Protein 8PHB (pdb70)

Secondary structure (DSSP, 8-state):
-EEEEE--SGGGGGGTT-SSPSSHHHHHHTTSHHHHHHHHHHTTTT--TT-HHHHHHTS-HHHHHHHHTT--TT-EEEEEEESSHHHHHHHHHHHHHHHHHSTT-EEEEEEETT--SS-HHHIIIIIHHHHHHHHHHHHHHSPTT-EEEE--SS-GGGHHHHHHHHHHHT--BEEE-TTSS-EEEPP---EEE-HHHHGGGHHHHHHHHHSS-EEHHHHHHHS--TT---GGGEEE-STTEEEE-HHHHHHHHHHHS-SS-EEEE-HHHHHHHHHTHHHHTTHHHHHHHHHHH-TTT--BS--STT-EEEE-----EEEEEEETTEEEEEEEE-HHHHHHHHHHHHHS-HHHHHHHTIIIIIPSEEES-EE---SPPP-/-EEEEE--SGGGGGGTT-SS-SSHHHHHHTTSHHHHHHHHHHTTTT--TT-HHHHHHTS-HHHHHHHHTT--TT-EEEEEE-SSHHHHHHHHHHHHHHHHHSTT-EEEEEE-TT--SS-HHHIIIIIHHHHHHHHHHHHHT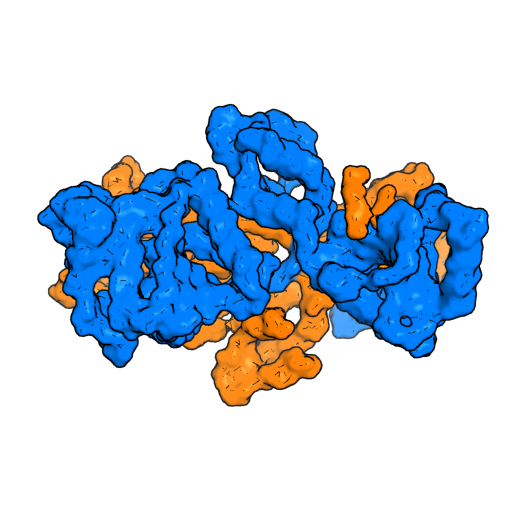S-TT-EEEE--SS-GGGHHHHHHHHHHHT--BEEE-TTSS-EEEPP---EEE-HHHHGGGHHHHHHHHHHS-EETHHHH--HHHHHHEEEEETTEEEE-HHHHHHHHHHHS-SS-EEEE-HHHHHHHHHTHHHHTTHHHHHHHHHHT-HHHH---B-STT-EEEE-----EEEEEEETTEEEEEEEE-HHHHHHHHHHHHHS-HHHHHHHTIIIIIPSEEES-EE------

Organism: Allochromatium vinosum (strain ATCC 17899 / DSM 180 / NBRC 103801 / NCIMB 10441 / D) (NCBI:txid572477)

Foldseek 3Di:
DEEEEEADQQLQVVQDPDPVGQFLVVCVVQPFQQSLLVVSLVQCLPPALPDPCCLLPPHAQVSLFCSQVPDALVYEYEYEFEQGRSRSSSLVSVVVNCCVRHPNYHYYYHYQPLGDDDDVLSCQPRRLQSVLVVVLVVCVVDDPPRYEYEHRHDDPPNVVSVQVSCQVSVHWYWGQDDSHSDIDTDDHDDDDPPCVVCVLCQVVQVVLVVDVWAAQVVVCVSDPDPVDDPPQQWDDNDPRTIHGGSVVVVVNVCQVPPQFAFEWEFPAAVVQVVVCCVPQNCLVVVQRRVCRNHVVSPADDDAPPQWGWDDSVAFWIFTWGDDRRYIYTQHIDGNVVVVVLVVVVVVDSSVVVSVVCCVPGTPPIGTSDDDPDDDDDDD/DEEEEEADQQLQVVQPPPPVGQFLVQCVVQPFLLSLLVVSLVQLLPPALPDPVCLQPPHAQVSLWCSLVVDALPYEYEYEFEQGRSRSSSLSNVVVNCCVNHPNYHYHYHYFPLDDDDDVQSCFLGRLQSVLVVVLVVCVVDDPPRYEYEHRHDPPVNVVSVQVSCLVRVHWYWGDDDRDSDIDTDDHDDDDDPCVVCVVCQVVLVCCVVVVKDALVVVVLVVVSVQFWDDDDPRIIHGGNVVVVSNVCQVPPQFAFEWEFPAAVVQVVVCCVPQNCVVVVQVRVCRNGVVVVVADDAPPQWHWDDSPDQWIFTWHDDRRYIYTQHIGGPVVVVVLVVVVVVDSSVVVSVVCCVPGTPDIGTSDDDPDDDDD

Solvent-accessible surface area: 31923 Å² total; per-residue (Å²): 51,14,15,3,0,6,5,14,65,34,4,4,86,61,24,77,84,89,127,117,68,35,52,47,72,18,2,103,144,68,60,27,39,126,47,0,0,97,47,0,34,51,61,10,130,109,18,153,21,121,42,81,104,4,6,114,57,75,4,0,28,2,0,17,0,0,24,74,34,44,5,66,81,89,8,30,0,0,0,2,0,8,73,39,28,27,5,37,0,1,1,90,0,2,35,74,8,0,66,64,29,81,98,58,8,121,15,96,28,48,64,4,58,5,1,10,55,95,62,9,95,51,1,71,23,42,0,0,31,46,3,1,88,22,2,14,129,21,16,88,71,45,48,135,81,88,7,33,4,1,4,22,12,11,16,53,4,2,4,0,21,3,3,5,0,0,35,58,67,65,14,80,5,20,16,14,0,52,136,13,29,41,50,4,70,9,14,40,6,35,43,31,32,18,27,62,64,1,37,96,10,29,94,12,0,58,90,2,64,118,83,141,15,0,47,100,79,71,6,62,92,57,11,71,71,159,106,66,72,46,90,37,0,17,28,58,54,28,176,32,55,4,20,2,7,5,1,0,28,10,0,33,32,22,5,40,126,35,70,33,11,18,9,0,1,0,53,78,0,4,62,17,2,43,134,34,70,108,86,63,29,74,40,0,17,94,39,5,70,59,10,0,63,39,44,102,66,18,113,67,78,71,16,38,122,10,2,2,0,6,41,56,73,74,53,9,51,0,2,1,5,16,52,28,4,28,0,0,0,3,18,7,5,77,39,100,64,24,80,90,27,34,45,78,40,173,162,58,76,4,0,33,114,17,52,89,76,61,90,100,84,13,21,9,0,2,44,21,21,39,32,111,122,100,74,123,122,55,105,49,12,14,4,1,5,4,10,51,26,2,0,58,100,34,116,86,51,128,110,56,25,63,48,73,18,2,101,134,58,56,26,39,119,46,0,0,99,50,0,26,50,45,4,132,109,15,102,26,91,66,102,58,3,1,50,155,20,2,0,27,0,0,14,0,0,22,74,22,47,5,60,75,113,7,22,0,0,0,4,1,8,77,44,32,30,6,39,0,0,0,87,0,0,33,70,10,0,65,130,30,79,96,58,9,119,12,107,33,65,67,3,61,7,0,12,39,92,62,9,90,55,0,64,28,37,0,1,30,37,3,1,97,18,1,10,128,19,19,86,68,44,45,106,83,91,5,18,3,1,0,10,9,14,16,56,3,1,0,1,12,2,4,2,1,2,35,47,63,67,13,73,2,60,4,13,0,56,128,13,41,39,38,7,68,6,17,37,6,37,38,31,31,16,26,49,76,4,37,98,19,29,90,26,0,60,84,4,70,109,87,109,25,1,51,69,73,44,9,114,189,111,84,32,26,100,22,0,4,26,82,49,29,164,53,49,0,18,3,7,4,1,0,20,8,0,34,30,13,2,43,123,36,71,30,10,15,12,0,0,0,41,81,0,3,59,24,0,48,80,28,69,100,107,50,31,79,35,0,20,94,43,4,74,64,26,2,65,52,13,90,89,11,82,135,84,77,18,38,118,16,2,20,8,10,51,62,71,86,49,2,61,1,2,1,6,7,10,19,6,15,0,0,0,3,36,5,4,74,90,107,64,16,68,90,37,35,38,70,44,173,150,54,81,5,0,32,121,16,48,86,71,58,83,168,81,14,22,12,0,4,46,21,21,38,53,111,148,115,130,127,90

InterPro domains:
  IPR013442 CRISPR system ring nuclease SSO1393-like [PF09651] (59-189)
  IPR013442 CRISPR system ring nuclease SSO1393-like [TIGR02619] (62-190)

B-factor: mean 35.62, std 10.59, range [18.54, 85.66]

Radius of gyration: 29.45 Å; Cα contacts (8 Å, |Δi|>4): 1426; chains: 2; bounding box: 91×54×94 Å

Sequence (751 aa):
AVYLCTTCCGTSAAKKFFGQTPRFDAAWVTEEHGGVEAASKVIYDTFRTARLDDEVALKRDLSAEIHSLARMGVNDKDTVVLFSSETADGQACAWAVKRYLEQARPGILCRRIEVVAGLQVTDAHVFRTAGVLNFTKKAVLLHEIDANGTGQCVLNPTGGFKKSLVPYTVLIGMMLRGVPAKKYYIIFEQSSALIIPLLPMMPVEFARRSRLEPLRPLLERIQNETAIPRAELDKALPSFEERLDSLFEDVGQGQVSLSPVGFLIWEELERPTALVPFLSRRALDDLLKMRATEGTAPDDYITRVARSPEQLKHESWSKGLFWLKRGTRDRYLVSVEGWRLLVWRIVDHDEYDDLLTQQNRKTDAGARVVAERREKYAPFVRLELYEWSHPQFEAVYLCTCCGTSAAKKKFFGQTPRFDAAWVTEHGGVEAASKVIYDTFRTARLDDEVALKRDLSAEIHSLARMGVNDKDTVVLFSSSETADGQACAWAVKRYLEQARPGILCRIEEVVAGLQVTDAHVFRTAGVLNFTKAVLLHEIDANGTGQCVLNPTGGFKSLVPYTTVLIGMLRGVPAKYIFEQQSSSSALIPLPMMPVEFARRSRLEEPLRPLLERIQNETAIPRAELDKREILDSLFEDVGQGQVSSLSPVGFLIWEELERPTALVPFLSRRALDDLLKMMRATEGTAPDDYITRVARSPEQLAHESWSKGLFWLKRGTRDRYLVSVEGWRLLVWRIVDHDEYDDLLTQNRKTDAGARVVAERREKYAPFVVRLELYESHPQF

Nearest PDB structures (foldseek):
  8phb-assembly1_A  TM=1.003E+00  e=3.107E-80  Allochromatium vinosum
  8phb-assembly1_B  TM=9.890E-01  e=1.135E-72  Allochromatium vinosum
  8phj-assembly1_Y  TM=7.359E-01  e=1.646E-61  Allochromatium vinosum
  8phj-assembly1_X  TM=6.426E-01  e=3.008E-64  Allochromatium vinosum
  5cze-assembly1_J  TM=6.095E-01  e=4.453E-02  Escherichia coli O157:H7 str. SS52

Structure (mmCIF, N/CA/C/O backbone):
data_8PHB
#
_entry.id   8PHB
#
_cell.length_a   65.238
_cell.length_b   90.428
_cell.length_c   65.616
_cell.angle_alpha   90.00
_cell.angle_beta   99.56
_cell.angle_gamma   90.00
#
_symmetry.space_group_name_H-M   'P 1 21 1'
#
loop_
_entity.id
_entity.type
_entity.pdbx_description
1 polymer 'CRISPR-associated protein, APE2256 family'
2 water water
#
loop_
_atom_site.group_PDB
_atom_site.id
_atom_site.type_symbol
_atom_site.label_atom_id
_atom_site.label_alt_id
_atom_site.label_comp_id
_atom_site.label_asym_id
_atom_site.label_entity_id
_atom_site.label_seq_id
_atom_site.pdbx_PDB_ins_code
_atom_site.Cartn_x
_atom_site.Cartn_y
_atom_site.Cartn_z
_atom_site.occupancy
_atom_site.B_iso_or_equiv
_atom_site.auth_seq_id
_atom_site.auth_comp_id
_atom_site.auth_asym_id
_atom_site.auth_atom_id
_atom_site.pdbx_PDB_model_num
ATOM 1 N N . ALA A 1 2 ? -13.018 -19.456 -23.276 1.00 41.33 2 ALA A N 1
ATOM 2 C CA . ALA A 1 2 ? -12.299 -18.217 -23.543 1.00 37.89 2 ALA A CA 1
ATOM 3 C C . ALA A 1 2 ? -13.272 -17.046 -23.575 1.00 36.96 2 ALA A C 1
ATOM 4 O O . ALA A 1 2 ? -14.461 -17.209 -23.894 1.00 35.42 2 ALA A O 1
ATOM 6 N N . VAL A 1 3 ? -12.777 -15.861 -23.229 1.00 33.64 3 VAL A N 1
ATOM 7 C CA . VAL A 1 3 ? -13.573 -14.643 -23.249 1.00 28.11 3 VAL A CA 1
ATOM 8 C C . VAL A 1 3 ? -12.986 -13.732 -24.322 1.00 30.29 3 VAL A C 1
ATOM 9 O O . VAL A 1 3 ? -11.912 -13.144 -24.134 1.00 32.75 3 VAL A O 1
ATOM 13 N N . TYR A 1 4 ? -13.687 -13.613 -25.447 1.00 29.45 4 TYR A N 1
ATOM 14 C CA . TYR A 1 4 ? -13.183 -12.874 -26.596 1.00 29.51 4 TYR A CA 1
ATOM 15 C C . TYR A 1 4 ? -13.674 -11.441 -26.520 1.00 31.42 4 TYR A C 1
ATOM 16 O O . TYR A 1 4 ? -14.886 -11.188 -26.529 1.00 28.11 4 TYR A O 1
ATOM 25 N N . LEU A 1 5 ? -12.740 -10.510 -26.432 1.00 24.77 5 LEU A N 1
ATOM 26 C CA . LEU A 1 5 ? -13.056 -9.101 -26.258 1.00 23.78 5 LEU A CA 1
ATOM 27 C C . LEU A 1 5 ? -12.881 -8.461 -27.627 1.00 23.35 5 LEU A C 1
ATOM 28 O O . LEU A 1 5 ? -11.755 -8.173 -28.044 1.00 23.80 5 LEU A O 1
ATOM 33 N N . CYS A 1 6 ? -13.991 -8.256 -28.342 1.00 24.53 6 CYS A N 1
ATOM 34 C CA . CYS A 1 6 ? -13.955 -7.965 -29.776 1.00 25.68 6 CYS A CA 1
ATOM 35 C C . CYS A 1 6 ? -14.360 -6.531 -30.053 1.00 24.18 6 CYS A C 1
ATOM 36 O O . CYS A 1 6 ? -15.431 -6.096 -29.630 1.00 25.66 6 CYS A O 1
ATOM 39 N N A THR A 1 7 ? -13.527 -5.808 -30.794 0.63 23.63 7 THR A N 1
ATOM 40 N N B THR A 1 7 ? -13.507 -5.802 -30.763 0.37 23.69 7 THR A N 1
ATOM 41 C CA A THR A 1 7 ? -13.921 -4.491 -31.284 0.63 23.52 7 THR A CA 1
ATOM 42 C CA B THR A 1 7 ? -13.907 -4.517 -31.319 0.37 23.59 7 THR A CA 1
ATOM 43 C C A THR A 1 7 ? -14.718 -4.655 -32.564 0.63 25.68 7 THR A C 1
ATOM 44 C C B THR A 1 7 ? -14.791 -4.773 -32.533 0.37 25.79 7 THR A C 1
ATOM 45 O O A THR A 1 7 ? -14.274 -5.344 -33.481 0.63 29.65 7 THR A O 1
ATOM 46 O O B THR A 1 7 ? -14.538 -5.701 -33.303 0.37 29.28 7 THR A O 1
ATOM 53 N N A CYS A 1 8 ? -15.871 -4.005 -32.645 0.63 25.72 8 CYS A N 1
ATOM 54 N N B CYS A 1 8 ? -15.844 -3.972 -32.692 0.37 25.76 8 CYS A N 1
ATOM 55 C CA A CYS A 1 8 ? -16.786 -4.243 -33.750 0.63 26.38 8 CYS A CA 1
ATOM 56 C CA B CYS A 1 8 ? -16.879 -4.239 -33.686 0.37 26.45 8 CYS A CA 1
ATOM 57 C C A CYS A 1 8 ? -16.825 -3.081 -34.728 0.63 26.16 8 CYS A C 1
ATOM 58 C C B CYS A 1 8 ? -16.999 -3.080 -34.670 0.37 26.30 8 CYS A C 1
ATOM 59 O O A CYS A 1 8 ? -16.552 -1.926 -34.392 0.63 27.19 8 CYS A O 1
ATOM 60 O O B CYS A 1 8 ? -16.915 -1.911 -34.279 0.37 26.62 8 CYS A O 1
ATOM 65 N N . GLY A 1 9 ? -17.212 -3.414 -35.950 1.00 24.01 9 GLY A N 1
ATOM 66 C CA . GLY A 1 9 ? -17.375 -2.461 -37.027 1.00 26.39 9 GLY A CA 1
ATOM 67 C C . GLY A 1 9 ? -18.701 -2.710 -37.714 1.00 25.61 9 GLY A C 1
ATOM 68 O O . GLY A 1 9 ? -19.617 -3.302 -37.136 1.00 27.05 9 GLY A O 1
ATOM 69 N N . THR A 1 10 ? -18.793 -2.278 -38.979 1.00 23.39 10 THR A N 1
ATOM 70 C CA . THR A 1 10 ? -20.048 -2.421 -39.717 1.00 25.08 10 THR A CA 1
ATOM 71 C C . THR A 1 10 ? -19.927 -3.386 -40.901 1.00 30.84 10 THR A C 1
ATOM 72 O O . THR A 1 10 ? -20.761 -3.343 -41.819 1.00 29.40 10 THR A O 1
ATOM 76 N N . SER A 1 11 ? -18.925 -4.276 -40.901 1.00 27.29 11 SER A N 1
ATOM 77 C CA . SER A 1 11 ? -18.794 -5.191 -42.037 1.00 29.38 11 SER A CA 1
ATOM 78 C C . SER A 1 11 ? -19.956 -6.175 -42.134 1.00 29.09 11 SER A C 1
ATOM 79 O O . SER A 1 11 ? -20.184 -6.737 -43.217 1.00 29.95 11 SER A O 1
ATOM 82 N N . ALA A 1 12 ? -20.714 -6.378 -41.049 1.00 25.30 12 ALA A N 1
ATOM 83 C CA . ALA A 1 12 ? -21.889 -7.247 -41.113 1.00 30.67 12 ALA A CA 1
ATOM 84 C C . ALA A 1 12 ? -22.901 -6.752 -42.131 1.00 29.92 12 ALA A C 1
ATOM 85 O O . ALA A 1 12 ? -23.663 -7.553 -42.696 1.00 33.35 12 ALA A O 1
ATOM 87 N N . ALA A 1 13 ? -22.923 -5.445 -42.379 1.00 30.78 13 ALA A N 1
ATOM 88 C CA . ALA A 1 13 ? -23.878 -4.845 -43.299 1.00 31.44 13 ALA A CA 1
ATOM 89 C C . ALA A 1 13 ? -23.307 -4.625 -44.698 1.00 36.06 13 ALA A C 1
ATOM 90 O O . ALA A 1 13 ? -23.903 -3.877 -45.476 1.00 35.47 13 ALA A O 1
ATOM 92 N N . LYS A 1 14 ? -22.174 -5.263 -45.035 1.00 31.20 14 LYS A N 1
ATOM 93 C CA . LYS A 1 14 ? -21.487 -4.973 -46.297 1.00 40.07 14 LYS A CA 1
ATOM 94 C C . LYS A 1 14 ? -22.386 -5.194 -47.510 1.00 39.75 14 LYS A C 1
ATOM 95 O O . LYS A 1 14 ? -22.183 -4.566 -48.559 1.00 41.29 14 LYS A O 1
ATOM 101 N N . LYS A 1 15 ? -23.383 -6.066 -47.396 1.00 34.00 15 LYS A N 1
ATOM 102 C CA . LYS A 1 15 ? -24.267 -6.281 -48.534 1.00 41.93 15 LYS A CA 1
ATOM 103 C C . LYS A 1 15 ? -25.064 -5.028 -48.871 1.00 40.19 15 LYS A C 1
ATOM 104 O O . LYS A 1 15 ? -25.507 -4.880 -50.015 1.00 47.55 15 LYS A O 1
ATOM 106 N N . PHE A 1 16 ? -25.256 -4.125 -47.908 1.00 38.15 16 PHE A N 1
ATOM 107 C CA . PHE A 1 16 ? -26.002 -2.895 -48.146 1.00 39.04 16 PHE A CA 1
ATOM 108 C C . PHE A 1 16 ? -25.122 -1.736 -48.595 1.00 50.00 16 PHE A C 1
ATOM 109 O O . PHE A 1 16 ? -25.636 -0.627 -48.773 1.00 57.60 16 PHE A O 1
ATOM 117 N N . PHE A 1 17 ? -23.819 -1.952 -48.770 1.00 50.04 17 PHE A N 1
ATOM 118 C CA . PHE A 1 17 ? -22.927 -0.861 -49.129 1.00 47.58 17 PHE A CA 1
ATOM 119 C C . PHE A 1 17 ? -23.120 -0.498 -50.595 1.00 50.40 17 PHE A C 1
ATOM 120 O O . PHE A 1 17 ? -23.331 -1.369 -51.445 1.00 55.01 17 PHE A O 1
ATOM 122 N N . GLY A 1 18 ? -23.069 0.798 -50.887 1.00 52.21 18 GLY A N 1
ATOM 123 C CA . GLY A 1 18 ? -23.298 1.282 -52.232 1.00 53.94 18 GLY A CA 1
ATOM 124 C C . GLY A 1 18 ? -24.749 1.514 -52.589 1.00 53.24 18 GLY A C 1
ATOM 125 O O . GLY A 1 18 ? -25.022 2.071 -53.659 1.00 63.65 18 GLY A O 1
ATOM 126 N N . GLN A 1 19 ? -25.686 1.099 -51.740 1.00 61.73 19 GLN A N 1
ATOM 127 C CA . GLN A 1 19 ? -27.096 1.352 -51.993 1.00 59.37 19 GLN A CA 1
ATOM 128 C C . GLN A 1 19 ? -27.464 2.784 -51.614 1.00 49.74 19 GLN A C 1
ATOM 129 O O . GLN A 1 19 ? -26.752 3.469 -50.872 1.00 47.34 19 GLN A O 1
ATOM 135 N N . THR A 1 20 ? -28.599 3.232 -52.146 1.00 45.71 20 THR A N 1
ATOM 136 C CA . THR A 1 20 ? -29.190 4.523 -51.822 1.00 51.33 20 THR A CA 1
ATOM 137 C C . THR A 1 20 ? -30.682 4.315 -51.574 1.00 45.63 20 THR A C 1
ATOM 138 O O . THR A 1 20 ? -31.386 3.814 -52.460 1.00 55.00 20 THR A O 1
ATOM 142 N N . PRO A 1 21 ? -31.215 4.666 -50.392 1.00 48.61 21 PRO A N 1
ATOM 143 C CA . PRO A 1 21 ? -30.572 5.239 -49.203 1.00 48.41 21 PRO A CA 1
ATOM 144 C C . PRO A 1 21 ? -29.388 4.405 -48.698 1.00 47.21 21 PRO A C 1
ATOM 145 O O . PRO A 1 21 ? -29.419 3.176 -48.759 1.00 44.59 21 PRO A O 1
ATOM 149 N N . ARG A 1 22 ? -28.330 5.074 -48.253 1.00 43.69 22 ARG A N 1
ATOM 150 C CA . ARG A 1 22 ? -27.162 4.351 -47.790 1.00 43.63 22 ARG A CA 1
ATOM 151 C C . ARG A 1 22 ? -27.450 3.684 -46.444 1.00 47.33 22 ARG A C 1
ATOM 152 O O . ARG A 1 22 ? -28.447 3.968 -45.772 1.00 45.75 22 ARG A O 1
ATOM 155 N N . PHE A 1 23 ? -26.558 2.778 -46.054 1.00 40.28 23 PHE A N 1
ATOM 156 C CA . PHE A 1 23 ? -26.649 2.169 -44.740 1.00 38.40 23 PHE A CA 1
ATOM 157 C C . PHE A 1 23 ? -26.062 3.136 -43.722 1.00 38.43 23 PHE A C 1
ATOM 158 O O . PHE A 1 23 ? -24.875 3.473 -43.794 1.00 36.23 23 PHE A O 1
ATOM 166 N N . ASP A 1 24 ? -26.892 3.590 -42.788 1.00 39.36 24 ASP A N 1
ATOM 167 C CA . ASP A 1 24 ? -26.468 4.525 -41.752 1.00 40.33 24 ASP A CA 1
ATOM 168 C C . ASP A 1 24 ? -27.495 4.484 -40.619 1.00 41.60 24 ASP A C 1
ATOM 169 O O . ASP A 1 24 ? -28.321 3.568 -40.541 1.00 33.63 24 ASP A O 1
ATOM 174 N N . ALA A 1 25 ? -27.442 5.478 -39.729 1.00 37.18 25 ALA A N 1
ATOM 175 C CA . ALA A 1 25 ? -28.360 5.493 -38.587 1.00 37.33 25 ALA A CA 1
ATOM 176 C C . ALA A 1 25 ? -29.810 5.678 -39.033 1.00 37.54 25 ALA A C 1
ATOM 177 O O . ALA A 1 25 ? -30.730 5.100 -38.440 1.00 38.02 25 ALA A O 1
ATOM 179 N N . ALA A 1 26 ? -30.039 6.495 -40.062 1.00 36.82 26 ALA A N 1
ATOM 180 C CA . ALA A 1 26 ? -31.394 6.692 -40.562 1.00 40.72 26 ALA A CA 1
ATOM 181 C C . ALA A 1 26 ? -31.952 5.406 -41.162 1.00 36.37 26 ALA A C 1
ATOM 182 O O . ALA A 1 26 ? -33.160 5.128 -41.051 1.00 37.87 26 ALA A O 1
ATOM 184 N N . TRP A 1 27 ? -31.088 4.623 -41.816 1.00 38.74 27 TRP A N 1
ATOM 185 C CA . TRP A 1 27 ? -31.479 3.314 -42.342 1.00 35.41 27 TRP A CA 1
ATOM 186 C C . TRP A 1 27 ? -31.962 2.398 -41.219 1.00 37.94 27 TRP A C 1
ATOM 187 O O . TRP A 1 27 ? -32.969 1.695 -41.366 1.00 32.13 27 TRP A O 1
ATOM 198 N N . VAL A 1 28 ? -31.249 2.391 -40.085 1.00 32.67 28 VAL A N 1
ATOM 199 C CA . VAL A 1 28 ? -31.680 1.591 -38.939 1.00 33.24 28 VAL A CA 1
ATOM 200 C C . VAL A 1 28 ? -33.047 2.054 -38.449 1.00 34.34 28 VAL A C 1
ATOM 201 O O . VAL A 1 28 ? -33.938 1.234 -38.199 1.00 31.82 28 VAL A O 1
ATOM 205 N N . THR A 1 29 ? -33.250 3.373 -38.344 1.00 32.05 29 THR A N 1
ATOM 206 C CA . THR A 1 29 ? -34.546 3.878 -37.907 1.00 34.88 29 THR A CA 1
ATOM 207 C C . THR A 1 29 ? -35.641 3.492 -38.884 1.00 34.95 29 THR A C 1
ATOM 208 O O . THR A 1 29 ? -36.745 3.110 -38.473 1.00 37.81 29 THR A O 1
ATOM 212 N N A GLU A 1 30 ? -35.359 3.595 -40.183 0.43 37.78 30 GLU A N 1
ATOM 213 N N B GLU A 1 30 ? -35.360 3.583 -40.183 0.57 37.82 30 GLU A N 1
ATOM 214 C CA A GLU A 1 30 ? -36.368 3.270 -41.184 0.43 37.26 30 GLU A CA 1
ATOM 215 C CA B GLU A 1 30 ? -36.395 3.272 -41.163 0.57 37.28 30 GLU A CA 1
ATOM 216 C C A GLU A 1 30 ? -36.758 1.800 -41.125 0.43 35.40 30 GLU A C 1
ATOM 217 C C B GLU A 1 30 ? -36.762 1.794 -41.133 0.57 35.41 30 GLU A C 1
ATOM 218 O O A GLU A 1 30 ? -37.914 1.454 -41.403 0.43 37.80 30 GLU A O 1
ATOM 219 O O B GLU A 1 30 ? -37.908 1.437 -41.435 0.57 37.89 30 GLU A O 1
ATOM 230 N N . HIS A 1 31 ? -35.827 0.931 -40.732 1.00 34.54 31 HIS A N 1
ATOM 231 C CA . HIS A 1 31 ? -36.087 -0.493 -40.621 1.00 40.24 31 HIS A CA 1
ATOM 232 C C . HIS A 1 31 ? -36.508 -0.925 -39.226 1.00 40.93 31 HIS A C 1
ATOM 233 O O . HIS A 1 31 ? -36.397 -2.116 -38.910 1.00 42.36 31 HIS A O 1
ATOM 240 N N . GLY A 1 32 ? -36.959 0.008 -38.383 1.00 34.16 32 GLY A N 1
ATOM 241 C CA . GLY A 1 32 ? -37.637 -0.339 -37.153 1.00 34.22 32 GLY A CA 1
ATOM 242 C C . GLY A 1 32 ? -36.835 -0.187 -35.875 1.00 35.98 32 GLY A C 1
ATOM 243 O O . GLY A 1 32 ? -37.358 -0.535 -34.808 1.00 33.27 32 GLY A O 1
ATOM 244 N N . GLY A 1 33 ? -35.603 0.320 -35.938 1.00 31.71 33 GLY A N 1
ATOM 245 C CA . GLY A 1 33 ? -34.735 0.432 -34.774 1.00 30.48 33 GLY A CA 1
ATOM 246 C C . GLY A 1 33 ? -33.687 -0.666 -34.761 1.00 29.76 33 GLY A C 1
ATOM 247 O O . GLY A 1 33 ? -33.676 -1.572 -35.601 1.00 31.58 33 GLY A O 1
ATOM 248 N N . VAL A 1 34 ? -32.810 -0.582 -33.749 1.00 28.70 34 VAL A N 1
ATOM 249 C CA . VAL A 1 34 ? -31.619 -1.435 -33.687 1.00 29.48 34 VAL A CA 1
ATOM 250 C C . VAL A 1 34 ? -31.984 -2.916 -33.742 1.00 29.43 34 VAL A C 1
ATOM 251 O O . VAL A 1 34 ? -31.402 -3.681 -34.516 1.00 31.06 34 VAL A O 1
ATOM 255 N N . GLU A 1 35 ? -32.915 -3.359 -32.890 1.00 29.81 35 GLU A N 1
ATOM 256 C CA . GLU A 1 35 ? -33.208 -4.793 -32.848 1.00 32.75 35 GLU A CA 1
ATOM 257 C C . GLU A 1 35 ? -33.793 -5.280 -34.171 1.00 33.19 35 GLU A C 1
ATOM 258 O O . GLU A 1 35 ? -33.325 -6.274 -34.748 1.00 32.42 35 GLU A O 1
ATOM 264 N N . ALA A 1 36 ? -34.816 -4.585 -34.672 1.00 32.70 36 ALA A N 1
ATOM 265 C CA . ALA A 1 36 ? -35.444 -4.991 -35.927 1.00 32.74 36 ALA A CA 1
ATOM 266 C C . ALA A 1 36 ? -34.473 -4.883 -37.094 1.00 32.33 36 ALA A C 1
ATOM 267 O O . ALA A 1 36 ? -34.439 -5.756 -37.979 1.00 34.20 36 ALA A O 1
ATOM 269 N N . ALA A 1 37 ? -33.719 -3.787 -37.151 1.00 31.39 37 ALA A N 1
ATOM 270 C CA . ALA A 1 37 ? -32.764 -3.646 -38.241 1.00 31.38 37 ALA A CA 1
ATOM 271 C C . ALA A 1 37 ? -31.700 -4.733 -38.185 1.00 30.93 37 ALA A C 1
ATOM 272 O O . ALA A 1 37 ? -31.193 -5.151 -39.225 1.00 31.01 37 ALA A O 1
ATOM 274 N N . SER A 1 38 ? -31.337 -5.197 -36.979 1.00 29.74 38 SER A N 1
ATOM 275 C CA . SER A 1 38 ? -30.296 -6.219 -36.901 1.00 29.22 38 SER A CA 1
ATOM 276 C C . SER A 1 38 ? -30.749 -7.522 -37.552 1.00 33.60 38 SER A C 1
ATOM 277 O O . SER A 1 38 ? -29.918 -8.289 -38.051 1.00 32.28 38 SER A O 1
ATOM 280 N N . LYS A 1 39 ? -32.054 -7.790 -37.558 1.00 32.18 39 LYS A N 1
ATOM 281 C CA . LYS A 1 39 ? -32.566 -8.981 -38.222 1.00 32.68 39 LYS A CA 1
ATOM 282 C C . LYS A 1 39 ? -32.450 -8.837 -39.732 1.00 36.45 39 LYS A C 1
ATOM 283 O O . LYS A 1 39 ? -32.116 -9.801 -40.425 1.00 36.29 39 LYS A O 1
ATOM 289 N N . VAL A 1 40 ? -32.723 -7.638 -40.254 1.00 33.59 40 VAL A N 1
ATOM 290 C CA . VAL A 1 40 ? -32.588 -7.402 -41.689 1.00 35.34 40 VAL A CA 1
ATOM 291 C C . VAL A 1 40 ? -31.138 -7.580 -42.112 1.00 32.80 40 VAL A C 1
ATOM 292 O O . VAL A 1 40 ? -30.841 -8.227 -43.122 1.00 38.85 40 VAL A O 1
ATOM 296 N N . ILE A 1 41 ? -30.213 -6.998 -41.347 1.00 31.41 41 ILE A N 1
ATOM 297 C CA . ILE A 1 41 ? -28.789 -7.175 -41.629 1.00 33.91 41 ILE A CA 1
ATOM 298 C C . ILE A 1 41 ? -28.418 -8.649 -41.551 1.00 35.01 41 ILE A C 1
ATOM 299 O O . ILE A 1 41 ? -27.788 -9.200 -42.460 1.00 34.76 41 ILE A O 1
ATOM 304 N N . TYR A 1 42 ? -28.828 -9.312 -40.468 1.00 35.15 42 TYR A N 1
ATOM 305 C CA . TYR A 1 42 ? -28.524 -10.731 -40.290 1.00 35.62 42 TYR A CA 1
ATOM 306 C C . TYR A 1 42 ? -29.054 -11.574 -41.452 1.00 39.13 42 TYR A C 1
ATOM 307 O O . TYR A 1 42 ? -28.385 -12.508 -41.911 1.00 38.08 42 TYR A O 1
ATOM 316 N N . ASP A 1 43 ? -30.247 -11.255 -41.948 1.00 35.80 43 ASP A N 1
ATOM 317 C CA . ASP A 1 43 ? -30.821 -12.058 -43.030 1.00 39.29 43 ASP A CA 1
ATOM 318 C C . ASP A 1 43 ? -29.926 -12.109 -44.263 1.00 36.23 43 ASP A C 1
ATOM 319 O O . ASP A 1 43 ? -30.005 -13.071 -45.036 1.00 40.72 43 ASP A O 1
ATOM 324 N N . THR A 1 44 ? -29.095 -11.089 -44.488 1.00 35.32 44 THR A N 1
ATOM 325 C CA . THR A 1 44 ? -28.255 -11.068 -45.686 1.00 37.60 44 THR A CA 1
ATOM 326 C C . THR A 1 44 ? -27.143 -12.114 -45.662 1.00 43.77 44 THR A C 1
ATOM 327 O O . THR A 1 44 ? -26.581 -12.416 -46.722 1.00 42.34 44 THR A O 1
ATOM 331 N N . PHE A 1 45 ? -26.814 -12.677 -44.496 1.00 38.95 45 PHE A N 1
ATOM 332 C CA . PHE A 1 45 ? -25.795 -13.718 -44.421 1.00 40.52 45 PHE A CA 1
ATOM 333 C C . PHE A 1 45 ? -26.223 -14.899 -43.553 1.00 40.77 45 PHE A C 1
ATOM 334 O O . PHE A 1 45 ? -25.379 -15.745 -43.222 1.00 37.25 45 PHE A O 1
ATOM 342 N N . ARG A 1 46 ? -27.502 -14.997 -43.192 1.00 39.31 46 ARG A N 1
ATOM 343 C CA . ARG A 1 46 ? -27.943 -16.040 -42.270 1.00 44.75 46 ARG A CA 1
ATOM 344 C C . ARG A 1 46 ? -27.674 -17.442 -42.807 1.00 43.84 46 ARG A C 1
ATOM 345 O O . ARG A 1 46 ? -27.513 -18.384 -42.022 1.00 48.30 46 ARG A O 1
ATOM 353 N N . THR A 1 47 ? -27.608 -17.603 -44.126 1.00 43.48 47 THR A N 1
ATOM 354 C CA . THR A 1 47 ? -27.396 -18.910 -44.725 1.00 43.82 47 THR A CA 1
ATOM 355 C C . THR A 1 47 ? -25.924 -19.222 -44.966 1.00 46.49 47 THR A C 1
ATOM 356 O O . THR A 1 47 ? -25.607 -20.307 -45.464 1.00 49.30 47 THR A O 1
ATOM 360 N N . ALA A 1 48 ? -25.021 -18.306 -44.640 1.00 42.14 48 ALA A N 1
ATOM 361 C CA . ALA A 1 48 ? -23.596 -18.577 -44.787 1.00 42.76 48 ALA A CA 1
ATOM 362 C C . ALA A 1 48 ? -23.094 -19.386 -43.596 1.00 53.17 48 ALA A C 1
ATOM 363 O O . ALA A 1 48 ? -23.449 -19.112 -42.446 1.00 48.58 48 ALA A O 1
ATOM 365 N N . ARG A 1 49 ? -22.254 -20.380 -43.872 1.00 43.58 49 ARG A N 1
ATOM 366 C CA . ARG A 1 49 ? -21.861 -21.362 -42.873 1.00 50.39 49 ARG A CA 1
ATOM 367 C C . ARG A 1 49 ? -20.441 -21.119 -42.374 1.00 43.01 49 ARG A C 1
ATOM 368 O O . ARG A 1 49 ? -19.545 -20.750 -43.142 1.00 42.30 49 ARG A O 1
ATOM 376 N N . LEU A 1 50 ? -20.243 -21.371 -41.072 1.00 43.97 50 LEU A N 1
ATOM 377 C CA . LEU A 1 50 ? -18.957 -21.113 -40.424 1.00 45.21 50 LEU A CA 1
ATOM 378 C C . LEU A 1 50 ? -17.841 -21.998 -40.966 1.00 52.99 50 LEU A C 1
ATOM 379 O O . LEU A 1 50 ? -16.666 -21.625 -40.882 1.00 50.73 50 LEU A O 1
ATOM 384 N N . ASP A 1 51 ? -18.174 -23.174 -41.494 1.00 47.77 51 ASP A N 1
ATOM 385 C CA . ASP A 1 51 ? -17.183 -24.081 -42.058 1.00 55.71 51 ASP A CA 1
ATOM 386 C C . ASP A 1 51 ? -16.990 -23.894 -43.561 1.00 51.94 51 ASP A C 1
ATOM 387 O O . ASP A 1 51 ? -16.212 -24.635 -44.171 1.00 64.25 51 ASP A O 1
ATOM 392 N N . ASP A 1 52 ? -17.684 -22.932 -44.168 1.00 47.97 52 ASP A N 1
ATOM 393 C CA . ASP A 1 52 ? -17.574 -22.651 -45.597 1.00 48.26 52 ASP A CA 1
ATOM 394 C C . ASP A 1 52 ? -16.444 -21.642 -45.796 1.00 44.97 52 ASP A C 1
ATOM 395 O O . ASP A 1 52 ? -16.564 -20.482 -45.394 1.00 40.04 52 ASP A O 1
ATOM 400 N N . GLU A 1 53 ? -15.357 -22.082 -46.443 1.00 43.46 53 GLU A N 1
ATOM 401 C CA . GLU A 1 53 ? -14.152 -21.261 -46.546 1.00 43.24 53 GLU A CA 1
ATOM 402 C C . GLU A 1 53 ? -14.379 -20.023 -47.405 1.00 42.86 53 GLU A C 1
ATOM 403 O O . GLU A 1 53 ? -13.847 -18.948 -47.107 1.00 43.55 53 GLU A O 1
ATOM 409 N N . VAL A 1 54 ? -15.148 -20.153 -48.484 1.00 39.02 54 VAL A N 1
ATOM 410 C CA . VAL A 1 54 ? -15.448 -18.986 -49.308 1.00 40.81 54 VAL A CA 1
ATOM 411 C C . VAL A 1 54 ? -16.305 -17.991 -48.536 1.00 40.72 54 VAL A C 1
ATOM 412 O O . VAL A 1 54 ? -16.090 -16.776 -48.614 1.00 40.43 54 VAL A O 1
ATOM 416 N N . ALA A 1 55 ? -17.291 -18.487 -47.784 1.00 41.25 55 ALA A N 1
ATOM 417 C CA . ALA A 1 55 ? -18.164 -17.596 -47.025 1.00 38.04 55 ALA A CA 1
ATOM 418 C C . ALA A 1 55 ? -17.389 -16.861 -45.938 1.00 39.50 55 ALA A C 1
ATOM 419 O O . ALA A 1 55 ? -17.629 -15.673 -45.694 1.00 42.27 55 ALA A O 1
ATOM 421 N N . LEU A 1 56 ? -16.453 -17.552 -45.278 1.00 40.07 56 LEU A N 1
ATOM 422 C CA . LEU A 1 56 ? -15.640 -16.912 -44.242 1.00 40.35 56 LEU A CA 1
ATOM 423 C C . LEU A 1 56 ? -14.823 -15.762 -44.805 1.00 41.31 56 LEU A C 1
ATOM 424 O O . LEU A 1 56 ? -14.682 -14.719 -44.160 1.00 48.40 56 LEU A O 1
ATOM 429 N N . LYS A 1 57 ? -14.265 -15.934 -45.999 1.00 47.54 57 LYS A N 1
ATOM 430 C CA . LYS A 1 57 ? -13.358 -14.946 -46.566 1.00 48.10 57 LYS A CA 1
ATOM 431 C C . LYS A 1 57 ? -14.071 -13.861 -47.361 1.00 52.82 57 LYS A C 1
ATOM 432 O O . LYS A 1 57 ? -13.450 -12.833 -47.652 1.00 52.60 57 LYS A O 1
ATOM 438 N N . ARG A 1 58 ? -15.358 -14.043 -47.687 1.00 49.92 58 ARG A N 1
ATOM 439 C CA . ARG A 1 58 ? -16.041 -13.129 -48.600 1.00 48.69 58 ARG A CA 1
ATOM 440 C C . ARG A 1 58 ? -17.388 -12.625 -48.085 1.00 46.08 58 ARG A C 1
ATOM 441 O O . ARG A 1 58 ? -17.771 -11.489 -48.377 1.00 56.75 58 ARG A O 1
ATOM 443 N N . ASP A 1 59 ? -18.121 -13.440 -47.326 1.00 40.81 59 ASP A N 1
ATOM 444 C CA . ASP A 1 59 ? -19.497 -13.102 -46.983 1.00 39.20 59 ASP A CA 1
ATOM 445 C C . ASP A 1 59 ? -19.737 -12.771 -45.513 1.00 43.85 59 ASP A C 1
ATOM 446 O O . ASP A 1 59 ? -20.737 -12.110 -45.201 1.00 49.87 59 ASP A O 1
ATOM 451 N N . LEU A 1 60 ? -18.895 -13.233 -44.604 1.00 45.29 60 LEU A N 1
ATOM 452 C CA . LEU A 1 60 ? -19.178 -13.044 -43.189 1.00 33.59 60 LEU A CA 1
ATOM 453 C C . LEU A 1 60 ? -18.367 -11.871 -42.643 1.00 31.27 60 LEU A C 1
ATOM 454 O O . LEU A 1 60 ? -17.330 -11.497 -43.191 1.00 34.42 60 LEU A O 1
ATOM 459 N N . SER A 1 61 ? -18.879 -11.276 -41.562 1.00 31.00 61 SER A N 1
ATOM 460 C CA . SER A 1 61 ? -18.271 -10.082 -40.993 1.00 32.20 61 SER A CA 1
ATOM 461 C C . SER A 1 61 ? -16.866 -10.386 -40.480 1.00 30.95 61 SER A C 1
ATOM 462 O O . SER A 1 61 ? -16.513 -11.535 -40.202 1.00 28.46 61 SER A O 1
ATOM 465 N N . ALA A 1 62 ? -16.064 -9.323 -40.348 1.00 25.55 62 ALA A N 1
ATOM 466 C CA . ALA A 1 62 ? -14.711 -9.473 -39.807 1.00 30.13 62 ALA A CA 1
ATOM 467 C C . ALA A 1 62 ? -14.728 -10.047 -38.390 1.00 31.68 62 ALA A C 1
ATOM 468 O O . ALA A 1 62 ? -13.823 -10.799 -38.005 1.00 27.19 62 ALA A O 1
ATOM 470 N N . GLU A 1 63 ? -15.732 -9.687 -37.581 1.00 27.26 63 GLU A N 1
ATOM 471 C CA . GLU A 1 63 ? -15.842 -10.296 -36.261 1.00 26.08 63 GLU A CA 1
ATOM 472 C C . GLU A 1 63 ? -16.068 -11.798 -36.368 1.00 28.25 63 GLU A C 1
ATOM 473 O O . GLU A 1 63 ? -15.440 -12.581 -35.650 1.00 28.41 63 GLU A O 1
ATOM 479 N N . ILE A 1 64 ? -16.993 -12.223 -37.239 1.00 24.08 64 ILE A N 1
ATOM 480 C CA . ILE A 1 64 ? -17.291 -13.652 -37.339 1.00 25.67 64 ILE A CA 1
ATOM 481 C C . ILE A 1 64 ? -16.102 -14.408 -37.933 1.00 32.43 64 ILE A C 1
ATOM 482 O O . ILE A 1 64 ? -15.721 -15.488 -37.455 1.00 26.59 64 ILE A O 1
ATOM 487 N N . HIS A 1 65 ? -15.496 -13.851 -38.980 1.00 28.51 65 HIS A N 1
ATOM 488 C CA . HIS A 1 65 ? -14.345 -14.488 -39.605 1.00 31.34 65 HIS A CA 1
ATOM 489 C C . HIS A 1 65 ? -13.222 -14.705 -38.593 1.00 32.80 65 HIS A C 1
ATOM 490 O O . HIS A 1 65 ? -12.664 -15.805 -38.488 1.00 32.00 65 HIS A O 1
ATOM 497 N N . SER A 1 66 ? -12.891 -13.667 -37.822 1.00 28.60 66 SER A N 1
ATOM 498 C CA . SER A 1 66 ? -11.809 -13.795 -36.852 1.00 30.12 66 SER A CA 1
ATOM 499 C C . SER A 1 66 ? -12.170 -14.781 -35.743 1.00 28.05 66 SER A C 1
ATOM 500 O O . SER A 1 66 ? -11.337 -15.612 -35.358 1.00 29.04 66 SER A O 1
ATOM 503 N N . LEU A 1 67 ? -13.415 -14.733 -35.237 1.00 28.63 67 LEU A N 1
ATOM 504 C CA . LEU A 1 67 ? -13.818 -15.671 -34.191 1.00 33.30 67 LEU A CA 1
ATOM 505 C C . LEU A 1 67 ? -13.810 -17.104 -34.703 1.00 33.08 67 LEU A C 1
ATOM 506 O O . LEU A 1 67 ? -13.455 -18.032 -33.963 1.00 34.35 67 LEU A O 1
ATOM 511 N N . ALA A 1 68 ? -14.217 -17.308 -35.956 1.00 27.99 68 ALA A N 1
ATOM 512 C CA . ALA A 1 68 ? -14.158 -18.646 -36.534 1.00 31.13 68 ALA A CA 1
ATOM 513 C C . ALA A 1 68 ? -12.721 -19.160 -36.560 1.00 32.11 68 ALA A C 1
ATOM 514 O O . ALA A 1 68 ? -12.456 -20.318 -36.217 1.00 34.77 68 ALA A O 1
ATOM 516 N N . ARG A 1 69 ? -11.777 -18.309 -36.962 1.00 28.73 69 ARG A N 1
ATOM 517 C CA . ARG A 1 69 ? -10.389 -18.763 -37.029 1.00 30.86 69 ARG A CA 1
ATOM 518 C C . ARG A 1 69 ? -9.822 -19.004 -35.637 1.00 34.11 69 ARG A C 1
ATOM 519 O O . ARG A 1 69 ? -8.894 -19.805 -35.475 1.00 34.41 69 ARG A O 1
ATOM 527 N N . MET A 1 70 ? -10.366 -18.329 -34.624 1.00 31.51 70 MET A N 1
ATOM 528 C CA . MET A 1 70 ? -9.956 -18.585 -33.251 1.00 32.20 70 MET A CA 1
ATOM 529 C C . MET A 1 70 ? -10.585 -19.844 -32.667 1.00 36.58 70 MET A C 1
ATOM 530 O O . MET A 1 70 ? -10.218 -20.243 -31.557 1.00 40.84 70 MET A O 1
ATOM 535 N N . GLY A 1 71 ? -11.513 -20.475 -33.376 1.00 35.13 71 GLY A N 1
ATOM 536 C CA . GLY A 1 71 ? -12.168 -21.656 -32.846 1.00 39.25 71 GLY A CA 1
ATOM 537 C C . GLY A 1 71 ? -13.231 -21.374 -31.813 1.00 39.97 71 GLY A C 1
ATOM 538 O O . GLY A 1 71 ? -13.351 -22.125 -30.835 1.00 42.63 71 GLY A O 1
ATOM 539 N N . VAL A 1 72 ? -14.016 -20.306 -32.003 1.00 37.78 72 VAL A N 1
ATOM 540 C CA . VAL A 1 72 ? -15.090 -19.983 -31.067 1.00 37.46 72 VAL A CA 1
ATOM 541 C C . VAL A 1 72 ? -16.048 -21.168 -30.936 1.00 36.87 72 VAL A C 1
ATOM 542 O O . VAL A 1 72 ? -16.356 -21.859 -31.913 1.00 36.82 72 VAL A O 1
ATOM 546 N N . ASN A 1 73 ? -16.500 -21.435 -29.710 1.00 41.09 73 ASN A N 1
ATOM 547 C CA . ASN A 1 73 ? -17.356 -22.594 -29.455 1.00 41.77 73 ASN A CA 1
ATOM 548 C C . ASN A 1 73 ? -18.420 -22.231 -28.420 1.00 43.72 73 ASN A C 1
ATOM 549 O O . ASN A 1 73 ? -18.431 -21.127 -27.864 1.00 37.54 73 ASN A O 1
ATOM 554 N N . ASP A 1 74 ? -19.329 -23.178 -28.155 1.00 39.15 74 ASP A N 1
ATOM 555 C CA . ASP A 1 74 ? -20.501 -22.876 -27.336 1.00 42.07 74 ASP A CA 1
ATOM 556 C C . ASP A 1 74 ? -20.189 -22.725 -25.851 1.00 50.61 74 ASP A C 1
ATOM 557 O O . ASP A 1 74 ? -21.102 -22.411 -25.076 1.00 44.01 74 ASP A O 1
ATOM 562 N N . LYS A 1 75 ? -18.949 -22.947 -25.430 1.00 41.16 75 LYS A N 1
ATOM 563 C CA . LYS A 1 75 ? -18.557 -22.715 -24.047 1.00 40.55 75 LYS A CA 1
ATOM 564 C C . LYS A 1 75 ? -17.880 -21.365 -23.851 1.00 41.19 75 LYS A C 1
ATOM 565 O O . LYS A 1 75 ? -17.482 -21.045 -22.730 1.00 42.40 75 LYS A O 1
ATOM 567 N N . ASP A 1 76 ? -17.749 -20.567 -24.908 1.00 41.93 76 ASP A N 1
ATOM 568 C CA . ASP A 1 76 ? -17.023 -19.308 -24.851 1.00 34.51 76 ASP A CA 1
ATOM 569 C C . ASP A 1 76 ? -17.953 -18.148 -24.516 1.00 34.47 76 ASP A C 1
ATOM 570 O O . ASP A 1 76 ? -19.186 -18.267 -24.510 1.00 36.84 76 ASP A O 1
ATOM 575 N N . THR A 1 77 ? -17.338 -17.013 -24.202 1.00 35.01 77 THR A N 1
ATOM 576 C CA . THR A 1 77 ? -18.031 -15.741 -24.052 1.00 31.16 77 THR A CA 1
ATOM 577 C C . THR A 1 77 ? -17.489 -14.778 -25.093 1.00 29.96 77 THR A C 1
ATOM 578 O O . THR A 1 77 ? -16.273 -14.707 -25.300 1.00 30.92 77 THR A O 1
ATOM 582 N N . VAL A 1 78 ? -18.384 -14.074 -25.777 1.00 30.98 78 VAL A N 1
ATOM 583 C CA . VAL A 1 78 ? -17.985 -13.081 -26.772 1.00 29.06 78 VAL A CA 1
ATOM 584 C C . VAL A 1 78 ? -18.530 -11.740 -26.312 1.00 30.55 78 VAL A C 1
ATOM 585 O O . VAL A 1 78 ? -19.748 -11.587 -26.160 1.00 30.56 78 VAL A O 1
ATOM 589 N N . VAL A 1 79 ? -17.640 -10.770 -26.082 1.00 24.11 79 VAL A N 1
ATOM 590 C CA . VAL A 1 79 ? -18.055 -9.412 -25.743 1.00 24.64 79 VAL A CA 1
ATOM 591 C C . VAL A 1 79 ? -17.847 -8.541 -26.969 1.00 27.89 79 VAL A C 1
ATOM 592 O O . VAL A 1 79 ? -16.714 -8.392 -27.451 1.00 28.41 79 VAL A O 1
ATOM 596 N N . LEU A 1 80 ? -18.938 -7.998 -27.497 1.00 28.25 80 LEU A N 1
ATOM 597 C CA . LEU A 1 80 ? -18.891 -7.177 -28.707 1.00 25.47 80 LEU A CA 1
ATOM 598 C C . LEU A 1 80 ? -18.898 -5.705 -28.299 1.00 27.39 80 LEU A C 1
ATOM 599 O O . LEU A 1 80 ? -19.930 -5.180 -27.866 1.00 27.69 80 LEU A O 1
ATOM 604 N N . PHE A 1 81 ? -17.740 -5.048 -28.402 1.00 23.56 81 PHE A N 1
ATOM 605 C CA . PHE A 1 81 ? -17.647 -3.632 -28.072 1.00 25.90 81 PHE A CA 1
ATOM 606 C C . PHE A 1 81 ? -18.115 -2.839 -29.280 1.00 25.50 81 PHE A C 1
ATOM 607 O O . PHE A 1 81 ? -17.470 -2.857 -30.329 1.00 25.97 81 PHE A O 1
ATOM 615 N N . SER A 1 82 ? -19.246 -2.156 -29.143 1.00 25.41 82 SER A N 1
ATOM 616 C CA . SER A 1 82 ? -19.897 -1.498 -30.264 1.00 24.38 82 SER A CA 1
ATOM 617 C C . SER A 1 82 ? -19.800 0.015 -30.138 1.00 24.54 82 SER A C 1
ATOM 618 O O . SER A 1 82 ? -19.775 0.569 -29.036 1.00 27.28 82 SER A O 1
ATOM 621 N N . SER A 1 83 ? -19.711 0.676 -31.283 1.00 22.31 83 SER A N 1
ATOM 622 C CA . SER A 1 83 ? -19.977 2.099 -31.358 1.00 21.07 83 SER A CA 1
ATOM 623 C C . SER A 1 83 ? -21.371 2.404 -30.818 1.00 25.06 83 SER A C 1
ATOM 624 O O . SER A 1 83 ? -22.273 1.568 -30.850 1.00 28.12 83 SER A O 1
ATOM 627 N N . GLU A 1 84 ? -21.550 3.633 -30.331 1.00 24.45 84 GLU A N 1
ATOM 628 C CA . GLU A 1 84 ? -22.842 4.048 -29.796 1.00 24.28 84 GLU A CA 1
ATOM 629 C C . GLU A 1 84 ? -23.879 4.300 -30.883 1.00 25.27 84 GLU A C 1
ATOM 630 O O . GLU A 1 84 ? -25.071 4.387 -30.565 1.00 28.14 84 GLU A O 1
ATOM 636 N N . THR A 1 85 ? -23.449 4.437 -32.134 1.00 27.71 85 THR A N 1
ATOM 637 C CA . THR A 1 85 ? -24.350 4.751 -33.239 1.00 27.70 85 THR A CA 1
ATOM 638 C C . THR A 1 85 ? -25.310 3.598 -33.502 1.00 27.94 85 THR A C 1
ATOM 639 O O . THR A 1 85 ? -24.982 2.427 -33.290 1.00 27.15 85 THR A O 1
ATOM 643 N N . ALA A 1 86 ? -26.499 3.946 -34.008 1.00 26.51 86 ALA A N 1
ATOM 644 C CA . ALA A 1 86 ? -27.515 2.936 -34.292 1.00 30.30 86 ALA A CA 1
ATOM 645 C C . ALA A 1 86 ? -27.025 1.908 -35.306 1.00 25.63 86 ALA A C 1
ATOM 646 O O . ALA A 1 86 ? -27.327 0.717 -35.180 1.00 29.39 86 ALA A O 1
ATOM 648 N N . ASP A 1 87 ? -26.276 2.339 -36.331 1.00 26.81 87 ASP A N 1
ATOM 649 C CA . ASP A 1 87 ? -25.812 1.367 -37.320 1.00 29.63 87 ASP A CA 1
ATOM 650 C C . ASP A 1 87 ? -24.730 0.463 -36.752 1.00 29.53 87 ASP A C 1
ATOM 651 O O . ASP A 1 87 ? -24.680 -0.731 -37.071 1.00 29.12 87 ASP A O 1
ATOM 656 N N . GLY A 1 88 ? -23.851 1.010 -35.915 1.00 28.46 88 GLY A N 1
ATOM 657 C CA . GLY A 1 88 ? -22.879 0.164 -35.247 1.00 29.16 88 GLY A CA 1
ATOM 658 C C . GLY A 1 88 ? -23.552 -0.885 -34.383 1.00 27.25 88 GLY A C 1
ATOM 659 O O . GLY A 1 88 ? -23.216 -2.073 -34.452 1.00 26.20 88 GLY A O 1
ATOM 660 N N . GLN A 1 89 ? -24.547 -0.467 -33.585 1.00 23.31 89 GLN A N 1
ATOM 661 C CA . GLN A 1 89 ? -25.227 -1.412 -32.707 1.00 25.83 89 GLN A CA 1
ATOM 662 C C . GLN A 1 89 ? -25.999 -2.455 -33.501 1.00 27.91 89 GLN A C 1
ATOM 663 O O . GLN A 1 89 ? -26.006 -3.641 -33.141 1.00 26.55 89 GLN A O 1
ATOM 669 N N . ALA A 1 90 ? -26.676 -2.031 -34.572 1.00 27.38 90 ALA A N 1
ATOM 670 C CA . ALA A 1 90 ? -27.441 -2.993 -35.357 1.00 29.06 90 ALA A CA 1
ATOM 671 C C . ALA A 1 90 ? -26.528 -4.064 -35.934 1.00 28.71 90 ALA A C 1
ATOM 672 O O . ALA A 1 90 ? -26.920 -5.232 -36.038 1.00 27.75 90 ALA A O 1
ATOM 674 N N . CYS A 1 91 ? -25.302 -3.687 -36.315 1.00 27.65 91 CYS A N 1
ATOM 675 C CA . CYS A 1 91 ? -24.365 -4.693 -36.798 1.00 30.82 91 CYS A CA 1
ATOM 676 C C . CYS A 1 91 ? -23.939 -5.638 -35.679 1.00 25.02 91 CYS A C 1
ATOM 677 O O . CYS A 1 91 ? -23.885 -6.860 -35.871 1.00 27.83 91 CYS A O 1
ATOM 680 N N . ALA A 1 92 ? -23.623 -5.099 -34.508 1.00 27.50 92 ALA A N 1
ATOM 681 C CA . ALA A 1 92 ? -23.241 -5.961 -33.390 1.00 25.52 92 ALA A CA 1
ATOM 682 C C . ALA A 1 92 ? -24.347 -6.944 -33.036 1.00 27.45 92 ALA A C 1
ATOM 683 O O . ALA A 1 92 ? -24.083 -8.126 -32.769 1.00 29.34 92 ALA A O 1
ATOM 685 N N . TRP A 1 93 ? -25.596 -6.475 -33.012 1.00 25.32 93 TRP A N 1
ATOM 686 C CA . TRP A 1 93 ? -26.698 -7.386 -32.754 1.00 27.00 93 TRP A CA 1
ATOM 687 C C . TRP A 1 93 ? -26.836 -8.429 -33.862 1.00 30.97 93 TRP A C 1
ATOM 688 O O . TRP A 1 93 ? -27.143 -9.592 -33.579 1.00 30.39 93 TRP A O 1
ATOM 699 N N . ALA A 1 94 ? -26.575 -8.047 -35.120 1.00 29.99 94 ALA A N 1
ATOM 700 C CA . ALA A 1 94 ? -26.600 -9.028 -36.209 1.00 32.73 94 ALA A CA 1
ATOM 701 C C . ALA A 1 94 ? -25.548 -10.110 -35.997 1.00 33.17 94 ALA A C 1
ATOM 702 O O . ALA A 1 94 ? -25.817 -11.300 -36.210 1.00 29.70 94 ALA A O 1
ATOM 704 N N . VAL A 1 95 ? -24.345 -9.715 -35.567 1.00 27.26 95 VAL A N 1
ATOM 705 C CA . VAL A 1 95 ? -23.308 -10.696 -35.265 1.00 30.94 95 VAL A CA 1
ATOM 706 C C . VAL A 1 95 ? -23.730 -11.582 -34.099 1.00 29.07 95 VAL A C 1
ATOM 707 O O . VAL A 1 95 ? -23.519 -12.802 -34.121 1.00 31.40 95 VAL A O 1
ATOM 711 N N . LYS A 1 96 ? -24.345 -10.990 -33.064 1.00 29.90 96 LYS A N 1
ATOM 712 C CA . LYS A 1 96 ? -24.846 -11.791 -31.950 1.00 28.32 96 LYS A CA 1
ATOM 713 C C . LYS A 1 96 ? -25.881 -12.807 -32.420 1.00 29.50 96 LYS A C 1
ATOM 714 O O . LYS A 1 96 ? -25.808 -13.987 -32.057 1.00 31.94 96 LYS A O 1
ATOM 720 N N . ARG A 1 97 ? -26.852 -12.361 -33.238 1.00 34.01 97 ARG A N 1
ATOM 721 C CA . ARG A 1 97 ? -27.864 -13.268 -33.786 1.00 35.61 97 ARG A CA 1
ATOM 722 C C . ARG A 1 97 ? -27.211 -14.456 -34.471 1.00 38.23 97 ARG A C 1
ATOM 723 O O . ARG A 1 97 ? -27.657 -15.602 -34.323 1.00 39.10 97 ARG A O 1
ATOM 731 N N . TYR A 1 98 ? -26.138 -14.196 -35.215 1.00 31.76 98 TYR A N 1
ATOM 732 C CA . TYR A 1 98 ? -25.503 -15.247 -35.992 1.00 34.56 98 TYR A CA 1
ATOM 733 C C . TYR A 1 98 ? -24.738 -16.207 -35.098 1.00 31.13 98 TYR A C 1
ATOM 734 O O . TYR A 1 98 ? -24.825 -17.429 -35.267 1.00 36.73 98 TYR A O 1
ATOM 743 N N . LEU A 1 99 ? -23.946 -15.671 -34.166 1.00 35.66 99 LEU A N 1
ATOM 744 C CA . LEU A 1 99 ? -23.164 -16.533 -33.290 1.00 34.27 99 LEU A CA 1
ATOM 745 C C . LEU A 1 99 ? -24.071 -17.437 -32.470 1.00 36.37 99 LEU A C 1
ATOM 746 O O . LEU A 1 99 ? -23.749 -18.607 -32.239 1.00 41.77 99 LEU A O 1
ATOM 751 N N . GLU A 1 100 ? -25.223 -16.915 -32.040 1.00 37.66 100 GLU A N 1
ATOM 752 C CA . GLU A 1 100 ? -26.130 -17.704 -31.215 1.00 34.07 100 GLU A CA 1
ATOM 753 C C . GLU A 1 100 ? -26.819 -18.803 -32.018 1.00 38.86 100 GLU A C 1
ATOM 754 O O . GLU A 1 100 ? -27.194 -19.836 -31.453 1.00 42.00 100 GLU A O 1
ATOM 760 N N . GLN A 1 101 ? -27.012 -18.604 -33.320 1.00 39.61 101 GLN A N 1
ATOM 761 C CA . GLN A 1 101 ? -27.512 -19.691 -34.158 1.00 47.01 101 GLN A CA 1
ATOM 762 C C . GLN A 1 101 ? -26.410 -20.679 -34.531 1.00 45.40 101 GLN A C 1
ATOM 763 O O . GLN A 1 101 ? -26.670 -21.882 -34.646 1.00 47.80 101 GLN A O 1
ATOM 765 N N . ALA A 1 102 ? -25.182 -20.194 -34.713 1.00 43.51 102 ALA A N 1
ATOM 766 C CA . ALA A 1 102 ? -24.074 -21.049 -35.133 1.00 47.90 102 ALA A CA 1
ATOM 767 C C . ALA A 1 102 ? -23.516 -21.883 -33.987 1.00 48.16 102 ALA A C 1
ATOM 768 O O . ALA A 1 102 ? -23.003 -22.987 -34.221 1.00 45.33 102 ALA A O 1
ATOM 770 N N . ARG A 1 103 ? -23.602 -21.375 -32.759 1.00 38.60 103 ARG A N 1
ATOM 771 C CA . ARG A 1 103 ? -23.043 -22.030 -31.574 1.00 37.75 103 ARG A CA 1
ATOM 772 C C . ARG A 1 103 ? -24.041 -21.896 -30.433 1.00 45.87 103 ARG A C 1
ATOM 773 O O . ARG A 1 103 ? -23.821 -21.142 -29.478 1.00 42.58 103 ARG A O 1
ATOM 781 N N . PRO A 1 104 ? -25.165 -22.610 -30.508 1.00 52.03 104 PRO A N 1
ATOM 782 C CA . PRO A 1 104 ? -26.194 -22.475 -29.467 1.00 47.91 104 PRO A CA 1
ATOM 783 C C . PRO A 1 104 ? -25.633 -22.752 -28.081 1.00 49.09 104 PRO A C 1
ATOM 784 O O . PRO A 1 104 ? -24.995 -23.779 -27.844 1.00 48.75 104 PRO A O 1
ATOM 788 N N . GLY A 1 105 ? -25.891 -21.828 -27.157 1.00 45.97 105 GLY A N 1
ATOM 789 C CA . GLY A 1 105 ? -25.315 -21.881 -25.829 1.00 51.91 105 GLY A CA 1
ATOM 790 C C . GLY A 1 105 ? -24.159 -20.930 -25.603 1.00 48.22 105 GLY A C 1
ATOM 791 O O . GLY A 1 105 ? -23.736 -20.749 -24.451 1.00 43.19 105 GLY A O 1
ATOM 792 N N . ILE A 1 106 ? -23.627 -20.331 -26.671 1.00 40.19 106 ILE A N 1
ATOM 793 C CA . ILE A 1 106 ? -22.614 -19.298 -26.534 1.00 39.91 106 ILE A CA 1
ATOM 794 C C . ILE A 1 106 ? -23.199 -18.113 -25.778 1.00 41.15 106 ILE A C 1
ATOM 795 O O . ILE A 1 106 ? -24.390 -17.792 -25.903 1.00 40.11 106 ILE A O 1
ATOM 800 N N . LEU A 1 107 ? -22.361 -17.469 -24.968 1.00 40.12 107 LEU A N 1
ATOM 801 C CA . LEU A 1 107 ? -22.737 -16.272 -24.225 1.00 37.55 107 LEU A CA 1
ATOM 802 C C . LEU A 1 107 ? -22.190 -15.073 -24.980 1.00 36.50 107 LEU A C 1
ATOM 803 O O . LEU A 1 107 ? -20.972 -14.884 -25.050 1.00 34.28 107 LEU A O 1
ATOM 808 N N . CYS A 1 108 ? -23.082 -14.270 -25.550 1.00 35.15 108 CYS A N 1
ATOM 809 C CA . CYS A 1 108 ? -22.685 -13.116 -26.345 1.00 31.94 108 CYS A CA 1
ATOM 810 C C . CYS A 1 108 ? -23.382 -11.876 -25.812 1.00 35.42 108 CYS A C 1
ATOM 811 O O . CYS A 1 108 ? -24.616 -11.854 -25.676 1.00 35.06 108 CYS A O 1
ATOM 814 N N A ARG A 1 109 ? -22.593 -10.858 -25.465 0.65 32.01 109 ARG A N 1
ATOM 815 N N B ARG A 1 109 ? -22.594 -10.851 -25.508 0.35 31.98 109 ARG A N 1
ATOM 816 C CA A ARG A 1 109 ? -23.128 -9.609 -24.944 0.65 29.72 109 ARG A CA 1
ATOM 817 C CA B ARG A 1 109 ? -23.107 -9.609 -24.958 0.35 29.77 109 ARG A CA 1
ATOM 818 C C A ARG A 1 109 ? -22.563 -8.440 -25.738 0.65 32.30 109 ARG A C 1
ATOM 819 C C B ARG A 1 109 ? -22.567 -8.447 -25.779 0.35 32.26 109 ARG A C 1
ATOM 820 O O A ARG A 1 109 ? -21.422 -8.486 -26.214 0.65 33.06 109 ARG A O 1
ATOM 821 O O B ARG A 1 109 ? -21.451 -8.500 -26.307 0.35 32.92 109 ARG A O 1
ATOM 836 N N . ILE A 1 110 ? -23.388 -7.412 -25.919 1.00 30.46 110 ILE A N 1
ATOM 837 C CA . ILE A 1 110 ? -23.018 -6.223 -26.671 1.00 27.40 110 ILE A CA 1
ATOM 838 C C . ILE A 1 110 ? -22.756 -5.093 -25.692 1.00 25.76 110 ILE A C 1
ATOM 839 O O . ILE A 1 110 ? -23.646 -4.701 -24.924 1.00 28.54 110 ILE A O 1
ATOM 844 N N . GLU A 1 111 ? -21.523 -4.606 -25.685 1.00 26.18 111 GLU A N 1
ATOM 845 C CA . GLU A 1 111 ? -21.112 -3.501 -24.835 1.00 30.55 111 GLU A CA 1
ATOM 846 C C . GLU A 1 111 ? -21.067 -2.230 -25.673 1.00 27.00 111 GLU A C 1
ATOM 847 O O . GLU A 1 111 ? -20.142 -2.037 -26.475 1.00 26.52 111 GLU A O 1
ATOM 853 N N . VAL A 1 112 ? -22.045 -1.355 -25.460 1.00 23.96 112 VAL A N 1
ATOM 854 C CA . VAL A 1 112 ? -22.130 -0.095 -26.189 1.00 25.36 112 VAL A CA 1
ATOM 855 C C . VAL A 1 112 ? -21.217 0.918 -25.523 1.00 26.10 112 VAL A C 1
ATOM 856 O O . VAL A 1 112 ? -21.386 1.235 -24.343 1.00 27.80 112 VAL A O 1
ATOM 860 N N . VAL A 1 113 ? -20.236 1.422 -26.268 1.00 26.26 113 VAL A N 1
ATOM 861 C CA . VAL A 1 113 ? -19.209 2.289 -25.696 1.00 27.15 113 VAL A CA 1
ATOM 862 C C . VAL A 1 113 ? -19.597 3.731 -25.995 1.00 27.81 113 VAL A C 1
ATOM 863 O O . VAL A 1 113 ? -19.529 4.171 -27.145 1.00 23.36 113 VAL A O 1
ATOM 867 N N . ALA A 1 114 ? -20.008 4.468 -24.960 1.00 27.36 114 ALA A N 1
ATOM 868 C CA . ALA A 1 114 ? -20.364 5.871 -25.129 1.00 27.46 114 ALA A CA 1
ATOM 869 C C . ALA A 1 114 ? -19.189 6.655 -25.696 1.00 27.24 114 ALA A C 1
ATOM 870 O O . ALA A 1 114 ? -18.041 6.478 -25.277 1.00 26.33 114 ALA A O 1
ATOM 872 N N . GLY A 1 115 ? -19.480 7.504 -26.689 1.00 28.30 115 GLY A N 1
ATOM 873 C CA . GLY A 1 115 ? -18.461 8.310 -27.331 1.00 24.93 115 GLY A CA 1
ATOM 874 C C . GLY A 1 115 ? -17.713 7.624 -28.448 1.00 25.85 115 GLY A C 1
ATOM 875 O O . GLY A 1 115 ? -16.956 8.290 -29.179 1.00 25.32 115 GLY A O 1
ATOM 876 N N . LEU A 1 116 ? -17.880 6.319 -28.610 1.00 22.79 116 LEU A N 1
ATOM 877 C CA . LEU A 1 116 ? -17.248 5.614 -29.713 1.00 21.39 116 LEU A CA 1
ATOM 878 C C . LEU A 1 116 ? -18.131 5.737 -30.951 1.00 25.92 116 LEU A C 1
ATOM 879 O O . LEU A 1 116 ? -19.278 5.278 -30.953 1.00 25.24 116 LEU A O 1
ATOM 884 N N . GLN A 1 117 ? -17.600 6.373 -31.992 1.00 24.73 117 GLN A N 1
ATOM 885 C CA . GLN A 1 117 ? -18.332 6.629 -33.227 1.00 22.76 117 GLN A CA 1
ATOM 886 C C . GLN A 1 117 ? -17.304 7.089 -34.255 1.00 26.49 117 GLN A C 1
ATOM 887 O O . GLN A 1 117 ? -16.119 7.224 -33.940 1.00 25.78 117 GLN A O 1
ATOM 893 N N . VAL A 1 118 ? -17.745 7.285 -35.502 1.00 26.01 118 VAL A N 1
ATOM 894 C CA . VAL A 1 118 ? -16.775 7.421 -36.589 1.00 25.74 118 VAL A CA 1
ATOM 895 C C . VAL A 1 118 ? -16.669 8.828 -37.138 1.00 26.52 118 VAL A C 1
ATOM 896 O O . VAL A 1 118 ? -15.894 9.041 -38.078 1.00 29.70 118 VAL A O 1
ATOM 900 N N . THR A 1 119 ? -17.370 9.803 -36.576 1.00 27.44 119 THR A N 1
ATOM 901 C CA . THR A 1 119 ? -17.420 11.119 -37.196 1.00 31.62 119 THR A CA 1
ATOM 902 C C . THR A 1 119 ? -16.894 12.270 -36.354 1.00 30.86 119 THR A C 1
ATOM 903 O O . THR A 1 119 ? -16.573 13.314 -36.931 1.00 30.32 119 THR A O 1
ATOM 907 N N . ASP A 1 120 ? -16.801 12.128 -35.021 1.00 29.08 120 ASP A N 1
ATOM 908 C CA . ASP A 1 120 ? -16.431 13.233 -34.136 1.00 23.93 120 ASP A CA 1
ATOM 909 C C . ASP A 1 120 ? -15.135 12.835 -33.436 1.00 24.01 120 ASP A C 1
ATOM 910 O O . ASP A 1 120 ? -15.149 12.019 -32.510 1.00 28.65 120 ASP A O 1
ATOM 915 N N . ALA A 1 121 ? -14.014 13.403 -33.893 1.00 24.61 121 ALA A N 1
ATOM 916 C CA . ALA A 1 121 ? -12.716 13.028 -33.350 1.00 21.65 121 ALA A CA 1
ATOM 917 C C . ALA A 1 121 ? -12.536 13.552 -31.937 1.00 24.69 121 ALA A C 1
ATOM 918 O O . ALA A 1 121 ? -11.788 12.960 -31.148 1.00 25.73 121 ALA A O 1
ATOM 920 N N . HIS A 1 122 ? -13.178 14.674 -31.608 1.00 28.70 122 HIS A N 1
ATOM 921 C CA . HIS A 1 122 ? -13.020 15.212 -30.262 1.00 29.80 122 HIS A CA 1
ATOM 922 C C . HIS A 1 122 ? -13.706 14.322 -29.234 1.00 27.49 122 HIS A C 1
ATOM 923 O O . HIS A 1 122 ? -13.129 14.014 -28.186 1.00 27.74 122 HIS A O 1
ATOM 930 N N . VAL A 1 123 ? -14.942 13.905 -29.509 1.00 25.47 123 VAL A N 1
ATOM 931 C CA . VAL A 1 123 ? -15.636 12.996 -28.602 1.00 25.15 123 VAL A CA 1
ATOM 932 C C . VAL A 1 123 ? -14.906 11.660 -28.513 1.00 26.30 123 VAL A C 1
ATOM 933 O O . VAL A 1 123 ? -14.833 11.047 -27.443 1.00 25.43 123 VAL A O 1
ATOM 937 N N . PHE A 1 124 ? -14.371 11.168 -29.632 1.00 26.08 124 PHE A N 1
ATOM 938 C CA . PHE A 1 124 ? -13.611 9.925 -29.577 1.00 21.59 124 PHE A CA 1
ATOM 939 C C . PHE A 1 124 ? -12.408 10.046 -28.649 1.00 25.35 124 PHE A C 1
ATOM 940 O O . PHE A 1 124 ? -12.215 9.222 -27.745 1.00 22.97 124 PHE A O 1
ATOM 948 N N . ARG A 1 125 ? -11.588 11.076 -28.857 1.00 24.58 125 ARG A N 1
ATOM 949 C CA . ARG A 1 125 ? -10.302 11.153 -28.175 1.00 24.87 125 ARG A CA 1
ATOM 950 C C . ARG A 1 125 ? -10.442 11.529 -26.708 1.00 24.87 125 ARG A C 1
ATOM 951 O O . ARG A 1 125 ? -9.484 11.372 -25.948 1.00 25.15 125 ARG A O 1
ATOM 959 N N . THR A 1 126 ? -11.599 12.034 -26.300 1.00 23.99 126 THR A N 1
ATOM 960 C CA . THR A 1 126 ? -11.853 12.271 -24.887 1.00 28.03 126 THR A CA 1
ATOM 961 C C . THR A 1 126 ? -12.627 11.060 -24.359 1.00 26.83 126 THR A C 1
ATOM 962 O O . THR A 1 126 ? -12.029 10.108 -23.837 1.00 31.19 126 THR A O 1
ATOM 966 N N . ALA A 1 127 ? -13.936 11.023 -24.594 1.00 24.40 127 ALA A N 1
ATOM 967 C CA . ALA A 1 127 ? -14.774 10.027 -23.931 1.00 22.77 127 ALA A CA 1
ATOM 968 C C . ALA A 1 127 ? -14.655 8.633 -24.546 1.00 25.10 127 ALA A C 1
ATOM 969 O O . ALA A 1 127 ? -14.600 7.634 -23.818 1.00 26.49 127 ALA A O 1
ATOM 971 N N . GLY A 1 128 ? -14.661 8.532 -25.877 1.00 23.15 128 GLY A N 1
ATOM 972 C CA . GLY A 1 128 ? -14.720 7.221 -26.511 1.00 25.30 128 GLY A CA 1
ATOM 973 C C . GLY A 1 128 ? -13.570 6.303 -26.119 1.00 24.88 128 GLY A C 1
ATOM 974 O O . GLY A 1 128 ? -13.786 5.146 -25.743 1.00 24.89 128 GLY A O 1
ATOM 975 N N . VAL A 1 129 ? -12.331 6.799 -26.206 1.00 23.91 129 VAL A N 1
ATOM 976 C CA . VAL A 1 129 ? -11.193 5.915 -25.958 1.00 21.29 129 VAL A CA 1
ATOM 977 C C . VAL A 1 129 ? -11.072 5.588 -24.477 1.00 22.41 129 VAL A C 1
ATOM 978 O O . VAL A 1 129 ? -10.642 4.489 -24.123 1.00 23.28 129 VAL A O 1
ATOM 982 N N . LEU A 1 130 ? -11.434 6.529 -23.600 1.00 22.40 130 LEU A N 1
ATOM 983 C CA . LEU A 1 130 ? -11.415 6.257 -22.157 1.00 22.15 130 LEU A CA 1
ATOM 984 C C . LEU A 1 130 ? -12.483 5.241 -21.787 1.00 24.81 130 LEU A C 1
ATOM 985 O O . LEU A 1 130 ? -12.223 4.289 -21.040 1.00 22.59 130 LEU A O 1
ATOM 990 N N . ASN A 1 131 ? -13.698 5.423 -22.306 1.00 21.98 131 ASN A N 1
ATOM 991 C CA . ASN A 1 131 ? -14.758 4.468 -22.012 1.00 22.95 131 ASN A CA 1
ATOM 992 C C . ASN A 1 131 ? -14.401 3.082 -22.513 1.00 25.05 131 ASN A C 1
ATOM 993 O O . ASN A 1 131 ? -14.625 2.086 -21.816 1.00 24.55 131 ASN A O 1
ATOM 998 N N . PHE A 1 132 ? -13.856 2.995 -23.730 1.00 23.65 132 PHE A N 1
ATOM 999 C CA . PHE A 1 132 ? -13.386 1.715 -24.251 1.00 22.06 132 PHE A CA 1
ATOM 1000 C C . PHE A 1 132 ? -12.319 1.113 -23.347 1.00 24.35 132 PHE A C 1
ATOM 1001 O O . PHE A 1 132 ? -12.405 -0.061 -22.968 1.00 23.31 132 PHE A O 1
ATOM 1009 N N . THR A 1 133 ? -11.287 1.900 -23.022 1.00 22.23 133 THR A N 1
ATOM 1010 C CA . THR A 1 133 ? -10.186 1.388 -22.196 1.00 24.52 133 THR A CA 1
ATOM 1011 C C . THR A 1 133 ? -10.705 0.863 -20.864 1.00 22.45 133 THR A C 1
ATOM 1012 O O . THR A 1 133 ? -10.338 -0.235 -20.427 1.00 26.11 133 THR A O 1
ATOM 1016 N N A LYS A 1 134 ? -11.579 1.629 -20.208 0.42 23.63 134 LYS A N 1
ATOM 1017 N N B LYS A 1 134 ? -11.587 1.618 -20.214 0.58 23.61 134 LYS A N 1
ATOM 1018 C CA A LYS A 1 134 ? -12.079 1.224 -18.896 0.42 25.57 134 LYS A CA 1
ATOM 1019 C CA B LYS A 1 134 ? -12.068 1.205 -18.899 0.58 25.56 134 LYS A CA 1
ATOM 1020 C C A LYS A 1 134 ? -12.984 -0.004 -18.992 0.42 26.00 134 LYS A C 1
ATOM 1021 C C B LYS A 1 134 ? -12.987 -0.011 -18.991 0.58 26.01 134 LYS A C 1
ATOM 1022 O O A LYS A 1 134 ? -12.945 -0.879 -18.118 0.42 27.06 134 LYS A O 1
ATOM 1023 O O B LYS A 1 134 ? -12.963 -0.881 -18.111 0.58 27.09 134 LYS A O 1
ATOM 1034 N N . ALA A 1 135 ? -13.797 -0.091 -20.050 1.00 22.54 135 ALA A N 1
ATOM 1035 C CA . ALA A 1 135 ? -14.663 -1.257 -20.235 1.00 25.47 135 ALA A CA 1
ATOM 1036 C C . ALA A 1 135 ? -13.860 -2.517 -20.508 1.00 24.68 135 ALA A C 1
ATOM 1037 O O . ALA A 1 135 ? -14.176 -3.582 -19.962 1.00 27.16 135 ALA A O 1
ATOM 1039 N N . VAL A 1 136 ? -12.809 -2.417 -21.329 1.00 21.91 136 VAL A N 1
ATOM 1040 C CA . VAL A 1 136 ? -11.966 -3.577 -21.604 1.00 22.00 136 VAL A CA 1
ATOM 1041 C C . VAL A 1 136 ? -11.214 -3.989 -20.340 1.00 23.16 136 VAL A C 1
ATOM 1042 O O . VAL A 1 136 ? -11.148 -5.173 -19.993 1.00 25.71 136 VAL A O 1
ATOM 1046 N N A LEU A 1 137 ? -10.631 -3.018 -19.635 0.48 24.33 137 LEU A N 1
ATOM 1047 N N B LEU A 1 137 ? -10.656 -3.014 -19.618 0.52 24.29 137 LEU A N 1
ATOM 1048 C CA A LEU A 1 137 ? -9.912 -3.338 -18.405 0.48 27.35 137 LEU A CA 1
ATOM 1049 C CA B LEU A 1 137 ? -9.903 -3.325 -18.405 0.52 27.35 137 LEU A CA 1
ATOM 1050 C C A LEU A 1 137 ? -10.830 -3.990 -17.385 0.48 28.59 137 LEU A C 1
ATOM 1051 C C B LEU A 1 137 ? -10.804 -3.938 -17.339 0.52 28.58 137 LEU A C 1
ATOM 1052 O O A LEU A 1 137 ? -10.447 -4.958 -16.718 0.48 27.87 137 LEU A O 1
ATOM 1053 O O B LEU A 1 137 ? -10.385 -4.838 -16.601 0.52 28.01 137 LEU A O 1
ATOM 1062 N N . HIS A 1 138 ? -12.048 -3.467 -17.248 1.00 27.02 138 HIS A N 1
ATOM 1063 C CA . HIS A 1 138 ? -12.984 -4.037 -16.289 1.00 27.12 138 HIS A CA 1
ATOM 1064 C C . HIS A 1 138 ? -13.302 -5.491 -16.615 1.00 25.61 138 HIS A C 1
ATOM 1065 O O . HIS A 1 138 ? -13.380 -6.334 -15.709 1.00 28.97 138 HIS A O 1
ATOM 1072 N N . GLU A 1 139 ? -13.503 -5.806 -17.903 1.00 27.54 139 GLU A N 1
ATOM 1073 C CA . GLU A 1 139 ? -13.773 -7.187 -18.283 1.00 28.26 139 GLU A CA 1
ATOM 1074 C C . GLU A 1 139 ? -12.562 -8.078 -18.038 1.00 28.80 139 GLU A C 1
ATOM 1075 O O . GLU A 1 139 ? -12.708 -9.225 -17.597 1.00 33.10 139 GLU A O 1
ATOM 1081 N N . ILE A 1 140 ? -11.361 -7.586 -18.342 1.00 29.07 140 ILE A N 1
ATOM 1082 C CA . ILE A 1 140 ? -10.160 -8.363 -18.040 1.00 29.34 140 ILE A CA 1
ATOM 1083 C C . ILE A 1 140 ? -10.094 -8.668 -16.549 1.00 35.14 140 ILE A C 1
ATOM 1084 O O . ILE A 1 140 ? -9.818 -9.801 -16.139 1.00 32.02 140 ILE A O 1
ATOM 1089 N N . ASP A 1 141 ? -10.360 -7.659 -15.716 1.00 28.05 141 ASP A N 1
ATOM 1090 C CA . ASP A 1 141 ? -10.257 -7.855 -14.274 1.00 30.53 141 ASP A CA 1
ATOM 1091 C C . ASP A 1 141 ? -11.445 -8.611 -13.694 1.00 38.18 141 ASP A C 1
ATOM 1092 O O . ASP A 1 141 ? -11.348 -9.104 -12.566 1.00 44.15 141 ASP A O 1
ATOM 1097 N N . ALA A 1 142 ? -12.553 -8.720 -14.424 1.00 35.21 142 ALA A N 1
ATOM 1098 C CA . ALA A 1 142 ? -13.712 -9.456 -13.938 1.00 36.37 142 ALA A CA 1
ATOM 1099 C C . ALA A 1 142 ? -13.646 -10.943 -14.252 1.00 45.19 142 ALA A C 1
ATOM 1100 O O . ALA A 1 142 ? -14.414 -11.715 -13.668 1.00 43.42 142 ALA A O 1
ATOM 1102 N N . ASN A 1 143 ? -12.769 -11.358 -15.163 1.00 47.63 143 ASN A N 1
ATOM 1103 C CA . ASN A 1 143 ? -12.569 -12.765 -15.485 1.00 53.21 143 ASN A CA 1
ATOM 1104 C C . ASN A 1 143 ? -11.277 -13.280 -14.855 1.00 51.90 143 ASN A C 1
ATOM 1105 O O . ASN A 1 143 ? -10.436 -12.515 -14.372 1.00 52.14 143 ASN A O 1
ATOM 1110 N N . GLY A 1 144 ? -11.134 -14.602 -14.848 1.00 57.31 144 GLY A N 1
ATOM 1111 C CA . GLY A 1 144 ? -9.951 -15.219 -14.284 1.00 58.00 144 GLY A CA 1
ATOM 1112 C C . GLY A 1 144 ? -8.710 -14.933 -15.108 1.00 61.78 144 GLY A C 1
ATOM 1113 O O . GLY A 1 144 ? -8.768 -14.475 -16.250 1.00 58.28 144 GLY A O 1
ATOM 1114 N N . THR A 1 145 ? -7.556 -15.213 -14.509 1.00 54.49 145 THR A N 1
ATOM 1115 C CA . THR A 1 145 ? -6.293 -15.001 -15.203 1.00 63.65 145 THR A CA 1
ATOM 1116 C C . THR A 1 145 ? -6.163 -15.958 -16.384 1.00 63.59 145 THR A C 1
ATOM 1117 O O . THR A 1 145 ? -6.502 -17.142 -16.289 1.00 62.75 145 THR A O 1
ATOM 1121 N N . GLY A 1 146 ? -5.682 -15.431 -17.509 1.00 50.65 146 GLY A N 1
ATOM 1122 C CA . GLY A 1 146 ? -5.449 -16.238 -18.686 1.00 54.02 146 GLY A CA 1
ATOM 1123 C C . GLY A 1 146 ? -6.680 -16.596 -19.488 1.00 53.86 146 GLY A C 1
ATOM 1124 O O . GLY A 1 146 ? -6.597 -17.466 -20.363 1.00 54.01 146 GLY A O 1
ATOM 1125 N N . GLN A 1 147 ? -7.817 -15.951 -19.233 1.00 46.09 147 GLN A N 1
ATOM 1126 C CA . GLN A 1 147 ? -9.056 -16.293 -19.919 1.00 40.91 147 GLN A CA 1
ATOM 1127 C C . GLN A 1 147 ? -9.392 -15.368 -21.081 1.00 43.64 147 GLN A C 1
ATOM 1128 O O . GLN A 1 147 ? -10.166 -15.765 -21.959 1.00 44.05 147 GLN A O 1
ATOM 1134 N N . CYS A 1 148 ? -8.860 -14.152 -21.111 1.00 33.02 148 CYS A N 1
ATOM 1135 C CA . CYS A 1 148 ? -9.287 -13.191 -22.119 1.00 32.66 148 CYS A CA 1
ATOM 1136 C C . CYS A 1 148 ? -8.369 -13.216 -23.326 1.00 34.80 148 CYS A C 1
ATOM 1137 O O . CYS A 1 148 ? -7.166 -13.466 -23.212 1.00 31.88 148 CYS A O 1
ATOM 1140 N N . VAL A 1 149 ? -8.965 -12.953 -24.494 1.00 31.23 149 VAL A N 1
ATOM 1141 C CA . VAL A 1 149 ? -8.254 -12.776 -25.754 1.00 29.46 149 VAL A CA 1
ATOM 1142 C C . VAL A 1 149 ? -8.789 -11.507 -26.399 1.00 29.02 149 VAL A C 1
ATOM 1143 O O . VAL A 1 149 ? -10.005 -11.360 -26.567 1.00 28.69 149 VAL A O 1
ATOM 1147 N N . LEU A 1 150 ? -7.900 -10.573 -26.721 1.00 27.15 150 LEU A N 1
ATOM 1148 C CA . LEU A 1 150 ? -8.320 -9.334 -27.362 1.00 24.81 150 LEU A CA 1
ATOM 1149 C C . LEU A 1 150 ? -8.411 -9.569 -28.861 1.00 22.63 150 LEU A C 1
ATOM 1150 O O . LEU A 1 150 ? -7.498 -10.144 -29.459 1.00 25.64 150 LEU A O 1
ATOM 1155 N N . ASN A 1 151 ? -9.523 -9.146 -29.466 1.00 23.16 151 ASN A N 1
ATOM 1156 C CA . ASN A 1 151 ? -9.752 -9.348 -30.897 1.00 23.79 151 ASN A CA 1
ATOM 1157 C C . ASN A 1 151 ? -10.109 -8.024 -31.555 1.00 24.91 151 ASN A C 1
ATOM 1158 O O . ASN A 1 151 ? -11.290 -7.670 -31.652 1.00 24.52 151 ASN A O 1
ATOM 1163 N N . PRO A 1 152 ? -9.120 -7.276 -32.045 1.00 24.51 152 PRO A N 1
ATOM 1164 C CA . PRO A 1 152 ? -9.393 -5.967 -32.647 1.00 24.19 152 PRO A CA 1
ATOM 1165 C C . PRO A 1 152 ? -9.784 -6.000 -34.116 1.00 22.16 152 PRO A C 1
ATOM 1166 O O . PRO A 1 152 ? -9.839 -4.926 -34.719 1.00 26.60 152 PRO A O 1
ATOM 1170 N N . THR A 1 153 ? -10.068 -7.181 -34.694 1.00 24.71 153 THR A N 1
ATOM 1171 C CA . THR A 1 153 ? -10.245 -7.292 -36.144 1.00 24.54 153 THR A CA 1
ATOM 1172 C C . THR A 1 153 ? -11.353 -6.387 -36.663 1.00 24.74 153 THR A C 1
ATOM 1173 O O . THR A 1 153 ? -11.206 -5.754 -37.724 1.00 25.33 153 THR A O 1
ATOM 1177 N N . GLY A 1 154 ? -12.488 -6.363 -35.961 1.00 27.42 154 GLY A N 1
ATOM 1178 C CA . GLY A 1 154 ? -13.743 -6.000 -36.603 1.00 29.15 154 GLY A CA 1
ATOM 1179 C C . GLY A 1 154 ? -13.856 -4.529 -36.953 1.00 32.75 154 GLY A C 1
ATOM 1180 O O . GLY A 1 154 ? -14.459 -4.166 -37.968 1.00 38.24 154 GLY A O 1
ATOM 1181 N N . GLY A 1 155 ? -13.312 -3.657 -36.123 1.00 29.99 155 GLY A N 1
ATOM 1182 C CA . GLY A 1 155 ? -13.421 -2.271 -36.531 1.00 37.90 155 GLY A CA 1
ATOM 1183 C C . GLY A 1 155 ? -12.288 -1.397 -36.053 1.00 27.36 155 GLY A C 1
ATOM 1184 O O . GLY A 1 155 ? -11.270 -1.898 -35.596 1.00 33.79 155 GLY A O 1
ATOM 1185 N N . PHE A 1 156 ? -12.499 -0.084 -36.159 1.00 30.22 156 PHE A N 1
ATOM 1186 C CA . PHE A 1 156 ? -11.719 0.965 -35.530 1.00 25.26 156 PHE A CA 1
ATOM 1187 C C . PHE A 1 156 ? -10.219 0.722 -35.572 1.00 27.71 156 PHE A C 1
ATOM 1188 O O . PHE A 1 156 ? -9.622 0.279 -34.588 1.00 26.83 156 PHE A O 1
ATOM 1196 N N A LYS A 1 157 ? -9.596 1.022 -36.712 0.29 21.99 157 LYS A N 1
ATOM 1197 N N B LYS A 1 157 ? -9.612 1.008 -36.723 0.71 21.78 157 LYS A N 1
ATOM 1198 C CA A LYS A 1 157 ? -8.139 1.096 -36.747 0.29 22.89 157 LYS A CA 1
ATOM 1199 C CA B LYS A 1 157 ? -8.160 1.152 -36.810 0.71 22.81 157 LYS A CA 1
ATOM 1200 C C A LYS A 1 157 ? -7.603 2.018 -35.655 0.29 25.07 157 LYS A C 1
ATOM 1201 C C B LYS A 1 157 ? -7.629 2.000 -35.651 0.71 25.06 157 LYS A C 1
ATOM 1202 O O A LYS A 1 157 ? -6.521 1.775 -35.108 0.29 26.87 157 LYS A O 1
ATOM 1203 O O B LYS A 1 157 ? -6.594 1.685 -35.053 0.71 26.86 157 LYS A O 1
ATOM 1214 N N . SER A 1 158 ? -8.354 3.070 -35.313 1.00 23.40 158 SER A N 1
ATOM 1215 C CA . SER A 1 158 ? -7.928 3.998 -34.263 1.00 22.95 158 SER A CA 1
ATOM 1216 C C . SER A 1 158 ? -7.933 3.394 -32.859 1.00 23.90 158 SER A C 1
ATOM 1217 O O . SER A 1 158 ? -7.368 4.007 -31.946 1.00 23.28 158 SER A O 1
ATOM 1220 N N . LEU A 1 159 ? -8.573 2.249 -32.640 1.00 24.05 159 LEU A N 1
ATOM 1221 C CA . LEU A 1 159 ? -8.524 1.640 -31.315 1.00 21.81 159 LEU A CA 1
ATOM 1222 C C . LEU A 1 159 ? -7.413 0.618 -31.172 1.00 24.41 159 LEU A C 1
ATOM 1223 O O . LEU A 1 159 ? -7.085 0.252 -30.036 1.00 25.41 159 LEU A O 1
ATOM 1228 N N . VAL A 1 160 ? -6.805 0.174 -32.287 1.00 23.72 160 VAL A N 1
ATOM 1229 C CA . VAL A 1 160 ? -5.704 -0.788 -32.193 1.00 23.12 160 VAL A CA 1
ATOM 1230 C C . VAL A 1 160 ? -4.647 -0.364 -31.186 1.00 23.48 160 VAL A C 1
ATOM 1231 O O . VAL A 1 160 ? -4.242 -1.204 -30.370 1.00 24.37 160 VAL A O 1
ATOM 1235 N N . PRO A 1 161 ? -4.148 0.879 -31.178 1.00 24.54 161 PRO A N 1
ATOM 1236 C CA . PRO A 1 161 ? -3.084 1.226 -30.223 1.00 23.15 161 PRO A CA 1
ATOM 1237 C C . PRO A 1 161 ? -3.491 1.062 -28.769 1.00 22.66 161 PRO A C 1
ATOM 1238 O O . PRO A 1 161 ? -2.631 0.770 -27.931 1.00 23.98 161 PRO A O 1
ATOM 1242 N N . TYR A 1 162 ? -4.770 1.250 -28.438 1.00 21.43 162 TYR A N 1
ATOM 1243 C CA . TYR A 1 162 ? -5.187 1.076 -27.047 1.00 23.62 162 TYR A CA 1
ATOM 1244 C C . TYR A 1 162 ? -5.278 -0.398 -26.684 1.00 25.17 162 TYR A C 1
ATOM 1245 O O . TYR A 1 162 ? -4.911 -0.798 -25.575 1.00 25.39 162 TYR A O 1
ATOM 1254 N N . THR A 1 163 ? -5.739 -1.226 -27.618 1.00 21.83 163 THR A N 1
ATOM 1255 C CA . THR A 1 163 ? -5.685 -2.667 -27.422 1.00 22.65 163 THR A CA 1
ATOM 1256 C C . THR A 1 163 ? -4.248 -3.137 -27.190 1.00 27.56 163 THR A C 1
ATOM 1257 O O . THR A 1 163 ? -4.000 -3.998 -26.339 1.00 27.41 163 THR A O 1
ATOM 1261 N N . VAL A 1 164 ? -3.288 -2.574 -27.931 1.00 26.75 164 VAL A N 1
ATOM 1262 C CA . VAL A 1 164 ? -1.884 -2.970 -27.757 1.00 31.27 164 VAL A CA 1
ATOM 1263 C C . VAL A 1 164 ? -1.403 -2.643 -26.348 1.00 28.82 164 VAL A C 1
ATOM 1264 O O . VAL A 1 164 ? -0.804 -3.481 -25.655 1.00 31.10 164 VAL A O 1
ATOM 1268 N N . LEU A 1 165 ? -1.669 -1.422 -25.892 1.00 26.28 165 LEU A N 1
ATOM 1269 C CA . LEU A 1 165 ? -1.240 -1.017 -24.558 1.00 27.67 165 LEU A CA 1
ATOM 1270 C C . LEU A 1 165 ? -1.919 -1.835 -23.465 1.00 30.14 165 LEU A C 1
ATOM 1271 O O . LEU A 1 165 ? -1.278 -2.218 -22.475 1.00 31.87 165 LEU A O 1
ATOM 1276 N N . ILE A 1 166 ? -3.225 -2.078 -23.597 1.00 27.93 166 ILE A N 1
ATOM 1277 C CA . ILE A 1 166 ? -3.929 -2.885 -22.606 1.00 29.42 166 ILE A CA 1
ATOM 1278 C C . ILE A 1 166 ? -3.369 -4.301 -22.587 1.00 31.21 166 ILE A C 1
ATOM 1279 O O . ILE A 1 166 ? -3.107 -4.872 -21.516 1.00 36.23 166 ILE A O 1
ATOM 1284 N N . GLY A 1 167 ? -3.166 -4.879 -23.768 1.00 31.93 167 GLY A N 1
ATOM 1285 C CA . GLY A 1 167 ? -2.589 -6.213 -23.848 1.00 34.56 167 GLY A CA 1
ATOM 1286 C C . GLY A 1 167 ? -1.203 -6.280 -23.237 1.00 36.79 167 GLY A C 1
ATOM 1287 O O . GLY A 1 167 ? -0.882 -7.227 -22.512 1.00 38.33 167 GLY A O 1
ATOM 1288 N N A MET A 1 168 ? -0.366 -5.277 -23.526 0.46 32.90 168 MET A N 1
ATOM 1289 N N B MET A 1 168 ? -0.369 -5.269 -23.511 0.54 32.90 168 MET A N 1
ATOM 1290 C CA A MET A 1 168 ? 0.961 -5.191 -22.916 0.46 33.83 168 MET A CA 1
ATOM 1291 C CA B MET A 1 168 ? 0.970 -5.203 -22.920 0.54 33.81 168 MET A CA 1
ATOM 1292 C C A MET A 1 168 ? 0.870 -5.140 -21.396 0.46 37.83 168 MET A C 1
ATOM 1293 C C B MET A 1 168 ? 0.910 -5.100 -21.398 0.54 37.86 168 MET A C 1
ATOM 1294 O O A MET A 1 168 ? 1.548 -5.896 -20.689 0.46 36.44 168 MET A O 1
ATOM 1295 O O B MET A 1 168 ? 1.651 -5.794 -20.689 0.54 36.39 168 MET A O 1
ATOM 1304 N N . LEU A 1 169 ? 0.042 -4.237 -20.873 1.00 34.33 169 LEU A N 1
ATOM 1305 C CA . LEU A 1 169 ? 0.071 -3.961 -19.443 1.00 39.09 169 LEU A CA 1
ATOM 1306 C C . LEU A 1 169 ? -0.546 -5.083 -18.619 1.00 43.32 169 LEU A C 1
ATOM 1307 O O . LEU A 1 169 ? -0.066 -5.379 -17.519 1.00 34.49 169 LEU A O 1
ATOM 1312 N N . ARG A 1 170 ? -1.593 -5.726 -19.126 1.00 34.85 170 ARG A N 1
ATOM 1313 C CA . ARG A 1 170 ? -2.256 -6.810 -18.413 1.00 34.60 170 ARG A CA 1
ATOM 1314 C C . ARG A 1 170 ? -1.780 -8.185 -18.866 1.00 35.40 170 ARG A C 1
ATOM 1315 O O . ARG A 1 170 ? -2.229 -9.194 -18.317 1.00 36.77 170 ARG A O 1
ATOM 1323 N N . GLY A 1 171 ? -0.886 -8.254 -19.847 1.00 34.89 171 GLY A N 1
ATOM 1324 C CA . GLY A 1 171 ? -0.423 -9.532 -20.359 1.00 33.74 171 GLY A CA 1
ATOM 1325 C C . GLY A 1 171 ? -1.534 -10.388 -20.936 1.00 37.75 171 GLY A C 1
ATOM 1326 O O . GLY A 1 171 ? -1.636 -11.579 -20.631 1.00 37.93 171 GLY A O 1
ATOM 1327 N N . VAL A 1 172 ? -2.375 -9.788 -21.765 1.00 33.84 172 VAL A N 1
ATOM 1328 C CA . VAL A 1 172 ? -3.489 -10.473 -22.421 1.00 30.98 172 VAL A CA 1
ATOM 1329 C C . VAL A 1 172 ? -3.166 -10.575 -23.908 1.00 35.54 172 VAL A C 1
ATOM 1330 O O . VAL A 1 172 ? -2.799 -9.562 -24.523 1.00 31.71 172 VAL A O 1
ATOM 1334 N N . PRO A 1 173 ? -3.267 -11.757 -24.516 1.00 28.07 173 PRO A N 1
ATOM 1335 C CA . PRO A 1 173 ? -2.959 -11.873 -25.939 1.00 28.60 173 PRO A CA 1
ATOM 1336 C C . PRO A 1 173 ? -3.977 -11.150 -26.791 1.00 33.05 173 PRO A C 1
ATOM 1337 O O . PRO A 1 173 ? -5.154 -11.026 -26.433 1.00 26.13 173 PRO A O 1
ATOM 1341 N N . ALA A 1 174 ? -3.499 -10.679 -27.938 1.00 28.79 174 ALA A N 1
ATOM 1342 C CA . ALA A 1 174 ? -4.348 -10.033 -28.923 1.00 27.89 174 ALA A CA 1
ATOM 1343 C C . ALA A 1 174 ? -4.012 -10.591 -30.294 1.00 30.27 174 ALA A C 1
ATOM 1344 O O . ALA A 1 174 ? -2.834 -10.655 -30.672 1.00 30.83 174 ALA A O 1
ATOM 1346 N N A LYS A 1 175 ? -5.042 -11.020 -31.019 0.55 26.76 175 LYS A N 1
ATOM 1347 N N B LYS A 1 175 ? -5.036 -10.981 -31.047 0.45 26.75 175 LYS A N 1
ATOM 1348 C CA A LYS A 1 175 ? -4.901 -11.603 -32.341 0.55 26.21 175 LYS A CA 1
ATOM 1349 C CA B LYS A 1 175 ? -4.839 -11.526 -32.380 0.45 26.22 175 LYS A CA 1
ATOM 1350 C C A LYS A 1 175 ? -5.940 -10.989 -33.266 0.55 26.44 175 LYS A C 1
ATOM 1351 C C B LYS A 1 175 ? -5.938 -11.013 -33.297 0.45 26.43 175 LYS A C 1
ATOM 1352 O O A LYS A 1 175 ? -6.985 -10.499 -32.825 0.55 25.59 175 LYS A O 1
ATOM 1353 O O B LYS A 1 175 ? -7.075 -10.799 -32.864 0.45 25.26 175 LYS A O 1
ATOM 1356 N N A TYR A 1 176 ? -5.649 -11.043 -34.562 0.55 24.13 176 TYR A N 1
ATOM 1357 N N B TYR A 1 176 ? -5.593 -10.813 -34.567 0.45 24.56 176 TYR A N 1
ATOM 1358 C CA A TYR A 1 176 ? -6.502 -10.427 -35.568 0.55 24.94 176 TYR A CA 1
ATOM 1359 C CA B TYR A 1 176 ? -6.608 -10.440 -35.542 0.45 24.93 176 TYR A CA 1
ATOM 1360 C C A TYR A 1 176 ? -6.290 -11.136 -36.898 0.55 26.26 176 TYR A C 1
ATOM 1361 C C B TYR A 1 176 ? -6.259 -10.985 -36.922 0.45 26.34 176 TYR A C 1
ATOM 1362 O O A TYR A 1 176 ? -5.279 -11.805 -37.108 0.55 26.61 176 TYR A O 1
ATOM 1363 O O B TYR A 1 176 ? -5.121 -11.370 -37.195 0.45 26.42 176 TYR A O 1
ATOM 1380 N N A ILE A 1 177 ? -7.260 -10.989 -37.796 0.55 22.99 177 ILE A N 1
ATOM 1381 N N B ILE A 1 177 ? -7.280 -11.045 -37.780 0.45 23.01 177 ILE A N 1
ATOM 1382 C CA A ILE A 1 177 ? -7.118 -11.499 -39.158 0.55 26.62 177 ILE A CA 1
ATOM 1383 C CA B ILE A 1 177 ? -7.098 -11.515 -39.150 0.45 26.62 177 ILE A CA 1
ATOM 1384 C C A ILE A 1 177 ? -6.263 -10.522 -39.953 0.55 28.60 177 ILE A C 1
ATOM 1385 C C B ILE A 1 177 ? -6.238 -10.521 -39.914 0.45 28.57 177 ILE A C 1
ATOM 1386 O O A ILE A 1 177 ? -6.601 -9.338 -40.067 0.55 26.87 177 ILE A O 1
ATOM 1387 O O B ILE A 1 177 ? -6.546 -9.323 -39.972 0.45 26.92 177 ILE A O 1
ATOM 1396 N N . PHE A 1 178 ? -5.172 -11.020 -40.532 1.00 25.02 178 PHE A N 1
ATOM 1397 C CA . PHE A 1 178 ? -4.249 -10.172 -41.271 1.00 23.35 178 PHE A CA 1
ATOM 1398 C C . PHE A 1 178 ? -4.824 -9.789 -42.634 1.00 27.38 178 PHE A C 1
ATOM 1399 O O . PHE A 1 178 ? -5.032 -10.657 -43.491 1.00 26.89 178 PHE A O 1
ATOM 1407 N N . GLU A 1 179 ? -5.038 -8.480 -42.835 1.00 26.57 179 GLU A N 1
ATOM 1408 C CA . GLU A 1 179 ? -5.492 -7.854 -44.076 1.00 25.12 179 GLU A CA 1
ATOM 1409 C C . GLU A 1 179 ? -6.482 -8.732 -44.825 1.00 31.51 179 GLU A C 1
ATOM 1410 O O . GLU A 1 179 ? -7.531 -9.096 -44.273 1.00 32.05 179 GLU A O 1
ATOM 1416 N N . GLN A 1 180 ? -6.141 -9.101 -46.056 1.00 29.01 180 GLN A N 1
ATOM 1417 C CA . GLN A 1 180 ? -7.031 -9.856 -46.921 1.00 31.66 180 GLN A CA 1
ATOM 1418 C C . GLN A 1 180 ? -6.742 -11.350 -46.875 1.00 34.44 180 GLN A C 1
ATOM 1419 O O . GLN A 1 180 ? -7.222 -12.097 -47.732 1.00 40.02 180 GLN A O 1
ATOM 1425 N N . SER A 1 181 ? -5.995 -11.804 -45.871 1.00 32.90 181 SER A N 1
ATOM 1426 C CA . SER A 1 181 ? -5.717 -13.221 -45.718 1.00 28.62 181 SER A CA 1
ATOM 1427 C C . SER A 1 181 ? -6.827 -13.855 -44.887 1.00 30.64 181 SER A C 1
ATOM 1428 O O . SER A 1 181 ? -7.831 -13.223 -44.534 1.00 36.45 181 SER A O 1
ATOM 1431 N N . SER A 1 182 ? -6.662 -15.133 -44.585 1.00 34.19 182 SER A N 1
ATOM 1432 C CA . SER A 1 182 ? -7.576 -15.824 -43.692 1.00 32.62 182 SER A CA 1
ATOM 1433 C C . SER A 1 182 ? -6.846 -16.320 -42.455 1.00 35.72 182 SER A C 1
ATOM 1434 O O . SER A 1 182 ? -7.289 -17.272 -41.806 1.00 38.57 182 SER A O 1
ATOM 1437 N N . ALA A 1 183 ? -5.750 -15.663 -42.093 1.00 25.52 183 ALA A N 1
ATOM 1438 C CA . ALA A 1 183 ? -4.850 -16.158 -41.062 1.00 29.14 183 ALA A CA 1
ATOM 1439 C C . ALA A 1 183 ? -4.754 -15.161 -39.914 1.00 31.90 183 ALA A C 1
ATOM 1440 O O . ALA A 1 183 ? -4.739 -13.945 -40.132 1.00 28.18 183 ALA A O 1
ATOM 1442 N N . LEU A 1 184 ? -4.678 -15.687 -38.693 1.00 27.38 184 LEU A N 1
ATOM 1443 C CA . LEU A 1 184 ? -4.521 -14.855 -37.513 1.00 28.01 184 LEU A CA 1
ATOM 1444 C C . LEU A 1 184 ? -3.057 -14.501 -37.297 1.00 26.41 184 LEU A C 1
ATOM 1445 O O . LEU A 1 184 ? -2.156 -15.295 -37.585 1.00 32.37 184 LEU A O 1
ATOM 1450 N N A ILE A 1 185 ? -2.823 -13.296 -36.794 0.50 25.89 185 ILE A N 1
ATOM 1451 N N B ILE A 1 185 ? -2.830 -13.279 -36.820 0.50 25.86 185 ILE A N 1
ATOM 1452 C CA A ILE A 1 185 ? -1.480 -12.882 -36.403 0.50 26.45 185 ILE A CA 1
ATOM 1453 C CA B ILE A 1 185 ? -1.511 -12.777 -36.436 0.50 26.51 185 ILE A CA 1
ATOM 1454 C C A ILE A 1 185 ? -1.587 -12.123 -35.081 0.50 29.13 185 ILE A C 1
ATOM 1455 C C B ILE A 1 185 ? -1.623 -12.141 -35.053 0.50 29.11 185 ILE A C 1
ATOM 1456 O O A ILE A 1 185 ? -2.557 -11.387 -34.852 0.50 25.76 185 ILE A O 1
ATOM 1457 O O B ILE A 1 185 ? -2.628 -11.479 -34.757 0.50 25.76 185 ILE A O 1
ATOM 1466 N N . PRO A 1 186 ? -0.643 -12.310 -34.170 1.00 26.62 186 PRO A N 1
ATOM 1467 C CA . PRO A 1 186 ? -0.681 -11.583 -32.901 1.00 29.67 186 PRO A CA 1
ATOM 1468 C C . PRO A 1 186 ? -0.275 -10.134 -33.077 1.00 26.38 186 PRO A C 1
ATOM 1469 O O . PRO A 1 186 ? 0.572 -9.795 -33.906 1.00 26.39 186 PRO A O 1
ATOM 1473 N N A LEU A 1 187 ? -0.895 -9.269 -32.273 0.76 24.83 187 LEU A N 1
ATOM 1474 N N B LEU A 1 187 ? -0.875 -9.279 -32.262 0.24 24.96 187 LEU A N 1
ATOM 1475 C CA A LEU A 1 187 ? -0.394 -7.913 -32.145 0.76 25.49 187 LEU A CA 1
ATOM 1476 C CA B LEU A 1 187 ? -0.392 -7.916 -32.169 0.24 25.53 187 LEU A CA 1
ATOM 1477 C C A LEU A 1 187 ? 1.004 -7.963 -31.537 0.76 26.23 187 LEU A C 1
ATOM 1478 C C B LEU A 1 187 ? 0.979 -7.921 -31.495 0.24 26.34 187 LEU A C 1
ATOM 1479 O O A LEU A 1 187 ? 1.292 -8.830 -30.705 0.76 27.88 187 LEU A O 1
ATOM 1480 O O B LEU A 1 187 ? 1.232 -8.730 -30.597 0.24 28.01 187 LEU A O 1
ATOM 1489 N N . PRO A 1 188 ? 1.887 -7.048 -31.921 1.00 27.93 188 PRO A N 1
ATOM 1490 C CA . PRO A 1 188 ? 3.219 -7.025 -31.306 1.00 27.68 188 PRO A CA 1
ATOM 1491 C C . PRO A 1 188 ? 3.122 -6.539 -29.875 1.00 35.34 188 PRO A C 1
ATOM 1492 O O . PRO A 1 188 ? 2.266 -5.713 -29.536 1.00 32.14 188 PRO A O 1
ATOM 1496 N N . MET A 1 189 ? 3.990 -7.097 -29.028 1.00 28.11 189 MET A N 1
ATOM 1497 C CA . MET A 1 189 ? 4.073 -6.750 -27.613 1.00 31.88 189 MET A CA 1
ATOM 1498 C C . MET A 1 189 ? 5.540 -6.478 -27.308 1.00 30.23 189 MET A C 1
ATOM 1499 O O . MET A 1 189 ? 6.371 -7.379 -27.405 1.00 36.39 189 MET A O 1
ATOM 1504 N N . MET A 1 190 ? 5.870 -5.236 -26.990 1.00 31.05 190 MET A N 1
ATOM 1505 C CA . MET A 1 190 ? 7.241 -4.894 -26.628 1.00 34.48 190 MET A CA 1
ATOM 1506 C C . MET A 1 190 ? 7.404 -4.998 -25.117 1.00 37.39 190 MET A C 1
ATOM 1507 O O . MET A 1 190 ? 6.665 -4.325 -24.379 1.00 37.18 190 MET A O 1
ATOM 1512 N N . PRO A 1 191 ? 8.302 -5.847 -24.610 1.00 32.44 191 PRO A N 1
ATOM 1513 C CA . PRO A 1 191 ? 8.579 -5.846 -23.165 1.00 32.50 191 PRO A CA 1
ATOM 1514 C C . PRO A 1 191 ? 9.201 -4.523 -22.752 1.00 41.56 191 PRO A C 1
ATOM 1515 O O . PRO A 1 191 ? 10.252 -4.132 -23.262 1.00 43.65 191 PRO A O 1
ATOM 1519 N N . VAL A 1 192 ? 8.539 -3.830 -21.829 1.00 33.70 192 VAL A N 1
ATOM 1520 C CA . VAL A 1 192 ? 8.985 -2.530 -21.351 1.00 31.96 192 VAL A CA 1
ATOM 1521 C C . VAL A 1 192 ? 8.957 -2.521 -19.828 1.00 43.86 192 VAL A C 1
ATOM 1522 O O . VAL A 1 192 ? 8.326 -3.359 -19.184 1.00 38.07 192 VAL A O 1
ATOM 1526 N N . GLU A 1 193 ? 9.651 -1.539 -19.270 1.00 41.72 193 GLU A N 1
ATOM 1527 C CA . GLU A 1 193 ? 9.641 -1.252 -17.846 1.00 50.06 193 GLU A CA 1
ATOM 1528 C C . GLU A 1 193 ? 8.875 0.044 -17.630 1.00 45.63 193 GLU A C 1
ATOM 1529 O O . GLU A 1 193 ? 9.053 1.011 -18.380 1.00 47.41 193 GLU A O 1
ATOM 1531 N N . PHE A 1 194 ? 7.984 0.040 -16.644 1.00 54.63 194 PHE A N 1
ATOM 1532 C CA . PHE A 1 194 ? 7.382 1.273 -16.164 1.00 46.04 194 PHE A CA 1
ATOM 1533 C C . PHE A 1 194 ? 8.470 2.274 -15.792 1.00 48.67 194 PHE A C 1
ATOM 1534 O O . PHE A 1 194 ? 9.427 1.933 -15.094 1.00 50.69 194 PHE A O 1
ATOM 1542 N N . ALA A 1 195 ? 8.332 3.511 -16.264 1.00 42.75 195 ALA A N 1
ATOM 1543 C CA . ALA A 1 195 ? 9.250 4.578 -15.863 1.00 50.62 195 ALA A CA 1
ATOM 1544 C C . ALA A 1 195 ? 8.852 5.112 -14.481 1.00 52.63 195 ALA A C 1
ATOM 1545 O O . ALA A 1 195 ? 8.503 6.278 -14.305 1.00 50.45 195 ALA A O 1
ATOM 1547 N N A ARG A 1 196 ? 8.934 4.221 -13.486 0.54 55.94 196 ARG A N 1
ATOM 1548 N N B ARG A 1 196 ? 8.929 4.222 -13.484 0.46 55.92 196 ARG A N 1
ATOM 1549 C CA A ARG A 1 196 ? 8.332 4.498 -12.184 0.54 54.58 196 ARG A CA 1
ATOM 1550 C CA B ARG A 1 196 ? 8.324 4.509 -12.185 0.46 54.56 196 ARG A CA 1
ATOM 1551 C C A ARG A 1 196 ? 9.026 5.655 -11.478 0.54 57.94 196 ARG A C 1
ATOM 1552 C C B ARG A 1 196 ? 9.026 5.659 -11.476 0.46 57.91 196 ARG A C 1
ATOM 1553 O O A ARG A 1 196 ? 8.370 6.458 -10.805 0.54 51.32 196 ARG A O 1
ATOM 1554 O O B ARG A 1 196 ? 8.376 6.461 -10.796 0.46 51.34 196 ARG A O 1
ATOM 1569 N N . SER A 1 197 ? 10.348 5.763 -11.624 1.00 66.00 197 SER A N 1
ATOM 1570 C CA . SER A 1 197 ? 11.068 6.860 -10.987 1.00 68.38 197 SER A CA 1
ATOM 1571 C C . SER A 1 197 ? 10.708 8.195 -11.625 1.00 63.91 197 SER A C 1
ATOM 1572 O O . SER A 1 197 ? 10.601 9.211 -10.930 1.00 68.59 197 SER A O 1
ATOM 1575 N N . ARG A 1 198 ? 10.512 8.212 -12.944 1.00 56.73 198 ARG A N 1
ATOM 1576 C CA . ARG A 1 198 ? 10.142 9.439 -13.634 1.00 54.14 198 ARG A CA 1
ATOM 1577 C C . ARG A 1 198 ? 8.665 9.775 -13.479 1.00 47.03 198 ARG A C 1
ATOM 1578 O O . ARG A 1 198 ? 8.298 10.950 -13.574 1.00 45.79 198 ARG A O 1
ATOM 1580 N N . LEU A 1 199 ? 7.818 8.779 -13.232 1.00 43.17 199 LEU A N 1
ATOM 1581 C CA . LEU A 1 199 ? 6.381 8.998 -13.110 1.00 40.96 199 LEU A CA 1
ATOM 1582 C C . LEU A 1 199 ? 5.910 9.153 -11.667 1.00 39.24 199 LEU A C 1
ATOM 1583 O O . LEU A 1 199 ? 4.932 9.868 -11.426 1.00 36.70 199 LEU A O 1
ATOM 1588 N N . GLU A 1 200 ? 6.589 8.535 -10.699 1.00 40.68 200 GLU A N 1
ATOM 1589 C CA . GLU A 1 200 ? 6.175 8.678 -9.303 1.00 39.23 200 GLU A CA 1
ATOM 1590 C C . GLU A 1 200 ? 6.028 10.119 -8.839 1.00 39.26 200 GLU A C 1
ATOM 1591 O O . GLU A 1 200 ? 5.054 10.396 -8.117 1.00 36.16 200 GLU A O 1
ATOM 1597 N N . PRO A 1 201 ? 6.903 11.070 -9.207 1.00 38.96 201 PRO A N 1
ATOM 1598 C CA . PRO A 1 201 ? 6.670 12.464 -8.790 1.00 38.85 201 PRO A CA 1
ATOM 1599 C C . PRO A 1 201 ? 5.308 12.991 -9.205 1.00 36.01 201 PRO A C 1
ATOM 1600 O O . PRO A 1 201 ? 4.822 13.957 -8.606 1.00 41.14 201 PRO A O 1
ATOM 1604 N N . LEU A 1 202 ? 4.662 12.373 -10.186 1.00 43.56 202 LEU A N 1
ATOM 1605 C CA . LEU A 1 202 ? 3.360 12.819 -10.647 1.00 31.88 202 LEU A CA 1
ATOM 1606 C C . LEU A 1 202 ? 2.195 12.191 -9.891 1.00 34.00 202 LEU A C 1
ATOM 1607 O O . LEU A 1 202 ? 1.045 12.517 -10.203 1.00 33.80 202 LEU A O 1
ATOM 1612 N N . ARG A 1 203 ? 2.444 11.296 -8.931 1.00 32.91 203 ARG A N 1
ATOM 1613 C CA . ARG A 1 203 ? 1.339 10.627 -8.243 1.00 37.00 203 ARG A CA 1
ATOM 1614 C C . ARG A 1 203 ? 0.311 11.598 -7.674 1.00 39.05 203 ARG A C 1
ATOM 1615 O O . ARG A 1 203 ? -0.892 11.403 -7.929 1.00 32.82 203 ARG A O 1
ATOM 1623 N N . PRO A 1 204 ? 0.687 12.650 -6.932 1.00 38.51 204 PRO A N 1
ATOM 1624 C CA . PRO A 1 204 ? -0.349 13.554 -6.403 1.00 36.42 204 PRO A CA 1
ATOM 1625 C C . PRO A 1 204 ? -1.046 14.361 -7.483 1.00 36.91 204 PRO A C 1
ATOM 1626 O O . PRO A 1 204 ? -2.224 14.700 -7.316 1.00 32.60 204 PRO A O 1
ATOM 1630 N N . LEU A 1 205 ? -0.352 14.689 -8.577 1.00 34.41 205 LEU A N 1
ATOM 1631 C CA . LEU A 1 205 ? -0.998 15.376 -9.689 1.00 32.12 205 LEU A CA 1
ATOM 1632 C C . LEU A 1 205 ? -2.058 14.493 -10.335 1.00 33.10 205 LEU A C 1
ATOM 1633 O O . LEU A 1 205 ? -3.167 14.953 -10.635 1.00 28.20 205 LEU A O 1
ATOM 1638 N N . LEU A 1 206 ? -1.736 13.219 -10.573 1.00 30.11 206 LEU A N 1
ATOM 1639 C CA . LEU A 1 206 ? -2.706 12.375 -11.267 1.00 29.64 206 LEU A CA 1
ATOM 1640 C C . LEU A 1 206 ? -3.903 12.105 -10.364 1.00 26.84 206 LEU A C 1
ATOM 1641 O O . LEU A 1 206 ? -5.047 12.073 -10.825 1.00 27.93 206 LEU A O 1
ATOM 1646 N N . GLU A 1 207 ? -3.656 11.940 -9.063 1.00 28.03 207 GLU A N 1
ATOM 1647 C CA . GLU A 1 207 ? -4.749 11.743 -8.119 1.00 31.10 207 GLU A CA 1
ATOM 1648 C C . GLU A 1 207 ? -5.643 12.969 -8.064 1.00 33.32 207 GLU A C 1
ATOM 1649 O O . GLU A 1 207 ? -6.874 12.845 -8.052 1.00 29.76 207 GLU A O 1
ATOM 1655 N N . ARG A 1 208 ? -5.038 14.160 -8.043 1.00 30.38 208 ARG A N 1
ATOM 1656 C CA . ARG A 1 208 ? -5.817 15.391 -8.072 1.00 34.27 208 ARG A CA 1
ATOM 1657 C C . ARG A 1 208 ? -6.678 15.477 -9.326 1.00 30.47 208 ARG A C 1
ATOM 1658 O O . ARG A 1 208 ? -7.852 15.853 -9.258 1.00 30.14 208 ARG A O 1
ATOM 1666 N N . ILE A 1 209 ? -6.107 15.151 -10.488 1.00 27.94 209 ILE A N 1
ATOM 1667 C CA . ILE A 1 209 ? -6.882 15.216 -11.724 1.00 27.19 209 ILE A CA 1
ATOM 1668 C C . ILE A 1 209 ? -8.045 14.229 -11.676 1.00 23.71 209 ILE A C 1
ATOM 1669 O O . ILE A 1 209 ? -9.162 14.536 -12.122 1.00 27.96 209 ILE A O 1
ATOM 1674 N N . GLN A 1 210 ? -7.814 13.035 -11.130 1.00 22.25 210 GLN A N 1
ATOM 1675 C CA . GLN A 1 210 ? -8.906 12.068 -11.043 1.00 24.20 210 GLN A CA 1
ATOM 1676 C C . GLN A 1 210 ? -9.997 12.484 -10.067 1.00 28.67 210 GLN A C 1
ATOM 1677 O O . GLN A 1 210 ? -11.129 11.999 -10.190 1.00 25.14 210 GLN A O 1
ATOM 1683 N N . ASN A 1 211 ? -9.698 13.355 -9.105 1.00 25.67 211 ASN A N 1
ATOM 1684 C CA . ASN A 1 211 ? -10.705 13.806 -8.142 1.00 29.67 211 ASN A CA 1
ATOM 1685 C C . ASN A 1 211 ? -11.532 14.991 -8.633 1.00 34.06 211 ASN A C 1
ATOM 1686 O O . ASN A 1 211 ? -12.505 15.372 -7.967 1.00 34.86 211 ASN A O 1
ATOM 1691 N N . GLU A 1 212 ? -11.183 15.575 -9.778 1.00 29.07 212 GLU A N 1
ATOM 1692 C CA . GLU A 1 212 ? -11.927 16.678 -10.375 1.00 33.04 212 GLU A CA 1
ATOM 1693 C C . GLU A 1 212 ? -12.322 16.329 -11.809 1.00 32.76 212 GLU A C 1
ATOM 1694 O O . GLU A 1 212 ? -11.789 15.395 -12.418 1.00 28.95 212 GLU A O 1
ATOM 1700 N N . THR A 1 213 ? -13.317 17.049 -12.343 1.00 34.93 213 THR A N 1
ATOM 1701 C CA . THR A 1 213 ? -13.732 16.756 -13.713 1.00 32.44 213 THR A CA 1
ATOM 1702 C C . THR A 1 213 ? -12.589 17.028 -14.685 1.00 33.62 213 THR A C 1
ATOM 1703 O O . THR A 1 213 ? -12.430 16.312 -15.678 1.00 36.35 213 THR A O 1
ATOM 1707 N N . ALA A 1 214 ? -11.765 18.025 -14.384 1.00 34.45 214 ALA A N 1
ATOM 1708 C CA . ALA A 1 214 ? -10.547 18.358 -15.122 1.00 26.83 214 ALA A CA 1
ATOM 1709 C C . ALA A 1 214 ? -9.835 19.415 -14.291 1.00 29.35 214 ALA A C 1
ATOM 1710 O O . ALA A 1 214 ? -10.410 19.949 -13.338 1.00 28.51 214 ALA A O 1
ATOM 1712 N N . ILE A 1 215 ? -8.585 19.715 -14.645 1.00 25.69 215 ILE A N 1
ATOM 1713 C CA . ILE A 1 215 ? -7.896 20.830 -13.992 1.00 27.15 215 ILE A CA 1
ATOM 1714 C C . ILE A 1 215 ? -7.468 21.852 -15.040 1.00 27.54 215 ILE A C 1
ATOM 1715 O O . ILE A 1 215 ? -7.255 21.495 -16.213 1.00 26.31 215 ILE A O 1
ATOM 1720 N N . PRO A 1 216 ? -7.334 23.125 -14.672 1.00 26.98 216 PRO A N 1
ATOM 1721 C CA . PRO A 1 216 ? -6.904 24.130 -15.648 1.00 27.15 216 PRO A CA 1
ATOM 1722 C C . PRO A 1 216 ? -5.476 23.884 -16.100 1.00 28.01 216 PRO A C 1
ATOM 1723 O O . PRO A 1 216 ? -4.630 23.426 -15.330 1.00 28.41 216 PRO A O 1
ATOM 1727 N N . ARG A 1 217 ? -5.210 24.215 -17.369 1.00 29.02 217 ARG A N 1
ATOM 1728 C CA . ARG A 1 217 ? -3.865 24.053 -17.919 1.00 24.87 217 ARG A CA 1
ATOM 1729 C C . ARG A 1 217 ? -2.835 24.818 -17.097 1.00 34.61 217 ARG A C 1
ATOM 1730 O O . ARG A 1 217 ? -1.705 24.352 -16.917 1.00 30.17 217 ARG A O 1
ATOM 1738 N N . ALA A 1 218 ? -3.214 25.990 -16.580 1.00 34.82 218 ALA A N 1
ATOM 1739 C CA . ALA A 1 218 ? -2.294 26.767 -15.759 1.00 39.98 218 ALA A CA 1
ATOM 1740 C C . ALA A 1 218 ? -1.850 25.981 -14.530 1.00 37.70 218 ALA A C 1
ATOM 1741 O O . ALA A 1 218 ? -0.678 26.034 -14.147 1.00 41.09 218 ALA A O 1
ATOM 1743 N N . GLU A 1 219 ? -2.762 25.224 -13.917 1.00 36.58 219 GLU A N 1
ATOM 1744 C CA . GLU A 1 219 ? -2.381 24.430 -12.755 1.00 34.10 219 GLU A CA 1
ATOM 1745 C C . GLU A 1 219 ? -1.543 23.221 -13.160 1.00 35.45 219 GLU A C 1
ATOM 1746 O O . GLU A 1 219 ? -0.564 22.885 -12.482 1.00 35.45 219 GLU A O 1
ATOM 1752 N N . LEU A 1 220 ? -1.887 22.569 -14.273 1.00 29.38 220 LEU A N 1
ATOM 1753 C CA . LEU A 1 220 ? -1.018 21.516 -14.789 1.00 28.69 220 LEU A CA 1
ATOM 1754 C C . LEU A 1 220 ? 0.406 22.028 -14.995 1.00 32.85 220 LEU A C 1
ATOM 1755 O O . LEU A 1 220 ? 1.379 21.370 -14.610 1.00 33.94 220 LEU A O 1
ATOM 1760 N N . ASP A 1 221 ? 0.547 23.215 -15.590 1.00 33.13 221 ASP A N 1
ATOM 1761 C CA . ASP A 1 221 ? 1.877 23.735 -15.893 1.00 31.97 221 ASP A CA 1
ATOM 1762 C C . ASP A 1 221 ? 2.668 24.041 -14.625 1.00 37.85 221 ASP A C 1
ATOM 1763 O O . ASP A 1 221 ? 3.900 23.930 -14.628 1.00 37.68 221 ASP A O 1
ATOM 1768 N N . LYS A 1 222 ? 1.989 24.440 -13.545 1.00 40.18 222 LYS A N 1
ATOM 1769 C CA . LYS A 1 222 ? 2.687 24.692 -12.286 1.00 42.93 222 LYS A CA 1
ATOM 1770 C C . LYS A 1 222 ? 3.213 23.394 -11.692 1.00 47.61 222 LYS A C 1
ATOM 1771 O O . LYS A 1 222 ? 4.315 23.359 -11.128 1.00 43.49 222 LYS A O 1
ATOM 1773 N N . ALA A 1 223 ? 2.447 22.311 -11.836 1.00 39.61 223 ALA A N 1
ATOM 1774 C CA . ALA A 1 223 ? 2.816 21.025 -11.256 1.00 46.18 223 ALA A CA 1
ATOM 1775 C C . ALA A 1 223 ? 3.879 20.302 -12.071 1.00 49.98 223 ALA A C 1
ATOM 1776 O O . ALA A 1 223 ? 4.611 19.473 -11.519 1.00 59.42 223 ALA A O 1
ATOM 1778 N N . LEU A 1 224 ? 3.990 20.600 -13.363 1.00 46.75 224 LEU A N 1
ATOM 1779 C CA . LEU A 1 224 ? 4.870 19.878 -14.268 1.00 44.18 224 LEU A CA 1
ATOM 1780 C C . LEU A 1 224 ? 6.188 20.616 -14.454 1.00 66.68 224 LEU A C 1
ATOM 1781 O O . LEU A 1 224 ? 6.277 21.826 -14.221 1.00 64.05 224 LEU A O 1
ATOM 1786 N N . PRO A 1 225 ? 7.248 19.905 -14.879 1.00 77.49 225 PRO A N 1
ATOM 1787 C CA . PRO A 1 225 ? 8.529 20.574 -15.145 1.00 80.26 225 PRO A CA 1
ATOM 1788 C C . PRO A 1 225 ? 8.470 21.497 -16.353 1.00 81.85 225 PRO A C 1
ATOM 1789 O O . PRO A 1 225 ? 7.393 21.736 -16.912 1.00 85.29 225 PRO A O 1
ATOM 1793 N N . SER A 1 226 ? 9.630 22.009 -16.764 1.00 70.85 226 SER A N 1
ATOM 1794 C CA . SER A 1 226 ? 9.688 22.976 -17.850 1.00 66.83 226 SER A CA 1
ATOM 1795 C C . SER A 1 226 ? 9.025 22.426 -19.103 1.00 64.76 226 SER A C 1
ATOM 1796 O O . SER A 1 226 ? 9.185 21.252 -19.447 1.00 69.61 226 SER A O 1
ATOM 1798 N N . PHE A 1 227 ? 8.281 23.300 -19.786 1.00 65.77 227 PHE A N 1
ATOM 1799 C CA . PHE A 1 227 ? 7.514 22.903 -20.965 1.00 66.32 227 PHE A CA 1
ATOM 1800 C C . PHE A 1 227 ? 8.376 22.187 -21.997 1.00 67.27 227 PHE A C 1
ATOM 1801 O O . PHE A 1 227 ? 7.968 21.160 -22.553 1.00 62.42 227 PHE A O 1
ATOM 1809 N N . GLU A 1 228 ? 9.574 22.715 -22.264 1.00 67.45 228 GLU A N 1
ATOM 1810 C CA . GLU A 1 228 ? 10.474 22.138 -23.256 1.00 72.92 228 GLU A CA 1
ATOM 1811 C C . GLU A 1 228 ? 11.122 20.837 -22.794 1.00 73.82 228 GLU A C 1
ATOM 1812 O O . GLU A 1 228 ? 11.867 20.234 -23.575 1.00 71.15 228 GLU A O 1
ATOM 1814 N N . GLU A 1 229 ? 10.865 20.389 -21.559 1.00 67.13 229 GLU A N 1
ATOM 1815 C CA . GLU A 1 229 ? 11.387 19.124 -21.041 1.00 68.42 229 GLU A CA 1
ATOM 1816 C C . GLU A 1 229 ? 10.219 18.318 -20.466 1.00 69.70 229 GLU A C 1
ATOM 1817 O O . GLU A 1 229 ? 10.058 18.203 -19.248 1.00 71.45 229 GLU A O 1
ATOM 1819 N N . ARG A 1 230 ? 9.401 17.758 -21.352 1.00 65.90 230 ARG A N 1
ATOM 1820 C CA . ARG A 1 230 ? 8.243 16.968 -20.937 1.00 69.24 230 ARG A CA 1
ATOM 1821 C C . ARG A 1 230 ? 8.101 15.677 -21.747 1.00 54.48 230 ARG A C 1
ATOM 1822 O O . ARG A 1 230 ? 9.002 15.296 -22.493 1.00 72.77 230 ARG A O 1
ATOM 1830 N N . LEU A 1 233 ? 5.769 13.521 -21.497 1.00 42.07 233 LEU A N 1
ATOM 1831 C CA . LEU A 1 233 ? 4.724 13.409 -20.467 1.00 48.45 233 LEU A CA 1
ATOM 1832 C C . LEU A 1 233 ? 3.385 13.907 -20.965 1.00 44.73 233 LEU A C 1
ATOM 1833 O O . LEU A 1 233 ? 2.345 13.655 -20.337 1.00 37.52 233 LEU A O 1
ATOM 1838 N N . ASP A 1 234 ? 3.403 14.603 -22.107 1.00 43.49 234 ASP A N 1
ATOM 1839 C CA . ASP A 1 234 ? 2.174 15.189 -22.627 1.00 44.49 234 ASP A CA 1
ATOM 1840 C C . ASP A 1 234 ? 1.147 14.131 -22.986 1.00 37.87 234 ASP A C 1
ATOM 1841 O O . ASP A 1 234 ? -0.055 14.410 -22.983 1.00 37.66 234 ASP A O 1
ATOM 1846 N N . SER A 1 235 ? 1.594 12.913 -23.291 1.00 36.58 235 SER A N 1
ATOM 1847 C CA . SER A 1 235 ? 0.678 11.847 -23.664 1.00 28.91 235 SER A CA 1
ATOM 1848 C C . SER A 1 235 ? -0.196 11.360 -22.501 1.00 30.16 235 SER A C 1
ATOM 1849 O O . SER A 1 235 ? -1.154 10.612 -22.734 1.00 30.87 235 SER A O 1
ATOM 1852 N N . LEU A 1 236 ? 0.124 11.729 -21.262 1.00 27.48 236 LEU A N 1
ATOM 1853 C CA . LEU A 1 236 ? -0.730 11.334 -20.139 1.00 24.08 236 LEU A CA 1
ATOM 1854 C C . LEU A 1 236 ? -2.006 12.150 -20.076 1.00 26.38 236 LEU A C 1
ATOM 1855 O O . LEU A 1 236 ? -2.933 11.776 -19.342 1.00 24.33 236 LEU A O 1
ATOM 1860 N N . PHE A 1 237 ? -2.067 13.269 -20.788 1.00 26.65 237 PHE A N 1
ATOM 1861 C CA . PHE A 1 237 ? -3.110 14.259 -20.572 1.00 29.58 237 PHE A CA 1
ATOM 1862 C C . PHE A 1 237 ? -3.869 14.520 -21.862 1.00 29.53 237 PHE A C 1
ATOM 1863 O O . PHE A 1 237 ? -3.315 14.384 -22.957 1.00 29.74 237 PHE A O 1
ATOM 1871 N N . GLU A 1 238 ? -5.150 14.883 -21.725 1.00 23.60 238 GLU A N 1
ATOM 1872 C CA . GLU A 1 238 ? -5.996 15.187 -22.869 1.00 27.16 238 GLU A CA 1
ATOM 1873 C C . GLU A 1 238 ? -6.730 16.497 -22.621 1.00 27.08 238 GLU A C 1
ATOM 1874 O O . GLU A 1 238 ? -7.307 16.692 -21.544 1.00 26.40 238 GLU A O 1
ATOM 1880 N N . ASP A 1 239 ? -6.685 17.404 -23.599 1.00 24.36 239 ASP A N 1
ATOM 1881 C CA . ASP A 1 239 ? -7.441 18.647 -23.472 1.00 24.18 239 ASP A CA 1
ATOM 1882 C C . ASP A 1 239 ? -8.922 18.341 -23.608 1.00 27.09 239 ASP A C 1
ATOM 1883 O O . ASP A 1 239 ? -9.333 17.620 -24.516 1.00 29.83 239 ASP A O 1
ATOM 1888 N N . VAL A 1 240 ? -9.723 18.856 -22.689 1.00 24.34 240 VAL A N 1
ATOM 1889 C CA . VAL A 1 240 ? -11.155 18.593 -22.751 1.00 27.53 240 VAL A CA 1
ATOM 1890 C C . VAL A 1 240 ? -11.948 19.874 -22.981 1.00 33.53 240 VAL A C 1
ATOM 1891 O O . VAL A 1 240 ? -13.154 19.926 -22.714 1.00 35.54 240 VAL A O 1
ATOM 1895 N N . GLY A 1 241 ? -11.286 20.894 -23.491 1.00 35.73 241 GLY A N 1
ATOM 1896 C CA . GLY A 1 241 ? -11.924 22.130 -23.890 1.00 33.66 241 GLY A CA 1
ATOM 1897 C C . GLY A 1 241 ? -11.880 23.177 -22.798 1.00 31.49 241 GLY A C 1
ATOM 1898 O O . GLY A 1 241 ? -11.760 22.875 -21.601 1.00 33.82 241 GLY A O 1
ATOM 1899 N N . GLN A 1 242 ? -11.989 24.437 -23.217 1.00 30.64 242 GLN A N 1
ATOM 1900 C CA . GLN A 1 242 ? -12.065 25.568 -22.299 1.00 31.71 242 GLN A CA 1
ATOM 1901 C C . GLN A 1 242 ? -10.837 25.623 -21.390 1.00 31.01 242 GLN A C 1
ATOM 1902 O O . GLN A 1 242 ? -10.915 26.022 -20.227 1.00 32.32 242 GLN A O 1
ATOM 1908 N N . GLY A 1 243 ? -9.684 25.213 -21.926 1.00 31.54 243 GLY A N 1
ATOM 1909 C CA . GLY A 1 243 ? -8.440 25.327 -21.182 1.00 28.87 243 GLY A CA 1
ATOM 1910 C C . GLY A 1 243 ? -8.258 24.322 -20.063 1.00 28.68 243 GLY A C 1
ATOM 1911 O O . GLY A 1 243 ? -7.419 24.545 -19.183 1.00 30.98 243 GLY A O 1
ATOM 1912 N N . GLN A 1 244 ? -9.008 23.220 -20.077 1.00 26.26 244 GLN A N 1
ATOM 1913 C CA . GLN A 1 244 ? -8.993 22.215 -19.018 1.00 26.55 244 GLN A CA 1
ATOM 1914 C C . GLN A 1 244 ? -8.431 20.905 -19.540 1.00 25.71 244 GLN A C 1
ATOM 1915 O O . GLN A 1 244 ? -8.639 20.551 -20.701 1.00 25.71 244 GLN A O 1
ATOM 1921 N N . VAL A 1 245 ? -7.803 20.146 -18.639 1.00 24.28 245 VAL A N 1
ATOM 1922 C CA . VAL A 1 245 ? -7.090 18.924 -18.992 1.00 23.68 245 VAL A CA 1
ATOM 1923 C C . VAL A 1 245 ? -7.518 17.795 -18.063 1.00 29.73 245 VAL A C 1
ATOM 1924 O O . VAL A 1 245 ? -7.648 17.991 -16.852 1.00 25.45 245 VAL A O 1
ATOM 1928 N N . SER A 1 246 ? -7.735 16.609 -18.625 1.00 23.53 246 SER A N 1
ATOM 1929 C CA . SER A 1 246 ? -7.991 15.404 -17.861 1.00 25.30 246 SER A CA 1
ATOM 1930 C C . SER A 1 246 ? -6.955 14.341 -18.227 1.00 27.31 246 SER A C 1
ATOM 1931 O O . SER A 1 246 ? -6.032 14.581 -19.014 1.00 27.16 246 SER A O 1
ATOM 1934 N N . LEU A 1 247 ? -7.076 13.160 -17.621 1.00 24.15 247 LEU A N 1
ATOM 1935 C CA . LEU A 1 247 ? -6.209 12.062 -18.034 1.00 21.81 247 LEU A CA 1
ATOM 1936 C C . LEU A 1 247 ? -6.681 11.480 -19.362 1.00 26.48 247 LEU A C 1
ATOM 1937 O O . LEU A 1 247 ? -7.877 11.303 -19.590 1.00 28.56 247 LEU A O 1
ATOM 1942 N N . SER A 1 248 ? -5.721 11.164 -20.215 1.00 23.36 248 SER A N 1
ATOM 1943 C CA . SER A 1 248 ? -5.915 10.334 -21.404 1.00 22.66 248 SER A CA 1
ATOM 1944 C C . SER A 1 248 ? -5.974 8.872 -20.970 1.00 22.39 248 SER A C 1
ATOM 1945 O O . SER A 1 248 ? -5.701 8.542 -19.820 1.00 21.48 248 SER A O 1
ATOM 1948 N N . PRO A 1 249 ? -6.237 7.935 -21.893 1.00 19.65 249 PRO A N 1
ATOM 1949 C CA . PRO A 1 249 ? -6.129 6.519 -21.507 1.00 18.96 249 PRO A CA 1
ATOM 1950 C C . PRO A 1 249 ? -4.741 6.150 -21.007 1.00 19.53 249 PRO A C 1
ATOM 1951 O O . PRO A 1 249 ? -4.634 5.346 -20.076 1.00 20.55 249 PRO A O 1
ATOM 1955 N N . VAL A 1 250 ? -3.682 6.683 -21.634 1.00 21.14 250 VAL A N 1
ATOM 1956 C CA . VAL A 1 250 ? -2.323 6.440 -21.147 1.00 21.35 250 VAL A CA 1
ATOM 1957 C C . VAL A 1 250 ? -2.175 6.952 -19.721 1.00 20.86 250 VAL A C 1
ATOM 1958 O O . VAL A 1 250 ? -1.656 6.245 -18.854 1.00 21.43 250 VAL A O 1
ATOM 1962 N N . GLY A 1 251 ? -2.683 8.154 -19.441 1.00 20.35 251 GLY A N 1
ATOM 1963 C CA . GLY A 1 251 ? -2.632 8.660 -18.078 1.00 22.97 251 GLY A CA 1
ATOM 1964 C C . GLY A 1 251 ? -3.460 7.837 -17.105 1.00 24.36 251 GLY A C 1
ATOM 1965 O O . GLY A 1 251 ? -3.055 7.616 -15.956 1.00 21.09 251 GLY A O 1
ATOM 1966 N N . PHE A 1 252 ? -4.636 7.372 -17.545 1.00 18.92 252 PHE A N 1
ATOM 1967 C CA . PHE A 1 252 ? -5.434 6.486 -16.706 1.00 22.21 252 PHE A CA 1
ATOM 1968 C C . PHE A 1 252 ? -4.675 5.205 -16.378 1.00 21.93 252 PHE A C 1
ATOM 1969 O O . PHE A 1 252 ? -4.639 4.774 -15.210 1.00 22.25 252 PHE A O 1
ATOM 1977 N N . LEU A 1 253 ? -4.054 4.571 -17.392 1.00 19.48 253 LEU A N 1
ATOM 1978 C CA . LEU A 1 253 ? -3.366 3.313 -17.106 1.00 20.84 253 LEU A CA 1
ATOM 1979 C C . LEU A 1 253 ? -2.212 3.527 -16.130 1.00 20.52 253 LEU A C 1
ATOM 1980 O O . LEU A 1 253 ? -1.952 2.681 -15.274 1.00 21.86 253 LEU A O 1
ATOM 1985 N N . ILE A 1 254 ? -1.496 4.636 -16.268 1.00 22.65 254 ILE A N 1
ATOM 1986 C CA . ILE A 1 254 ? -0.387 4.918 -15.356 1.00 22.08 254 ILE A CA 1
ATOM 1987 C C . ILE A 1 254 ? -0.913 5.210 -13.955 1.00 23.57 254 ILE A C 1
ATOM 1988 O O . ILE A 1 254 ? -0.389 4.703 -12.959 1.00 23.11 254 ILE A O 1
ATOM 1993 N N . TRP A 1 255 ? -1.959 6.033 -13.857 1.00 20.18 255 TRP A N 1
ATOM 1994 C CA . TRP A 1 255 ? -2.568 6.313 -12.559 1.00 21.40 255 TRP A CA 1
ATOM 1995 C C . TRP A 1 255 ? -3.032 5.033 -11.867 1.00 23.41 255 TRP A C 1
ATOM 1996 O O . TRP A 1 255 ? -2.768 4.829 -10.677 1.00 24.33 255 TRP A O 1
ATOM 2007 N N . GLU A 1 256 ? -3.725 4.155 -12.601 1.00 21.03 256 GLU A N 1
ATOM 2008 C CA . GLU A 1 256 ? -4.197 2.892 -12.031 1.00 21.78 256 GLU A CA 1
ATOM 2009 C C . GLU A 1 256 ? -3.044 2.067 -11.485 1.00 24.28 256 GLU A C 1
ATOM 2010 O O . GLU A 1 256 ? -3.135 1.489 -10.393 1.00 25.57 256 GLU A O 1
ATOM 2016 N N . GLU A 1 257 ? -1.949 1.988 -12.239 1.00 22.74 257 GLU A N 1
ATOM 2017 C CA . GLU A 1 257 ? -0.809 1.205 -11.778 1.00 23.98 257 GLU A CA 1
ATOM 2018 C C . GLU A 1 257 ? -0.147 1.835 -10.556 1.00 26.37 257 GLU A C 1
ATOM 2019 O O . GLU A 1 257 ? 0.305 1.117 -9.653 1.00 32.78 257 GLU A O 1
ATOM 2025 N N . LEU A 1 258 ? -0.052 3.167 -10.505 1.00 26.05 258 LEU A N 1
ATOM 2026 C CA . LEU A 1 258 ? 0.493 3.800 -9.297 1.00 29.89 258 LEU A CA 1
ATOM 2027 C C . LEU A 1 258 ? -0.381 3.541 -8.064 1.00 35.60 258 LEU A C 1
ATOM 2028 O O . LEU A 1 258 ? 0.141 3.354 -6.954 1.00 33.41 258 LEU A O 1
ATOM 2033 N N . GLU A 1 259 ? -1.710 3.525 -8.227 1.00 30.03 259 GLU A N 1
ATOM 2034 C CA . GLU A 1 259 ? -2.592 3.357 -7.072 1.00 29.51 259 GLU A CA 1
ATOM 2035 C C . GLU A 1 259 ? -2.735 1.902 -6.637 1.00 35.65 259 GLU A C 1
ATOM 2036 O O . GLU A 1 259 ? -2.873 1.625 -5.431 1.00 34.23 259 GLU A O 1
ATOM 2042 N N . ARG A 1 260 ? -2.699 0.971 -7.582 1.00 28.48 260 ARG A N 1
ATOM 2043 C CA . ARG A 1 260 ? -2.824 -0.458 -7.313 1.00 26.37 260 ARG A CA 1
ATOM 2044 C C . ARG A 1 260 ? -1.735 -1.177 -8.098 1.00 26.34 260 ARG A C 1
ATOM 2045 O O . ARG A 1 260 ? -1.990 -1.727 -9.182 1.00 28.48 260 ARG A O 1
ATOM 2053 N N . PRO A 1 261 ? -0.506 -1.194 -7.584 1.00 28.49 261 PRO A N 1
ATOM 2054 C CA . PRO A 1 261 ? 0.588 -1.851 -8.314 1.00 31.99 261 PRO A CA 1
ATOM 2055 C C . PRO A 1 261 ? 0.299 -3.323 -8.550 1.00 37.42 261 PRO A C 1
ATOM 2056 O O . PRO A 1 261 ? -0.243 -4.019 -7.691 1.00 33.65 261 PRO A O 1
ATOM 2060 N N . THR A 1 262 ? 0.692 -3.802 -9.725 1.00 32.03 262 THR A N 1
ATOM 2061 C CA . THR A 1 262 ? 0.554 -5.213 -10.042 1.00 32.56 262 THR A CA 1
ATOM 2062 C C . THR A 1 262 ? 1.880 -5.947 -9.986 1.00 34.18 262 THR A C 1
ATOM 2063 O O . THR A 1 262 ? 1.903 -7.172 -10.137 1.00 39.30 262 THR A O 1
ATOM 2067 N N . ALA A 1 263 ? 2.979 -5.221 -9.809 1.00 34.32 263 ALA A N 1
ATOM 2068 C CA . ALA A 1 263 ? 4.258 -5.809 -9.445 1.00 33.40 263 ALA A CA 1
ATOM 2069 C C . ALA A 1 263 ? 5.006 -4.800 -8.592 1.00 36.22 263 ALA A C 1
ATOM 2070 O O . ALA A 1 263 ? 4.821 -3.591 -8.742 1.00 36.94 263 ALA A O 1
ATOM 2072 N N . LEU A 1 264 ? 5.836 -5.306 -7.682 1.00 34.62 264 LEU A N 1
ATOM 2073 C CA . LEU A 1 264 ? 6.698 -4.485 -6.847 1.00 33.73 264 LEU A CA 1
ATOM 2074 C C . LEU A 1 264 ? 8.131 -4.565 -7.356 1.00 33.88 264 LEU A C 1
ATOM 2075 O O . LEU A 1 264 ? 8.510 -5.513 -8.047 1.00 39.37 264 LEU A O 1
ATOM 2080 N N . VAL A 1 265 ? 8.910 -3.540 -7.037 1.00 34.63 265 VAL A N 1
ATOM 2081 C CA . VAL A 1 265 ? 10.343 -3.493 -7.312 1.00 40.25 265 VAL A CA 1
ATOM 2082 C C . VAL A 1 265 ? 11.072 -3.571 -5.975 1.00 42.56 265 VAL A C 1
ATOM 2083 O O . VAL A 1 265 ? 10.852 -2.715 -5.108 1.00 36.00 265 VAL A O 1
ATOM 2087 N N . PRO A 1 266 ? 11.936 -4.560 -5.765 1.00 36.97 266 PRO A N 1
ATOM 2088 C CA . PRO A 1 266 ? 12.643 -4.662 -4.488 1.00 36.16 266 PRO A CA 1
ATOM 2089 C C . PRO A 1 266 ? 13.791 -3.669 -4.397 1.00 37.49 266 PRO A C 1
ATOM 2090 O O . PRO A 1 266 ? 14.561 -3.484 -5.345 1.00 39.32 266 PRO A O 1
ATOM 2094 N N . PHE A 1 267 ? 13.877 -3.009 -3.244 1.00 35.28 267 PHE A N 1
ATOM 2095 C CA . PHE A 1 267 ? 14.993 -2.151 -2.873 1.00 32.17 267 PHE A CA 1
ATOM 2096 C C . PHE A 1 267 ? 15.658 -2.726 -1.631 1.00 38.59 267 PHE A C 1
ATOM 2097 O O . PHE A 1 267 ? 14.988 -3.295 -0.764 1.00 39.15 267 PHE A O 1
ATOM 2105 N N . LEU A 1 268 ? 16.974 -2.557 -1.535 1.00 30.17 268 LEU A N 1
ATOM 2106 C CA . LEU A 1 268 ? 17.741 -2.982 -0.370 1.00 32.21 268 LEU A CA 1
ATOM 2107 C C . LEU A 1 268 ? 18.190 -1.758 0.411 1.00 33.06 268 LEU A C 1
ATOM 2108 O O . LEU A 1 268 ? 18.786 -0.838 -0.158 1.00 36.00 268 LEU A O 1
ATOM 2113 N N . SER A 1 269 ? 17.937 -1.759 1.712 1.00 31.82 269 SER A N 1
ATOM 2114 C CA . SER A 1 269 ? 18.524 -0.746 2.571 1.00 33.97 269 SER A CA 1
ATOM 2115 C C . SER A 1 269 ? 20.047 -0.880 2.578 1.00 34.12 269 SER A C 1
ATOM 2116 O O . SER A 1 269 ? 20.617 -1.886 2.141 1.00 33.23 269 SER A O 1
ATOM 2119 N N . ARG A 1 270 ? 20.702 0.144 3.122 1.00 30.47 270 ARG A N 1
ATOM 2120 C CA . ARG A 1 270 ? 22.160 0.105 3.230 1.00 36.55 270 ARG A CA 1
ATOM 2121 C C . ARG A 1 270 ? 22.616 -1.124 4.001 1.00 35.64 270 ARG A C 1
ATOM 2122 O O . ARG A 1 270 ? 23.578 -1.795 3.602 1.00 36.53 270 ARG A O 1
ATOM 2130 N N . ARG A 1 271 ? 21.924 -1.447 5.098 1.00 32.85 271 ARG A N 1
ATOM 2131 C CA . ARG A 1 271 ? 22.289 -2.617 5.886 1.00 33.94 271 ARG A CA 1
ATOM 2132 C C . ARG A 1 271 ? 21.954 -3.906 5.151 1.00 37.20 271 ARG A C 1
ATOM 2133 O O . ARG A 1 271 ? 22.690 -4.891 5.264 1.00 33.57 271 ARG A O 1
ATOM 2141 N N . ALA A 1 272 ? 20.831 -3.931 4.418 1.00 29.53 272 ALA A N 1
ATOM 2142 C CA . ALA A 1 272 ? 20.431 -5.162 3.746 1.00 31.00 272 ALA A CA 1
ATOM 2143 C C . ALA A 1 272 ? 21.390 -5.554 2.619 1.00 34.72 272 ALA A C 1
ATOM 2144 O O . ALA A 1 272 ? 21.559 -6.748 2.340 1.00 33.18 272 ALA A O 1
ATOM 2146 N N . LEU A 1 273 ? 21.978 -4.583 1.917 1.00 38.20 273 LEU A N 1
ATOM 2147 C CA . LEU A 1 273 ? 22.932 -4.944 0.872 1.00 37.06 273 LEU A CA 1
ATOM 2148 C C . LEU A 1 273 ? 24.207 -5.511 1.487 1.00 32.64 273 LEU A C 1
ATOM 2149 O O . LEU A 1 273 ? 24.775 -6.482 0.972 1.00 37.95 273 LEU A O 1
ATOM 2154 N N . ASP A 1 274 ? 24.647 -4.944 2.613 1.00 34.31 274 ASP A N 1
ATOM 2155 C CA . ASP A 1 274 ? 25.718 -5.568 3.389 1.00 35.57 274 ASP A CA 1
ATOM 2156 C C . ASP A 1 274 ? 25.361 -7.002 3.757 1.00 42.18 274 ASP A C 1
ATOM 2157 O O . ASP A 1 274 ? 26.171 -7.921 3.603 1.00 35.55 274 ASP A O 1
ATOM 2162 N N . ASP A 1 275 ? 24.145 -7.201 4.274 1.00 35.46 275 ASP A N 1
ATOM 2163 C CA . ASP A 1 275 ? 23.683 -8.534 4.648 1.00 36.93 275 ASP A CA 1
ATOM 2164 C C . ASP A 1 275 ? 23.771 -9.496 3.469 1.00 37.98 275 ASP A C 1
ATOM 2165 O O . ASP A 1 275 ? 24.263 -10.624 3.594 1.00 42.57 275 ASP A O 1
ATOM 2170 N N . LEU A 1 276 ? 23.243 -9.076 2.324 1.00 35.89 276 LEU A N 1
ATOM 2171 C CA . LEU A 1 276 ? 23.175 -9.952 1.162 1.00 39.60 276 LEU A CA 1
ATOM 2172 C C . LEU A 1 276 ? 24.571 -10.356 0.697 1.00 43.84 276 LEU A C 1
ATOM 2173 O O . LEU A 1 276 ? 24.803 -11.511 0.315 1.00 42.73 276 LEU A O 1
ATOM 2178 N N . LEU A 1 277 ? 25.524 -9.429 0.767 1.00 38.33 277 LEU A N 1
ATOM 2179 C CA . LEU A 1 277 ? 26.850 -9.723 0.236 1.00 42.81 277 LEU A CA 1
ATOM 2180 C C . LEU A 1 277 ? 27.577 -10.735 1.106 1.00 51.37 277 LEU A C 1
ATOM 2181 O O . LEU A 1 277 ? 28.322 -11.573 0.589 1.00 44.43 277 LEU A O 1
ATOM 2186 N N . LYS A 1 278 ? 27.335 -10.709 2.418 1.00 47.10 278 LYS A N 1
ATOM 2187 C CA . LYS A 1 278 ? 27.927 -11.719 3.288 1.00 54.18 278 LYS A CA 1
ATOM 2188 C C . LYS A 1 278 ? 27.356 -13.109 3.032 1.00 54.87 278 LYS A C 1
ATOM 2189 O O . LYS A 1 278 ? 27.973 -14.098 3.436 1.00 62.84 278 LYS A O 1
ATOM 2193 N N . MET A 1 279 ? 26.199 -13.204 2.374 1.00 50.67 279 MET A N 1
ATOM 2194 C CA . MET A 1 279 ? 25.579 -14.481 2.043 1.00 53.27 279 MET A CA 1
ATOM 2195 C C . MET A 1 279 ? 25.991 -15.008 0.679 1.00 64.02 279 MET A C 1
ATOM 2196 O O . MET A 1 279 ? 25.606 -16.128 0.324 1.00 66.81 279 MET A O 1
ATOM 2201 N N . ARG A 1 280 ? 26.744 -14.223 -0.095 1.00 52.50 280 ARG A N 1
ATOM 2202 C CA . ARG A 1 280 ? 27.168 -14.670 -1.417 1.00 64.14 280 ARG A CA 1
ATOM 2203 C C . ARG A 1 280 ? 27.904 -15.998 -1.342 1.00 66.10 280 ARG A C 1
ATOM 2204 O O . ARG A 1 280 ? 27.663 -16.894 -2.160 1.00 69.41 280 ARG A O 1
ATOM 2212 N N . ALA A 1 281 ? 28.788 -16.151 -0.351 1.00 69.56 281 ALA A N 1
ATOM 2213 C CA . ALA A 1 281 ? 29.614 -17.351 -0.263 1.00 70.65 281 ALA A CA 1
ATOM 2214 C C . ALA A 1 281 ? 28.763 -18.609 -0.135 1.00 72.66 281 ALA A C 1
ATOM 2215 O O . ALA A 1 281 ? 29.006 -19.605 -0.828 1.00 72.86 281 ALA A O 1
ATOM 2217 N N . THR A 1 282 ? 27.755 -18.578 0.735 1.00 65.00 282 THR A N 1
ATOM 2218 C CA . THR A 1 282 ? 26.939 -19.755 0.998 1.00 75.07 282 THR A CA 1
ATOM 2219 C C . THR A 1 282 ? 25.730 -19.868 0.079 1.00 81.13 282 THR A C 1
ATOM 2220 O O . THR A 1 282 ? 25.328 -20.987 -0.262 1.00 85.66 282 THR A O 1
ATOM 2222 N N . GLU A 1 283 ? 25.140 -18.745 -0.337 1.00 76.22 283 GLU A N 1
ATOM 2223 C CA . GLU A 1 283 ? 23.860 -18.766 -1.031 1.00 74.30 283 GLU A CA 1
ATOM 2224 C C . GLU A 1 283 ? 23.904 -18.234 -2.456 1.00 74.85 283 GLU A C 1
ATOM 2225 O O . GLU A 1 283 ? 22.947 -18.463 -3.205 1.00 67.39 283 GLU A O 1
ATOM 2231 N N . GLY A 1 284 ? 24.969 -17.545 -2.856 1.00 67.20 284 GLY A N 1
ATOM 2232 C CA . GLY A 1 284 ? 25.024 -17.016 -4.211 1.00 62.41 284 GLY A CA 1
ATOM 2233 C C . GLY A 1 284 ? 23.957 -15.956 -4.416 1.00 65.54 284 GLY A C 1
ATOM 2234 O O . GLY A 1 284 ? 23.835 -15.012 -3.627 1.00 51.24 284 GLY A O 1
ATOM 2235 N N . THR A 1 285 ? 23.175 -16.104 -5.490 1.00 56.08 285 THR A N 1
ATOM 2236 C CA . THR A 1 285 ? 22.088 -15.182 -5.799 1.00 59.60 285 THR A CA 1
ATOM 2237 C C . THR A 1 285 ? 20.715 -15.798 -5.573 1.00 55.96 285 THR A C 1
ATOM 2238 O O . THR A 1 285 ? 19.717 -15.251 -6.051 1.00 54.11 285 THR A O 1
ATOM 2242 N N . ALA A 1 286 ? 20.637 -16.930 -4.879 1.00 58.59 286 ALA A N 1
ATOM 2243 C CA . ALA A 1 286 ? 19.329 -17.460 -4.504 1.00 61.30 286 ALA A CA 1
ATOM 2244 C C . ALA A 1 286 ? 18.502 -16.473 -3.684 1.00 57.84 286 ALA A C 1
ATOM 2245 O O . ALA A 1 286 ? 17.287 -16.377 -3.936 1.00 53.99 286 ALA A O 1
ATOM 2247 N N . PRO A 1 287 ? 19.058 -15.729 -2.714 1.00 57.33 287 PRO A N 1
ATOM 2248 C CA . PRO A 1 287 ? 18.230 -14.710 -2.046 1.00 51.36 287 PRO A CA 1
ATOM 2249 C C . PRO A 1 287 ? 17.753 -13.626 -2.993 1.00 48.90 287 PRO A C 1
ATOM 2250 O O . PRO A 1 287 ? 16.605 -13.178 -2.879 1.00 49.13 287 PRO A O 1
ATOM 2254 N N . ASP A 1 288 ? 18.604 -13.199 -3.933 1.00 41.48 288 ASP A N 1
ATOM 2255 C CA . ASP A 1 288 ? 18.192 -12.219 -4.934 1.00 44.04 288 ASP A CA 1
ATOM 2256 C C . ASP A 1 288 ? 16.979 -12.706 -5.708 1.00 49.02 288 ASP A C 1
ATOM 2257 O O . ASP A 1 288 ? 16.046 -11.936 -5.967 1.00 45.92 288 ASP A O 1
ATOM 2262 N N . ASP A 1 289 ? 16.990 -13.981 -6.109 1.00 51.19 289 ASP A N 1
ATOM 2263 C CA . ASP A 1 289 ? 15.906 -14.516 -6.923 1.00 58.76 289 ASP A CA 1
ATOM 2264 C C . ASP A 1 289 ? 14.611 -14.586 -6.133 1.00 51.62 289 ASP A C 1
ATOM 2265 O O . ASP A 1 289 ? 13.533 -14.308 -6.675 1.00 53.40 289 ASP A O 1
ATOM 2270 N N . TYR A 1 290 ? 14.696 -14.961 -4.853 1.00 48.78 290 TYR A N 1
ATOM 2271 C CA . TYR A 1 290 ? 13.504 -15.031 -4.013 1.00 49.07 290 TYR A CA 1
ATOM 2272 C C . TYR A 1 290 ? 12.870 -13.658 -3.842 1.00 48.63 290 TYR A C 1
ATOM 2273 O O . TYR A 1 290 ? 11.655 -13.493 -4.022 1.00 45.58 290 TYR A O 1
ATOM 2282 N N . ILE A 1 291 ? 13.680 -12.658 -3.485 1.00 38.06 291 ILE A N 1
ATOM 2283 C CA . ILE A 1 291 ? 13.156 -11.308 -3.289 1.00 42.76 291 ILE A CA 1
ATOM 2284 C C . ILE A 1 291 ? 12.519 -10.791 -4.573 1.00 44.35 291 ILE A C 1
ATOM 2285 O O . ILE A 1 291 ? 11.425 -10.217 -4.549 1.00 43.85 291 ILE A O 1
ATOM 2289 N N . THR A 1 292 ? 13.194 -10.984 -5.711 1.00 44.44 292 THR A N 1
ATOM 2290 C CA . THR A 1 292 ? 12.640 -10.523 -6.979 1.00 40.73 292 THR A CA 1
ATOM 2291 C C . THR A 1 292 ? 11.366 -11.281 -7.324 1.00 46.30 292 THR A C 1
ATOM 2292 O O . THR A 1 292 ? 10.408 -10.690 -7.838 1.00 49.81 292 THR A O 1
ATOM 2296 N N . ARG A 1 293 ? 11.319 -12.578 -7.014 1.00 45.82 293 ARG A N 1
ATOM 2297 C CA . ARG A 1 293 ? 10.124 -13.364 -7.305 1.00 46.56 293 ARG A CA 1
ATOM 2298 C C . ARG A 1 293 ? 8.927 -12.878 -6.498 1.00 47.06 293 ARG A C 1
ATOM 2299 O O . ARG A 1 293 ? 7.851 -12.637 -7.055 1.00 44.66 293 ARG A O 1
ATOM 2301 N N . VAL A 1 294 ? 9.084 -12.738 -5.177 1.00 51.25 294 VAL A N 1
ATOM 2302 C CA . VAL A 1 294 ? 7.936 -12.318 -4.369 1.00 42.47 294 VAL A CA 1
ATOM 2303 C C . VAL A 1 294 ? 7.524 -10.883 -4.670 1.00 46.16 294 VAL A C 1
ATOM 2304 O O . VAL A 1 294 ? 6.371 -10.514 -4.420 1.00 48.28 294 VAL A O 1
ATOM 2308 N N . ALA A 1 295 ? 8.434 -10.058 -5.198 1.00 43.09 295 ALA A N 1
ATOM 2309 C CA . ALA A 1 295 ? 8.061 -8.703 -5.593 1.00 44.04 295 ALA A CA 1
ATOM 2310 C C . ALA A 1 295 ? 7.185 -8.712 -6.841 1.00 50.81 295 ALA A C 1
ATOM 2311 O O . ALA A 1 295 ? 6.252 -7.908 -6.961 1.00 51.15 295 ALA A O 1
ATOM 2313 N N . ARG A 1 296 ? 7.471 -9.612 -7.783 1.00 46.74 296 ARG A N 1
ATOM 2314 C CA . ARG A 1 296 ? 6.680 -9.705 -9.004 1.00 50.20 296 ARG A CA 1
ATOM 2315 C C . ARG A 1 296 ? 5.273 -10.224 -8.754 1.00 56.83 296 ARG A C 1
ATOM 2316 O O . ARG A 1 296 ? 4.427 -10.108 -9.646 1.00 60.73 296 ARG A O 1
ATOM 2318 N N . SER A 1 297 ? 4.996 -10.765 -7.569 1.00 56.52 297 SER A N 1
ATOM 2319 C CA . SER A 1 297 ? 3.701 -11.369 -7.259 1.00 56.83 297 SER A CA 1
ATOM 2320 C C . SER A 1 297 ? 3.237 -10.929 -5.878 1.00 57.38 297 SER A C 1
ATOM 2321 O O . SER A 1 297 ? 3.628 -11.538 -4.868 1.00 66.54 297 SER A O 1
ATOM 2324 N N . PRO A 1 298 ? 2.411 -9.886 -5.784 1.00 64.07 298 PRO A N 1
ATOM 2325 C CA . PRO A 1 298 ? 1.863 -9.505 -4.471 1.00 69.14 298 PRO A CA 1
ATOM 2326 C C . PRO A 1 298 ? 1.007 -10.584 -3.822 1.00 70.81 298 PRO A C 1
ATOM 2327 O O . PRO A 1 298 ? 0.726 -10.489 -2.620 1.00 72.54 298 PRO A O 1
ATOM 2331 N N . GLU A 1 299 ? 0.579 -11.602 -4.571 1.00 65.07 299 GLU A N 1
ATOM 2332 C CA . GLU A 1 299 ? -0.103 -12.731 -3.946 1.00 69.51 299 GLU A CA 1
ATOM 2333 C C . GLU A 1 299 ? 0.887 -13.631 -3.214 1.00 64.72 299 GLU A C 1
ATOM 2334 O O . GLU A 1 299 ? 0.573 -14.167 -2.146 1.00 70.40 299 GLU A O 1
ATOM 2336 N N . GLN A 1 300 ? 2.089 -13.805 -3.769 1.00 69.48 300 GLN A N 1
ATOM 2337 C CA . GLN A 1 300 ? 3.104 -14.613 -3.098 1.00 70.56 300 GLN A CA 1
ATOM 2338 C C . GLN A 1 300 ? 3.647 -13.919 -1.854 1.00 63.87 300 GLN A C 1
ATOM 2339 O O . GLN A 1 300 ? 4.151 -14.583 -0.941 1.00 61.76 300 GLN A O 1
ATOM 2341 N N . LEU A 1 301 ? 3.558 -12.595 -1.805 1.00 68.41 301 LEU A N 1
ATOM 2342 C CA . LEU A 1 301 ? 3.986 -11.810 -0.657 1.00 64.13 301 LEU A CA 1
ATOM 2343 C C . LEU A 1 301 ? 3.088 -12.078 0.548 1.00 63.67 301 LEU A C 1
ATOM 2344 O O . LEU A 1 301 ? 1.893 -11.778 0.514 1.00 71.62 301 LEU A O 1
ATOM 2349 N N . LYS A 1 305 ? 4.338 -13.844 4.214 1.00 45.35 305 LYS A N 1
ATOM 2350 C CA . LYS A 1 305 ? 4.197 -12.746 5.168 1.00 43.61 305 LYS A CA 1
ATOM 2351 C C . LYS A 1 305 ? 3.800 -13.269 6.543 1.00 50.01 305 LYS A C 1
ATOM 2352 O O . LYS A 1 305 ? 2.811 -13.986 6.687 1.00 49.22 305 LYS A O 1
ATOM 2358 N N . HIS A 1 306 ? 4.583 -12.909 7.555 1.00 43.34 306 HIS A N 1
ATOM 2359 C CA . HIS A 1 306 ? 4.353 -13.399 8.905 1.00 44.19 306 HIS A CA 1
ATOM 2360 C C . HIS A 1 306 ? 5.003 -12.434 9.884 1.00 39.19 306 HIS A C 1
ATOM 2361 O O . HIS A 1 306 ? 5.806 -11.575 9.508 1.00 42.85 306 HIS A O 1
ATOM 2368 N N . GLU A 1 307 ? 4.631 -12.578 11.149 1.00 34.92 307 GLU A N 1
ATOM 2369 C CA . GLU A 1 307 ? 5.276 -11.883 12.251 1.00 38.39 307 GLU A CA 1
ATOM 2370 C C . GLU A 1 307 ? 5.286 -10.365 12.044 1.00 38.35 307 GLU A C 1
ATOM 2371 O O . GLU A 1 307 ? 6.322 -9.699 12.086 1.00 38.46 307 GLU A O 1
ATOM 2377 N N . SER A 1 308 ? 4.093 -9.814 11.875 1.00 30.35 308 SER A N 1
ATOM 2378 C CA . SER A 1 308 ? 3.971 -8.386 11.634 1.00 29.10 308 SER A CA 1
ATOM 2379 C C . SER A 1 308 ? 4.512 -7.577 12.801 1.00 28.65 308 SER A C 1
ATOM 2380 O O . SER A 1 308 ? 4.229 -7.860 13.970 1.00 29.52 308 SER A O 1
ATOM 2383 N N . TRP A 1 309 ? 5.278 -6.553 12.465 1.00 28.49 309 TRP A N 1
ATOM 2384 C CA . TRP A 1 309 ? 5.743 -5.527 13.374 1.00 29.06 309 TRP A CA 1
ATOM 2385 C C . TRP A 1 309 ? 4.880 -4.288 13.160 1.00 26.95 309 TRP A C 1
ATOM 2386 O O . TRP A 1 309 ? 3.970 -4.280 12.326 1.00 31.75 309 TRP A O 1
ATOM 2397 N N . SER A 1 310 ? 5.167 -3.218 13.904 1.00 27.68 310 SER A N 1
ATOM 2398 C CA . SER A 1 310 ? 4.463 -1.971 13.625 1.00 29.26 310 SER A CA 1
ATOM 2399 C C . SER A 1 310 ? 5.038 -1.287 12.383 1.00 30.08 310 SER A C 1
ATOM 2400 O O . SER A 1 310 ? 6.044 -1.719 11.803 1.00 29.11 310 SER A O 1
ATOM 2403 N N . LYS A 1 311 ? 4.391 -0.187 11.978 1.00 29.13 311 LYS A N 1
ATOM 2404 C CA . LYS A 1 311 ? 4.883 0.695 10.898 1.00 26.69 311 LYS A CA 1
ATOM 2405 C C . LYS A 1 311 ? 4.912 0.001 9.536 1.00 30.50 311 LYS A C 1
ATOM 2406 O O . LYS A 1 311 ? 5.701 0.377 8.656 1.00 30.85 311 LYS A O 1
ATOM 2412 N N . GLY A 1 312 ? 4.078 -1.018 9.352 1.00 31.28 312 GLY A N 1
ATOM 2413 C CA . GLY A 1 312 ? 4.018 -1.732 8.093 1.00 35.60 312 GLY A CA 1
ATOM 2414 C C . GLY A 1 312 ? 5.125 -2.733 7.855 1.00 27.58 312 GLY A C 1
ATOM 2415 O O . GLY A 1 312 ? 5.199 -3.293 6.757 1.00 28.07 312 GLY A O 1
ATOM 2416 N N . LEU A 1 313 ? 5.980 -2.975 8.835 1.00 25.93 313 LEU A N 1
ATOM 2417 C CA . LEU A 1 313 ? 7.093 -3.908 8.699 1.00 25.55 313 LEU A CA 1
ATOM 2418 C C . LEU A 1 313 ? 6.623 -5.334 8.974 1.00 27.76 313 LEU A C 1
ATOM 2419 O O . LEU A 1 313 ? 5.743 -5.554 9.803 1.00 26.83 313 LEU A O 1
ATOM 2424 N N . PHE A 1 314 ? 7.180 -6.300 8.252 1.00 27.01 314 PHE A N 1
ATOM 2425 C CA . PHE A 1 314 ? 6.860 -7.701 8.511 1.00 26.68 314 PHE A CA 1
ATOM 2426 C C . PHE A 1 314 ? 7.987 -8.570 7.977 1.00 27.27 314 PHE A C 1
ATOM 2427 O O . PHE A 1 314 ? 8.915 -8.090 7.326 1.00 27.64 314 PHE A O 1
ATOM 2435 N N . TRP A 1 315 ? 7.900 -9.863 8.266 1.00 27.47 315 TRP A N 1
ATOM 2436 C CA . TRP A 1 315 ? 8.976 -10.796 7.963 1.00 26.62 315 TRP A CA 1
ATOM 2437 C C . TRP A 1 315 ? 8.577 -11.759 6.855 1.00 31.92 315 TRP A C 1
ATOM 2438 O O . TRP A 1 315 ? 7.425 -12.184 6.760 1.00 30.51 315 TRP A O 1
ATOM 2449 N N . LEU A 1 316 ? 9.560 -12.108 6.027 1.00 31.53 316 LEU A N 1
ATOM 2450 C CA . LEU A 1 316 ? 9.443 -13.148 5.016 1.00 34.80 316 LEU A CA 1
ATOM 2451 C C . LEU A 1 316 ? 10.475 -14.234 5.273 1.00 35.61 316 LEU A C 1
ATOM 2452 O O . LEU A 1 316 ? 11.535 -13.977 5.850 1.00 36.48 316 LEU A O 1
ATOM 2457 N N . LYS A 1 317 ? 10.159 -15.450 4.838 1.00 41.58 317 LYS A N 1
ATOM 2458 C CA . LYS A 1 317 ? 11.089 -16.572 4.887 1.00 49.68 317 LYS A CA 1
ATOM 2459 C C . LYS A 1 317 ? 11.193 -17.170 3.495 1.00 45.36 317 LYS A C 1
ATOM 2460 O O . LYS A 1 317 ? 10.170 -17.428 2.853 1.00 51.88 317 LYS A O 1
ATOM 2462 N N . ARG A 1 318 ? 12.427 -17.368 3.019 1.00 49.04 318 ARG A N 1
ATOM 2463 C CA . ARG A 1 318 ? 12.621 -17.864 1.659 1.00 56.24 318 ARG A CA 1
ATOM 2464 C C . ARG A 1 318 ? 12.076 -19.278 1.497 1.00 57.02 318 ARG A C 1
ATOM 2465 O O . ARG A 1 318 ? 11.407 -19.581 0.503 1.00 61.93 318 ARG A O 1
ATOM 2473 N N . GLY A 1 319 ? 12.341 -20.154 2.459 1.00 63.60 319 GLY A N 1
ATOM 2474 C CA . GLY A 1 319 ? 11.868 -21.524 2.384 1.00 67.57 319 GLY A CA 1
ATOM 2475 C C . GLY A 1 319 ? 12.209 -22.356 3.604 1.00 64.63 319 GLY A C 1
ATOM 2476 O O . GLY A 1 319 ? 13.063 -21.978 4.404 1.00 68.47 319 GLY A O 1
ATOM 2477 N N . THR A 1 322 ? 15.724 -23.067 4.498 1.00 60.67 322 THR A N 1
ATOM 2478 C CA . THR A 1 322 ? 16.756 -22.044 4.616 1.00 73.30 322 THR A CA 1
ATOM 2479 C C . THR A 1 322 ? 16.532 -21.219 5.879 1.00 68.38 322 THR A C 1
ATOM 2480 O O . THR A 1 322 ? 15.398 -21.074 6.338 1.00 66.27 322 THR A O 1
ATOM 2482 N N . ARG A 1 323 ? 17.614 -20.672 6.435 1.00 71.12 323 ARG A N 1
ATOM 2483 C CA . ARG A 1 323 ? 17.540 -19.961 7.704 1.00 76.70 323 ARG A CA 1
ATOM 2484 C C . ARG A 1 323 ? 17.374 -18.455 7.556 1.00 67.78 323 ARG A C 1
ATOM 2485 O O . ARG A 1 323 ? 17.008 -17.796 8.537 1.00 62.08 323 ARG A O 1
ATOM 2487 N N . ASP A 1 324 ? 17.620 -17.898 6.372 1.00 55.98 324 ASP A N 1
ATOM 2488 C CA . ASP A 1 324 ? 17.551 -16.452 6.221 1.00 52.48 324 ASP A CA 1
ATOM 2489 C C . ASP A 1 324 ? 16.115 -15.957 6.351 1.00 45.49 324 ASP A C 1
ATOM 2490 O O . ASP A 1 324 ? 15.159 -16.640 5.975 1.00 47.75 324 ASP A O 1
ATOM 2495 N N . ARG A 1 325 ? 15.977 -14.757 6.908 1.00 38.54 325 ARG A N 1
ATOM 2496 C CA . ARG A 1 325 ? 14.696 -14.077 7.030 1.00 38.34 325 ARG A CA 1
ATOM 2497 C C . ARG A 1 325 ? 14.871 -12.633 6.586 1.00 34.45 325 ARG A C 1
ATOM 2498 O O . ARG A 1 325 ? 15.937 -12.035 6.773 1.00 31.22 325 ARG A O 1
ATOM 2506 N N . TYR A 1 326 ? 13.800 -12.068 6.039 1.00 30.50 326 TYR A N 1
ATOM 2507 C CA . TYR A 1 326 ? 13.810 -10.738 5.447 1.00 33.60 326 TYR A CA 1
ATOM 2508 C C . TYR A 1 326 ? 12.849 -9.842 6.218 1.00 31.92 326 TYR A C 1
ATOM 2509 O O . TYR A 1 326 ? 11.659 -10.148 6.315 1.00 30.42 326 TYR A O 1
ATOM 2518 N N . LEU A 1 327 ? 13.358 -8.731 6.741 1.00 26.34 327 LEU A N 1
ATOM 2519 C CA . LEU A 1 327 ? 12.515 -7.703 7.340 1.00 26.68 327 LEU A CA 1
ATOM 2520 C C . LEU A 1 327 ? 12.163 -6.703 6.245 1.00 28.71 327 LEU A C 1
ATOM 2521 O O . LEU A 1 327 ? 13.057 -6.058 5.682 1.00 27.85 327 LEU A O 1
ATOM 2526 N N . VAL A 1 328 ? 10.873 -6.605 5.916 1.00 27.70 328 VAL A N 1
ATOM 2527 C CA . VAL A 1 328 ? 10.440 -5.870 4.735 1.00 27.18 328 VAL A CA 1
ATOM 2528 C C . VAL A 1 328 ? 9.257 -4.967 5.065 1.00 27.69 328 VAL A C 1
ATOM 2529 O O . VAL A 1 328 ? 8.568 -5.125 6.079 1.00 27.26 328 VAL A O 1
ATOM 2533 N N . SER A 1 329 ? 9.027 -4.006 4.171 1.00 26.74 329 SER A N 1
ATOM 2534 C CA . SER A 1 329 ? 7.786 -3.246 4.146 1.00 26.51 329 SER A CA 1
ATOM 2535 C C . SER A 1 329 ? 7.505 -2.853 2.700 1.00 26.41 329 SER A C 1
ATOM 2536 O O . SER A 1 329 ? 8.384 -2.921 1.832 1.00 27.59 329 SER A O 1
ATOM 2539 N N . VAL A 1 330 ? 6.274 -2.420 2.440 1.00 27.68 330 VAL A N 1
ATOM 2540 C CA . VAL A 1 330 ? 5.873 -2.039 1.089 1.00 33.08 330 VAL A CA 1
ATOM 2541 C C . VAL A 1 330 ? 5.482 -0.573 1.098 1.00 30.18 330 VAL A C 1
ATOM 2542 O O . VAL A 1 330 ? 4.640 -0.159 1.898 1.00 33.60 330 VAL A O 1
ATOM 2546 N N . GLU A 1 331 ? 6.106 0.213 0.230 1.00 29.08 331 GLU A N 1
ATOM 2547 C CA . GLU A 1 331 ? 5.742 1.617 0.051 1.00 34.23 331 GLU A CA 1
ATOM 2548 C C . GLU A 1 331 ? 5.445 1.825 -1.425 1.00 37.49 331 GLU A C 1
ATOM 2549 O O . GLU A 1 331 ? 6.366 1.897 -2.247 1.00 33.14 331 GLU A O 1
ATOM 2555 N N . GLY A 1 332 ? 4.159 1.919 -1.742 1.00 37.42 332 GLY A N 1
ATOM 2556 C CA . GLY A 1 332 ? 3.762 2.076 -3.129 1.00 34.40 332 GLY A CA 1
ATOM 2557 C C . GLY A 1 332 ? 4.213 0.871 -3.925 1.00 37.70 332 GLY A C 1
ATOM 2558 O O . GLY A 1 332 ? 3.848 -0.272 -3.628 1.00 36.67 332 GLY A O 1
ATOM 2559 N N . TRP A 1 333 ? 5.033 1.116 -4.938 1.00 34.45 333 TRP A N 1
ATOM 2560 C CA . TRP A 1 333 ? 5.518 0.057 -5.810 1.00 37.54 333 TRP A CA 1
ATOM 2561 C C . TRP A 1 333 ? 6.840 -0.541 -5.357 1.00 33.98 333 TRP A C 1
ATOM 2562 O O . TRP A 1 333 ? 7.368 -1.411 -6.054 1.00 34.54 333 TRP A O 1
ATOM 2573 N N . ARG A 1 334 ? 7.364 -0.127 -4.205 1.00 30.99 334 ARG A N 1
ATOM 2574 C CA . ARG A 1 334 ? 8.699 -0.503 -3.751 1.00 35.18 334 ARG A CA 1
ATOM 2575 C C . ARG A 1 334 ? 8.555 -1.507 -2.621 1.00 32.49 334 ARG A C 1
ATOM 2576 O O . ARG A 1 334 ? 7.877 -1.221 -1.631 1.00 32.01 334 ARG A O 1
ATOM 2584 N N . LEU A 1 335 ? 9.152 -2.685 -2.787 1.00 31.47 335 LEU A N 1
ATOM 2585 C CA . LEU A 1 335 ? 9.319 -3.630 -1.691 1.00 30.56 335 LEU A CA 1
ATOM 2586 C C . LEU A 1 335 ? 10.631 -3.297 -0.999 1.00 33.93 335 LEU A C 1
ATOM 2587 O O . LEU A 1 335 ? 11.706 -3.549 -1.550 1.00 35.20 335 LEU A O 1
ATOM 2592 N N . LEU A 1 336 ? 10.543 -2.712 0.201 1.00 29.30 336 LEU A N 1
ATOM 2593 C CA . LEU A 1 336 ? 11.717 -2.260 0.941 1.00 30.05 336 LEU A CA 1
ATOM 2594 C C . LEU A 1 336 ? 12.255 -3.413 1.776 1.00 31.25 336 LEU A C 1
ATOM 2595 O O . LEU A 1 336 ? 11.532 -3.973 2.605 1.00 27.79 336 LEU A O 1
ATOM 2600 N N . VAL A 1 337 ? 13.512 -3.776 1.554 1.00 28.72 337 VAL A N 1
ATOM 2601 C CA . VAL A 1 337 ? 14.166 -4.812 2.345 1.00 33.71 337 VAL A CA 1
ATOM 2602 C C . VAL A 1 337 ? 15.065 -4.113 3.356 1.00 32.95 337 VAL A C 1
ATOM 2603 O O . VAL A 1 337 ? 16.116 -3.566 2.999 1.00 32.31 337 VAL A O 1
ATOM 2607 N N . TRP A 1 338 ? 14.656 -4.141 4.625 1.00 28.39 338 TRP A N 1
ATOM 2608 C CA . TRP A 1 338 ? 15.366 -3.435 5.690 1.00 28.53 338 TRP A CA 1
ATOM 2609 C C . TRP A 1 338 ? 16.568 -4.231 6.189 1.00 30.72 338 TRP A C 1
ATOM 2610 O O . TRP A 1 338 ? 17.649 -3.668 6.374 1.00 31.23 338 TRP A O 1
ATOM 2621 N N . ARG A 1 339 ? 16.394 -5.535 6.418 1.00 29.21 339 ARG A N 1
ATOM 2622 C CA . ARG A 1 339 ? 17.447 -6.419 6.896 1.00 28.20 339 ARG A CA 1
ATOM 2623 C C . ARG A 1 339 ? 17.263 -7.782 6.251 1.00 35.24 339 ARG A C 1
ATOM 2624 O O . ARG A 1 339 ? 16.140 -8.174 5.921 1.00 28.53 339 ARG A O 1
ATOM 2632 N N . ILE A 1 340 ? 18.378 -8.498 6.075 1.00 30.00 340 ILE A N 1
ATOM 2633 C CA . ILE A 1 340 ? 18.377 -9.935 5.801 1.00 31.37 340 ILE A CA 1
ATOM 2634 C C . ILE A 1 340 ? 19.228 -10.592 6.879 1.00 35.20 340 ILE A C 1
ATOM 2635 O O . ILE A 1 340 ? 20.409 -10.255 7.031 1.00 35.34 340 ILE A O 1
ATOM 2640 N N . VAL A 1 341 ? 18.641 -11.524 7.634 1.00 32.42 341 VAL A N 1
ATOM 2641 C CA . VAL A 1 341 ? 19.305 -12.038 8.829 1.00 34.15 341 VAL A CA 1
ATOM 2642 C C . VAL A 1 341 ? 19.201 -13.556 8.898 1.00 37.52 341 VAL A C 1
ATOM 2643 O O . VAL A 1 341 ? 18.291 -14.168 8.334 1.00 36.35 341 VAL A O 1
ATOM 2647 N N . ASP A 1 342 ? 20.133 -14.156 9.643 1.00 34.21 342 ASP A N 1
ATOM 2648 C CA . ASP A 1 342 ? 20.098 -15.587 9.909 1.00 36.26 342 ASP A CA 1
ATOM 2649 C C . ASP A 1 342 ? 19.125 -15.894 11.048 1.00 35.05 342 ASP A C 1
ATOM 2650 O O . ASP A 1 342 ? 18.560 -14.997 11.670 1.00 32.92 342 ASP A O 1
ATOM 2655 N N . HIS A 1 343 ? 18.947 -17.186 11.336 1.00 32.76 343 HIS A N 1
ATOM 2656 C CA . HIS A 1 343 ? 17.942 -17.601 12.313 1.00 33.50 343 HIS A CA 1
ATOM 2657 C C . HIS A 1 343 ? 18.234 -17.031 13.694 1.00 38.42 343 HIS A C 1
ATOM 2658 O O . HIS A 1 343 ? 17.309 -16.666 14.436 1.00 36.24 343 HIS A O 1
ATOM 2660 N N . ASP A 1 344 ? 19.511 -16.947 14.057 1.00 32.92 344 ASP A N 1
ATOM 2661 C CA . ASP A 1 344 ? 19.854 -16.482 15.395 1.00 39.00 344 ASP A CA 1
ATOM 2662 C C . ASP A 1 344 ? 19.554 -15.000 15.553 1.00 33.91 344 ASP A C 1
ATOM 2663 O O . ASP A 1 344 ? 18.972 -14.580 16.560 1.00 32.57 344 ASP A O 1
ATOM 2668 N N . GLU A 1 345 ? 19.954 -14.187 14.578 1.00 31.32 345 GLU A N 1
ATOM 2669 C CA . GLU A 1 345 ? 19.678 -12.757 14.682 1.00 32.99 345 GLU A CA 1
ATOM 2670 C C . GLU A 1 345 ? 18.184 -12.477 14.577 1.00 30.09 345 GLU A C 1
ATOM 2671 O O . GLU A 1 345 ? 17.685 -11.530 15.204 1.00 30.00 345 GLU A O 1
ATOM 2677 N N . TYR A 1 346 ? 17.455 -13.284 13.797 1.00 32.66 346 TYR A N 1
ATOM 2678 C CA . TYR A 1 346 ? 15.997 -13.159 13.754 1.00 31.21 346 TYR A CA 1
ATOM 2679 C C . TYR A 1 346 ? 15.393 -13.346 15.138 1.00 31.87 346 TYR A C 1
ATOM 2680 O O . TYR A 1 346 ? 14.589 -12.522 15.603 1.00 28.87 346 TYR A O 1
ATOM 2689 N N . ASP A 1 347 ? 15.776 -14.433 15.818 1.00 28.12 347 ASP A N 1
ATOM 2690 C CA . ASP A 1 347 ? 15.291 -14.661 17.177 1.00 30.13 347 ASP A CA 1
ATOM 2691 C C . ASP A 1 347 ? 15.591 -13.469 18.081 1.00 31.86 347 ASP A C 1
ATOM 2692 O O . ASP A 1 347 ? 14.732 -13.036 18.852 1.00 28.32 347 ASP A O 1
ATOM 2697 N N . ASP A 1 348 ? 16.811 -12.928 18.010 1.00 31.01 348 ASP A N 1
ATOM 2698 C CA . ASP A 1 348 ? 17.161 -11.806 18.881 1.00 30.33 348 ASP A CA 1
ATOM 2699 C C . ASP A 1 348 ? 16.348 -10.558 18.550 1.00 30.67 348 ASP A C 1
ATOM 2700 O O . ASP A 1 348 ? 16.011 -9.779 19.452 1.00 31.44 348 ASP A O 1
ATOM 2705 N N . LEU A 1 349 ? 16.004 -10.368 17.275 1.00 25.73 349 LEU A N 1
ATOM 2706 C CA . LEU A 1 349 ? 15.178 -9.233 16.863 1.00 25.24 349 LEU A CA 1
ATOM 2707 C C . LEU A 1 349 ? 13.746 -9.387 17.359 1.00 28.41 349 LEU A C 1
ATOM 2708 O O . LEU A 1 349 ? 13.136 -8.417 17.823 1.00 27.77 349 LEU A O 1
ATOM 2713 N N . LEU A 1 350 ? 13.191 -10.598 17.265 1.00 29.10 350 LEU A N 1
ATOM 2714 C CA . LEU A 1 350 ? 11.882 -10.843 17.871 1.00 30.59 350 LEU A CA 1
ATOM 2715 C C . LEU A 1 350 ? 11.903 -10.522 19.358 1.00 26.84 350 LEU A C 1
ATOM 2716 O O . LEU A 1 350 ? 10.926 -9.991 19.905 1.00 28.83 350 LEU A O 1
ATOM 2721 N N . THR A 1 351 ? 13.002 -10.852 20.038 1.00 25.96 351 THR A N 1
ATOM 2722 C CA . THR A 1 351 ? 13.099 -10.535 21.463 1.00 26.73 351 THR A CA 1
ATOM 2723 C C . THR A 1 351 ? 13.025 -9.029 21.685 1.00 31.94 351 THR A C 1
ATOM 2724 O O . THR A 1 351 ? 12.333 -8.562 22.596 1.00 26.20 351 THR A O 1
ATOM 2728 N N A GLN A 1 352 ? 13.702 -8.246 20.838 0.63 29.94 352 GLN A N 1
ATOM 2729 N N B GLN A 1 352 ? 13.709 -8.244 20.848 0.37 29.98 352 GLN A N 1
ATOM 2730 C CA A GLN A 1 352 ? 13.618 -6.798 20.987 0.63 32.28 352 GLN A CA 1
ATOM 2731 C CA B GLN A 1 352 ? 13.610 -6.797 21.002 0.37 32.27 352 GLN A CA 1
ATOM 2732 C C A GLN A 1 352 ? 12.189 -6.314 20.785 0.63 29.71 352 GLN A C 1
ATOM 2733 C C B GLN A 1 352 ? 12.185 -6.311 20.780 0.37 29.75 352 GLN A C 1
ATOM 2734 O O A GLN A 1 352 ? 11.747 -5.375 21.457 0.63 32.15 352 GLN A O 1
ATOM 2735 O O B GLN A 1 352 ? 11.748 -5.356 21.434 0.37 32.11 352 GLN A O 1
ATOM 2746 N N . ASN A 1 353 ? 11.437 -6.971 19.893 1.00 26.08 353 ASN A N 1
ATOM 2747 C CA . ASN A 1 353 ? 10.043 -6.604 19.652 1.00 29.92 353 ASN A CA 1
ATOM 2748 C C . ASN A 1 353 ? 9.093 -7.099 20.730 1.00 34.57 353 ASN A C 1
ATOM 2749 O O . ASN A 1 353 ? 7.935 -6.665 20.754 1.00 34.86 353 ASN A O 1
ATOM 2754 N N . ARG A 1 354 ? 9.519 -8.019 21.597 1.00 26.13 354 ARG A N 1
ATOM 2755 C CA . ARG A 1 354 ? 8.691 -8.326 22.760 1.00 26.42 354 ARG A CA 1
ATOM 2756 C C . ARG A 1 354 ? 8.909 -7.319 23.871 1.00 30.13 354 ARG A C 1
ATOM 2757 O O . ARG A 1 354 ? 8.002 -7.066 24.669 1.00 27.71 354 ARG A O 1
ATOM 2765 N N . LYS A 1 355 ? 10.091 -6.727 23.915 1.00 28.59 355 LYS A N 1
ATOM 2766 C CA . LYS A 1 355 ? 10.450 -5.781 24.953 1.00 25.60 355 LYS A CA 1
ATOM 2767 C C . LYS A 1 355 ? 10.082 -4.352 24.597 1.00 27.48 355 LYS A C 1
ATOM 2768 O O . LYS A 1 355 ? 9.968 -3.507 25.493 1.00 28.73 355 LYS A O 1
ATOM 2774 N N . THR A 1 356 ? 9.904 -4.058 23.310 1.00 27.20 356 THR A N 1
ATOM 2775 C CA . THR A 1 356 ? 9.687 -2.694 22.850 1.00 31.15 356 THR A CA 1
ATOM 2776 C C . THR A 1 356 ? 8.796 -2.758 21.625 1.00 30.94 356 THR A C 1
ATOM 2777 O O . THR A 1 356 ? 8.484 -3.840 21.125 1.00 33.17 356 THR A O 1
ATOM 2781 N N . ASP A 1 357 ? 8.380 -1.584 21.151 1.00 34.74 357 ASP A N 1
ATOM 2782 C CA . ASP A 1 357 ? 7.797 -1.451 19.813 1.00 27.86 357 ASP A CA 1
ATOM 2783 C C . ASP A 1 357 ? 8.980 -1.379 18.854 1.00 31.99 357 ASP A C 1
ATOM 2784 O O . ASP A 1 357 ? 9.494 -0.306 18.533 1.00 37.11 357 ASP A O 1
ATOM 2789 N N . ALA A 1 358 ? 9.435 -2.547 18.403 1.00 33.35 358 ALA A N 1
ATOM 2790 C CA . ALA A 1 358 ? 10.665 -2.597 17.616 1.00 30.30 358 ALA A CA 1
ATOM 2791 C C . ALA A 1 358 ? 10.489 -1.928 16.255 1.00 31.66 358 ALA A C 1
ATOM 2792 O O . ALA A 1 358 ? 11.417 -1.286 15.753 1.00 33.19 358 ALA A O 1
ATOM 2794 N N . GLY A 1 359 ? 9.311 -2.057 15.642 1.00 33.83 359 GLY A N 1
ATOM 2795 C CA . GLY A 1 359 ? 9.091 -1.391 14.363 1.00 30.58 359 GLY A CA 1
ATOM 2796 C C . GLY A 1 359 ? 9.226 0.117 14.459 1.00 32.24 359 GLY A C 1
ATOM 2797 O O . GLY A 1 359 ? 9.805 0.756 13.580 1.00 33.71 359 GLY A O 1
ATOM 2798 N N . ALA A 1 360 ? 8.680 0.709 15.521 1.00 30.89 360 ALA A N 1
ATOM 2799 C CA . ALA A 1 360 ? 8.836 2.144 15.734 1.00 36.81 360 ALA A CA 1
ATOM 2800 C C . ALA A 1 360 ? 10.303 2.525 15.882 1.00 35.65 360 ALA A C 1
ATOM 2801 O O . ALA A 1 360 ? 10.739 3.573 15.390 1.00 34.94 360 ALA A O 1
ATOM 2803 N N . ARG A 1 361 ? 11.084 1.689 16.564 1.00 34.28 361 ARG A N 1
ATOM 2804 C CA . ARG A 1 361 ? 12.493 2.007 16.732 1.00 36.10 361 ARG A CA 1
ATOM 2805 C C . ARG A 1 361 ? 13.258 1.865 15.418 1.00 40.13 361 ARG A C 1
ATOM 2806 O O . ARG A 1 361 ? 14.208 2.616 15.173 1.00 39.47 361 ARG A O 1
ATOM 2814 N N . VAL A 1 362 ? 12.835 0.948 14.541 1.00 38.66 362 VAL A N 1
ATOM 2815 C CA . VAL A 1 362 ? 13.473 0.812 13.233 1.00 38.83 362 VAL A CA 1
ATOM 2816 C C . VAL A 1 362 ? 13.236 2.058 12.390 1.00 37.38 362 VAL A C 1
ATOM 2817 O O . VAL A 1 362 ? 14.169 2.632 11.821 1.00 37.64 362 VAL A O 1
ATOM 2821 N N . VAL A 1 363 ? 11.988 2.517 12.332 1.00 32.85 363 VAL A N 1
ATOM 2822 C CA . VAL A 1 363 ? 11.653 3.649 11.475 1.00 39.72 363 VAL A CA 1
ATOM 2823 C C . VAL A 1 363 ? 12.298 4.933 11.982 1.00 35.34 363 VAL A C 1
ATOM 2824 O O . VAL A 1 363 ? 12.659 5.814 11.189 1.00 37.40 363 VAL A O 1
ATOM 2828 N N . ALA A 1 364 ? 12.484 5.054 13.293 1.00 40.99 364 ALA A N 1
ATOM 2829 C CA . ALA A 1 364 ? 13.167 6.226 13.824 1.00 39.91 364 ALA A CA 1
ATOM 2830 C C . ALA A 1 364 ? 14.595 6.333 13.292 1.00 42.32 364 ALA A C 1
ATOM 2831 O O . ALA A 1 364 ? 15.118 7.444 13.147 1.00 47.87 364 ALA A O 1
ATOM 2833 N N . GLU A 1 365 ? 15.234 5.204 12.979 1.00 38.43 365 GLU A N 1
ATOM 2834 C CA . GLU A 1 365 ? 16.608 5.190 12.480 1.00 40.35 365 GLU A CA 1
ATOM 2835 C C . GLU A 1 365 ? 16.692 5.150 10.964 1.00 45.56 365 GLU A C 1
ATOM 2836 O O . GLU A 1 365 ? 17.773 4.878 10.426 1.00 43.37 365 GLU A O 1
ATOM 2842 N N . ARG A 1 366 ? 15.587 5.432 10.266 1.00 38.96 366 ARG A N 1
ATOM 2843 C CA . ARG A 1 366 ? 15.556 5.290 8.816 1.00 38.69 366 ARG A CA 1
ATOM 2844 C C . ARG A 1 366 ? 16.681 6.079 8.145 1.00 39.72 366 ARG A C 1
ATOM 2845 O O . ARG A 1 366 ? 17.485 5.524 7.390 1.00 40.29 366 ARG A O 1
ATOM 2853 N N . ARG A 1 367 ? 16.746 7.385 8.406 1.00 41.15 367 ARG A N 1
ATOM 2854 C CA . ARG A 1 367 ? 17.714 8.222 7.701 1.00 51.41 367 ARG A CA 1
ATOM 2855 C C . ARG A 1 367 ? 19.152 7.870 8.065 1.00 47.01 367 ARG A C 1
ATOM 2856 O O . ARG A 1 367 ? 20.032 7.935 7.202 1.00 50.49 367 ARG A O 1
ATOM 2858 N N . GLU A 1 368 ? 19.410 7.486 9.321 1.00 52.62 368 GLU A N 1
ATOM 2859 C CA . GLU A 1 368 ? 20.787 7.302 9.778 1.00 47.04 368 GLU A CA 1
ATOM 2860 C C . GLU A 1 368 ? 21.344 5.924 9.437 1.00 54.23 368 GLU A C 1
ATOM 2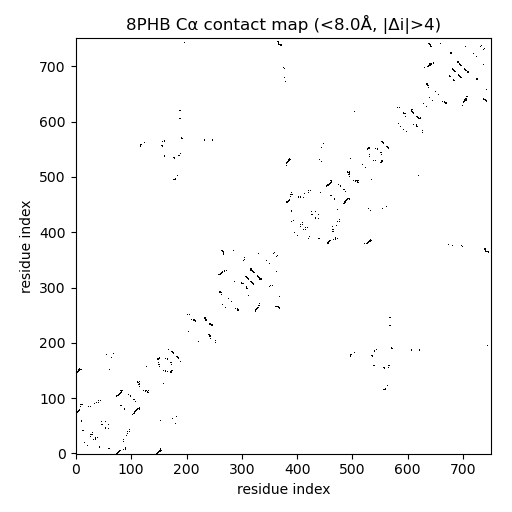861 O O . GLU A 1 368 ? 22.545 5.799 9.168 1.00 54.63 368 GLU A O 1
ATOM 2863 N N . LYS A 1 369 ? 20.509 4.884 9.431 1.00 43.94 369 LYS A N 1
ATOM 2864 C CA . LYS A 1 369 ? 21.011 3.527 9.266 1.00 41.14 369 LYS A CA 1
ATOM 2865 C C . LYS A 1 369 ? 20.607 2.852 7.967 1.00 40.81 369 LYS A C 1
ATOM 2866 O O . LYS A 1 369 ? 21.372 2.033 7.459 1.00 39.51 369 LYS A O 1
ATOM 2872 N N . TYR A 1 370 ? 19.424 3.140 7.435 1.00 38.62 370 TYR A N 1
ATOM 2873 C CA . TYR A 1 370 ? 18.874 2.366 6.330 1.00 34.97 370 TYR A CA 1
ATOM 2874 C C . TYR A 1 370 ? 18.859 3.109 5.007 1.00 35.51 370 TYR A C 1
ATOM 2875 O O . TYR A 1 370 ? 19.156 2.512 3.976 1.00 36.55 370 TYR A O 1
ATOM 2884 N N . ALA A 1 371 ? 18.538 4.398 5.010 1.00 38.54 371 ALA A N 1
ATOM 2885 C CA . ALA A 1 371 ? 18.478 5.162 3.772 1.00 42.71 371 ALA A CA 1
ATOM 2886 C C . ALA A 1 371 ? 19.888 5.471 3.261 1.00 42.00 371 ALA A C 1
ATOM 2887 O O . ALA A 1 371 ? 20.827 5.595 4.049 1.00 41.28 371 ALA A O 1
ATOM 2889 N N . PRO A 1 372 ? 20.073 5.573 1.935 1.00 39.94 372 PRO A N 1
ATOM 2890 C CA . PRO A 1 372 ? 19.057 5.338 0.917 1.00 40.07 372 PRO A CA 1
ATOM 2891 C C . PRO A 1 372 ? 18.889 3.860 0.606 1.00 41.28 372 PRO A C 1
ATOM 2892 O O . PRO A 1 372 ? 19.850 3.103 0.675 1.00 37.62 372 PRO A O 1
ATOM 2896 N N . PHE A 1 373 ? 17.660 3.461 0.289 1.00 35.18 373 PHE A N 1
ATOM 2897 C CA . PHE A 1 373 ? 17.408 2.164 -0.318 1.00 34.29 373 PHE A CA 1
ATOM 2898 C C . PHE A 1 373 ? 17.786 2.208 -1.791 1.00 38.95 373 PHE A C 1
ATOM 2899 O O . PHE A 1 373 ? 17.517 3.197 -2.481 1.00 40.44 373 PHE A O 1
ATOM 2907 N N . VAL A 1 374 ? 18.409 1.135 -2.272 1.00 37.23 374 VAL A N 1
ATOM 2908 C CA . VAL A 1 374 ? 18.874 1.049 -3.650 1.00 37.54 374 VAL A CA 1
ATOM 2909 C C . VAL A 1 374 ? 18.122 -0.072 -4.335 1.00 41.88 374 VAL A C 1
ATOM 2910 O O . VAL A 1 374 ? 17.822 -1.105 -3.725 1.00 36.50 374 VAL A O 1
ATOM 2914 N N . ARG A 1 375 ? 17.806 0.147 -5.603 1.00 36.31 375 ARG A N 1
ATOM 2915 C CA . ARG A 1 375 ? 17.087 -0.854 -6.368 1.00 39.29 375 ARG A CA 1
ATOM 2916 C C . ARG A 1 375 ? 17.885 -2.149 -6.395 1.00 36.47 375 ARG A C 1
ATOM 2917 O O . ARG A 1 375 ? 19.107 -2.142 -6.572 1.00 37.41 375 ARG A O 1
ATOM 2925 N N . LEU A 1 376 ? 17.194 -3.272 -6.191 1.00 37.82 376 LEU A N 1
ATOM 2926 C CA . LEU A 1 376 ? 17.853 -4.577 -6.265 1.00 38.13 376 LEU A CA 1
ATOM 2927 C C . LEU A 1 376 ? 18.067 -4.902 -7.738 1.00 44.02 376 LEU A C 1
ATOM 2928 O O . LEU A 1 376 ? 17.319 -5.650 -8.375 1.00 39.68 376 LEU A O 1
ATOM 2933 N N . GLU A 1 377 ? 19.125 -4.308 -8.287 1.00 40.19 377 GLU A N 1
ATOM 2934 C CA . GLU A 1 377 ? 19.578 -4.593 -9.644 1.00 35.14 377 GLU A CA 1
ATOM 2935 C C . GLU A 1 377 ? 21.097 -4.528 -9.568 1.00 36.50 377 GLU A C 1
ATOM 2936 O O . GLU A 1 377 ? 21.691 -3.461 -9.732 1.00 42.17 377 GLU A O 1
ATOM 2942 N N . LEU A 1 378 ? 21.712 -5.665 -9.297 1.00 33.38 378 LEU A N 1
ATOM 2943 C CA . LEU A 1 378 ? 23.139 -5.734 -9.037 1.00 33.13 378 LEU A CA 1
ATOM 2944 C C . LEU A 1 378 ? 23.851 -6.221 -10.288 1.00 42.50 378 LEU A C 1
ATOM 2945 O O . LEU A 1 378 ? 23.408 -7.179 -10.927 1.00 44.95 378 LEU A O 1
ATOM 2950 N N . TYR A 1 379 ? 24.949 -5.562 -10.629 1.00 33.19 379 TYR A N 1
ATOM 2951 C CA . TYR A 1 379 ? 25.749 -5.922 -11.785 1.00 31.57 379 TYR A CA 1
ATOM 2952 C C . TYR A 1 379 ? 27.089 -6.425 -11.272 1.00 37.01 379 TYR A C 1
ATOM 2953 O O . TYR A 1 379 ? 27.821 -5.679 -10.611 1.00 36.78 379 TYR A O 1
ATOM 2962 N N . GLU A 1 380 ? 27.401 -7.684 -11.561 1.00 46.77 380 GLU A N 1
ATOM 2963 C CA . GLU A 1 380 ? 28.583 -8.329 -10.988 1.00 45.62 380 GLU A CA 1
ATOM 2964 C C . GLU A 1 380 ? 29.109 -9.442 -11.877 1.00 53.95 380 GLU A C 1
ATOM 2965 O O . GLU A 1 380 ? 28.782 -9.508 -13.061 1.00 69.38 380 GLU A O 1
ATOM 2967 N N . TRP A 1 385 ? 35.115 -7.509 -19.403 0.70 60.30 385 TRP A N 1
ATOM 2968 C CA . TRP A 1 385 ? 34.199 -6.992 -20.418 0.70 63.43 385 TRP A CA 1
ATOM 2969 C C . TRP A 1 385 ? 34.545 -7.548 -21.799 0.70 55.67 385 TRP A C 1
ATOM 2970 O O . TRP A 1 385 ? 35.641 -7.318 -22.315 0.70 59.75 385 TRP A O 1
ATOM 2981 N N . SER A 1 386 ? 33.598 -8.281 -22.391 0.70 58.11 386 SER A N 1
ATOM 2982 C CA . SER A 1 386 ? 33.822 -9.009 -23.636 0.70 61.86 386 SER A CA 1
ATOM 2983 C C . SER A 1 386 ? 33.244 -8.295 -24.855 0.70 51.96 386 SER A C 1
ATOM 2984 O O . SER A 1 386 ? 32.897 -8.948 -25.846 0.70 53.39 386 SER A O 1
ATOM 2986 N N . HIS A 1 387 ? 33.140 -6.975 -24.811 0.70 42.43 387 HIS A N 1
ATOM 2987 C CA . HIS A 1 387 ? 32.759 -6.173 -25.961 0.70 39.05 387 HIS A CA 1
ATOM 2988 C C . HIS A 1 387 ? 33.737 -5.019 -26.124 0.70 42.57 387 HIS A C 1
ATOM 2989 O O . HIS A 1 387 ? 34.473 -4.680 -25.190 0.70 42.96 387 HIS A O 1
ATOM 2996 N N . PRO A 1 388 ? 33.799 -4.419 -27.315 0.70 39.43 388 PRO A N 1
ATOM 2997 C CA . PRO A 1 388 ? 34.650 -3.239 -27.502 0.70 39.53 388 PRO A CA 1
ATOM 2998 C C . PRO A 1 388 ? 34.352 -2.157 -26.475 0.70 41.70 388 PRO A C 1
ATOM 2999 O O . PRO A 1 388 ? 33.212 -1.983 -26.036 0.70 40.29 388 PRO A O 1
ATOM 3003 N N . GLN A 1 389 ? 35.395 -1.425 -26.090 0.70 38.84 389 GLN A N 1
ATOM 3004 C CA . GLN A 1 389 ? 35.195 -0.361 -25.119 0.70 38.07 389 GLN A CA 1
ATOM 3005 C C . GLN A 1 389 ? 34.392 0.769 -25.757 0.70 37.46 389 GLN A C 1
ATOM 3006 O O . GLN A 1 389 ? 34.354 0.924 -26.980 0.70 40.71 389 GLN A O 1
ATOM 3012 N N . PHE A 1 390 ? 33.707 1.532 -24.906 0.70 43.95 390 PHE A N 1
ATOM 3013 C CA . PHE A 1 390 ? 32.843 2.619 -25.363 0.70 37.88 390 PHE A CA 1
ATOM 3014 C C . PHE A 1 390 ? 33.604 3.598 -26.246 0.70 42.30 390 PHE A C 1
ATOM 3015 O O . PHE A 1 390 ? 34.699 4.039 -25.896 0.70 40.80 390 PHE A O 1
ATOM 3023 N N . GLU A 1 391 ? 33.010 3.946 -27.388 0.58 36.28 391 GLU A N 1
ATOM 3024 C CA . GLU A 1 391 ? 33.654 4.848 -28.344 0.58 36.64 391 GLU A CA 1
ATOM 3025 C C . GLU A 1 391 ? 33.337 6.295 -28.002 0.58 45.33 391 GLU A C 1
ATOM 3026 O O . GLU A 1 391 ? 32.176 6.632 -27.763 0.58 48.01 391 GLU A O 1
ATOM 3028 N N . ALA B 1 2 ? 9.174 19.344 -43.091 1.00 39.84 2 ALA B N 1
ATOM 3029 C CA . ALA B 1 2 ? 9.101 18.106 -42.327 1.00 36.04 2 ALA B CA 1
ATOM 3030 C C . ALA B 1 2 ? 9.229 16.917 -43.264 1.00 34.27 2 ALA B C 1
ATOM 3031 O O . ALA B 1 2 ? 9.088 17.058 -44.477 1.00 32.93 2 ALA B O 1
ATOM 3033 N N . VAL B 1 3 ? 9.515 15.747 -42.701 1.00 31.29 3 VAL B N 1
ATOM 3034 C CA . VAL B 1 3 ? 9.637 14.512 -43.462 1.00 29.51 3 VAL B CA 1
ATOM 3035 C C . VAL B 1 3 ? 8.498 13.603 -43.021 1.00 28.76 3 VAL B C 1
ATOM 3036 O O . VAL B 1 3 ? 8.485 13.113 -41.881 1.00 28.57 3 VAL B O 1
ATOM 3040 N N . TYR B 1 4 ? 7.546 13.385 -43.911 1.00 26.39 4 TYR B N 1
ATOM 3041 C CA . TYR B 1 4 ? 6.369 12.584 -43.603 1.00 24.98 4 TYR B CA 1
ATOM 3042 C C . TYR B 1 4 ? 6.590 11.153 -44.059 1.00 24.46 4 TYR B C 1
ATOM 3043 O O . TYR B 1 4 ? 6.728 10.892 -45.261 1.00 29.58 4 TYR B O 1
ATOM 3052 N N . LEU B 1 5 ? 6.602 10.233 -43.103 1.00 22.41 5 LEU B N 1
ATOM 3053 C CA . LEU B 1 5 ? 6.835 8.819 -43.365 1.00 22.60 5 LEU B CA 1
ATOM 3054 C C . LEU B 1 5 ? 5.473 8.135 -43.398 1.00 23.00 5 LEU B C 1
ATOM 3055 O O . LEU B 1 5 ? 4.873 7.884 -42.345 1.00 23.57 5 LEU B O 1
ATOM 3060 N N . CYS B 1 6 ? 4.994 7.835 -44.605 1.00 23.87 6 CYS B N 1
ATOM 3061 C CA . CYS B 1 6 ? 3.597 7.485 -44.842 1.00 23.41 6 CYS B CA 1
ATOM 3062 C C . CYS B 1 6 ? 3.455 6.009 -45.187 1.00 26.16 6 CYS B C 1
ATOM 3063 O O . CYS B 1 6 ? 4.143 5.511 -46.079 1.00 24.57 6 CYS B O 1
ATOM 3066 N N . THR B 1 7 ? 2.543 5.319 -44.511 1.00 22.68 7 THR B N 1
ATOM 3067 C CA . THR B 1 7 ? 2.120 4.028 -45.022 1.00 22.48 7 THR B CA 1
ATOM 3068 C C . THR B 1 7 ? 1.159 4.296 -46.174 1.00 24.30 7 THR B C 1
ATOM 3069 O O . THR B 1 7 ? 0.489 5.330 -46.212 1.00 27.49 7 THR B O 1
ATOM 3073 N N A CYS B 1 8 ? 1.098 3.373 -47.128 0.52 22.15 8 CYS B N 1
ATOM 3074 N N B CYS B 1 8 ? 1.122 3.376 -47.126 0.48 22.13 8 CYS B N 1
ATOM 3075 C CA A CYS B 1 8 ? 0.347 3.625 -48.355 0.52 23.38 8 CYS B CA 1
ATOM 3076 C CA B CYS B 1 8 ? 0.311 3.569 -48.317 0.48 23.37 8 CYS B CA 1
ATOM 3077 C C A CYS B 1 8 ? -0.515 2.422 -48.717 0.52 25.11 8 CYS B C 1
ATOM 3078 C C B CYS B 1 8 ? -0.611 2.389 -48.538 0.48 25.30 8 CYS B C 1
ATOM 3079 O O A CYS B 1 8 ? -0.048 1.280 -48.675 0.52 24.20 8 CYS B O 1
ATOM 3080 O O B CYS B 1 8 ? -0.270 1.241 -48.252 0.48 24.78 8 CYS B O 1
ATOM 3085 N N . GLY B 1 9 ? -1.776 2.690 -49.077 1.00 23.89 9 GLY B N 1
ATOM 3086 C CA . GLY B 1 9 ? -2.728 1.675 -49.471 1.00 26.33 9 GLY B CA 1
ATOM 3087 C C . GLY B 1 9 ? -3.179 1.905 -50.899 1.00 24.71 9 GLY B C 1
ATOM 3088 O O . GLY B 1 9 ? -2.447 2.477 -51.706 1.00 26.35 9 GLY B O 1
ATOM 3089 N N . THR B 1 10 ? -4.411 1.481 -51.203 1.00 24.77 10 THR B N 1
ATOM 3090 C CA . THR B 1 10 ? -4.906 1.537 -52.581 1.00 22.89 10 THR B CA 1
ATOM 3091 C C . THR B 1 10 ? -6.135 2.435 -52.721 1.00 25.57 10 THR B C 1
ATOM 3092 O O . THR B 1 10 ? -6.868 2.334 -53.724 1.00 26.92 10 THR B O 1
ATOM 3096 N N . SER B 1 11 ? -6.356 3.343 -51.763 1.00 24.54 11 SER B N 1
ATOM 3097 C CA . SER B 1 11 ? -7.522 4.210 -51.834 1.00 24.11 11 SER B CA 1
ATOM 3098 C C . SER B 1 11 ? -7.425 5.181 -53.001 1.00 26.39 11 SER B C 1
ATOM 3099 O O . SER B 1 11 ? -8.463 5.674 -53.456 1.00 25.29 11 SER B O 1
ATOM 3102 N N . ALA B 1 12 ? -6.216 5.432 -53.532 1.00 24.77 12 ALA B N 1
ATOM 3103 C CA . ALA B 1 12 ? -6.111 6.270 -54.732 1.00 26.15 12 ALA B C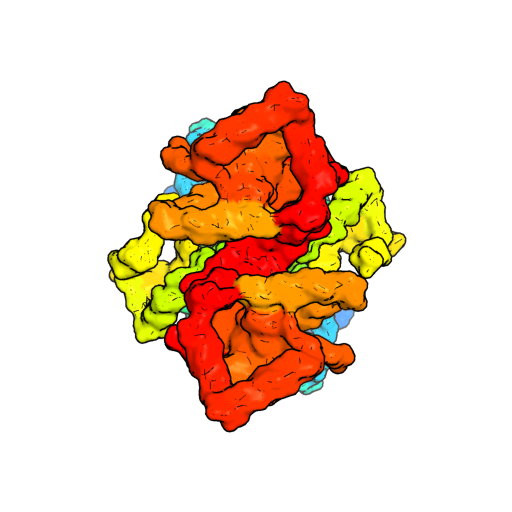A 1
ATOM 3104 C C . ALA B 1 12 ? -6.939 5.729 -55.884 1.00 26.78 12 ALA B C 1
ATOM 3105 O O . ALA B 1 12 ? -7.369 6.496 -56.756 1.00 25.27 12 ALA B O 1
ATOM 3107 N N . ALA B 1 13 ? -7.174 4.420 -55.908 1.00 23.78 13 ALA B N 1
ATOM 3108 C CA . ALA B 1 13 ? -7.855 3.752 -57.005 1.00 30.70 13 ALA B CA 1
ATOM 3109 C C . ALA B 1 13 ? -9.336 3.541 -56.735 1.00 31.35 13 ALA B C 1
ATOM 3110 O O . ALA B 1 13 ? -9.955 2.687 -57.376 1.00 31.96 13 ALA B O 1
ATOM 3112 N N . LYS B 1 14 ? -9.913 4.302 -55.801 1.00 26.99 14 LYS B N 1
ATOM 3113 C CA . LYS B 1 14 ? -11.263 4.007 -55.330 1.00 32.40 14 LYS B CA 1
ATOM 3114 C C . LYS B 1 14 ? -12.306 4.148 -56.436 1.00 33.09 14 LYS B C 1
ATOM 3115 O O . LYS B 1 14 ? -13.328 3.460 -56.404 1.00 35.00 14 LYS B O 1
ATOM 3121 N N A LYS B 1 15 ? -12.069 5.012 -57.427 0.48 34.10 15 LYS B N 1
ATOM 3122 N N B LYS B 1 15 ? -12.061 5.010 -57.429 0.52 34.09 15 LYS B N 1
ATOM 3123 C CA A LYS B 1 15 ? -13.048 5.155 -58.502 0.48 35.65 15 LYS B CA 1
ATOM 3124 C CA B LYS B 1 15 ? -13.029 5.162 -58.513 0.52 35.65 15 LYS B CA 1
ATOM 3125 C C A LYS B 1 15 ? -13.199 3.877 -59.313 0.48 37.08 15 LYS B C 1
ATOM 3126 C C B LYS B 1 15 ? -13.202 3.874 -59.303 0.52 37.08 15 LYS B C 1
ATOM 3127 O O A LYS B 1 15 ? -14.182 3.735 -60.053 0.48 40.37 15 LYS B O 1
ATOM 3128 O O B LYS B 1 15 ? -14.207 3.721 -60.010 0.52 40.41 15 LYS B O 1
ATOM 3139 N N . PHE B 1 16 ? -12.244 2.954 -59.212 1.00 33.54 16 PHE B N 1
ATOM 3140 C CA . PHE B 1 16 ? -12.312 1.697 -59.941 1.00 35.55 16 PHE B CA 1
ATOM 3141 C C . PHE B 1 16 ? -12.933 0.571 -59.136 1.00 42.87 16 PHE B C 1
ATOM 3142 O O . PHE B 1 16 ? -13.179 -0.498 -59.702 1.00 45.19 16 PHE B O 1
ATOM 3150 N N . PHE B 1 17 ? -13.162 0.765 -57.838 1.00 42.83 17 PHE B N 1
ATOM 3151 C CA . PHE B 1 17 ? -13.746 -0.294 -57.027 1.00 39.89 17 PHE B CA 1
ATOM 3152 C C . PHE B 1 17 ? -15.169 -0.574 -57.511 1.00 44.15 17 PHE B C 1
ATOM 3153 O O . PHE B 1 17 ? -15.959 0.352 -57.728 1.00 45.46 17 PHE B O 1
ATOM 3161 N N . GLY B 1 18 ? -15.490 -1.852 -57.714 1.00 46.70 18 GLY B N 1
ATOM 3162 C CA . GLY B 1 18 ? -16.796 -2.244 -58.208 1.00 49.83 18 GLY B CA 1
ATOM 3163 C C . GLY B 1 18 ? -16.914 -2.337 -59.716 1.00 45.93 18 GLY B C 1
ATOM 3164 O O . GLY B 1 18 ? -17.890 -2.914 -60.216 1.00 55.43 18 GLY B O 1
ATOM 3165 N N . GLN B 1 19 ? -15.964 -1.779 -60.455 1.00 47.26 19 GLN B N 1
ATOM 3166 C CA . GLN B 1 19 ? -15.940 -1.914 -61.900 1.00 51.36 19 GLN B CA 1
ATOM 3167 C C . GLN B 1 19 ? -15.280 -3.234 -62.296 1.00 50.85 19 GLN B C 1
ATOM 3168 O O . GLN B 1 19 ? -14.521 -3.834 -61.530 1.00 42.66 19 GLN B O 1
ATOM 3170 N N . THR B 1 20 ? -15.591 -3.690 -63.510 1.00 46.74 20 THR B N 1
ATOM 3171 C CA . THR B 1 20 ? -15.013 -4.901 -64.075 1.00 42.92 20 THR B CA 1
ATOM 3172 C C . THR B 1 20 ? -14.517 -4.596 -65.485 1.00 46.94 20 THR B C 1
ATOM 3173 O O . THR B 1 20 ? -15.277 -4.045 -66.300 1.00 48.08 20 THR B O 1
ATOM 3177 N N . PRO B 1 21 ? -13.263 -4.943 -65.830 1.00 45.52 21 PRO B N 1
ATOM 3178 C CA . PRO B 1 21 ? -12.235 -5.607 -65.012 1.00 44.59 21 PRO B CA 1
ATOM 3179 C C . PRO B 1 21 ? -11.923 -4.884 -63.715 1.00 49.83 21 PRO B C 1
ATOM 3180 O O . PRO B 1 21 ? -11.871 -3.654 -63.691 1.00 46.78 21 PRO B O 1
ATOM 3184 N N . ARG B 1 22 ? -11.744 -5.653 -62.642 1.00 42.48 22 ARG B N 1
ATOM 3185 C CA . ARG B 1 22 ? -11.500 -5.062 -61.344 1.00 44.88 22 ARG B CA 1
ATOM 3186 C C . ARG B 1 22 ? -10.096 -4.473 -61.295 1.00 38.42 22 ARG B C 1
ATOM 3187 O O . ARG B 1 22 ? -9.227 -4.791 -62.112 1.00 37.12 22 ARG B O 1
ATOM 3189 N N . PHE B 1 23 ? -9.887 -3.594 -60.330 1.00 34.85 23 PHE B N 1
ATOM 3190 C CA . PHE B 1 23 ? -8.569 -3.008 -60.131 1.00 32.70 23 PHE B CA 1
ATOM 3191 C C . PHE B 1 23 ? -7.700 -3.970 -59.335 1.00 32.32 23 PHE B C 1
ATOM 3192 O O . PHE B 1 23 ? -7.985 -4.246 -58.164 1.00 34.99 23 PHE B O 1
ATOM 3200 N N . ASP B 1 24 ? -6.648 -4.473 -59.971 1.00 31.62 24 ASP B N 1
ATOM 3201 C CA . ASP B 1 24 ? -5.714 -5.421 -59.382 1.00 36.05 24 ASP B CA 1
ATOM 3202 C C . ASP B 1 24 ? -4.408 -5.322 -60.167 1.00 32.90 24 ASP B C 1
ATOM 3203 O O . ASP B 1 24 ? -4.222 -4.410 -60.982 1.00 36.40 24 ASP B O 1
ATOM 3208 N N . ALA B 1 25 ? -3.510 -6.277 -59.953 1.00 35.96 25 ALA B N 1
ATOM 3209 C CA . ALA B 1 25 ? -2.217 -6.217 -60.635 1.00 41.90 25 ALA B CA 1
ATOM 3210 C C . ALA B 1 25 ? -2.372 -6.360 -62.147 1.00 39.93 25 ALA B C 1
ATOM 3211 O O . ALA B 1 25 ? -1.695 -5.663 -62.911 1.00 41.08 25 ALA B O 1
ATOM 3213 N N . ALA B 1 26 ? -3.269 -7.244 -62.599 1.00 39.87 26 ALA B N 1
ATOM 3214 C CA . ALA B 1 26 ? -3.486 -7.408 -64.031 1.00 37.68 26 ALA B CA 1
ATOM 3215 C C . ALA B 1 26 ? -4.021 -6.132 -64.660 1.00 38.97 26 ALA B C 1
ATOM 3216 O O . ALA B 1 26 ? -3.756 -5.858 -65.841 1.00 39.04 26 ALA B O 1
ATOM 3218 N N . TRP B 1 27 ? -4.800 -5.360 -63.896 1.00 37.48 27 TRP B N 1
ATOM 3219 C CA . TRP B 1 27 ? -5.264 -4.061 -64.367 1.00 37.83 27 TRP B CA 1
ATOM 3220 C C . TRP B 1 27 ? -4.084 -3.149 -64.660 1.00 34.42 27 TRP B C 1
ATOM 3221 O O . TRP B 1 27 ? -4.043 -2.482 -65.703 1.00 35.05 27 TRP B O 1
ATOM 3232 N N . VAL B 1 28 ? -3.109 -3.120 -63.751 1.00 31.45 28 VAL B N 1
ATOM 3233 C CA . VAL B 1 28 ? -1.920 -2.291 -63.938 1.00 30.93 28 VAL B CA 1
ATOM 3234 C C . VAL B 1 28 ? -1.204 -2.643 -65.238 1.00 36.25 28 VAL B C 1
ATOM 3235 O O . VAL B 1 28 ? -0.793 -1.762 -66.002 1.00 35.21 28 VAL B O 1
ATOM 3239 N N . THR B 1 29 ? -1.023 -3.934 -65.498 1.00 35.49 29 THR B N 1
ATOM 3240 C CA . THR B 1 29 ? -0.388 -4.355 -66.746 1.00 38.95 29 THR B CA 1
ATOM 3241 C C . THR B 1 29 ? -1.179 -3.897 -67.967 1.00 45.37 29 THR B C 1
ATOM 3242 O O . THR B 1 29 ? -0.605 -3.349 -68.922 1.00 41.34 29 THR B O 1
ATOM 3246 N N . GLU B 1 30 ? -2.496 -4.152 -67.970 1.00 38.94 30 GLU B N 1
ATOM 3247 C CA . GLU B 1 30 ? -3.321 -3.796 -69.119 1.00 41.64 30 GLU B CA 1
ATOM 3248 C C . GLU B 1 30 ? -3.202 -2.314 -69.423 1.00 41.46 30 GLU B C 1
ATOM 3249 O O . GLU B 1 30 ? -3.234 -1.914 -70.591 1.00 46.05 30 GLU B O 1
ATOM 3255 N N . HIS B 1 31 ? -2.992 -1.492 -68.394 1.00 35.96 31 HIS B N 1
ATOM 3256 C CA . HIS B 1 31 ? -2.905 -0.057 -68.593 1.00 42.12 31 HIS B CA 1
ATOM 3257 C C . HIS B 1 31 ? -1.470 0.417 -68.740 1.00 38.55 31 HIS B C 1
ATOM 3258 O O . HIS B 1 31 ? -1.211 1.620 -68.666 1.00 42.22 31 HIS B O 1
ATOM 3265 N N . GLY B 1 32 ? -0.543 -0.502 -68.969 1.00 32.45 32 GLY B N 1
ATOM 3266 C CA . GLY B 1 32 ? 0.785 -0.162 -69.424 1.00 36.64 32 GLY B CA 1
ATOM 3267 C C . GLY B 1 32 ? 1.911 -0.293 -68.419 1.00 39.32 32 GLY B C 1
ATOM 3268 O O . GLY B 1 32 ? 3.023 0.155 -68.717 1.00 37.82 32 GLY B O 1
ATOM 3269 N N . GLY B 1 33 ? 1.675 -0.895 -67.250 1.00 39.06 33 GLY B N 1
ATOM 3270 C CA . GLY B 1 33 ? 2.690 -0.975 -66.211 1.00 31.23 33 GLY B CA 1
ATOM 3271 C C . GLY B 1 33 ? 2.486 0.077 -65.132 1.00 31.94 33 GLY B C 1
ATOM 3272 O O . GLY B 1 33 ? 1.603 0.938 -65.208 1.00 35.69 33 GLY B O 1
ATOM 3273 N N . VAL B 1 34 ? 3.341 -0.000 -64.103 1.00 30.88 34 VAL B N 1
ATOM 3274 C CA . VAL B 1 34 ? 3.136 0.801 -62.894 1.00 30.86 34 VAL B CA 1
ATOM 3275 C C . VAL B 1 34 ? 3.069 2.281 -63.233 1.00 30.98 34 VAL B C 1
ATOM 3276 O O . VAL B 1 34 ? 2.136 2.976 -62.827 1.00 26.98 34 VAL B O 1
ATOM 3280 N N . GLU B 1 35 ? 4.051 2.794 -63.985 1.00 30.60 35 GLU B N 1
ATOM 3281 C CA . GLU B 1 35 ? 4.070 4.236 -64.216 1.00 33.46 35 GLU B CA 1
ATOM 3282 C C . GLU B 1 35 ? 2.896 4.672 -65.079 1.00 27.55 35 GLU B C 1
ATOM 3283 O O . GLU B 1 35 ? 2.227 5.665 -64.769 1.00 32.43 35 GLU B O 1
ATOM 3289 N N . ALA B 1 36 ? 2.641 3.944 -66.173 1.00 31.24 36 ALA B N 1
ATOM 3290 C CA . ALA B 1 36 ? 1.535 4.292 -67.065 1.00 31.94 36 ALA B CA 1
ATOM 3291 C C . ALA B 1 36 ? 0.195 4.146 -66.347 1.00 31.78 36 ALA B C 1
ATOM 3292 O O . ALA B 1 36 ? -0.687 5.010 -66.459 1.00 30.89 36 ALA B O 1
ATOM 3294 N N . ALA B 1 37 ? 0.029 3.056 -65.600 1.00 27.99 37 ALA B N 1
ATOM 3295 C CA . ALA B 1 37 ? -1.208 2.851 -64.851 1.00 31.65 37 ALA B CA 1
ATOM 3296 C C . ALA B 1 37 ? -1.412 3.923 -63.786 1.00 31.63 37 ALA B C 1
ATOM 3297 O O . ALA B 1 37 ? -2.555 4.286 -63.484 1.00 26.96 37 ALA B O 1
ATOM 3299 N N . SER B 1 38 ? -0.323 4.435 -63.203 1.00 28.85 38 SER B N 1
ATOM 3300 C CA . SER B 1 38 ? -0.443 5.461 -62.171 1.00 27.85 38 SER B CA 1
ATOM 3301 C C . SER B 1 38 ? -1.010 6.754 -62.733 1.00 32.45 38 SER B C 1
ATOM 3302 O O . SER B 1 38 ? -1.691 7.498 -62.018 1.00 30.20 38 SER B O 1
ATOM 3305 N N . LYS B 1 39 ? -0.754 7.032 -64.016 1.00 30.17 39 LYS B N 1
ATOM 3306 C CA . LYS B 1 39 ? -1.350 8.198 -64.652 1.00 31.58 39 LYS B CA 1
ATOM 3307 C C . LYS B 1 39 ? -2.847 8.007 -64.841 1.00 27.52 39 LYS B C 1
ATOM 3308 O O . LYS B 1 39 ? -3.624 8.932 -64.606 1.00 31.94 39 LYS B O 1
ATOM 3314 N N . VAL B 1 40 ? -3.271 6.801 -65.228 1.00 30.10 40 VAL B N 1
ATOM 3315 C CA . VAL B 1 40 ? -4.699 6.525 -65.366 1.00 31.53 40 VAL B CA 1
ATOM 3316 C C . VAL B 1 40 ? -5.407 6.666 -64.023 1.00 34.20 40 VAL B C 1
ATOM 3317 O O . VAL B 1 40 ? -6.499 7.247 -63.938 1.00 31.23 40 VAL B O 1
ATOM 3321 N N . ILE B 1 41 ? -4.808 6.130 -62.953 1.00 28.43 41 ILE B N 1
ATOM 3322 C CA . ILE B 1 41 ? -5.366 6.309 -61.612 1.00 26.95 41 ILE B CA 1
ATOM 3323 C C . ILE B 1 41 ? -5.440 7.786 -61.260 1.00 25.45 41 ILE B C 1
ATOM 3324 O O . ILE B 1 41 ? -6.488 8.292 -60.838 1.00 29.57 41 ILE B O 1
ATOM 3329 N N . TYR B 1 42 ? -4.303 8.483 -61.389 1.00 29.10 42 TYR B N 1
ATOM 3330 C CA . TYR B 1 42 ? -4.210 9.908 -61.083 1.00 26.44 42 TYR B CA 1
ATOM 3331 C C . TYR B 1 42 ? -5.272 10.704 -61.830 1.00 30.67 42 TYR B C 1
ATOM 3332 O O . TYR B 1 42 ? -5.896 11.607 -61.264 1.00 31.33 42 TYR B O 1
ATOM 3341 N N . ASP B 1 43 ? -5.502 10.374 -63.103 1.00 30.95 43 ASP B N 1
ATOM 3342 C CA . ASP B 1 43 ? -6.510 11.104 -63.871 1.00 32.09 43 ASP B CA 1
ATOM 3343 C C . ASP B 1 43 ? -7.880 11.091 -63.206 1.00 30.87 43 ASP B C 1
ATOM 3344 O O . ASP B 1 43 ? -8.660 12.039 -63.386 1.00 32.63 43 ASP B O 1
ATOM 3349 N N . THR B 1 44 ? -8.204 10.036 -62.445 1.00 29.09 44 THR B N 1
ATOM 3350 C CA . THR B 1 44 ? -9.544 9.965 -61.859 1.00 34.11 44 THR B CA 1
ATOM 3351 C C . THR B 1 44 ? -9.778 11.025 -60.792 1.00 30.90 44 THR B C 1
ATOM 3352 O O . THR B 1 44 ? -10.936 11.337 -60.494 1.00 35.77 44 THR B O 1
ATOM 3356 N N . PHE B 1 45 ? -8.723 11.583 -60.195 1.00 30.19 45 PHE B N 1
ATOM 3357 C CA . PHE B 1 45 ? -8.910 12.599 -59.168 1.00 31.95 45 PHE B CA 1
ATOM 3358 C C . PHE B 1 45 ? -8.056 13.839 -59.393 1.00 33.66 45 PHE B C 1
ATOM 3359 O O . PHE B 1 45 ? -7.971 14.683 -58.498 1.00 31.93 45 PHE B O 1
ATOM 3367 N N . ARG B 1 46 ? -7.475 14.014 -60.579 1.00 33.86 46 ARG B N 1
ATOM 3368 C CA . ARG B 1 46 ? -6.513 15.097 -60.750 1.00 30.64 46 ARG B CA 1
ATOM 3369 C C . ARG B 1 46 ? -7.154 16.476 -60.665 1.00 35.33 46 ARG B C 1
ATOM 3370 O O . ARG B 1 46 ? -6.436 17.463 -60.469 1.00 38.18 46 ARG B O 1
ATOM 3378 N N . THR B 1 47 ? -8.472 16.579 -60.828 1.00 30.76 47 THR B N 1
ATOM 3379 C CA . THR B 1 47 ? -9.112 17.884 -60.762 1.00 36.23 47 THR B CA 1
ATOM 3380 C C . THR B 1 47 ? -9.620 18.203 -59.366 1.00 38.22 47 THR B C 1
ATOM 3381 O O . THR B 1 47 ? -10.071 19.330 -59.130 1.00 37.21 47 THR B O 1
ATOM 3385 N N . ALA B 1 48 ? -9.551 17.246 -58.440 1.00 35.41 48 ALA B N 1
ATOM 3386 C CA . ALA B 1 48 ? -9.956 17.501 -57.067 1.00 39.45 48 ALA B CA 1
ATOM 3387 C C . ALA B 1 48 ? -8.952 18.431 -56.404 1.00 44.24 48 ALA B C 1
ATOM 3388 O O . ALA B 1 48 ? -7.738 18.260 -56.546 1.00 42.34 48 ALA B O 1
ATOM 3390 N N . ARG B 1 49 ? -9.463 19.431 -55.697 1.00 39.05 49 ARG B N 1
ATOM 3391 C CA . ARG B 1 49 ? -8.626 20.458 -55.093 1.00 44.42 49 ARG B CA 1
ATOM 3392 C C . ARG B 1 49 ? -8.420 20.174 -53.612 1.00 42.70 49 ARG B C 1
ATOM 3393 O O . ARG B 1 49 ? -9.334 19.706 -52.926 1.00 42.62 49 ARG B O 1
ATOM 3397 N N . LEU B 1 50 ? -7.216 20.474 -53.125 1.00 40.50 50 LEU B N 1
ATOM 3398 C CA . LEU B 1 50 ? -6.920 20.289 -51.707 1.00 48.12 50 LEU B CA 1
ATOM 3399 C C . LEU B 1 50 ? -7.758 21.194 -50.814 1.00 44.61 50 LEU B C 1
ATOM 3400 O O . LEU B 1 50 ? -7.931 20.888 -49.630 1.00 53.02 50 LEU B O 1
ATOM 3405 N N . ASP B 1 51 ? -8.276 22.300 -51.347 1.00 40.52 51 ASP B N 1
ATOM 3406 C CA . ASP B 1 51 ? -9.096 23.225 -50.575 1.00 50.64 51 ASP B CA 1
ATOM 3407 C C . ASP B 1 51 ? -10.563 22.817 -50.513 1.00 57.49 51 ASP B C 1
ATOM 3408 O O . ASP B 1 51 ? -11.319 23.410 -49.737 1.00 58.77 51 ASP B O 1
ATOM 3410 N N . ASP B 1 52 ? -10.989 21.834 -51.304 1.00 57.76 52 ASP B N 1
ATOM 3411 C CA . ASP B 1 52 ? -12.390 21.421 -51.347 1.00 58.82 52 ASP B CA 1
ATOM 3412 C C . ASP B 1 52 ? -12.619 20.332 -50.303 1.00 57.47 52 ASP B C 1
ATOM 3413 O O . ASP B 1 52 ? -12.131 19.206 -50.449 1.00 54.40 52 ASP B O 1
ATOM 3418 N N . GLU B 1 53 ? -13.390 20.663 -49.265 1.00 55.38 53 GLU B N 1
ATOM 3419 C CA . GLU B 1 53 ? -13.603 19.736 -48.162 1.00 52.48 53 GLU B CA 1
ATOM 3420 C C . GLU B 1 53 ? -14.383 18.498 -48.591 1.00 51.06 53 GLU B C 1
ATOM 3421 O O . GLU B 1 53 ? -14.152 17.407 -48.056 1.00 46.50 53 GLU B O 1
ATOM 3427 N N . VAL B 1 54 ? -15.311 18.641 -49.536 1.00 46.61 54 VAL B N 1
ATOM 3428 C CA . VAL B 1 54 ? -16.054 17.479 -50.016 1.00 50.52 54 VAL B CA 1
ATOM 3429 C C . VAL B 1 54 ? -15.134 16.537 -50.788 1.00 47.99 54 VAL B C 1
ATOM 3430 O O . VAL B 1 54 ? -15.204 15.311 -50.633 1.00 46.82 54 VAL B O 1
ATOM 3432 N N . ALA B 1 55 ? -14.258 17.092 -51.626 1.00 48.71 55 ALA B N 1
ATOM 3433 C CA . ALA B 1 55 ? -13.376 16.260 -52.440 1.00 44.01 55 ALA B CA 1
ATOM 3434 C C . ALA B 1 55 ? -12.319 15.577 -51.587 1.00 37.45 55 ALA B C 1
ATOM 3435 O O . ALA B 1 55 ? -11.992 14.409 -51.817 1.00 38.84 55 ALA B O 1
ATOM 3437 N N . LEU B 1 56 ? -11.778 16.298 -50.602 1.00 42.22 56 LEU B N 1
ATOM 3438 C CA . LEU B 1 56 ? -10.751 15.753 -49.717 1.00 44.24 56 LEU B CA 1
ATOM 3439 C C . LEU B 1 56 ? -11.187 14.429 -49.097 1.00 42.13 56 LEU B C 1
ATOM 3440 O O . LEU B 1 56 ? -10.405 13.474 -49.029 1.00 45.07 56 LEU B O 1
ATOM 3445 N N . LYS B 1 57 ? -12.439 14.346 -48.655 1.00 46.74 57 LYS B N 1
ATOM 3446 C CA . LYS B 1 57 ? -12.944 13.140 -48.012 1.00 46.32 57 LYS B CA 1
ATOM 3447 C C . LYS B 1 57 ? -13.420 12.099 -49.015 1.00 52.58 57 LYS B C 1
ATOM 3448 O O . LYS B 1 57 ? -13.184 10.901 -48.826 1.00 58.71 57 LYS B O 1
ATOM 3450 N N . ARG B 1 58 ? -14.067 12.538 -50.091 1.00 43.46 58 ARG B N 1
ATOM 3451 C CA . ARG B 1 58 ? -14.716 11.637 -51.032 1.00 43.06 58 ARG B CA 1
ATOM 3452 C C . ARG B 1 58 ? -13.801 11.199 -52.169 1.00 46.95 58 ARG B C 1
ATOM 3453 O O . ARG B 1 58 ? -13.770 10.012 -52.514 1.00 53.74 58 ARG B O 1
ATOM 3461 N N . ASP B 1 59 ? -13.059 12.129 -52.768 1.00 41.19 59 ASP B N 1
ATOM 3462 C CA . ASP B 1 59 ? -12.376 11.853 -54.024 1.00 37.40 59 ASP B CA 1
ATOM 3463 C C . ASP B 1 59 ? -10.895 11.541 -53.862 1.00 36.12 59 ASP B C 1
ATOM 3464 O O . ASP B 1 59 ? -10.330 10.820 -54.692 1.00 39.73 59 ASP B O 1
ATOM 3469 N N . LEU B 1 60 ? -10.250 12.083 -52.846 1.00 31.49 60 LEU B N 1
ATOM 3470 C CA . LEU B 1 60 ? -8.802 11.975 -52.730 1.00 37.14 60 LEU B CA 1
ATOM 3471 C C . LEU B 1 60 ? -8.405 10.814 -51.821 1.00 31.84 60 LEU B C 1
ATOM 3472 O O . LEU B 1 60 ? -9.183 10.356 -50.982 1.00 29.94 60 LEU B O 1
ATOM 3477 N N . SER B 1 61 ? -7.178 10.331 -52.012 1.00 26.29 61 SER B N 1
ATOM 3478 C CA . SER B 1 61 ? -6.722 9.149 -51.297 1.00 25.86 61 SER B CA 1
ATOM 3479 C C . SER B 1 61 ? -6.492 9.461 -49.818 1.00 25.48 61 SER B C 1
ATOM 3480 O O . SER B 1 61 ? -6.336 10.613 -49.415 1.00 24.72 61 SER B O 1
ATOM 3483 N N . ALA B 1 62 ? -6.444 8.404 -49.013 1.00 21.13 62 ALA B N 1
ATOM 3484 C CA . ALA B 1 62 ? -6.216 8.588 -47.576 1.00 23.57 62 ALA B CA 1
ATOM 3485 C C . ALA B 1 62 ? -4.872 9.252 -47.307 1.00 23.48 62 ALA B C 1
ATOM 3486 O O . ALA B 1 62 ? -4.728 10.012 -46.343 1.00 24.61 62 ALA B O 1
ATOM 3488 N N . GLU B 1 63 ? -3.863 8.946 -48.122 1.00 23.09 63 GLU B N 1
ATOM 3489 C CA . GLU B 1 63 ? -2.572 9.615 -47.978 1.00 20.10 63 GLU B CA 1
ATOM 3490 C C . GLU B 1 63 ? -2.694 11.107 -48.255 1.00 23.40 63 GLU B C 1
ATOM 3491 O O . GLU B 1 63 ? -2.122 11.935 -47.539 1.00 26.43 63 GLU B O 1
ATOM 3497 N N . ILE B 1 64 ? -3.423 11.477 -49.314 1.00 23.19 64 ILE B N 1
ATOM 3498 C CA . ILE B 1 64 ? -3.498 12.888 -49.679 1.00 22.50 64 ILE B CA 1
ATOM 3499 C C . ILE B 1 64 ? -4.329 13.652 -48.659 1.00 24.03 64 ILE B C 1
ATOM 3500 O O . ILE B 1 64 ? -3.966 14.762 -48.248 1.00 25.51 64 ILE B O 1
ATOM 3505 N N . HIS B 1 65 ? -5.450 13.069 -48.236 1.00 25.20 65 HIS B N 1
ATOM 3506 C CA . HIS B 1 65 ? -6.294 13.685 -47.223 1.00 25.30 65 HIS B CA 1
ATOM 3507 C C . HIS B 1 65 ? -5.499 13.973 -45.954 1.00 24.42 65 HIS B C 1
ATOM 3508 O O . HIS B 1 65 ? -5.510 15.094 -45.430 1.00 26.68 65 HIS B O 1
ATOM 3515 N N . SER B 1 66 ? -4.787 12.969 -45.454 1.00 24.38 66 SER B N 1
ATOM 3516 C CA . SER B 1 66 ? -4.031 13.154 -44.220 1.00 21.53 66 SER B CA 1
ATOM 3517 C C . SER B 1 66 ? -2.899 14.160 -44.399 1.00 25.41 66 SER B C 1
ATOM 3518 O O . SER B 1 66 ? -2.695 15.012 -43.527 1.00 27.43 66 SER B O 1
ATOM 3521 N N . LEU B 1 67 ? -2.167 14.101 -45.529 1.00 24.45 67 LEU B N 1
ATOM 3522 C CA . LEU B 1 67 ? -1.077 15.052 -45.744 1.00 23.29 67 LEU B CA 1
ATOM 3523 C C . LEU B 1 67 ? -1.597 16.478 -45.856 1.00 28.26 67 LEU B C 1
ATOM 3524 O O . LEU B 1 67 ? -0.974 17.417 -45.346 1.00 28.74 67 LEU B O 1
ATOM 3529 N N . ALA B 1 68 ? -2.745 16.662 -46.509 1.00 24.75 68 ALA B N 1
ATOM 3530 C CA . ALA B 1 68 ? -3.331 17.991 -46.574 1.00 26.14 68 ALA B CA 1
ATOM 3531 C C . ALA B 1 68 ? -3.678 18.508 -45.186 1.00 28.64 68 ALA B C 1
ATOM 3532 O O . ALA B 1 68 ? -3.507 19.702 -44.897 1.00 29.55 68 ALA B O 1
ATOM 3534 N N . ARG B 1 69 ? -4.182 17.626 -44.313 1.00 25.01 69 ARG B N 1
ATOM 3535 C CA . ARG B 1 69 ? -4.532 18.055 -42.970 1.00 27.96 69 ARG B CA 1
ATOM 3536 C C . ARG B 1 69 ? -3.293 18.326 -42.135 1.00 28.50 69 ARG B C 1
ATOM 3537 O O . ARG B 1 69 ? -3.389 19.026 -41.122 1.00 30.95 69 ARG B O 1
ATOM 3545 N N . MET B 1 70 ? -2.143 17.779 -42.531 1.00 27.76 70 MET B N 1
ATOM 3546 C CA . MET B 1 70 ? -0.862 18.092 -41.911 1.00 27.58 70 MET B CA 1
ATOM 3547 C C . MET B 1 70 ? -0.221 19.349 -42.482 1.00 33.05 70 MET B C 1
ATOM 3548 O O . MET B 1 70 ? 0.872 19.717 -42.045 1.00 34.21 70 MET B O 1
ATOM 3553 N N . GLY B 1 71 ? -0.871 20.017 -43.428 1.00 31.31 71 GLY B N 1
ATOM 3554 C CA . GLY B 1 71 ? -0.318 21.228 -44.012 1.00 32.73 71 GLY B CA 1
ATOM 3555 C C . GLY B 1 71 ? 0.891 20.983 -44.889 1.00 34.33 71 GLY B C 1
ATOM 3556 O O . GLY B 1 71 ? 1.827 21.791 -44.882 1.00 38.18 71 GLY B O 1
ATOM 3557 N N . VAL B 1 72 ? 0.892 19.876 -45.643 1.00 34.53 72 VAL B N 1
ATOM 3558 C CA . VAL B 1 72 ? 2.020 19.538 -46.504 1.00 29.01 72 VAL B CA 1
ATOM 3559 C C . VAL B 1 72 ? 2.271 20.688 -47.474 1.00 30.48 72 VAL B C 1
ATOM 3560 O O . VAL B 1 72 ? 1.330 21.341 -47.942 1.00 33.91 72 VAL B O 1
ATOM 3564 N N . ASN B 1 73 ? 3.546 20.970 -47.750 1.00 34.60 73 ASN B N 1
ATOM 3565 C CA . ASN B 1 73 ? 3.912 22.119 -48.575 1.00 36.39 73 ASN B CA 1
ATOM 3566 C C . ASN B 1 73 ? 5.179 21.800 -49.362 1.00 36.54 73 ASN B C 1
ATOM 3567 O O . ASN B 1 73 ? 5.778 20.733 -49.212 1.00 35.28 73 ASN B O 1
ATOM 3572 N N . ASP B 1 74 ? 5.579 22.744 -50.219 1.00 34.98 74 ASP B N 1
ATOM 3573 C CA . ASP B 1 74 ? 6.653 22.505 -51.176 1.00 41.37 74 ASP B CA 1
ATOM 3574 C C . ASP B 1 74 ? 8.019 22.346 -5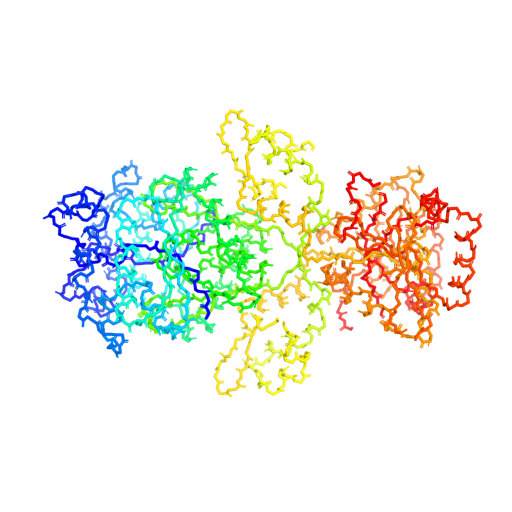0.523 1.00 41.43 74 ASP B C 1
ATOM 3575 O O . ASP B 1 74 ? 8.962 21.946 -51.211 1.00 43.87 74 ASP B O 1
ATOM 3580 N N . LYS B 1 75 ? 8.154 22.648 -49.235 1.00 37.49 75 LYS B N 1
ATOM 3581 C CA . LYS B 1 75 ? 9.407 22.474 -48.513 1.00 38.57 75 LYS B CA 1
ATOM 3582 C C . LYS B 1 75 ? 9.507 21.124 -47.812 1.00 40.20 75 LYS B C 1
ATOM 3583 O O . LYS B 1 75 ? 10.544 20.826 -47.208 1.00 41.04 75 LYS B O 1
ATOM 3586 N N . ASP B 1 76 ? 8.470 20.300 -47.881 1.00 35.66 76 ASP B N 1
ATOM 3587 C CA . ASP B 1 76 ? 8.459 19.028 -47.180 1.00 31.93 76 ASP B CA 1
ATOM 3588 C C . ASP B 1 76 ? 9.000 17.890 -48.047 1.00 31.35 76 ASP B C 1
ATOM 3589 O O . ASP B 1 76 ? 9.168 18.005 -49.263 1.00 30.79 76 ASP B O 1
ATOM 3594 N N . THR B 1 77 ? 9.275 16.776 -47.384 1.00 29.43 77 THR B N 1
ATOM 3595 C CA . THR B 1 77 ? 9.577 15.506 -48.015 1.00 30.99 77 THR B CA 1
ATOM 3596 C C . THR B 1 77 ? 8.481 14.521 -47.642 1.00 29.86 77 THR B C 1
ATOM 3597 O O . THR B 1 77 ? 8.042 14.476 -46.485 1.00 29.40 77 THR B O 1
ATOM 3601 N N . VAL B 1 78 ? 8.026 13.751 -48.622 1.00 25.00 78 VAL B N 1
ATOM 3602 C CA . VAL B 1 78 ? 7.032 12.708 -48.403 1.00 26.37 78 VAL B CA 1
ATOM 3603 C C . VAL B 1 78 ? 7.633 11.386 -48.846 1.00 27.27 78 VAL B C 1
ATOM 3604 O O . VAL B 1 78 ? 8.026 11.234 -50.013 1.00 29.63 78 VAL B O 1
ATOM 3608 N N . VAL B 1 79 ? 7.740 10.443 -47.912 1.00 23.02 79 VAL B N 1
ATOM 3609 C CA . VAL B 1 79 ? 8.211 9.095 -48.205 1.00 22.83 79 VAL B CA 1
ATOM 3610 C C . VAL B 1 79 ? 7.015 8.155 -48.145 1.00 24.52 79 VAL B C 1
ATOM 3611 O O . VAL B 1 79 ? 6.390 7.988 -47.082 1.00 25.46 79 VAL B O 1
ATOM 3615 N N . LEU B 1 80 ? 6.677 7.554 -49.292 1.00 23.06 80 LEU B N 1
ATOM 3616 C CA . LEU B 1 80 ? 5.526 6.669 -49.397 1.00 24.28 80 LEU B CA 1
ATOM 3617 C C . LEU B 1 80 ? 6.023 5.233 -49.360 1.00 25.73 80 LEU B C 1
ATOM 3618 O O . LEU B 1 80 ? 6.683 4.782 -50.296 1.00 28.11 80 LEU B O 1
ATOM 3623 N N . PHE B 1 81 ? 5.696 4.509 -48.293 1.00 22.51 81 PHE B N 1
ATOM 3624 C CA . PHE B 1 81 ? 6.102 3.112 -48.156 1.00 23.51 81 PHE B CA 1
ATOM 3625 C C . PHE B 1 81 ? 5.036 2.241 -48.809 1.00 26.62 81 PHE B C 1
ATOM 3626 O O . PHE B 1 81 ? 3.901 2.135 -48.316 1.00 24.59 81 PHE B O 1
ATOM 3634 N N . SER B 1 82 ? 5.391 1.636 -49.941 1.00 22.93 82 SER B N 1
ATOM 3635 C CA . SER B 1 82 ? 4.414 0.912 -50.722 1.00 22.80 82 SER B CA 1
ATOM 3636 C C . SER B 1 82 ? 4.569 -0.584 -50.524 1.00 20.75 82 SER B C 1
ATOM 3637 O O . SER B 1 82 ? 5.666 -1.089 -50.284 1.00 25.06 82 SER B O 1
ATOM 3640 N N A SER B 1 83 ? 3.448 -1.289 -50.640 0.54 22.89 83 SER B N 1
ATOM 3641 N N B SER B 1 83 ? 3.456 -1.298 -50.637 0.46 22.92 83 SER B N 1
ATOM 3642 C CA A SER B 1 83 ? 3.458 -2.730 -50.834 0.54 24.69 83 SER B CA 1
ATOM 3643 C CA B SER B 1 83 ? 3.540 -2.739 -50.783 0.46 24.70 83 SER B CA 1
ATOM 3644 C C A SER B 1 83 ? 4.295 -3.085 -52.058 0.54 25.72 83 SER B C 1
ATOM 3645 C C B SER B 1 83 ? 4.316 -3.080 -52.053 0.46 25.71 83 SER B C 1
ATOM 3646 O O A SER B 1 83 ? 4.479 -2.251 -52.951 0.54 25.99 83 SER B O 1
ATOM 3647 O O B SER B 1 83 ? 4.474 -2.258 -52.957 0.46 26.01 83 SER B O 1
ATOM 3652 N N . GLU B 1 84 ? 4.799 -4.317 -52.112 1.00 23.35 84 GLU B N 1
ATOM 3653 C CA . GLU B 1 84 ? 5.588 -4.763 -53.265 1.00 24.05 84 GLU B CA 1
ATOM 3654 C C . GLU B 1 84 ? 4.743 -4.992 -54.518 1.00 30.66 84 GLU B C 1
ATOM 3655 O O . GLU B 1 84 ? 5.310 -5.130 -55.614 1.00 33.11 84 GLU B O 1
ATOM 3661 N N . THR B 1 85 ? 3.418 -5.042 -54.393 1.00 29.28 85 THR B N 1
ATOM 3662 C CA . THR B 1 85 ? 2.540 -5.405 -55.502 1.00 29.85 85 THR B CA 1
ATOM 3663 C C . THR B 1 85 ? 2.458 -4.283 -56.536 1.00 29.10 85 THR B C 1
ATOM 3664 O O . THR B 1 85 ? 2.681 -3.108 -56.242 1.00 28.53 85 THR B O 1
ATOM 3668 N N . ALA B 1 86 ? 2.084 -4.661 -57.761 1.00 24.61 86 ALA B N 1
ATOM 3669 C CA . ALA B 1 86 ? 2.022 -3.678 -58.839 1.00 28.22 86 ALA B CA 1
ATOM 3670 C C . ALA B 1 86 ? 0.895 -2.675 -58.607 1.00 24.40 86 ALA B C 1
ATOM 3671 O O . ALA B 1 86 ? 1.055 -1.482 -58.885 1.00 27.16 86 ALA B O 1
ATOM 3673 N N . ASP B 1 87 ? -0.233 -3.128 -58.062 1.00 26.26 87 ASP B N 1
ATOM 3674 C CA . ASP B 1 87 ? -1.326 -2.198 -57.794 1.00 28.39 87 ASP B CA 1
ATOM 3675 C C . ASP B 1 87 ? -1.014 -1.303 -56.602 1.00 27.83 87 ASP B C 1
ATOM 3676 O O . ASP B 1 87 ? -1.319 -0.108 -56.630 1.00 26.77 87 ASP B O 1
ATOM 3681 N N . GLY B 1 88 ? -0.354 -1.834 -55.571 1.00 25.24 88 GLY B N 1
ATOM 3682 C CA . GLY B 1 88 ? 0.121 -0.960 -54.506 1.00 23.97 88 GLY B CA 1
ATOM 3683 C C . GLY B 1 88 ? 1.040 0.127 -55.031 1.00 26.03 88 GLY B C 1
ATOM 3684 O O . GLY B 1 88 ? 0.875 1.312 -54.723 1.00 24.31 88 GLY B O 1
ATOM 3685 N N . GLN B 1 89 ? 2.025 -0.260 -55.842 1.00 24.20 89 GLN B N 1
ATOM 3686 C CA . GLN B 1 89 ? 2.962 0.735 -56.344 1.00 23.49 89 GLN B CA 1
ATOM 3687 C C . GLN B 1 89 ? 2.267 1.748 -57.249 1.00 22.62 89 GLN B C 1
ATOM 3688 O O . GLN B 1 89 ? 2.549 2.950 -57.171 1.00 24.85 89 GLN B O 1
ATOM 3694 N N . ALA B 1 90 ? 1.375 1.284 -58.134 1.00 25.15 90 ALA B N 1
ATOM 3695 C CA . ALA B 1 90 ? 0.684 2.205 -59.041 1.00 25.89 90 ALA B CA 1
ATOM 3696 C C . ALA B 1 90 ? -0.093 3.274 -58.271 1.00 25.47 90 ALA B C 1
ATOM 3697 O O . ALA B 1 90 ? -0.104 4.450 -58.660 1.00 25.41 90 ALA B O 1
ATOM 3699 N N . CYS B 1 91 ? -0.728 2.896 -57.162 1.00 25.00 91 CYS B N 1
ATOM 3700 C CA . CYS B 1 91 ? -1.412 3.892 -56.336 1.00 24.37 91 CYS B CA 1
ATOM 3701 C C . CYS B 1 91 ? -0.422 4.875 -55.708 1.00 24.41 91 CYS B C 1
ATOM 3702 O O . CYS B 1 91 ? -0.684 6.087 -55.648 1.00 23.19 91 CYS B O 1
ATOM 3705 N N . ALA B 1 92 ? 0.727 4.381 -55.249 1.00 23.96 92 ALA B N 1
ATOM 3706 C CA . ALA B 1 92 ? 1.692 5.280 -54.617 1.00 26.82 92 ALA B CA 1
ATOM 3707 C C . ALA B 1 92 ? 2.240 6.268 -55.634 1.00 26.75 92 ALA B C 1
ATOM 3708 O O . ALA B 1 92 ? 2.403 7.454 -55.336 1.00 25.41 92 ALA B O 1
ATOM 3710 N N . TRP B 1 93 ? 2.500 5.795 -56.854 1.00 23.56 93 TRP B N 1
ATOM 3711 C CA . TRP B 1 93 ? 2.926 6.689 -57.918 1.00 25.28 93 TRP B CA 1
ATOM 3712 C C . TRP B 1 93 ? 1.834 7.686 -58.276 1.00 24.69 93 TRP B C 1
ATOM 3713 O O . TRP B 1 93 ? 2.143 8.841 -58.589 1.00 25.42 93 TRP B O 1
ATOM 3724 N N . ALA B 1 94 ? 0.557 7.282 -58.206 1.00 24.35 94 ALA B N 1
ATOM 3725 C CA . ALA B 1 94 ? -0.515 8.246 -58.443 1.00 25.21 94 ALA B CA 1
ATOM 3726 C C . ALA B 1 94 ? -0.535 9.335 -57.374 1.00 27.12 94 ALA B C 1
ATOM 3727 O O . ALA B 1 94 ? -0.782 10.510 -57.670 1.00 28.59 94 ALA B O 1
ATOM 3729 N N . VAL B 1 95 ? -0.317 8.957 -56.120 1.00 23.33 95 VAL B N 1
ATOM 3730 C CA . VAL B 1 95 ? -0.252 9.950 -55.042 1.00 24.40 95 VAL B CA 1
ATOM 3731 C C . VAL B 1 95 ? 0.904 10.921 -55.284 1.00 21.79 95 VAL B C 1
ATOM 3732 O O . VAL B 1 95 ? 0.749 12.147 -55.191 1.00 25.72 95 VAL B O 1
ATOM 3736 N N . LYS B 1 96 ? 2.077 10.384 -55.607 1.00 24.76 96 LYS B N 1
ATOM 3737 C CA . LYS B 1 96 ? 3.235 11.209 -55.958 1.00 28.36 96 LYS B CA 1
ATOM 3738 C C . LYS B 1 96 ? 2.913 12.217 -57.067 1.00 25.91 96 LYS B C 1
ATOM 3739 O O . LYS B 1 96 ? 3.245 13.403 -56.954 1.00 28.58 96 LYS B O 1
ATOM 3745 N N . ARG B 1 97 ? 2.287 11.757 -58.159 1.00 30.52 97 ARG B N 1
ATOM 3746 C CA . ARG B 1 97 ? 1.920 12.674 -59.245 1.00 31.46 97 ARG B CA 1
ATOM 3747 C C . ARG B 1 97 ? 1.063 13.819 -58.731 1.00 29.08 97 ARG B C 1
ATOM 3748 O O . ARG B 1 97 ? 1.268 14.982 -59.113 1.00 29.41 97 ARG B O 1
ATOM 3756 N N . TYR B 1 98 ? 0.088 13.507 -57.863 1.00 27.07 98 TYR B N 1
ATOM 3757 C CA . TYR B 1 98 ? -0.818 14.537 -57.378 1.00 29.84 98 TYR B CA 1
ATOM 3758 C C . TYR B 1 98 ? -0.098 15.516 -56.458 1.00 26.00 98 TYR B C 1
ATOM 3759 O O . TYR B 1 98 ? -0.287 16.736 -56.568 1.00 29.27 98 TYR B O 1
ATOM 3768 N N . LEU B 1 99 ? 0.747 15.008 -55.557 1.00 28.96 99 LEU B N 1
ATOM 3769 C CA . LEU B 1 99 ? 1.451 15.893 -54.633 1.00 26.68 99 LEU B CA 1
ATOM 3770 C C . LEU B 1 99 ? 2.395 16.823 -55.379 1.00 32.59 99 LEU B C 1
ATOM 3771 O O . LEU B 1 99 ? 2.538 17.995 -55.017 1.00 36.31 99 LEU B O 1
ATOM 3776 N N . GLU B 1 100 ? 3.030 16.322 -56.437 1.00 33.26 100 GLU B N 1
ATOM 3777 C CA . GLU B 1 100 ? 3.980 17.137 -57.186 1.00 31.98 100 GLU B CA 1
ATOM 3778 C C . GLU B 1 100 ? 3.271 18.207 -58.010 1.00 37.09 100 GLU B C 1
ATOM 3779 O O . GLU B 1 100 ? 3.812 19.299 -58.200 1.00 36.86 100 GLU B O 1
ATOM 3785 N N . GLN B 1 101 ? 2.048 17.929 -58.465 1.00 35.90 101 GLN B N 1
ATOM 3786 C CA . GLN B 1 101 ? 1.251 18.947 -59.141 1.00 40.26 101 GLN B CA 1
ATOM 3787 C C . GLN B 1 101 ? 0.670 19.955 -58.152 1.00 36.63 101 GLN B C 1
ATOM 3788 O O . GLN B 1 101 ? 0.616 21.159 -58.444 1.00 37.53 101 GLN B O 1
ATOM 3794 N N . ALA B 1 102 ? 0.212 19.477 -56.983 1.00 37.27 102 ALA B N 1
ATOM 3795 C CA . ALA B 1 102 ? -0.433 20.347 -56.004 1.00 38.11 102 ALA B CA 1
ATOM 3796 C C . ALA B 1 102 ? 0.568 21.258 -55.303 1.00 43.11 102 ALA B C 1
ATOM 3797 O O . ALA B 1 102 ? 0.208 22.374 -54.901 1.00 36.32 102 ALA B O 1
ATOM 3799 N N . ARG B 1 103 ? 1.815 20.807 -55.151 1.00 38.05 103 ARG B N 1
ATOM 3800 C CA . ARG B 1 103 ? 2.827 21.507 -54.353 1.00 38.62 103 ARG B CA 1
ATOM 3801 C C . ARG B 1 103 ? 4.156 21.446 -55.082 1.00 35.76 103 ARG B C 1
ATOM 3802 O O . ARG B 1 103 ? 5.092 20.770 -54.639 1.00 42.09 103 ARG B O 1
ATOM 3810 N N . PRO B 1 104 ? 4.277 22.146 -56.212 1.00 39.92 104 PRO B N 1
ATOM 3811 C CA . PRO B 1 104 ? 5.495 22.039 -57.025 1.00 45.46 104 PRO B CA 1
ATOM 3812 C C . PRO B 1 104 ? 6.743 22.322 -56.204 1.00 37.67 104 PRO B C 1
ATOM 3813 O O . PRO B 1 104 ? 6.827 23.325 -55.495 1.00 44.80 104 PRO B O 1
ATOM 3817 N N . GLY B 1 105 ? 7.715 21.419 -56.300 1.00 40.33 105 GLY B N 1
ATOM 3818 C CA . GLY B 1 105 ? 8.935 21.495 -55.529 1.00 42.88 105 GLY B CA 1
ATOM 3819 C C . GLY B 1 105 ? 9.016 20.490 -54.402 1.00 40.52 105 GLY B C 1
ATOM 3820 O O . GLY B 1 105 ? 10.111 20.247 -53.881 1.00 44.46 105 GLY B O 1
ATOM 3821 N N . ILE B 1 106 ? 7.885 19.907 -54.002 1.00 37.38 106 ILE B N 1
ATOM 3822 C CA . ILE B 1 106 ? 7.911 18.917 -52.943 1.00 40.29 106 ILE B CA 1
ATOM 3823 C C . ILE B 1 106 ? 8.770 17.730 -53.378 1.00 32.98 106 ILE B C 1
ATOM 3824 O O . ILE B 1 106 ? 8.814 17.363 -54.559 1.00 39.58 106 ILE B O 1
ATOM 3829 N N . LEU B 1 107 ? 9.483 17.143 -52.420 1.00 32.56 107 LEU B N 1
ATOM 3830 C CA . LEU B 1 107 ? 10.283 15.944 -52.654 1.00 34.04 107 LEU B CA 1
ATOM 3831 C C . LEU B 1 107 ? 9.460 14.729 -52.239 1.00 31.70 107 LEU B C 1
ATOM 3832 O O . LEU B 1 107 ? 9.122 14.583 -51.063 1.00 33.66 107 LEU B O 1
ATOM 3837 N N . CYS B 1 108 ? 9.152 13.857 -53.191 1.00 31.25 108 CYS B N 1
ATOM 3838 C CA . CYS B 1 108 ? 8.343 12.678 -52.914 1.00 32.68 108 CYS B CA 1
ATOM 3839 C C . CYS B 1 108 ? 9.079 11.445 -53.418 1.00 34.35 108 CYS B C 1
ATOM 3840 O O . CYS B 1 108 ? 9.503 11.391 -54.581 1.00 33.88 108 CYS B O 1
ATOM 3843 N N . ARG B 1 109 ? 9.257 10.474 -52.528 1.00 28.77 109 ARG B N 1
ATOM 3844 C CA . ARG B 1 109 ? 9.987 9.247 -52.802 1.00 33.98 109 ARG B CA 1
ATOM 3845 C C . ARG B 1 109 ? 9.092 8.060 -52.513 1.00 30.77 109 ARG B C 1
ATOM 3846 O O . ARG B 1 109 ? 8.366 8.054 -51.520 1.00 30.01 109 ARG B O 1
ATOM 3854 N N . ILE B 1 110 ? 9.148 7.049 -53.373 1.00 30.07 110 ILE B N 1
ATOM 3855 C CA . ILE B 1 110 ? 8.404 5.819 -53.154 1.00 30.12 110 ILE B CA 1
ATOM 3856 C C . ILE B 1 110 ? 9.377 4.729 -52.743 1.00 31.57 110 ILE B C 1
ATOM 3857 O O . ILE B 1 110 ? 10.330 4.414 -53.481 1.00 26.09 110 ILE B O 1
ATOM 3862 N N A GLU B 1 111 ? 9.124 4.142 -51.571 0.44 26.38 111 GLU B N 1
ATOM 3863 N N B GLU B 1 111 ? 9.149 4.158 -51.557 0.56 26.35 111 GLU B N 1
ATOM 3864 C CA A GLU B 1 111 ? 9.949 3.090 -50.988 0.44 26.52 111 GLU B CA 1
ATOM 3865 C CA B GLU B 1 111 ? 9.979 3.086 -51.019 0.56 26.44 111 GLU B CA 1
ATOM 3866 C C A GLU B 1 111 ? 9.154 1.790 -51.035 0.44 28.26 111 GLU B C 1
ATOM 3867 C C B GLU B 1 111 ? 9.160 1.801 -51.048 0.56 28.27 111 GLU B C 1
ATOM 3868 O O A GLU B 1 111 ? 8.201 1.611 -50.264 0.44 28.50 111 GLU B O 1
ATOM 3869 O O B GLU B 1 111 ? 8.203 1.647 -50.276 0.56 28.53 111 GLU B O 1
ATOM 3880 N N . VAL B 1 112 ? 9.538 0.890 -51.932 1.00 23.59 112 VAL B N 1
ATOM 3881 C CA . VAL B 1 112 ? 8.862 -0.392 -52.053 1.00 25.65 112 VAL B CA 1
ATOM 3882 C C . VAL B 1 112 ? 9.404 -1.341 -50.998 1.00 32.29 112 VAL B C 1
ATOM 3883 O O . VAL B 1 112 ? 10.617 -1.569 -50.915 1.00 30.51 112 VAL B O 1
ATOM 3887 N N . VAL B 1 113 ? 8.507 -1.918 -50.202 1.00 24.79 113 VAL B N 1
ATOM 3888 C CA . VAL B 1 113 ? 8.900 -2.751 -49.077 1.00 24.07 113 VAL B CA 1
ATOM 3889 C C . VAL B 1 113 ? 8.713 -4.207 -49.462 1.00 21.05 113 VAL B C 1
ATOM 3890 O O . VAL B 1 113 ? 7.587 -4.659 -49.692 1.00 27.79 113 VAL B O 1
ATOM 3894 N N . ALA B 1 114 ? 9.817 -4.948 -49.545 1.00 24.51 114 ALA B N 1
ATOM 3895 C CA . ALA B 1 114 ? 9.743 -6.352 -49.933 1.00 26.23 114 ALA B CA 1
ATOM 3896 C C . ALA B 1 114 ? 8.979 -7.163 -48.897 1.00 25.73 114 ALA B C 1
ATOM 3897 O O . ALA B 1 114 ? 9.225 -7.045 -47.692 1.00 25.64 114 ALA B O 1
ATOM 3899 N N . GLY B 1 115 ? 8.068 -8.016 -49.382 1.00 26.12 115 GLY B N 1
ATOM 3900 C CA . GLY B 1 115 ? 7.241 -8.850 -48.535 1.00 24.90 115 GLY B CA 1
ATOM 3901 C C . GLY B 1 115 ? 6.065 -8.144 -47.901 1.00 22.10 115 GLY B C 1
ATOM 3902 O O . GLY B 1 115 ? 5.289 -8.789 -47.186 1.00 23.50 115 GLY B O 1
ATOM 3903 N N . LEU B 1 116 ? 5.913 -6.842 -48.122 1.00 22.79 116 LEU B N 1
ATOM 3904 C CA . LEU B 1 116 ? 4.738 -6.129 -47.643 1.00 24.89 116 LEU B CA 1
ATOM 3905 C C . LEU B 1 116 ? 3.645 -6.301 -48.684 1.00 23.73 116 LEU B C 1
ATOM 3906 O O . LEU B 1 116 ? 3.806 -5.878 -49.835 1.00 24.20 116 LEU B O 1
ATOM 3911 N N . GLN B 1 117 ? 2.544 -6.919 -48.281 1.00 23.73 117 GLN B N 1
ATOM 3912 C CA . GLN B 1 117 ? 1.429 -7.217 -49.175 1.00 22.06 117 GLN B CA 1
ATOM 3913 C C . GLN B 1 117 ? 0.270 -7.657 -48.282 1.00 26.34 117 GLN B C 1
ATOM 3914 O O . GLN B 1 117 ? 0.430 -7.780 -47.066 1.00 27.63 117 GLN B O 1
ATOM 3920 N N . VAL B 1 118 ? -0.902 -7.883 -48.880 1.00 29.32 118 VAL B N 1
ATOM 3921 C CA . VAL B 1 118 ? -2.133 -8.045 -48.100 1.00 32.05 118 VAL B CA 1
ATOM 3922 C C . VAL B 1 118 ? -2.652 -9.475 -48.064 1.00 33.68 118 VAL B C 1
ATOM 3923 O O . VAL B 1 118 ? -3.716 -9.703 -47.479 1.00 30.44 118 VAL B O 1
ATOM 3927 N N . THR B 1 119 ? -1.969 -10.443 -48.675 1.00 26.89 119 THR B N 1
ATOM 3928 C CA . THR B 1 119 ? -2.550 -11.775 -48.812 1.00 28.84 119 THR B CA 1
ATOM 3929 C C . THR B 1 119 ? -1.815 -12.892 -48.096 1.00 30.10 119 THR B C 1
ATOM 3930 O O . THR B 1 119 ? -2.416 -13.951 -47.887 1.00 28.97 119 THR B O 1
ATOM 3934 N N . ASP B 1 120 ? -0.541 -12.718 -47.756 1.00 29.95 120 ASP B N 1
ATOM 3935 C CA . ASP B 1 120 ? 0.277 -13.799 -47.208 1.00 27.54 120 ASP B CA 1
ATOM 3936 C C . ASP B 1 120 ? 0.739 -13.361 -45.822 1.00 26.44 120 ASP B C 1
ATOM 3937 O O . ASP B 1 120 ? 1.683 -12.577 -45.707 1.00 25.62 120 ASP B O 1
ATOM 3942 N N . ALA B 1 121 ? 0.074 -13.872 -44.781 1.00 24.96 121 ALA B N 1
ATOM 3943 C CA . ALA B 1 121 ? 0.408 -13.487 -43.411 1.00 25.89 121 ALA B CA 1
ATOM 3944 C C . ALA B 1 121 ? 1.809 -13.933 -43.018 1.00 24.04 121 ALA B C 1
ATOM 3945 O O . ALA B 1 121 ? 2.479 -13.262 -42.222 1.00 26.02 121 ALA B O 1
ATOM 3947 N N . HIS B 1 122 ? 2.234 -15.106 -43.483 1.00 24.15 122 HIS B N 1
ATOM 3948 C CA . HIS B 1 122 ? 3.537 -15.611 -43.048 1.00 25.68 122 HIS B CA 1
ATOM 3949 C C . HIS B 1 122 ? 4.669 -14.771 -43.623 1.00 28.39 122 HIS B C 1
ATOM 3950 O O . HIS B 1 122 ? 5.640 -14.453 -42.919 1.00 25.09 122 HIS B O 1
ATOM 3957 N N . VAL B 1 123 ? 4.562 -14.397 -44.900 1.00 25.77 123 VAL B N 1
ATOM 3958 C CA . VAL B 1 123 ? 5.567 -13.523 -45.498 1.00 25.52 123 VAL B CA 1
ATOM 3959 C C . VAL B 1 123 ? 5.537 -12.157 -44.835 1.00 25.11 123 VAL B C 1
ATOM 3960 O O . VAL B 1 123 ? 6.585 -11.533 -44.600 1.00 25.41 123 VAL B O 1
ATOM 3964 N N . PHE B 1 124 ? 4.343 -11.661 -44.527 1.00 22.25 124 PHE B N 1
ATOM 3965 C CA . PHE B 1 124 ? 4.267 -10.416 -43.777 1.00 21.99 124 PHE B CA 1
ATOM 3966 C C . PHE B 1 124 ? 4.983 -10.533 -42.437 1.00 23.29 124 PHE B C 1
ATOM 3967 O O . PHE B 1 124 ? 5.776 -9.660 -42.072 1.00 23.19 124 PHE B O 1
ATOM 3975 N N . ARG B 1 125 ? 4.682 -11.581 -41.662 1.00 22.18 125 ARG B N 1
ATOM 3976 C CA . ARG B 1 125 ? 5.182 -11.585 -40.283 1.00 22.77 125 ARG B CA 1
ATOM 3977 C C . ARG B 1 125 ? 6.680 -11.875 -40.189 1.00 28.03 125 ARG B C 1
ATOM 3978 O O . ARG B 1 125 ? 7.313 -11.470 -39.206 1.00 28.05 125 ARG B O 1
ATOM 3986 N N . THR B 1 126 ? 7.265 -12.563 -41.172 1.00 24.09 126 THR B N 1
ATOM 3987 C CA . THR B 1 126 ? 8.691 -12.893 -41.126 1.00 24.59 126 THR B CA 1
ATOM 3988 C C . THR B 1 126 ? 9.573 -11.956 -41.948 1.00 32.48 126 THR B C 1
ATOM 3989 O O . THR B 1 126 ? 10.782 -11.884 -41.688 1.00 28.73 126 THR B O 1
ATOM 3993 N N . ALA B 1 127 ? 9.010 -11.239 -42.919 1.00 26.59 127 ALA B N 1
ATOM 3994 C CA . ALA B 1 127 ? 9.835 -10.405 -43.780 1.00 26.47 127 ALA B CA 1
ATOM 3995 C C . ALA B 1 127 ? 9.233 -9.030 -44.006 1.00 22.11 127 ALA B C 1
ATOM 3996 O O . ALA B 1 127 ? 9.915 -8.019 -43.810 1.00 25.06 127 ALA B O 1
ATOM 3998 N N . GLY B 1 128 ? 7.957 -8.969 -44.406 1.00 24.22 128 GLY B N 1
ATOM 3999 C CA . GLY B 1 128 ? 7.381 -7.687 -44.783 1.00 23.67 128 GLY B CA 1
ATOM 4000 C C . GLY B 1 128 ? 7.446 -6.656 -43.667 1.00 25.36 128 GLY B C 1
ATOM 4001 O O . GLY B 1 128 ? 7.901 -5.521 -43.870 1.00 22.93 128 GLY B O 1
ATOM 4002 N N . VAL B 1 129 ? 6.983 -7.031 -42.474 1.00 22.24 129 VAL B N 1
ATOM 4003 C CA . VAL B 1 129 ? 6.907 -6.049 -41.400 1.00 22.99 129 VAL B CA 1
ATOM 4004 C C . VAL B 1 129 ? 8.302 -5.735 -40.877 1.00 26.24 129 VAL B C 1
ATOM 4005 O O . VAL B 1 129 ? 8.570 -4.616 -40.427 1.00 25.15 129 VAL B O 1
ATOM 4009 N N . LEU B 1 130 ? 9.220 -6.695 -40.972 1.00 22.63 130 LEU B N 1
ATOM 4010 C CA . LEU B 1 130 ? 10.604 -6.432 -40.595 1.00 25.92 130 LEU B CA 1
ATOM 4011 C C . LEU B 1 130 ? 11.268 -5.473 -41.577 1.00 28.84 130 LEU B C 1
ATOM 4012 O O . LEU B 1 130 ? 11.938 -4.515 -41.169 1.00 27.17 130 LEU B O 1
ATOM 4017 N N . ASN B 1 131 ? 11.066 -5.694 -42.882 1.00 25.14 131 ASN B N 1
ATOM 4018 C CA . ASN B 1 131 ? 11.601 -4.776 -43.883 1.00 26.38 131 ASN B CA 1
ATOM 4019 C C . ASN B 1 131 ? 11.014 -3.384 -43.723 1.00 27.31 131 ASN B C 1
ATOM 4020 O O . ASN B 1 131 ? 11.723 -2.379 -43.880 1.00 24.52 131 ASN B O 1
ATOM 4025 N N . PHE B 1 132 ? 9.716 -3.305 -43.406 1.00 24.74 132 PHE B N 1
ATOM 4026 C CA . PHE B 1 132 ? 9.087 -2.015 -43.153 1.00 23.82 132 PHE B CA 1
ATOM 4027 C C . PHE B 1 132 ? 9.758 -1.318 -41.980 1.00 25.91 132 PHE B C 1
ATOM 4028 O O . PHE B 1 132 ? 10.120 -0.140 -42.063 1.00 25.60 132 PHE B O 1
ATOM 4036 N N . THR B 1 133 ? 9.916 -2.042 -40.871 1.00 22.79 133 THR B N 1
ATOM 4037 C CA . THR B 1 133 ? 10.497 -1.452 -39.664 1.00 22.98 133 THR B CA 1
ATOM 4038 C C . THR B 1 133 ? 11.911 -0.945 -39.947 1.00 28.37 133 THR B C 1
ATOM 4039 O O . THR B 1 133 ? 12.248 0.203 -39.624 1.00 28.58 133 THR B O 1
ATOM 4043 N N . LYS B 1 134 ? 12.730 -1.776 -40.606 1.00 27.56 134 LYS B N 1
ATOM 4044 C CA . LYS B 1 134 ? 14.103 -1.397 -40.961 1.00 32.15 134 LYS B CA 1
ATOM 4045 C C . LYS B 1 134 ? 14.141 -0.159 -41.844 1.00 32.34 134 LYS B C 1
ATOM 4046 O O . LYS B 1 134 ? 14.972 0.729 -41.648 1.00 30.76 134 LYS B O 1
ATOM 4052 N N . ALA B 1 135 ? 13.296 -0.120 -42.871 1.00 29.02 135 ALA B N 1
ATOM 4053 C CA . ALA B 1 135 ? 13.311 1.003 -43.799 1.00 28.31 135 ALA B CA 1
ATOM 4054 C C . ALA B 1 135 ? 12.866 2.290 -43.127 1.00 29.49 135 ALA B C 1
ATOM 4055 O O . ALA B 1 135 ? 13.390 3.367 -43.435 1.00 29.27 135 ALA B O 1
ATOM 4057 N N . VAL B 1 136 ? 11.870 2.210 -42.236 1.00 25.34 136 VAL B N 1
ATOM 4058 C CA . VAL B 1 136 ? 11.409 3.405 -41.544 1.00 26.22 136 VAL B CA 1
ATOM 4059 C C . VAL B 1 136 ? 12.473 3.896 -40.564 1.00 27.70 136 VAL B C 1
ATOM 4060 O O . VAL B 1 136 ? 12.729 5.102 -40.461 1.00 28.24 136 VAL B O 1
ATOM 4064 N N A LEU B 1 137 ? 13.104 2.975 -39.830 0.58 28.02 137 LEU B N 1
ATOM 4065 N N B LEU B 1 137 ? 13.091 2.977 -39.819 0.42 28.03 137 LEU B N 1
ATOM 4066 C CA A LEU B 1 137 ? 14.147 3.374 -38.883 0.58 29.74 137 LEU B CA 1
ATOM 4067 C CA B LEU B 1 137 ? 14.153 3.373 -38.897 0.42 29.75 137 LEU B CA 1
ATOM 4068 C C A LEU B 1 137 ? 15.349 3.964 -39.617 0.58 31.39 137 LEU B C 1
ATOM 4069 C C B LEU B 1 137 ? 15.322 3.994 -39.645 0.42 31.38 137 LEU B C 1
ATOM 4070 O O A LEU B 1 137 ? 15.957 4.931 -39.144 0.58 31.81 137 LEU B O 1
ATOM 4071 O O B LEU B 1 137 ? 15.893 4.995 -39.198 0.42 31.77 137 LEU B O 1
ATOM 4080 N N . HIS B 1 138 ? 15.700 3.406 -40.783 1.00 30.87 138 HIS B N 1
ATOM 4081 C CA . HIS B 1 138 ? 16.782 3.986 -41.576 1.00 32.96 138 HIS B CA 1
ATOM 4082 C C . HIS B 1 138 ? 16.463 5.421 -41.959 1.00 29.13 138 HIS B C 1
ATOM 4083 O O . HIS B 1 138 ? 17.324 6.301 -41.863 1.00 34.18 138 HIS B O 1
ATOM 4090 N N . GLU B 1 139 ? 15.215 5.680 -42.361 1.00 32.32 139 GLU B N 1
ATOM 4091 C CA . GLU B 1 139 ? 14.836 7.015 -42.799 1.00 35.01 139 GLU B CA 1
ATOM 4092 C C . GLU B 1 139 ? 14.854 8.008 -41.644 1.00 36.11 139 GLU B C 1
ATOM 4093 O O . GLU B 1 139 ? 15.244 9.170 -41.823 1.00 34.60 139 GLU B O 1
ATOM 4099 N N . ILE B 1 140 ? 14.427 7.572 -40.456 1.00 28.46 140 ILE B N 1
ATOM 4100 C CA . ILE B 1 140 ? 14.491 8.434 -39.279 1.00 29.84 140 ILE B CA 1
ATOM 4101 C C . ILE B 1 140 ? 15.939 8.779 -38.972 1.00 34.98 140 ILE B C 1
ATOM 4102 O O . ILE B 1 140 ? 16.277 9.932 -38.664 1.00 35.22 140 ILE B O 1
ATOM 4107 N N . ASP B 1 141 ? 16.820 7.791 -39.072 1.00 35.63 141 ASP B N 1
ATOM 4108 C CA . ASP B 1 141 ? 18.213 8.007 -38.719 1.00 34.98 141 ASP B CA 1
ATOM 4109 C C . ASP B 1 141 ? 18.988 8.725 -39.817 1.00 39.60 141 ASP B C 1
ATOM 4110 O O . ASP B 1 141 ? 20.088 9.222 -39.549 1.00 42.20 141 ASP B O 1
ATOM 4115 N N . ALA B 1 142 ? 18.436 8.806 -41.027 1.00 38.29 142 ALA B N 1
ATOM 4116 C CA . ALA B 1 142 ? 19.067 9.466 -42.162 1.00 45.36 142 ALA B CA 1
ATOM 4117 C C . ALA B 1 142 ? 18.559 10.881 -42.388 1.00 54.17 142 ALA B C 1
ATOM 4118 O O . ALA B 1 142 ? 19.006 11.538 -43.331 1.00 51.11 142 ALA B O 1
ATOM 4120 N N . ASN B 1 143 ? 17.625 11.357 -41.570 1.00 45.93 143 ASN B N 1
ATOM 4121 C CA . ASN B 1 143 ? 17.169 12.738 -41.601 1.00 46.69 143 ASN B CA 1
ATOM 4122 C C . ASN B 1 143 ? 17.542 13.418 -40.289 1.00 47.81 143 ASN B C 1
ATOM 4123 O O . ASN B 1 143 ? 18.017 12.782 -39.345 1.00 50.47 143 ASN B O 1
ATOM 4128 N N . GLY B 1 144 ? 17.327 14.730 -40.239 1.00 58.05 144 GLY B N 1
ATOM 4129 C CA . GLY B 1 144 ? 17.684 15.484 -39.052 1.00 55.28 144 GLY B CA 1
ATOM 4130 C C . GLY B 1 144 ? 16.775 15.174 -37.876 1.00 64.88 144 GLY B C 1
ATOM 4131 O O . GLY B 1 144 ? 15.629 14.752 -38.033 1.00 57.29 144 GLY B O 1
ATOM 4132 N N . THR B 1 145 ? 17.305 15.394 -36.672 1.00 56.90 145 THR B N 1
ATOM 4133 C CA . THR B 1 145 ? 16.543 15.116 -35.462 1.00 58.47 145 THR B CA 1
ATOM 4134 C C . THR B 1 145 ? 15.292 15.986 -35.405 1.00 58.02 145 THR B C 1
ATOM 4135 O O . THR B 1 145 ? 15.312 17.160 -35.790 1.00 57.51 145 THR B O 1
ATOM 4137 N N . GLY B 1 146 ? 14.192 15.393 -34.939 1.00 54.07 146 GLY B N 1
ATOM 4138 C CA . GLY B 1 146 ? 12.929 16.088 -34.810 1.00 49.57 146 GLY B CA 1
ATOM 4139 C C . GLY B 1 146 ? 12.225 16.405 -36.109 1.00 48.13 146 GLY B C 1
ATOM 4140 O O . GLY B 1 146 ? 11.178 17.060 -36.080 1.00 49.69 146 GLY B O 1
ATOM 4141 N N . GLN B 1 147 ? 12.744 15.948 -37.247 1.00 43.68 147 GLN B N 1
ATOM 4142 C CA . GLN B 1 147 ? 12.181 16.333 -38.532 1.00 44.07 147 GLN B CA 1
ATOM 4143 C C . GLN B 1 147 ? 11.080 15.403 -39.033 1.00 41.01 147 GLN B C 1
ATOM 4144 O O . GLN B 1 147 ? 10.329 15.799 -39.931 1.00 38.15 147 GLN B O 1
ATOM 4150 N N . CYS B 1 148 ? 10.958 14.193 -38.492 1.00 33.79 148 CYS B N 1
ATOM 4151 C CA . CYS B 1 148 ? 10.066 13.190 -39.067 1.00 31.97 148 CYS B CA 1
ATOM 4152 C C . CYS B 1 148 ? 8.701 13.165 -38.383 1.00 30.04 148 CYS B C 1
ATOM 4153 O O . CYS B 1 148 ? 8.568 13.445 -37.187 1.00 30.13 148 CYS B O 1
ATOM 4156 N N . VAL B 1 149 ? 7.676 12.825 -39.168 1.00 26.68 149 VAL B N 1
ATOM 4157 C CA . VAL B 1 149 ? 6.309 12.613 -38.687 1.00 24.05 149 VAL B CA 1
ATOM 4158 C C . VAL B 1 149 ? 5.820 11.305 -39.291 1.00 25.69 149 VAL B C 1
ATOM 4159 O O . VAL B 1 149 ? 5.908 11.120 -40.507 1.00 29.12 149 VAL B O 1
ATOM 4163 N N . LEU B 1 150 ? 5.346 10.381 -38.449 1.00 23.73 150 LEU B N 1
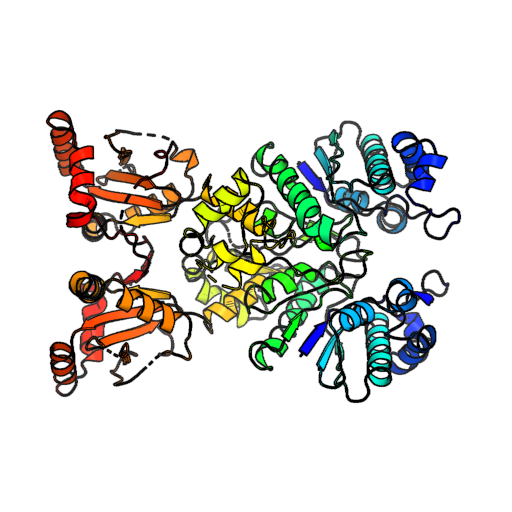ATOM 4164 C CA . LEU B 1 150 ? 4.829 9.115 -38.948 1.00 23.32 150 LEU B CA 1
ATOM 4165 C C . LEU B 1 150 ? 3.355 9.290 -39.279 1.00 24.95 150 LEU B C 1
ATOM 4166 O O . LEU B 1 150 ? 2.598 9.844 -38.475 1.00 24.05 150 LEU B O 1
ATOM 4171 N N . ASN B 1 151 ? 2.955 8.846 -40.473 1.00 20.20 151 ASN B N 1
ATOM 4172 C CA . ASN B 1 151 ? 1.580 9.005 -40.939 1.00 22.70 151 ASN B CA 1
ATOM 4173 C C . ASN B 1 151 ? 1.047 7.652 -41.389 1.00 23.78 151 ASN B C 1
ATOM 4174 O O . ASN B 1 151 ? 1.166 7.283 -42.572 1.00 25.17 151 ASN B O 1
ATOM 4179 N N . PRO B 1 152 ? 0.459 6.890 -40.486 1.00 19.66 152 PRO B N 1
ATOM 4180 C CA . PRO B 1 152 ? -0.068 5.566 -40.846 1.00 19.90 152 PRO B CA 1
ATOM 4181 C C . PRO B 1 152 ? -1.479 5.570 -41.441 1.00 23.85 152 PRO B C 1
ATOM 4182 O O . PRO B 1 152 ? -2.128 4.522 -41.440 1.00 29.06 152 PRO B O 1
ATOM 4186 N N . THR B 1 153 ? -1.976 6.705 -41.938 1.00 21.56 153 THR B N 1
ATOM 4187 C CA . THR B 1 153 ? -3.378 6.771 -42.383 1.00 21.12 153 THR B CA 1
ATOM 4188 C C . THR B 1 153 ? -3.664 5.793 -43.518 1.00 21.42 153 THR B C 1
ATOM 4189 O O . THR B 1 153 ? -4.683 5.091 -43.513 1.00 24.17 153 THR B O 1
ATOM 4193 N N . GLY B 1 154 ? -2.770 5.737 -44.505 1.00 22.12 154 GLY B N 1
ATOM 4194 C CA . GLY B 1 154 ? -3.177 5.352 -45.843 1.00 23.57 154 GLY B CA 1
ATOM 4195 C C . GLY B 1 154 ? -3.438 3.884 -46.096 1.00 31.00 154 GLY B C 1
ATOM 4196 O O . GLY B 1 154 ? -4.199 3.545 -47.001 1.00 40.67 154 GLY B O 1
ATOM 4197 N N . GLY B 1 155 ? -2.832 2.984 -45.368 1.00 37.73 155 GLY B N 1
ATOM 4198 C CA . GLY B 1 155 ? -3.166 1.576 -45.539 1.00 38.82 155 GLY B CA 1
ATOM 4199 C C . GLY B 1 155 ? -2.885 0.757 -44.313 1.00 27.29 155 GLY B C 1
ATOM 4200 O O . GLY B 1 155 ? -2.647 1.311 -43.242 1.00 37.32 155 GLY B O 1
ATOM 4201 N N . PHE B 1 156 ? -2.860 -0.567 -44.492 1.00 29.75 156 PHE B N 1
ATOM 4202 C CA . PHE B 1 156 ? -2.356 -1.526 -43.518 1.00 28.68 156 PHE B CA 1
ATOM 4203 C C . PHE B 1 156 ? -2.679 -1.186 -42.076 1.00 28.15 156 PHE B C 1
ATOM 4204 O O . PHE B 1 156 ? -1.846 -0.615 -41.362 1.00 29.26 156 PHE B O 1
ATOM 4212 N N . LYS B 1 157 ? -3.900 -1.522 -41.640 1.00 22.28 157 LYS B N 1
ATOM 4213 C CA . LYS B 1 157 ? -4.192 -1.528 -40.221 1.00 27.08 157 LYS B CA 1
ATOM 4214 C C . LYS B 1 157 ? -3.152 -2.344 -39.474 1.00 26.74 157 LYS B C 1
ATOM 4215 O O . LYS B 1 157 ? -2.767 -1.997 -38.354 1.00 25.56 157 LYS B O 1
ATOM 4221 N N . SER B 1 158 ? -2.656 -3.411 -40.101 1.00 22.48 158 SER B N 1
ATOM 4222 C CA . SER B 1 158 ? -1.667 -4.264 -39.451 1.00 22.10 158 SER B CA 1
ATOM 4223 C C . SER B 1 158 ? -0.353 -3.548 -39.166 1.00 19.73 158 SER B C 1
ATOM 4224 O O . SER B 1 158 ? 0.398 -4.014 -38.311 1.00 24.16 158 SER B O 1
ATOM 4227 N N . LEU B 1 159 ? -0.039 -2.450 -39.867 1.00 21.58 159 LEU B N 1
ATOM 4228 C CA . LEU B 1 159 ? 1.201 -1.736 -39.574 1.00 25.21 159 LEU B CA 1
ATOM 4229 C C . LEU B 1 159 ? 1.060 -0.688 -38.477 1.00 27.08 159 LEU B C 1
ATOM 4230 O O . LEU B 1 159 ? 2.081 -0.226 -37.971 1.00 23.76 159 LEU B O 1
ATOM 4235 N N . VAL B 1 160 ? -0.162 -0.320 -38.071 1.00 22.28 160 VAL B N 1
ATOM 4236 C CA . VAL B 1 160 ? -0.317 0.695 -37.014 1.00 23.81 160 VAL B CA 1
ATOM 4237 C C . VAL B 1 160 ? 0.497 0.403 -35.746 1.00 23.56 160 VAL B C 1
ATOM 4238 O O . VAL B 1 160 ? 1.190 1.312 -35.272 1.00 24.37 160 VAL B O 1
ATOM 4242 N N . PRO B 1 161 ? 0.466 -0.802 -35.156 1.00 22.86 161 PRO B N 1
ATOM 4243 C CA . PRO B 1 161 ? 1.229 -1.016 -33.918 1.00 25.46 161 PRO B CA 1
ATOM 4244 C C . PRO B 1 161 ? 2.725 -0.842 -34.096 1.00 28.12 161 PRO B C 1
ATOM 4245 O O . PRO B 1 161 ? 3.402 -0.405 -33.157 1.00 26.83 161 PRO B O 1
ATOM 4249 N N . TYR B 1 162 ? 3.259 -1.190 -35.268 1.00 25.71 162 TYR B N 1
ATOM 4250 C CA . TYR B 1 162 ? 4.694 -1.037 -35.510 1.00 28.03 162 TYR B CA 1
ATOM 4251 C C . TYR B 1 162 ? 5.088 0.436 -35.607 1.00 28.62 162 TYR B C 1
ATOM 4252 O O . TYR B 1 162 ? 6.147 0.838 -35.108 1.00 28.76 162 TYR B O 1
ATOM 4261 N N A THR B 1 163 ? 4.252 1.250 -36.253 0.72 23.54 163 THR B N 1
ATOM 4262 N N B THR B 1 163 ? 4.237 1.269 -36.210 0.28 23.66 163 THR B N 1
ATOM 4263 C CA A THR B 1 163 ? 4.466 2.692 -36.237 0.72 24.92 163 THR B CA 1
ATOM 4264 C CA B THR B 1 163 ? 4.529 2.699 -36.215 0.28 24.99 163 THR B CA 1
ATOM 4265 C C A THR B 1 163 ? 4.475 3.231 -34.807 0.72 28.19 163 THR B C 1
ATOM 4266 C C B THR B 1 163 ? 4.428 3.296 -34.814 0.28 28.17 163 THR B C 1
ATOM 4267 O O A THR B 1 163 ? 5.336 4.048 -34.452 0.72 29.22 163 THR B O 1
ATOM 4268 O O B THR B 1 163 ? 5.162 4.238 -34.493 0.28 29.34 163 THR B O 1
ATOM 4275 N N . VAL B 1 164 ? 3.536 2.766 -33.968 1.00 25.19 164 VAL B N 1
ATOM 4276 C CA . VAL B 1 164 ? 3.474 3.216 -32.568 1.00 28.13 164 VAL B CA 1
ATOM 4277 C C . VAL B 1 164 ? 4.782 2.899 -31.851 1.00 32.76 164 VAL B C 1
ATOM 4278 O O . VAL B 1 164 ? 5.354 3.749 -31.164 1.00 32.78 164 VAL B O 1
ATOM 4282 N N . LEU B 1 165 ? 5.277 1.671 -32.016 1.00 30.76 165 LEU B N 1
ATOM 4283 C CA . LEU B 1 165 ? 6.496 1.258 -31.325 1.00 37.25 165 LEU B CA 1
ATOM 4284 C C . LEU B 1 165 ? 7.701 2.052 -31.805 1.00 33.91 165 LEU B C 1
ATOM 4285 O O . LEU B 1 165 ? 8.495 2.540 -30.992 1.00 34.55 165 LEU B O 1
ATOM 4290 N N . ILE B 1 166 ? 7.855 2.191 -33.125 1.00 32.27 166 ILE B N 1
ATOM 4291 C CA . ILE B 1 166 ? 8.967 2.957 -33.678 1.00 30.42 166 ILE B CA 1
ATOM 4292 C C . ILE B 1 166 ? 8.908 4.396 -33.197 1.00 35.12 166 ILE B C 1
ATOM 4293 O O . ILE B 1 166 ? 9.939 4.997 -32.857 1.00 37.01 166 ILE B O 1
ATOM 4298 N N . GLY B 1 167 ? 7.705 4.973 -33.172 1.00 29.92 167 GLY B N 1
ATOM 4299 C CA . GLY B 1 167 ? 7.542 6.336 -32.686 1.00 33.64 167 GLY B CA 1
ATOM 4300 C C . GLY B 1 167 ? 7.898 6.484 -31.218 1.00 36.34 167 GLY B C 1
ATOM 4301 O O . GLY B 1 167 ? 8.588 7.431 -30.834 1.00 36.74 167 GLY B O 1
ATOM 4302 N N . MET B 1 168 ? 7.397 5.572 -30.372 1.00 33.56 168 MET B N 1
ATOM 4303 C CA . MET B 1 168 ? 7.767 5.574 -28.954 1.00 35.50 168 MET B CA 1
ATOM 4304 C C . MET B 1 168 ? 9.280 5.501 -28.781 1.00 40.14 168 MET B C 1
ATOM 4305 O O . MET B 1 168 ? 9.868 6.245 -27.984 1.00 42.34 168 MET B O 1
ATOM 4310 N N . LEU B 1 169 ? 9.932 4.618 -29.532 1.00 41.18 169 LEU B N 1
ATOM 4311 C CA . LEU B 1 169 ? 11.348 4.355 -29.298 1.00 41.35 169 LEU B CA 1
ATOM 4312 C C . LEU B 1 169 ? 12.239 5.491 -29.792 1.00 44.23 169 LEU B C 1
ATOM 4313 O O . LEU B 1 169 ? 13.240 5.826 -29.143 1.00 48.70 169 LEU B O 1
ATOM 4318 N N . ARG B 1 170 ? 11.913 6.090 -30.930 1.00 38.42 170 ARG B N 1
ATOM 4319 C CA . ARG B 1 170 ? 12.755 7.134 -31.501 1.00 39.50 170 ARG B CA 1
ATOM 4320 C C . ARG B 1 170 ? 12.258 8.536 -31.180 1.00 37.63 170 ARG B C 1
ATOM 4321 O O . ARG B 1 170 ? 12.865 9.510 -31.627 1.00 41.90 170 ARG B O 1
ATOM 4329 N N . GLY B 1 171 ? 11.168 8.663 -30.435 1.00 35.87 171 GLY B N 1
ATOM 4330 C CA . GLY B 1 171 ? 10.651 9.980 -30.121 1.00 38.17 171 GLY B CA 1
ATOM 4331 C C . GLY B 1 171 ? 10.088 10.718 -31.315 1.00 35.93 171 GLY B C 1
ATOM 4332 O O . GLY B 1 171 ? 10.304 11.929 -31.447 1.00 38.84 171 GLY B O 1
ATOM 4333 N N . VAL B 1 172 ? 9.365 10.022 -32.181 1.00 30.84 172 VAL B N 1
ATOM 4334 C CA . VAL B 1 172 ? 8.819 10.579 -33.417 1.00 27.15 172 VAL B CA 1
ATOM 4335 C C . VAL B 1 172 ? 7.298 10.561 -33.314 1.00 28.92 172 VAL B C 1
ATOM 4336 O O . VAL B 1 172 ? 6.723 9.509 -33.020 1.00 31.79 172 VAL B O 1
ATOM 4340 N N . PRO B 1 173 ? 6.621 11.677 -33.537 1.00 31.00 173 PRO B N 1
ATOM 4341 C CA . PRO B 1 173 ? 5.164 11.693 -33.383 1.00 25.49 173 PRO B CA 1
ATOM 4342 C C . PRO B 1 173 ? 4.487 10.966 -34.535 1.00 28.32 173 PRO B C 1
ATOM 4343 O O . PRO B 1 173 ? 5.037 10.830 -35.628 1.00 27.96 173 PRO B O 1
ATOM 4347 N N . ALA B 1 174 ? 3.293 10.449 -34.261 1.00 26.70 174 ALA B N 1
ATOM 4348 C CA . ALA B 1 174 ? 2.505 9.769 -35.288 1.00 24.13 174 ALA B CA 1
ATOM 4349 C C . ALA B 1 174 ? 1.078 10.275 -35.212 1.00 27.26 174 ALA B C 1
ATOM 4350 O O . ALA B 1 174 ? 0.524 10.414 -34.114 1.00 27.79 174 ALA B O 1
ATOM 435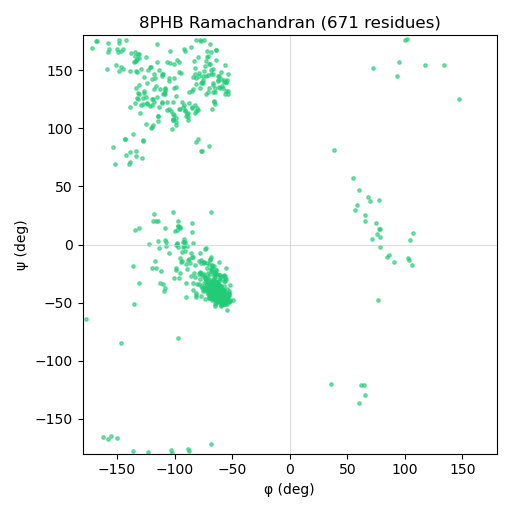2 N N . LYS B 1 175 ? 0.505 10.572 -36.375 1.00 28.54 175 LYS B N 1
ATOM 4353 C CA . LYS B 1 175 ? -0.831 11.129 -36.485 1.00 25.77 175 LYS B CA 1
ATOM 4354 C C . LYS B 1 175 ? -1.542 10.455 -37.650 1.00 25.25 175 LYS B C 1
ATOM 4355 O O . LYS B 1 175 ? -0.905 10.077 -38.643 1.00 25.11 175 LYS B O 1
ATOM 4361 N N . TYR B 1 176 ? -2.873 10.334 -37.544 1.00 22.32 176 TYR B N 1
ATOM 4362 C CA . TYR B 1 176 ? -3.656 9.917 -38.708 1.00 20.07 176 TYR B CA 1
ATOM 4363 C C . TYR B 1 176 ? -5.063 10.506 -38.690 1.00 23.45 176 TYR B C 1
ATOM 4364 O O . TYR B 1 176 ? -5.520 11.083 -37.696 1.00 26.89 176 TYR B O 1
ATOM 4373 N N . ILE B 1 177 ? -5.736 10.374 -39.837 1.00 21.83 177 ILE B N 1
ATOM 4374 C CA . ILE B 1 177 ? -7.116 10.834 -39.941 1.00 23.34 177 ILE B CA 1
ATOM 4375 C C . ILE B 1 177 ? -7.996 9.874 -39.166 1.00 25.08 177 ILE B C 1
ATOM 4376 O O . ILE B 1 177 ? -7.937 8.652 -39.357 1.00 25.91 177 ILE B O 1
ATOM 4381 N N . PHE B 1 178 ? -8.835 10.420 -38.305 1.00 25.11 178 PHE B N 1
ATOM 4382 C CA . PHE B 1 178 ? -9.719 9.591 -37.509 1.00 25.39 178 PHE B CA 1
ATOM 4383 C C . PHE B 1 178 ? -10.933 9.154 -38.315 1.00 27.76 178 PHE B C 1
ATOM 4384 O O . PHE B 1 178 ? -11.784 9.984 -38.663 1.00 28.14 178 PHE B O 1
ATOM 4392 N N . GLU B 1 179 ? -11.039 7.842 -38.541 1.00 28.81 179 GLU B N 1
ATOM 4393 C CA . GLU B 1 179 ? -12.169 7.197 -39.211 1.00 25.80 179 GLU B CA 1
ATOM 4394 C C . GLU B 1 179 ? -12.773 8.078 -40.303 1.00 34.17 179 GLU B C 1
ATOM 4395 O O . GLU B 1 179 ? -12.078 8.415 -41.265 1.00 31.24 179 GLU B O 1
ATOM 4401 N N A GLN B 1 180 ? -14.071 8.356 -40.220 0.54 29.66 180 GLN B N 1
ATOM 4402 N N B GLN B 1 180 ? -14.007 8.555 -40.130 0.46 29.72 180 GLN B N 1
ATOM 4403 C CA A GLN B 1 180 ? -14.762 9.064 -41.288 0.54 33.41 180 GLN B CA 1
ATOM 4404 C CA B GLN B 1 180 ? -14.682 9.347 -41.159 0.46 33.26 180 GLN B CA 1
ATOM 4405 C C A GLN B 1 180 ? -14.762 10.567 -41.083 0.54 32.92 180 GLN B C 1
ATOM 4406 C C B GLN B 1 180 ? -14.864 10.815 -40.761 0.46 33.88 180 GLN B C 1
ATOM 4407 O O A GLN B 1 180 ? -15.444 11.286 -41.824 0.54 33.49 180 GLN B O 1
ATOM 4408 O O B GLN B 1 180 ? -15.888 11.429 -41.080 0.46 33.11 180 GLN B O 1
ATOM 4419 N N A SER B 1 181 ? -14.025 11.057 -40.091 0.54 32.51 181 SER B N 1
ATOM 4420 N N B SER B 1 181 ? -13.865 11.415 -40.097 0.46 31.27 181 SER B N 1
ATOM 4421 C CA A SER B 1 181 ? -13.899 12.490 -39.919 0.54 31.29 181 SER B CA 1
ATOM 4422 C CA B SER B 1 181 ? -14.048 12.715 -39.459 0.46 31.07 181 SER B CA 1
ATOM 4423 C C A SER B 1 181 ? -12.864 13.030 -40.898 0.54 27.84 181 SER B C 1
ATOM 4424 C C B SER B 1 181 ? -13.318 13.870 -40.135 0.46 28.25 181 SER B C 1
ATOM 4425 O O A SER B 1 181 ? -12.202 12.294 -41.637 0.54 30.44 181 SER B O 1
ATOM 4426 O O B SER B 1 181 ? -13.618 15.026 -39.814 0.46 30.35 181 SER B O 1
ATOM 4431 N N A SER B 1 182 ? -12.724 14.340 -40.913 0.54 28.17 182 SER B N 1
ATOM 4432 N N B SER B 1 182 ? -12.363 13.596 -41.031 0.46 26.79 182 SER B N 1
ATOM 4433 C CA A SER B 1 182 ? -11.623 14.969 -41.618 0.54 31.67 182 SER B CA 1
ATOM 4434 C CA B SER B 1 182 ? -11.522 14.624 -41.662 0.46 31.11 182 SER B CA 1
ATOM 4435 C C A SER B 1 182 ? -10.619 15.522 -40.622 0.54 33.45 182 SER B C 1
ATOM 4436 C C B SER B 1 182 ? -10.748 15.455 -40.631 0.46 33.35 182 SER B C 1
ATOM 4437 O O A SER B 1 182 ? -9.986 16.548 -40.875 0.54 37.16 182 SER B O 1
ATOM 4438 O O B SER B 1 182 ? -10.398 16.611 -40.876 0.46 36.81 182 SER B O 1
ATOM 4443 N N . ALA B 1 183 ? -10.474 14.854 -39.472 1.00 30.68 183 ALA B N 1
ATOM 4444 C CA . ALA B 1 183 ? -9.677 15.406 -38.387 1.00 29.14 183 ALA B CA 1
ATOM 4445 C C . ALA B 1 183 ? -8.548 14.442 -38.070 1.00 31.37 183 ALA B C 1
ATOM 4446 O O . ALA B 1 183 ? -8.756 13.226 -38.032 1.00 29.86 183 ALA B O 1
ATOM 4448 N N . LEU B 1 184 ? -7.356 14.992 -37.867 1.00 28.34 184 LEU B N 1
ATOM 4449 C CA . LEU B 1 184 ? -6.220 14.219 -37.402 1.00 28.34 184 LEU B CA 1
ATOM 4450 C C . LEU B 1 184 ? -6.314 13.982 -35.901 1.00 27.99 184 LEU B C 1
ATOM 4451 O O . LEU B 1 184 ? -6.820 14.819 -35.152 1.00 34.68 184 LEU B O 1
ATOM 4456 N N . ILE B 1 185 ? -5.811 12.835 -35.464 1.00 25.69 185 ILE B N 1
ATOM 4457 C CA . ILE B 1 185 ? -5.588 12.592 -34.038 1.00 28.28 185 ILE B CA 1
ATOM 4458 C C . ILE B 1 185 ? -4.184 12.013 -33.892 1.00 24.31 185 ILE B C 1
ATOM 4459 O O . ILE B 1 185 ? -3.692 11.332 -34.808 1.00 25.32 185 ILE B O 1
ATOM 4464 N N . PRO B 1 186 ? -3.499 12.273 -32.788 1.00 23.56 186 PRO B N 1
ATOM 4465 C CA . PRO B 1 186 ? -2.218 11.609 -32.535 1.00 26.33 186 PRO B CA 1
ATOM 4466 C C . PRO B 1 186 ? -2.416 10.199 -32.014 1.00 26.27 186 PRO B C 1
ATOM 4467 O O . PRO B 1 186 ? -3.330 9.911 -31.235 1.00 28.77 186 PRO B O 1
ATOM 4471 N N . LEU B 1 187 ? -1.511 9.325 -32.410 1.00 23.94 187 LEU B N 1
ATOM 4472 C CA . LEU B 1 187 ? -1.464 8.003 -31.816 1.00 23.67 187 LEU B CA 1
ATOM 4473 C C . LEU B 1 187 ? -0.951 8.110 -30.381 1.00 25.68 187 LEU B C 1
ATOM 4474 O O . LEU B 1 187 ? -0.106 8.955 -30.081 1.00 28.25 187 LEU B O 1
ATOM 4479 N N . PRO B 1 188 ? -1.447 7.270 -29.478 1.00 25.29 188 PRO B N 1
ATOM 4480 C CA . PRO B 1 188 ? -0.995 7.356 -28.084 1.00 27.67 188 PRO B CA 1
ATOM 4481 C C . PRO B 1 188 ? 0.424 6.833 -27.946 1.00 30.53 188 PRO B C 1
ATOM 4482 O O . PRO B 1 188 ? 0.839 5.894 -28.630 1.00 31.67 188 PRO B O 1
ATOM 4486 N N . MET B 1 189 ? 1.178 7.462 -27.051 1.00 31.50 189 MET B N 1
ATOM 4487 C CA . MET B 1 189 ? 2.551 7.064 -26.781 1.00 35.98 189 MET B CA 1
ATOM 4488 C C . MET B 1 189 ? 2.687 6.915 -25.277 1.00 32.88 189 MET B C 1
ATOM 4489 O O . MET B 1 189 ? 2.443 7.868 -24.536 1.00 43.49 189 MET B O 1
ATOM 4494 N N . MET B 1 190 ? 3.022 5.749 -24.833 1.00 33.96 190 MET B N 1
ATOM 4495 C CA . MET B 1 190 ? 3.134 5.661 -23.385 1.00 37.41 190 MET B CA 1
ATOM 4496 C C . MET B 1 190 ? 4.589 5.775 -22.977 1.00 38.63 190 MET B C 1
ATOM 4497 O O . MET B 1 190 ? 5.433 5.054 -23.526 1.00 42.12 190 MET B O 1
ATOM 4502 N N . PRO B 1 191 ? 4.929 6.674 -22.059 1.00 36.72 191 PRO B N 1
ATOM 4503 C CA . PRO B 1 191 ? 6.319 6.760 -21.586 1.00 41.19 191 PRO B CA 1
ATOM 4504 C C . PRO B 1 191 ? 6.688 5.489 -20.838 1.00 42.22 191 PRO B C 1
ATOM 4505 O O . PRO B 1 191 ? 6.014 5.095 -19.886 1.00 47.58 191 PRO B O 1
ATOM 4509 N N . VAL B 1 192 ? 7.749 4.830 -21.303 1.00 37.62 192 VAL B N 1
ATOM 4510 C CA . VAL B 1 192 ? 8.246 3.595 -20.712 1.00 38.96 192 VAL B CA 1
ATOM 4511 C C . VAL B 1 192 ? 9.768 3.666 -20.672 1.00 50.16 192 VAL B C 1
ATOM 4512 O O . VAL B 1 192 ? 10.393 4.508 -21.322 1.00 48.79 192 VAL B O 1
ATOM 4516 N N . GLU B 1 193 ? 10.364 2.772 -19.892 1.00 44.89 193 GLU B N 1
ATOM 4517 C CA . GLU B 1 193 ? 11.803 2.553 -19.930 1.00 48.23 193 GLU B CA 1
ATOM 4518 C C . GLU B 1 193 ? 12.090 1.246 -20.658 1.00 50.93 193 GLU B C 1
ATOM 4519 O O . GLU B 1 193 ? 11.356 0.263 -20.515 1.00 47.22 193 GLU B O 1
ATOM 4521 N N . PHE B 1 194 ? 13.139 1.245 -21.468 1.00 58.41 194 PHE B N 1
ATOM 4522 C CA . PHE B 1 194 ? 13.567 0.010 -22.106 1.00 46.47 194 PHE B CA 1
ATOM 4523 C C . PHE B 1 194 ? 13.951 -1.009 -21.038 1.00 44.71 194 PHE B C 1
ATOM 4524 O O . PHE B 1 194 ? 14.642 -0.681 -20.075 1.00 44.95 194 PHE B O 1
ATOM 4532 N N . ALA B 1 195 ? 13.493 -2.250 -21.199 1.00 44.96 195 ALA B N 1
ATOM 4533 C CA . ALA B 1 195 ? 13.702 -3.289 -20.180 1.00 41.99 195 ALA B CA 1
ATOM 4534 C C . ALA B 1 195 ? 15.069 -3.963 -20.363 1.00 46.47 195 ALA B C 1
ATOM 4535 O O . ALA B 1 195 ? 15.183 -5.154 -20.656 1.00 40.89 195 ALA B O 1
ATOM 4537 N N A ARG B 1 196 ? 16.124 -3.174 -20.138 0.60 43.62 196 ARG B N 1
ATOM 4538 N N B ARG B 1 196 ? 16.125 -3.173 -20.154 0.40 43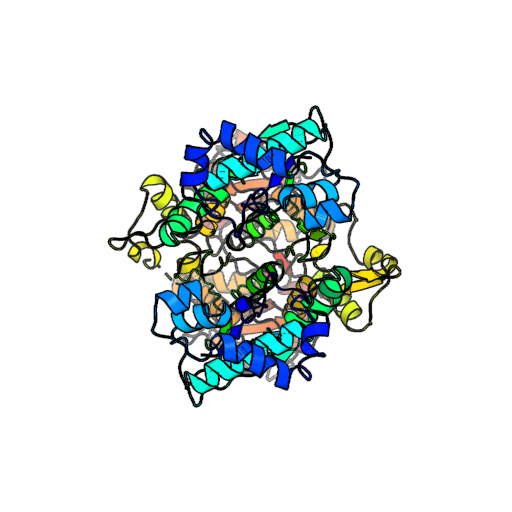.57 196 ARG B N 1
ATOM 4539 C CA A ARG B 1 196 ? 17.464 -3.600 -20.541 0.60 40.19 196 ARG B CA 1
ATOM 4540 C CA B ARG B 1 196 ? 17.464 -3.613 -20.546 0.40 40.17 196 ARG B CA 1
ATOM 4541 C C A ARG B 1 196 ? 18.001 -4.730 -19.665 0.60 36.00 196 ARG B C 1
ATOM 4542 C C B ARG B 1 196 ? 17.976 -4.751 -19.667 0.40 36.01 196 ARG B C 1
ATOM 4543 O O A ARG B 1 196 ? 18.609 -5.677 -20.176 0.60 35.42 196 ARG B O 1
ATOM 4544 O O B ARG B 1 196 ? 18.541 -5.724 -20.180 0.40 35.44 196 ARG B O 1
ATOM 4559 N N . SER B 1 197 ? 17.809 -4.649 -18.344 1.00 38.50 197 SER B N 1
ATOM 4560 C CA . SER B 1 197 ? 18.360 -5.683 -17.468 1.00 35.06 197 SER B CA 1
ATOM 4561 C C . SER B 1 197 ? 17.739 -7.053 -17.743 1.00 36.79 197 SER B C 1
ATOM 4562 O O . SER B 1 197 ? 18.445 -8.068 -17.747 1.00 40.13 197 SER B O 1
ATOM 4565 N N . ARG B 1 198 ? 16.428 -7.105 -17.992 1.00 34.56 198 ARG B N 1
ATOM 4566 C CA . ARG B 1 198 ? 15.778 -8.389 -18.253 1.00 37.99 198 ARG B CA 1
ATOM 4567 C C . ARG B 1 198 ? 16.012 -8.903 -19.671 1.00 38.88 198 ARG B C 1
ATOM 4568 O O . ARG B 1 198 ? 15.920 -10.112 -19.902 1.00 38.41 198 ARG B O 1
ATOM 4570 N N . LEU B 1 199 ? 16.319 -8.022 -20.624 1.00 34.73 199 LEU B N 1
ATOM 4571 C CA . LEU B 1 199 ? 16.513 -8.450 -22.004 1.00 34.03 199 LEU B CA 1
ATOM 4572 C C . LEU B 1 199 ? 17.970 -8.757 -22.316 1.00 29.97 199 LEU B C 1
ATOM 4573 O O . LEU B 1 199 ? 18.240 -9.520 -23.251 1.00 30.68 199 LEU B O 1
ATOM 4578 N N A GLU B 1 200 ? 18.905 -8.214 -21.542 0.47 30.21 200 GLU B N 1
ATOM 4579 N N B GLU B 1 200 ? 18.902 -8.198 -21.543 0.53 30.17 200 GLU B N 1
ATOM 4580 C CA A GLU B 1 200 ? 20.324 -8.374 -21.857 0.47 32.52 200 GLU B CA 1
ATOM 4581 C CA B GLU B 1 200 ? 20.331 -8.366 -21.811 0.53 32.57 200 GLU B CA 1
ATOM 4582 C C A GLU B 1 200 ? 20.796 -9.822 -21.968 0.47 31.36 200 GLU B C 1
ATOM 4583 C C B GLU B 1 200 ? 20.789 -9.815 -21.962 0.53 31.36 200 GLU B C 1
ATOM 4584 O O A GLU B 1 200 ? 21.689 -10.080 -22.793 0.47 31.20 200 GLU B O 1
ATOM 4585 O O B GLU B 1 200 ? 21.661 -10.066 -22.810 0.53 31.21 200 GLU B O 1
ATOM 4596 N N . PRO B 1 201 ? 20.300 -10.794 -21.192 1.00 30.45 201 PRO B N 1
ATOM 4597 C CA . PRO B 1 201 ? 20.721 -12.187 -21.444 1.00 29.66 201 PRO B CA 1
ATOM 4598 C C . PRO B 1 201 ? 20.380 -12.691 -22.842 1.00 32.15 201 PRO B C 1
ATOM 4599 O O . PRO B 1 201 ? 20.956 -13.691 -23.285 1.00 32.37 201 PRO B O 1
ATOM 4603 N N . LEU B 1 202 ? 19.479 -12.023 -23.558 1.00 29.07 202 LEU B N 1
ATOM 4604 C CA . LEU B 1 202 ? 19.185 -12.420 -24.926 1.00 30.43 202 LEU B CA 1
ATOM 4605 C C . LEU B 1 202 ? 20.163 -11.847 -25.939 1.00 33.83 202 LEU B C 1
ATOM 4606 O O . LEU B 1 202 ? 20.111 -12.247 -27.109 1.00 27.94 202 LEU B O 1
ATOM 4611 N N . ARG B 1 203 ? 21.014 -10.901 -25.538 1.00 26.07 203 ARG B N 1
ATOM 4612 C CA . ARG B 1 203 ? 21.880 -10.231 -26.510 1.00 29.28 203 ARG B CA 1
ATOM 4613 C C . ARG B 1 203 ? 22.671 -11.196 -27.389 1.00 32.50 203 ARG B C 1
ATOM 4614 O O . ARG B 1 203 ? 22.656 -11.013 -28.618 1.00 28.88 203 ARG B O 1
ATOM 4622 N N . PRO B 1 204 ? 23.338 -12.238 -26.868 1.00 26.32 204 PRO B N 1
ATOM 4623 C CA . PRO B 1 204 ? 24.077 -13.137 -27.772 1.00 29.12 204 PRO B CA 1
ATOM 4624 C C . PRO B 1 204 ? 23.184 -13.911 -28.722 1.00 31.74 204 PRO B C 1
ATOM 4625 O O . PRO B 1 204 ? 23.642 -14.249 -29.821 1.00 31.84 204 PRO B O 1
ATOM 4629 N N . LEU B 1 205 ? 21.947 -14.227 -28.316 1.00 30.56 205 LEU B N 1
ATOM 4630 C CA . LEU B 1 205 ? 21.013 -14.946 -29.180 1.00 27.22 205 LEU B CA 1
ATOM 4631 C C . LEU B 1 205 ? 20.502 -14.059 -30.304 1.00 27.31 205 LEU B C 1
ATOM 4632 O O . LEU B 1 205 ? 20.324 -14.520 -31.438 1.00 28.61 205 LEU B O 1
ATOM 4637 N N . LEU B 1 206 ? 20.208 -12.802 -29.995 1.00 24.21 206 LEU B N 1
ATOM 4638 C CA . LEU B 1 206 ? 19.777 -11.875 -31.030 1.00 22.47 206 LEU B CA 1
ATOM 4639 C C . LEU B 1 206 ? 20.891 -11.647 -32.031 1.00 26.16 206 LEU B C 1
ATOM 4640 O O . LEU B 1 206 ? 20.651 -11.619 -33.245 1.00 23.48 206 LEU B O 1
ATOM 4645 N N . GLU B 1 207 ? 22.122 -11.505 -31.539 1.00 23.04 207 GLU B N 1
ATOM 4646 C CA . GLU B 1 207 ? 23.240 -11.325 -32.455 1.00 27.63 207 GLU B CA 1
ATOM 4647 C C . GLU B 1 207 ? 23.459 -12.582 -33.294 1.00 25.42 207 GLU B C 1
ATOM 4648 O O . GLU B 1 207 ? 23.743 -12.490 -34.494 1.00 27.09 207 GLU B O 1
ATOM 4654 N N . ARG B 1 208 ? 23.301 -13.762 -32.686 1.00 23.96 208 ARG B N 1
ATOM 4655 C CA . ARG B 1 208 ? 23.415 -15.014 -33.430 1.00 26.38 208 ARG B CA 1
ATOM 4656 C C . ARG B 1 208 ? 22.407 -15.070 -34.568 1.00 28.06 208 ARG B C 1
ATOM 4657 O O . ARG B 1 208 ? 22.745 -15.448 -35.694 1.00 27.97 208 ARG B O 1
ATOM 4665 N N . ILE B 1 209 ? 21.149 -14.731 -34.284 1.00 24.58 209 ILE B N 1
ATOM 4666 C CA . ILE B 1 209 ? 20.151 -14.710 -35.351 1.00 24.67 209 ILE B CA 1
ATOM 4667 C C . ILE B 1 209 ? 20.536 -13.716 -36.436 1.00 26.10 209 ILE B C 1
ATOM 4668 O O . ILE B 1 209 ? 20.327 -13.962 -37.635 1.00 24.05 209 ILE B O 1
ATOM 4673 N N . GLN B 1 210 ? 21.085 -12.568 -36.049 1.00 25.24 210 GLN B N 1
ATOM 4674 C CA . GLN B 1 210 ? 21.440 -11.606 -37.084 1.00 25.18 210 GLN B CA 1
ATOM 4675 C C . GLN B 1 210 ? 22.606 -12.109 -37.929 1.00 25.23 210 GLN B C 1
ATOM 4676 O O . GLN B 1 210 ? 22.671 -11.816 -39.125 1.00 24.86 210 GLN B O 1
ATOM 4682 N N . ASN B 1 211 ? 23.526 -12.872 -37.333 1.00 25.11 211 ASN B N 1
ATOM 4683 C CA . ASN B 1 211 ? 24.681 -13.339 -38.091 1.00 24.64 211 ASN B CA 1
ATOM 4684 C C . ASN B 1 211 ? 24.400 -14.625 -38.857 1.00 27.15 211 ASN B C 1
ATOM 4685 O O . ASN B 1 211 ? 25.047 -14.873 -39.887 1.00 28.68 211 ASN B O 1
ATOM 4690 N N . GLU B 1 212 ? 23.466 -15.447 -38.376 1.00 25.93 212 GLU B N 1
ATOM 4691 C CA . GLU B 1 212 ? 23.247 -16.801 -38.874 1.00 27.73 212 GLU B CA 1
ATOM 4692 C C . GLU B 1 212 ? 21.897 -16.994 -39.544 1.00 27.87 212 GLU B C 1
ATOM 4693 O O . GLU B 1 212 ? 21.580 -18.129 -39.922 1.00 26.86 212 GLU B O 1
ATOM 4699 N N . THR B 1 213 ? 21.100 -15.929 -39.660 1.00 27.39 213 THR B N 1
ATOM 4700 C CA . THR B 1 213 ? 19.756 -15.866 -40.239 1.00 26.49 213 THR B CA 1
ATOM 4701 C C . THR B 1 213 ? 18.679 -16.433 -39.319 1.00 24.26 213 THR B C 1
ATOM 4702 O O . THR B 1 213 ? 17.613 -15.829 -39.143 1.00 25.98 213 THR B O 1
ATOM 4706 N N . ALA B 1 214 ? 18.923 -17.613 -38.754 1.00 26.22 214 ALA B N 1
ATOM 4707 C CA . ALA B 1 214 ? 17.944 -18.260 -37.892 1.00 27.02 214 ALA B CA 1
ATOM 4708 C C . ALA B 1 214 ? 18.680 -19.256 -37.015 1.00 27.25 214 ALA B C 1
ATOM 4709 O O . ALA B 1 214 ? 19.712 -19.792 -37.417 1.00 31.83 214 ALA B O 1
ATOM 4711 N N . ILE B 1 215 ? 18.136 -19.502 -35.825 1.00 27.22 215 ILE B N 1
ATOM 4712 C CA . ILE B 1 215 ? 18.711 -20.464 -34.879 1.00 30.66 215 ILE B CA 1
ATOM 4713 C C . ILE B 1 215 ? 17.590 -21.337 -34.324 1.00 28.11 215 ILE B C 1
ATOM 4714 O O . ILE B 1 215 ? 16.398 -21.010 -34.489 1.00 27.07 215 ILE B O 1
ATOM 4719 N N . PRO B 1 216 ? 17.903 -22.458 -33.669 1.00 26.84 216 PRO B N 1
ATOM 4720 C CA . PRO B 1 216 ? 16.826 -23.304 -33.151 1.00 30.83 216 PRO B CA 1
ATOM 4721 C C . PRO B 1 216 ? 16.060 -22.602 -32.048 1.00 29.50 216 PRO B C 1
ATOM 4722 O O . PRO B 1 216 ? 16.638 -21.911 -31.200 1.00 31.70 216 PRO B O 1
ATOM 4726 N N . ARG B 1 217 ? 14.738 -22.767 -32.082 1.00 31.41 217 ARG B N 1
ATOM 4727 C CA . ARG B 1 217 ? 13.900 -22.209 -31.022 1.00 26.42 217 ARG B CA 1
ATOM 4728 C C . ARG B 1 217 ? 14.334 -22.708 -29.653 1.00 31.82 217 ARG B C 1
ATOM 4729 O O . ARG B 1 217 ? 14.194 -21.987 -28.658 1.00 35.23 217 ARG B O 1
ATOM 4737 N N . ALA B 1 218 ? 14.890 -23.920 -29.589 1.00 33.37 218 ALA B N 1
ATOM 4738 C CA . ALA B 1 218 ? 15.305 -24.484 -28.304 1.00 35.73 218 ALA B CA 1
ATOM 4739 C C . ALA B 1 218 ? 16.380 -23.640 -27.631 1.00 41.28 218 ALA B C 1
ATOM 4740 O O . ALA B 1 218 ? 16.520 -23.680 -26.401 1.00 41.10 218 ALA B O 1
ATOM 4742 N N . GLU B 1 219 ? 17.168 -22.893 -28.413 1.00 39.20 219 GLU B N 1
ATOM 4743 C CA . GLU B 1 219 ? 18.170 -22.020 -27.810 1.00 38.86 219 GLU B CA 1
ATOM 4744 C C . GLU B 1 219 ? 17.523 -20.908 -26.999 1.00 38.33 219 GLU B C 1
ATOM 4745 O O . GLU B 1 219 ? 18.133 -20.392 -26.056 1.00 47.26 219 GLU B O 1
ATOM 4751 N N . LEU B 1 220 ? 16.301 -20.521 -27.355 1.00 40.78 220 LEU B N 1
ATOM 4752 C CA . LEU B 1 220 ? 15.608 -19.469 -26.622 1.00 40.40 220 LEU B CA 1
ATOM 4753 C C . LEU B 1 220 ? 15.396 -19.866 -25.164 1.00 49.12 220 LEU B C 1
ATOM 4754 O O . LEU B 1 220 ? 15.646 -19.073 -24.250 1.00 53.54 220 LEU B O 1
ATOM 4759 N N . ASP B 1 221 ? 14.961 -21.104 -24.928 1.00 49.29 221 ASP B N 1
ATOM 4760 C CA . ASP B 1 221 ? 14.657 -21.543 -23.566 1.00 55.93 221 ASP B CA 1
ATOM 4761 C C . ASP B 1 221 ? 15.909 -21.862 -22.759 1.00 59.37 221 ASP B C 1
ATOM 4762 O O . ASP B 1 221 ? 15.874 -21.810 -21.525 1.00 60.94 221 ASP B O 1
ATOM 4767 N N . LYS B 1 222 ? 17.008 -22.195 -23.425 1.00 58.54 222 LYS B N 1
ATOM 4768 C CA . LYS B 1 222 ? 18.254 -22.531 -22.742 1.00 56.89 222 LYS B CA 1
ATOM 4769 C C . LYS B 1 222 ? 18.879 -21.317 -22.057 1.00 62.33 222 LYS B C 1
ATOM 4770 O O . LYS B 1 222 ? 19.044 -20.260 -22.670 1.00 64.20 222 LYS B O 1
ATOM 4776 N N . ARG B 1 230 ? 8.332 -16.178 -20.681 1.00 70.57 230 ARG B N 1
ATOM 4777 C CA . ARG B 1 230 ? 8.073 -16.826 -21.962 1.00 65.53 230 ARG B CA 1
ATOM 4778 C C . ARG B 1 230 ? 7.363 -15.875 -22.919 1.00 69.07 230 ARG B C 1
ATOM 4779 O O . ARG B 1 230 ? 7.352 -16.098 -24.131 1.00 67.74 230 ARG B O 1
ATOM 4781 N N . GLU B 1 231 ? 6.765 -14.814 -22.371 1.00 59.43 231 GLU B N 1
ATOM 4782 C CA . GLU B 1 231 ? 6.157 -13.797 -23.222 1.00 56.87 231 GLU B CA 1
ATOM 4783 C C . GLU B 1 231 ? 7.214 -13.073 -24.047 1.00 55.28 231 GLU B C 1
ATOM 4784 O O . GLU B 1 231 ? 6.975 -12.723 -25.208 1.00 60.27 231 GLU B O 1
ATOM 4786 N N . ILE B 1 232 ? 8.386 -12.831 -23.461 1.00 45.67 232 ILE B N 1
ATOM 4787 C CA . ILE B 1 232 ? 9.464 -12.195 -24.211 1.00 52.05 232 ILE B CA 1
ATOM 4788 C C . ILE B 1 232 ? 9.870 -13.071 -25.387 1.00 55.56 232 ILE B C 1
ATOM 4789 O O . ILE B 1 232 ? 10.106 -12.579 -26.500 1.00 55.75 232 ILE B O 1
ATOM 4791 N N . LEU B 1 233 ? 9.945 -14.384 -25.167 1.00 52.36 233 LEU B N 1
ATOM 4792 C CA . LEU B 1 233 ? 10.362 -15.276 -26.242 1.00 47.58 233 LEU B CA 1
ATOM 4793 C C . LEU B 1 233 ? 9.378 -15.237 -27.402 1.00 52.81 233 LEU B C 1
ATOM 4794 O O . LEU B 1 233 ? 9.780 -15.271 -28.571 1.00 55.69 233 LEU B O 1
ATOM 4799 N N . ASP B 1 234 ? 8.082 -15.155 -27.107 1.00 48.22 234 ASP B N 1
ATOM 4800 C CA . ASP B 1 234 ? 7.111 -15.150 -28.193 1.00 46.90 234 ASP B CA 1
ATOM 4801 C C . ASP B 1 234 ? 7.131 -13.828 -28.950 1.00 39.49 234 ASP B C 1
ATOM 4802 O O . ASP B 1 234 ? 7.023 -13.813 -30.179 1.00 43.67 234 ASP B O 1
ATOM 4807 N N . SER B 1 235 ? 7.296 -12.710 -28.243 1.00 36.23 235 SER B N 1
ATOM 4808 C CA . SER B 1 235 ? 7.160 -11.408 -28.882 1.00 32.72 235 SER B CA 1
ATOM 4809 C C . SER B 1 235 ? 8.420 -10.950 -29.614 1.00 32.63 235 SER B C 1
ATOM 4810 O O . SER B 1 235 ? 8.339 -10.032 -30.436 1.00 31.14 235 SER B O 1
ATOM 4813 N N . LEU B 1 236 ? 9.575 -11.536 -29.326 1.00 27.75 236 LEU B N 1
ATOM 4814 C CA . LEU B 1 236 ? 10.809 -11.127 -29.989 1.00 29.17 236 LEU B CA 1
ATOM 4815 C C . LEU B 1 236 ? 11.155 -11.992 -31.193 1.00 27.37 236 LEU B C 1
ATOM 4816 O O . LEU B 1 236 ? 12.050 -11.623 -31.964 1.00 25.45 236 LEU B O 1
ATOM 4821 N N . PHE B 1 237 ? 10.488 -13.128 -31.379 1.00 28.01 237 PHE B N 1
ATOM 4822 C CA . PHE B 1 237 ? 10.953 -14.107 -32.352 1.00 27.05 237 PHE B CA 1
ATOM 4823 C C . PHE B 1 237 ? 9.797 -14.599 -33.208 1.00 32.77 237 PHE B C 1
ATOM 4824 O O . PHE B 1 237 ? 8.627 -14.514 -32.814 1.00 33.48 237 PHE B O 1
ATOM 4832 N N . GLU B 1 238 ? 10.136 -15.113 -34.397 1.00 25.55 238 GLU B N 1
ATOM 4833 C CA . GLU B 1 238 ? 9.171 -15.702 -35.321 1.00 23.96 238 GLU B CA 1
ATOM 4834 C C . GLU B 1 238 ? 9.623 -17.097 -35.717 1.00 28.32 238 GLU B C 1
ATOM 4835 O O . GLU B 1 238 ? 10.789 -17.294 -36.083 1.00 27.28 238 GLU B O 1
ATOM 4841 N N . ASP B 1 239 ? 8.703 -18.058 -35.655 1.00 26.52 239 ASP B N 1
ATOM 4842 C CA . ASP B 1 239 ? 8.969 -19.384 -36.205 1.00 29.73 239 ASP B CA 1
ATOM 4843 C C . ASP B 1 239 ? 9.091 -19.301 -37.727 1.00 30.56 239 ASP B C 1
ATOM 4844 O O . ASP B 1 239 ? 8.256 -18.683 -38.395 1.00 29.89 239 ASP B O 1
ATOM 4849 N N . VAL B 1 240 ? 10.147 -19.897 -38.289 1.00 26.65 240 VAL B N 1
ATOM 4850 C CA . VAL B 1 240 ? 10.361 -19.832 -39.733 1.00 23.93 240 VAL B CA 1
ATOM 4851 C C . VAL B 1 240 ? 10.427 -21.203 -40.379 1.00 24.51 240 VAL B C 1
ATOM 4852 O O . VAL B 1 240 ? 10.596 -21.290 -41.606 1.00 28.96 240 VAL B O 1
ATOM 4856 N N . GLY B 1 241 ? 10.280 -22.277 -39.603 1.00 29.09 241 GLY B N 1
ATOM 4857 C CA . GLY B 1 241 ? 10.321 -23.616 -40.162 1.00 33.05 241 GLY B CA 1
ATOM 4858 C C . GLY B 1 241 ? 11.467 -24.451 -39.636 1.00 32.12 241 GLY B C 1
ATOM 4859 O O . GLY B 1 241 ? 12.469 -23.899 -39.183 1.00 30.05 241 GLY B O 1
ATOM 4860 N N . GLN B 1 242 ? 11.318 -25.782 -39.653 1.00 30.77 242 GLN B N 1
ATOM 4861 C CA . GLN B 1 242 ? 12.385 -26.711 -39.274 1.00 30.73 242 GLN B CA 1
ATOM 4862 C C . GLN B 1 242 ? 12.906 -26.450 -37.859 1.00 34.37 242 GLN B C 1
ATOM 4863 O O . GLN B 1 242 ? 14.079 -26.686 -37.558 1.00 34.65 242 GLN B O 1
ATOM 4869 N N . GLY B 1 243 ? 12.039 -25.945 -36.981 1.00 30.52 243 GLY B N 1
ATOM 4870 C CA . GLY B 1 243 ? 12.409 -25.701 -35.604 1.00 30.99 243 GLY B CA 1
ATOM 4871 C C . GLY B 1 243 ? 13.219 -24.452 -35.360 1.00 30.28 243 GLY B C 1
ATOM 4872 O O . GLY B 1 243 ? 13.780 -24.311 -34.269 1.00 31.07 243 GLY B O 1
ATOM 4873 N N . GLN B 1 244 ? 13.305 -23.543 -36.335 1.00 30.31 244 GLN B N 1
ATOM 4874 C CA . GLN B 1 244 ? 14.178 -22.382 -36.273 1.00 27.50 244 GLN B CA 1
ATOM 4875 C C . GLN B 1 244 ? 13.361 -21.123 -36.033 1.00 26.22 244 GLN B C 1
ATOM 4876 O O . GLN B 1 244 ? 12.167 -21.065 -36.337 1.00 28.86 244 GLN B O 1
ATOM 4882 N N . VAL B 1 245 ? 14.020 -20.103 -35.493 1.00 26.06 245 VAL B N 1
ATOM 4883 C CA . VAL B 1 245 ? 13.399 -18.799 -35.289 1.00 25.24 245 VAL B CA 1
ATOM 4884 C C . VAL B 1 245 ? 14.292 -17.692 -35.820 1.00 27.00 245 VAL B C 1
ATOM 4885 O O . VAL B 1 245 ? 15.526 -17.796 -35.808 1.00 26.11 245 VAL B O 1
ATOM 4889 N N A SER B 1 246 ? 13.651 -16.622 -36.286 0.51 22.46 246 SER B N 1
ATOM 4890 N N B SER B 1 246 ? 13.657 -16.625 -36.299 0.49 22.48 246 SER B N 1
ATOM 4891 C CA A SER B 1 246 ? 14.298 -15.369 -36.645 0.51 23.81 246 SER B CA 1
ATOM 4892 C CA B SER B 1 246 ? 14.328 -15.369 -36.601 0.49 23.83 246 SER B CA 1
ATOM 4893 C C A SER B 1 246 ? 13.707 -14.267 -35.770 0.51 23.96 246 SER B C 1
ATOM 4894 C C B SER B 1 246 ? 13.615 -14.254 -35.837 0.49 23.93 246 SER B C 1
ATOM 4895 O O A SER B 1 246 ? 13.015 -14.542 -34.788 0.51 25.34 246 SER B O 1
ATOM 4896 O O B SER B 1 246 ? 12.745 -14.508 -35.003 0.49 25.33 246 SER B O 1
ATOM 4901 N N . LEU B 1 247 ? 13.993 -13.013 -36.111 1.00 23.46 247 LEU B N 1
ATOM 4902 C CA . LEU B 1 247 ? 13.497 -11.902 -35.302 1.00 23.45 247 LEU B CA 1
ATOM 4903 C C . LEU B 1 247 ? 12.137 -11.416 -35.783 1.00 25.24 247 LEU B C 1
ATOM 4904 O O . LEU B 1 247 ? 11.827 -11.442 -36.975 1.00 24.75 247 LEU B O 1
ATOM 4909 N N . SER B 1 248 ? 11.338 -10.965 -34.837 1.00 23.06 248 SER B N 1
ATOM 4910 C CA . SER B 1 248 ? 10.223 -10.077 -35.119 1.00 25.40 248 SER B CA 1
ATOM 4911 C C . SER B 1 248 ? 10.727 -8.644 -35.134 1.00 21.85 248 SER B C 1
ATOM 4912 O O . SER B 1 248 ? 11.867 -8.377 -34.746 1.00 21.83 248 SER B O 1
ATOM 4915 N N . PRO B 1 249 ? 9.907 -7.685 -35.575 1.00 20.09 249 PRO B N 1
ATOM 4916 C CA . PRO B 1 249 ? 10.308 -6.275 -35.451 1.00 23.68 249 PRO B CA 1
ATOM 4917 C C . PRO B 1 249 ? 10.678 -5.883 -34.021 1.00 23.83 249 PRO B C 1
ATOM 4918 O O . PRO B 1 249 ? 11.626 -5.112 -33.817 1.00 23.30 249 PRO B O 1
ATOM 4922 N N . VAL B 1 250 ? 9.952 -6.396 -33.023 1.00 20.91 250 VAL B N 1
ATOM 4923 C CA . VAL B 1 250 ? 10.290 -6.081 -31.632 1.00 22.63 250 VAL B CA 1
ATOM 4924 C C . VAL B 1 250 ? 11.680 -6.627 -31.296 1.00 21.02 250 VAL B C 1
ATOM 4925 O O . VAL B 1 250 ? 12.495 -5.952 -30.647 1.00 23.08 250 VAL B O 1
ATOM 4929 N N . GLY B 1 251 ? 11.954 -7.865 -31.702 1.00 21.26 251 GLY B N 1
ATOM 4930 C CA . GLY B 1 251 ? 13.295 -8.419 -31.516 1.00 21.95 251 GLY B CA 1
ATOM 4931 C C . GLY B 1 251 ? 14.372 -7.614 -32.223 1.00 23.57 251 GLY B C 1
ATOM 4932 O O . GLY B 1 251 ? 15.473 -7.432 -31.697 1.00 22.46 251 GLY B O 1
ATOM 4933 N N . PHE B 1 252 ? 14.074 -7.130 -33.436 1.00 21.29 252 PHE B N 1
ATOM 4934 C CA . PHE B 1 252 ? 15.022 -6.283 -34.151 1.00 21.74 252 PHE B CA 1
ATOM 4935 C C . PHE B 1 252 ? 15.275 -4.979 -33.407 1.00 22.09 252 PHE B C 1
ATOM 4936 O O . PHE B 1 252 ? 16.418 -4.532 -33.294 1.00 23.01 252 PHE B O 1
ATOM 4944 N N . LEU B 1 253 ? 14.208 -4.326 -32.938 1.00 20.53 253 LEU B N 1
ATOM 4945 C CA . LEU B 1 253 ? 14.370 -3.061 -32.231 1.00 20.99 253 LEU B CA 1
ATOM 4946 C C . LEU B 1 253 ? 15.186 -3.255 -30.954 1.00 20.85 253 LEU B C 1
ATOM 4947 O O . LEU B 1 253 ? 16.015 -2.404 -30.604 1.00 21.55 253 LEU B O 1
ATOM 4952 N N . ILE B 1 254 ? 14.968 -4.371 -30.253 1.00 22.65 254 ILE B N 1
ATOM 4953 C CA . ILE B 1 254 ? 15.737 -4.639 -29.032 1.00 21.82 254 ILE B CA 1
ATOM 4954 C C . ILE B 1 254 ? 17.185 -4.959 -29.378 1.00 23.16 254 ILE B C 1
ATOM 4955 O O . ILE B 1 254 ? 18.109 -4.463 -28.730 1.00 22.84 254 ILE B O 1
ATOM 4960 N N . TRP B 1 255 ? 17.408 -5.790 -30.404 1.00 20.62 255 TRP B N 1
ATOM 4961 C CA . TRP B 1 255 ? 18.768 -6.059 -30.865 1.00 20.07 255 TRP B CA 1
ATOM 4962 C C . TRP B 1 255 ? 19.505 -4.769 -31.196 1.00 25.55 255 TRP B C 1
ATOM 4963 O O . TRP B 1 255 ? 20.657 -4.578 -30.785 1.00 23.92 255 TRP B O 1
ATOM 4974 N N . GLU B 1 256 ? 18.848 -3.861 -31.920 1.00 19.91 256 GLU B N 1
ATOM 4975 C CA . GLU B 1 256 ? 19.498 -2.621 -32.326 1.00 20.66 256 GLU B CA 1
ATOM 4976 C C . GLU B 1 256 ? 19.856 -1.756 -31.120 1.00 22.91 256 GLU B C 1
ATOM 4977 O O . GLU B 1 256 ? 20.930 -1.159 -31.087 1.00 23.30 256 GLU B O 1
ATOM 4983 N N . GLU B 1 257 ? 18.961 -1.676 -30.126 1.00 21.37 257 GLU B N 1
ATOM 4984 C CA . GLU B 1 257 ? 19.233 -0.866 -28.937 1.00 21.54 257 GLU B CA 1
ATOM 4985 C C . GLU B 1 257 ? 20.341 -1.480 -28.092 1.00 26.20 257 GLU B C 1
ATOM 4986 O O . GLU B 1 257 ? 21.123 -0.755 -27.477 1.00 27.11 257 GLU B O 1
ATOM 4992 N N . LEU B 1 258 ? 20.426 -2.805 -28.047 1.00 25.50 258 LEU B N 1
ATOM 4993 C CA . LEU B 1 258 ? 21.485 -3.418 -27.253 1.00 28.51 258 LEU B CA 1
ATOM 4994 C C . LEU B 1 258 ? 22.844 -3.230 -27.920 1.00 30.75 258 LEU B C 1
ATOM 4995 O O . LEU B 1 258 ? 23.851 -3.002 -27.239 1.00 27.60 258 LEU B O 1
ATOM 5000 N N . GLU B 1 259 ? 22.891 -3.310 -29.251 1.00 25.41 259 GLU B N 1
ATOM 5001 C CA . GLU B 1 259 ? 24.164 -3.157 -29.954 1.00 23.69 259 GLU B CA 1
ATOM 5002 C C . GLU B 1 259 ? 24.617 -1.706 -29.986 1.00 29.17 259 GLU B C 1
ATOM 5003 O O . GLU B 1 259 ? 25.828 -1.431 -29.951 1.00 28.93 259 GLU B O 1
ATOM 5009 N N . ARG B 1 260 ? 23.677 -0.771 -30.044 1.00 22.24 260 ARG B N 1
ATOM 5010 C CA . ARG B 1 260 ? 23.986 0.650 -30.209 1.00 25.35 260 ARG B CA 1
ATOM 5011 C C . ARG B 1 260 ? 23.061 1.433 -29.298 1.00 25.33 260 ARG B C 1
ATOM 5012 O O . ARG B 1 260 ? 22.032 1.972 -29.729 1.00 25.12 260 ARG B O 1
ATOM 5020 N N . PRO B 1 261 ? 23.384 1.496 -28.007 1.00 26.23 261 PRO B N 1
ATOM 5021 C CA . PRO B 1 261 ? 22.476 2.136 -27.050 1.00 26.35 261 PRO B CA 1
ATOM 5022 C C . PRO B 1 261 ? 22.268 3.609 -27.366 1.00 24.32 261 PRO B C 1
ATOM 5023 O O . PRO B 1 261 ? 23.195 4.314 -27.770 1.00 29.94 261 PRO B O 1
ATOM 5027 N N . THR B 1 262 ? 21.028 4.065 -27.169 1.00 25.37 262 THR B N 1
ATOM 5028 C CA . THR B 1 262 ? 20.677 5.469 -27.311 1.00 29.00 262 THR B CA 1
ATOM 5029 C C . THR B 1 262 ? 20.428 6.125 -25.966 1.00 37.57 262 THR B C 1
ATOM 5030 O O . THR B 1 262 ? 20.127 7.319 -25.909 1.00 32.97 262 THR B O 1
ATOM 5034 N N . ALA B 1 263 ? 20.525 5.359 -24.887 1.00 29.41 263 ALA B N 1
ATOM 5035 C CA . ALA B 1 263 ? 20.568 5.887 -23.538 1.00 30.22 263 ALA B CA 1
ATOM 5036 C C . ALA B 1 263 ? 21.362 4.904 -22.692 1.00 31.40 263 ALA B C 1
ATOM 5037 O O . ALA B 1 263 ? 21.469 3.721 -23.037 1.00 29.57 263 ALA B O 1
ATOM 5039 N N . LEU B 1 264 ? 21.954 5.409 -21.609 1.00 31.63 264 LEU B N 1
ATOM 5040 C CA . LEU B 1 264 ? 22.679 4.587 -20.650 1.00 28.72 264 LEU B CA 1
ATOM 5041 C C . LEU B 1 264 ? 21.965 4.634 -19.306 1.00 30.43 264 LEU B C 1
ATOM 5042 O O . LEU B 1 264 ? 21.225 5.573 -19.010 1.00 35.21 264 LEU B O 1
ATOM 5047 N N . VAL B 1 265 ? 22.190 3.612 -18.492 1.00 25.64 265 VAL B N 1
ATOM 5048 C CA . VAL B 1 265 ? 21.693 3.577 -17.122 1.00 29.21 265 VAL B CA 1
ATOM 5049 C C . VAL B 1 265 ? 22.901 3.685 -16.197 1.00 31.55 265 VAL B C 1
ATOM 5050 O O . VAL B 1 265 ? 23.807 2.850 -16.283 1.00 28.24 265 VAL B O 1
ATOM 5054 N N . PRO B 1 266 ? 22.954 4.674 -15.313 1.00 27.95 266 PRO B N 1
ATOM 5055 C CA . PRO B 1 266 ? 24.093 4.776 -14.384 1.00 28.31 266 PRO B CA 1
ATOM 5056 C C . PRO B 1 266 ? 24.035 3.752 -13.259 1.00 31.29 266 PRO B C 1
ATOM 5057 O O . PRO B 1 266 ? 22.977 3.487 -12.674 1.00 30.46 266 PRO B O 1
ATOM 5061 N N . PHE B 1 267 ? 25.206 3.186 -12.951 1.00 25.61 267 PHE B N 1
ATOM 5062 C CA . PHE B 1 267 ? 25.416 2.268 -11.841 1.00 25.39 267 PHE B CA 1
ATOM 5063 C C . PHE B 1 267 ? 26.561 2.789 -10.983 1.00 25.75 267 PHE B C 1
ATOM 5064 O O . PHE B 1 267 ? 27.534 3.326 -11.519 1.00 27.16 267 PHE B O 1
ATOM 5072 N N . LEU B 1 268 ? 26.472 2.618 -9.663 1.00 25.13 268 LEU B N 1
ATOM 5073 C CA . LEU B 1 268 ? 27.530 3.043 -8.748 1.00 24.88 268 LEU B CA 1
ATOM 5074 C C . LEU B 1 268 ? 28.260 1.828 -8.193 1.00 24.23 268 LEU B C 1
ATOM 5075 O O . LEU B 1 268 ? 27.624 0.890 -7.717 1.00 25.37 268 LEU B O 1
ATOM 5080 N N . SER B 1 269 ? 29.597 1.856 -8.224 1.00 24.85 269 SER B N 1
ATOM 5081 C CA . SER B 1 269 ? 30.348 0.829 -7.520 1.00 22.82 269 SER B CA 1
ATOM 5082 C C . SER B 1 269 ? 30.086 0.934 -6.016 1.00 25.78 269 SER B C 1
ATOM 5083 O O . SER B 1 269 ? 29.520 1.914 -5.527 1.00 25.45 269 SER B O 1
ATOM 5086 N N . ARG B 1 270 ? 30.495 -0.103 -5.280 1.00 24.55 270 ARG B N 1
ATOM 5087 C CA . ARG B 1 270 ? 30.367 -0.062 -3.824 1.00 27.65 270 ARG B CA 1
ATOM 5088 C C . ARG B 1 270 ? 31.057 1.164 -3.254 1.00 28.01 270 ARG B C 1
ATOM 5089 O O . ARG B 1 270 ? 30.514 1.839 -2.368 1.00 28.96 270 ARG B O 1
ATOM 5097 N N . ARG B 1 271 ? 32.251 1.481 -3.763 1.00 28.00 271 ARG B N 1
ATOM 5098 C CA . ARG B 1 271 ? 32.957 2.663 -3.288 1.00 27.64 271 ARG B CA 1
ATOM 5099 C C . ARG B 1 271 ? 32.253 3.949 -3.711 1.00 26.21 271 ARG B C 1
ATOM 5100 O O . ARG B 1 271 ? 32.210 4.911 -2.944 1.00 27.09 271 ARG B O 1
ATOM 5108 N N . ALA B 1 272 ? 31.697 3.999 -4.924 1.00 24.19 272 ALA B N 1
ATOM 5109 C CA . ALA B 1 272 ? 31.083 5.248 -5.374 1.00 23.82 272 ALA B CA 1
ATOM 5110 C C . ALA B 1 272 ? 29.818 5.601 -4.592 1.00 26.79 272 ALA B C 1
ATOM 5111 O O . ALA B 1 272 ? 29.521 6.784 -4.407 1.00 29.00 272 ALA B O 1
ATOM 5113 N N . LEU B 1 273 ? 29.046 4.608 -4.151 1.00 26.82 273 LEU B N 1
ATOM 5114 C CA . LEU B 1 273 ? 27.880 4.921 -3.329 1.00 30.48 273 LEU B CA 1
ATOM 5115 C C . LEU B 1 273 ? 28.314 5.512 -1.986 1.00 30.33 273 LEU B C 1
ATOM 5116 O O . LEU B 1 273 ? 27.723 6.487 -1.515 1.00 30.11 273 LEU B O 1
ATOM 5121 N N . ASP B 1 274 ? 29.371 4.961 -1.381 1.00 27.72 274 ASP B N 1
ATOM 5122 C CA . ASP B 1 274 ? 29.975 5.597 -0.209 1.00 34.07 274 ASP B CA 1
ATOM 5123 C C . ASP B 1 274 ? 30.395 7.025 -0.519 1.00 35.68 274 ASP B C 1
ATOM 5124 O O . ASP B 1 274 ? 30.101 7.950 0.251 1.00 32.98 274 ASP B O 1
ATOM 5129 N N . ASP B 1 275 ? 31.124 7.211 -1.627 1.00 29.19 275 ASP B N 1
ATOM 5130 C CA . ASP B 1 275 ? 31.572 8.543 -2.028 1.00 30.84 275 ASP B CA 1
ATOM 5131 C C . ASP B 1 275 ? 30.394 9.497 -2.146 1.00 30.44 275 ASP B C 1
ATOM 5132 O O . ASP B 1 275 ? 30.455 10.644 -1.685 1.00 34.23 275 ASP B O 1
ATOM 5137 N N . LEU B 1 276 ? 29.334 9.056 -2.827 1.00 26.02 276 LEU B N 1
ATOM 5138 C CA . LEU B 1 276 ? 28.182 9.924 -3.059 1.00 28.94 276 LEU B CA 1
ATOM 5139 C C . LEU B 1 276 ? 27.527 10.345 -1.750 1.00 34.76 276 LEU B C 1
ATOM 5140 O O . LEU B 1 276 ? 27.162 11.515 -1.582 1.00 34.42 276 LEU B O 1
ATOM 5145 N N . LEU B 1 277 ? 27.373 9.407 -0.810 1.00 31.65 277 LEU B N 1
ATOM 5146 C CA . LEU B 1 277 ? 26.713 9.734 0.453 1.00 36.33 277 LEU B CA 1
ATOM 5147 C C . LEU B 1 277 ? 27.500 10.762 1.256 1.00 37.74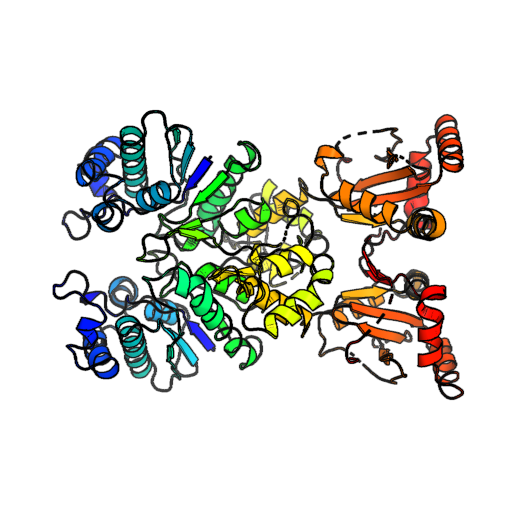 277 LEU B C 1
ATOM 5148 O O . LEU B 1 277 ? 26.900 11.600 1.931 1.00 39.08 277 LEU B O 1
ATOM 5153 N N . LYS B 1 278 ? 28.834 10.734 1.179 1.00 38.44 278 LYS B N 1
ATOM 5154 C CA . LYS B 1 278 ? 29.643 11.741 1.862 1.00 42.58 278 LYS B CA 1
ATOM 5155 C C . LYS B 1 278 ? 29.527 13.119 1.216 1.00 47.25 278 LYS B C 1
ATOM 5156 O O . LYS B 1 278 ? 29.736 14.128 1.898 1.00 49.91 278 LYS B O 1
ATOM 5158 N N A MET B 1 279 ? 29.185 13.202 -0.064 0.43 47.68 279 MET B N 1
ATOM 5159 N N B MET B 1 279 ? 29.205 13.178 -0.080 0.57 47.67 279 MET B N 1
ATOM 5160 C CA A MET B 1 279 ? 29.007 14.506 -0.688 0.43 51.85 279 MET B CA 1
ATOM 5161 C CA B MET B 1 279 ? 28.994 14.441 -0.777 0.57 51.86 279 MET B CA 1
ATOM 5162 C C A MET B 1 279 ? 27.609 15.070 -0.502 0.43 56.09 279 MET B C 1
ATOM 5163 C C B MET B 1 279 ? 27.639 15.071 -0.470 0.57 56.10 279 MET B C 1
ATOM 5164 O O A MET B 1 279 ? 27.347 16.191 -0.948 0.43 60.82 279 MET B O 1
ATOM 5165 O O B MET B 1 279 ? 27.448 16.253 -0.778 0.57 60.92 279 MET B O 1
ATOM 5174 N N . ARG B 1 280 ? 26.709 14.321 0.138 1.00 60.92 280 ARG B N 1
ATOM 5175 C CA . ARG B 1 280 ? 25.350 14.818 0.348 1.00 54.49 280 ARG B CA 1
ATOM 5176 C C . ARG B 1 280 ? 25.336 16.113 1.151 1.00 65.68 280 ARG B C 1
ATOM 5177 O O . ARG B 1 280 ? 24.524 17.008 0.881 1.00 60.85 280 ARG B O 1
ATOM 5185 N N . ALA B 1 281 ? 26.217 16.224 2.151 1.00 74.11 281 ALA B N 1
ATOM 5186 C CA . ALA B 1 281 ? 26.270 17.432 2.968 1.00 76.18 281 ALA B CA 1
ATOM 5187 C C . ALA B 1 281 ? 26.639 18.647 2.127 1.00 76.99 281 ALA B C 1
ATOM 5188 O O . ALA B 1 281 ? 25.986 19.694 2.208 1.00 85.66 281 ALA B O 1
ATOM 5190 N N . THR B 1 282 ? 27.672 18.520 1.295 1.00 60.87 282 THR B N 1
ATOM 5191 C CA . THR B 1 282 ? 28.138 19.677 0.540 1.00 63.13 282 THR B CA 1
ATOM 5192 C C . THR B 1 282 ? 27.301 19.922 -0.714 1.00 65.84 282 THR B C 1
ATOM 5193 O O . THR B 1 282 ? 26.935 21.066 -1.001 1.00 66.13 282 THR B O 1
ATOM 5197 N N . GLU B 1 283 ? 26.970 18.873 -1.462 1.00 64.24 283 GLU B N 1
ATOM 5198 C CA . GLU B 1 283 ? 26.430 19.042 -2.804 1.00 57.24 283 GLU B CA 1
ATOM 5199 C C . GLU B 1 283 ? 24.979 18.600 -2.954 1.00 57.15 283 GLU B C 1
ATOM 5200 O O . GLU B 1 283 ? 24.416 18.759 -4.043 1.00 55.73 283 GLU B O 1
ATOM 5206 N N . GLY B 1 284 ? 24.355 18.059 -1.907 1.00 52.91 284 GLY B N 1
ATOM 5207 C CA . GLY B 1 284 ? 22.978 17.599 -2.037 1.00 49.48 284 GLY B CA 1
ATOM 5208 C C . GLY B 1 284 ? 22.861 16.514 -3.095 1.00 54.12 284 GLY B C 1
ATOM 5209 O O . GLY B 1 284 ? 23.683 15.593 -3.167 1.00 49.57 284 GLY B O 1
ATOM 5210 N N . THR B 1 285 ? 21.833 16.618 -3.936 1.00 49.58 285 THR B N 1
ATOM 5211 C CA . THR B 1 285 ? 21.619 15.669 -5.024 1.00 51.14 285 THR B CA 1
ATOM 5212 C C . THR B 1 285 ? 22.111 16.193 -6.368 1.00 43.64 285 THR B C 1
ATOM 5213 O O . THR B 1 285 ? 21.807 15.593 -7.406 1.00 44.01 285 THR B O 1
ATOM 5217 N N . ALA B 1 286 ? 22.862 17.291 -6.378 1.00 45.28 286 ALA B N 1
ATOM 5218 C CA . ALA B 1 286 ? 23.481 17.738 -7.622 1.00 47.88 286 ALA B CA 1
ATOM 5219 C C . ALA B 1 286 ? 24.316 16.653 -8.304 1.00 39.31 286 ALA B C 1
ATOM 5220 O O . ALA B 1 286 ? 24.190 16.504 -9.533 1.00 40.88 286 ALA B O 1
ATOM 5222 N N . PRO B 1 287 ? 25.154 15.870 -7.605 1.00 43.24 287 PRO B N 1
ATOM 5223 C CA . PRO B 1 287 ? 25.894 14.803 -8.308 1.00 39.96 287 PRO B CA 1
ATOM 5224 C C . PRO B 1 287 ? 24.983 13.782 -8.961 1.00 37.90 287 PRO B C 1
ATOM 5225 O O . PRO B 1 287 ? 25.243 13.357 -10.097 1.00 39.22 287 PRO B O 1
ATOM 5229 N N . ASP B 1 288 ? 23.908 13.388 -8.268 1.00 34.92 288 ASP B N 1
ATOM 5230 C CA . ASP B 1 288 ? 22.940 12.456 -8.838 1.00 33.08 288 ASP B CA 1
ATOM 5231 C C . ASP B 1 288 ? 22.373 12.988 -10.144 1.00 35.11 288 ASP B C 1
ATOM 5232 O O . ASP B 1 288 ? 22.278 12.261 -11.138 1.00 37.86 288 ASP B O 1
ATOM 5237 N N . ASP B 1 289 ? 21.941 14.251 -10.134 1.00 36.68 289 ASP B N 1
ATOM 5238 C CA . ASP B 1 289 ? 21.315 14.847 -11.305 1.00 42.09 289 ASP B CA 1
ATOM 5239 C C . ASP B 1 289 ? 22.278 14.872 -12.471 1.00 38.20 289 ASP B C 1
ATOM 5240 O O . ASP B 1 289 ? 21.888 14.597 -13.611 1.00 36.06 289 ASP B O 1
ATOM 5245 N N . TYR B 1 290 ? 23.549 15.185 -12.195 1.00 35.73 290 TYR B N 1
ATOM 5246 C CA . TYR B 1 290 ? 24.553 15.260 -13.245 1.00 35.40 290 TYR B CA 1
ATOM 5247 C C . TYR B 1 290 ? 24.785 13.896 -13.893 1.00 33.47 290 TYR B C 1
ATOM 5248 O O . TYR B 1 290 ? 24.712 13.767 -15.121 1.00 34.74 290 TYR B O 1
ATOM 5257 N N . ILE B 1 291 ? 25.062 12.863 -13.086 1.00 30.35 291 ILE B N 1
ATOM 5258 C CA . ILE B 1 291 ? 25.292 11.525 -13.640 1.00 27.40 291 ILE B CA 1
ATOM 5259 C C . ILE B 1 291 ? 24.089 11.076 -14.466 1.00 32.10 291 ILE B C 1
ATOM 5260 O O . ILE B 1 291 ? 24.235 10.576 -15.590 1.00 36.03 291 ILE B O 1
ATOM 5265 N N . THR B 1 292 ? 22.886 11.234 -13.908 1.00 33.52 292 THR B N 1
ATOM 5266 C CA . THR B 1 292 ? 21.667 10.894 -14.635 1.00 34.53 292 THR B CA 1
ATOM 5267 C C . THR B 1 292 ? 21.560 11.679 -15.938 1.00 39.17 292 THR B C 1
ATOM 5268 O O . THR B 1 292 ? 21.166 11.126 -16.974 1.00 37.48 292 THR B O 1
ATOM 5272 N N . ARG B 1 293 ? 21.942 12.959 -15.920 1.00 37.96 293 ARG B N 1
ATOM 5273 C CA . ARG B 1 293 ? 21.902 13.768 -17.139 1.00 39.55 293 ARG B CA 1
ATOM 5274 C C . ARG B 1 293 ? 22.905 13.273 -18.179 1.00 37.53 293 ARG B C 1
ATOM 5275 O O . ARG B 1 293 ? 22.589 13.191 -19.377 1.00 39.44 293 ARG B O 1
ATOM 5277 N N . VAL B 1 294 ? 24.112 12.921 -17.741 1.00 31.06 294 VAL B N 1
ATOM 5278 C CA . VAL B 1 294 ? 25.133 12.437 -18.668 1.00 33.27 294 VAL B CA 1
ATOM 5279 C C . VAL B 1 294 ? 24.716 11.107 -19.281 1.00 34.83 294 VAL B C 1
ATOM 5280 O O . VAL B 1 294 ? 24.986 10.839 -20.457 1.00 35.26 294 VAL B O 1
ATOM 5284 N N . ALA B 1 295 ? 24.078 10.240 -18.488 1.00 33.92 295 ALA B N 1
ATOM 5285 C CA . ALA B 1 295 ? 23.692 8.928 -18.991 1.00 33.54 295 ALA B CA 1
ATOM 5286 C C . ALA B 1 295 ? 22.650 9.032 -20.093 1.00 34.64 295 ALA B C 1
ATOM 5287 O O . ALA B 1 295 ? 22.544 8.127 -20.926 1.00 35.33 295 ALA B O 1
ATOM 5289 N N . ARG B 1 296 ? 21.874 10.116 -20.115 1.00 35.96 296 ARG B N 1
ATOM 5290 C CA . ARG B 1 296 ? 20.817 10.255 -21.115 1.00 36.18 296 ARG B CA 1
ATOM 5291 C C . ARG B 1 296 ? 21.346 10.524 -22.519 1.00 40.08 296 ARG B C 1
ATOM 5292 O O . ARG B 1 296 ? 20.588 10.363 -23.487 1.00 38.99 296 ARG B O 1
ATOM 5294 N N . SER B 1 297 ? 22.611 10.917 -22.663 1.00 37.93 297 SER B N 1
ATOM 5295 C CA . SER B 1 297 ? 23.173 11.331 -23.949 1.00 43.88 297 SER B CA 1
ATOM 5296 C C . SER B 1 297 ? 24.522 10.661 -24.161 1.00 40.19 297 SER B C 1
ATOM 5297 O O . SER B 1 297 ? 25.573 11.297 -24.022 1.00 43.44 297 SER B O 1
ATOM 5300 N N . PRO B 1 298 ? 24.531 9.366 -24.505 1.00 39.11 298 PRO B N 1
ATOM 5301 C CA . PRO B 1 298 ? 25.814 8.683 -24.745 1.00 37.05 298 PRO B CA 1
ATOM 5302 C C . PRO B 1 298 ? 26.575 9.215 -25.950 1.00 46.46 298 PRO B C 1
ATOM 5303 O O . PRO B 1 298 ? 27.800 9.058 -26.001 1.00 42.00 298 PRO B O 1
ATOM 5307 N N . GLU B 1 299 ? 25.895 9.828 -26.923 1.00 47.49 299 GLU B N 1
ATOM 5308 C CA . GLU B 1 299 ? 26.603 10.451 -28.037 1.00 51.75 299 GLU B CA 1
ATOM 5309 C C . GLU B 1 299 ? 27.404 11.655 -27.560 1.00 51.09 299 GLU B C 1
ATOM 5310 O O . GLU B 1 299 ? 28.584 11.801 -27.899 1.00 54.08 299 GLU B O 1
ATOM 5312 N N . GLN B 1 300 ? 26.773 12.532 -26.774 1.00 49.95 300 GLN B N 1
ATOM 5313 C CA . GLN B 1 300 ? 27.492 13.663 -26.196 1.00 50.35 300 GLN B CA 1
ATOM 5314 C C . GLN B 1 300 ? 28.609 13.187 -25.279 1.00 50.74 300 GLN B C 1
ATOM 5315 O O . GLN B 1 300 ? 29.682 13.798 -25.229 1.00 53.22 300 GLN B O 1
ATOM 5317 N N . LEU B 1 301 ? 28.373 12.096 -24.544 1.00 51.60 301 LEU B N 1
ATOM 5318 C CA . LEU B 1 301 ? 29.427 11.517 -23.717 1.00 48.17 301 LEU B CA 1
ATOM 5319 C C . LEU B 1 301 ? 30.589 11.038 -24.571 1.00 50.28 301 LEU B C 1
ATOM 5320 O O . LEU B 1 301 ? 31.748 11.125 -24.148 1.00 52.06 301 LEU B O 1
ATOM 5325 N N . ALA B 1 302 ? 30.301 10.559 -25.779 1.00 55.03 302 ALA B N 1
ATOM 5326 C CA . ALA B 1 302 ? 31.324 10.136 -26.728 1.00 56.23 302 ALA B CA 1
ATOM 5327 C C . ALA B 1 302 ? 32.098 11.334 -27.275 1.00 57.71 302 ALA B C 1
ATOM 5328 O O . ALA B 1 302 ? 33.117 11.169 -27.947 1.00 55.68 302 ALA B O 1
ATOM 5330 N N . HIS B 1 306 ? 38.222 13.649 -22.535 1.00 46.07 306 HIS B N 1
ATOM 5331 C CA . HIS B 1 306 ? 38.359 13.359 -21.105 1.00 40.28 306 HIS B CA 1
ATOM 5332 C C . HIS B 1 306 ? 39.761 12.864 -20.760 1.00 41.66 306 HIS B C 1
ATOM 5333 O O . HIS B 1 306 ? 40.460 12.321 -21.619 1.00 42.03 306 HIS B O 1
ATOM 5340 N N . GLU B 1 307 ? 40.185 13.053 -19.511 1.00 35.27 307 GLU B N 1
ATOM 5341 C CA . GLU B 1 307 ? 41.402 12.396 -19.047 1.00 32.41 307 GLU B CA 1
ATOM 5342 C C . GLU B 1 307 ? 41.144 10.897 -19.033 1.00 34.77 307 GLU B C 1
ATOM 5343 O O . GLU B 1 307 ? 40.182 10.442 -18.406 1.00 31.86 307 GLU B O 1
ATOM 5349 N N . SER B 1 308 ? 41.958 10.139 -19.763 1.00 32.99 308 SER B N 1
ATOM 5350 C CA . SER B 1 308 ? 41.695 8.732 -20.036 1.00 29.96 308 SER B CA 1
ATOM 5351 C C . SER B 1 308 ? 42.720 7.844 -19.346 1.00 36.68 308 SER B C 1
ATOM 5352 O O . SER B 1 308 ? 43.934 8.083 -19.433 1.00 31.31 308 SER B O 1
ATOM 5355 N N . TRP B 1 309 ? 42.230 6.799 -18.706 1.00 27.67 309 TRP B N 1
ATOM 5356 C CA . TRP B 1 309 ? 43.068 5.739 -18.181 1.00 24.70 309 TRP B CA 1
ATOM 5357 C C . TRP B 1 309 ? 42.986 4.525 -19.107 1.00 28.95 309 TRP B C 1
ATOM 5358 O O . TRP B 1 309 ? 42.328 4.555 -20.155 1.00 29.16 309 TRP B O 1
ATOM 5369 N N . SER B 1 310 ? 43.654 3.434 -18.723 1.00 23.15 310 SER B N 1
ATOM 5370 C CA . SER B 1 310 ? 43.481 2.188 -19.465 1.00 26.29 310 SER B CA 1
ATOM 5371 C C . SER B 1 310 ? 42.120 1.544 -19.159 1.00 28.79 310 SER B C 1
ATOM 5372 O O . SER B 1 310 ? 41.350 2.011 -18.318 1.00 23.22 310 SER B O 1
ATOM 5375 N N . LYS B 1 311 ? 41.828 0.441 -19.859 1.00 26.28 311 LYS B N 1
ATOM 5376 C CA . LYS B 1 311 ? 40.651 -0.400 -19.596 1.00 26.17 311 LYS B CA 1
ATOM 5377 C C . LYS B 1 311 ? 39.339 0.320 -19.866 1.00 27.30 311 LYS B C 1
ATOM 5378 O O . LYS B 1 311 ? 38.292 -0.084 -19.340 1.00 28.15 311 LYS B O 1
ATOM 5384 N N . GLY B 1 312 ? 39.361 1.390 -20.660 1.00 26.73 312 GLY B N 1
ATOM 5385 C CA . GLY B 1 312 ? 38.160 2.165 -20.905 1.00 29.18 312 GLY B CA 1
ATOM 5386 C C . GLY B 1 312 ? 37.713 3.070 -19.778 1.00 26.69 312 GLY B C 1
ATOM 5387 O O . GLY B 1 312 ? 36.596 3.595 -19.831 1.00 27.37 312 GLY B O 1
ATOM 5388 N N . LEU B 1 313 ? 38.528 3.245 -18.736 1.00 23.15 313 LEU B N 1
ATOM 5389 C CA . LEU B 1 313 ? 38.206 4.181 -17.661 1.00 23.30 313 LEU B CA 1
ATOM 5390 C C . LEU B 1 313 ? 38.571 5.608 -18.058 1.00 25.40 313 LEU B C 1
ATOM 5391 O O . LEU B 1 313 ? 39.579 5.840 -18.731 1.00 28.09 313 LEU B O 1
ATOM 5396 N N . PHE B 1 314 ? 37.750 6.572 -17.643 1.00 23.27 314 PHE B N 1
ATOM 5397 C CA . PHE B 1 314 ? 38.039 7.972 -17.930 1.00 23.81 314 PHE B CA 1
ATOM 5398 C C . PHE B 1 314 ? 37.333 8.860 -16.918 1.00 25.92 314 PHE B C 1
ATOM 5399 O O . PHE B 1 314 ? 36.478 8.406 -16.160 1.00 25.98 314 PHE B O 1
ATOM 5407 N N . TRP B 1 315 ? 37.712 10.138 -16.911 1.00 27.75 315 TRP B N 1
ATOM 5408 C CA . TRP B 1 315 ? 37.285 11.079 -15.884 1.00 28.37 315 TRP B CA 1
ATOM 5409 C C . TRP B 1 315 ? 36.287 12.088 -16.437 1.00 28.52 315 TRP B C 1
ATOM 5410 O O . TRP B 1 315 ? 36.504 12.675 -17.499 1.00 30.91 315 TRP B O 1
ATOM 5421 N N . LEU B 1 316 ? 35.219 12.316 -15.688 1.00 26.97 316 LEU B N 1
ATOM 5422 C CA . LEU B 1 316 ? 34.262 13.388 -15.936 1.00 33.06 316 LEU B CA 1
ATOM 5423 C C . LEU B 1 316 ? 34.373 14.440 -14.838 1.00 32.04 316 LEU B C 1
ATOM 5424 O O . LEU B 1 316 ? 34.653 14.117 -13.682 1.00 29.44 316 LEU B O 1
ATOM 5429 N N . LYS B 1 317 ? 34.139 15.700 -15.197 1.00 31.94 317 LYS B N 1
ATOM 5430 C CA . LYS B 1 317 ? 34.060 16.788 -14.228 1.00 33.94 317 LYS B CA 1
ATOM 5431 C C . LYS B 1 317 ? 32.732 17.506 -14.403 1.00 38.54 317 LYS B C 1
ATOM 5432 O O . LYS B 1 317 ? 32.398 17.922 -15.518 1.00 40.89 317 LYS B O 1
ATOM 5434 N N . ARG B 1 318 ? 31.982 17.654 -13.305 1.00 36.09 318 ARG B N 1
ATOM 5435 C CA . ARG B 1 318 ? 30.649 18.248 -13.384 1.00 38.77 318 ARG B CA 1
ATOM 5436 C C . ARG B 1 318 ? 30.718 19.730 -13.733 1.00 38.13 318 ARG B C 1
ATOM 5437 O O . ARG B 1 318 ? 29.941 20.211 -14.564 1.00 39.75 318 ARG B O 1
ATOM 5445 N N . GLY B 1 319 ? 31.634 20.468 -13.114 1.00 48.21 319 GLY B N 1
ATOM 5446 C CA . GLY B 1 319 ? 31.769 21.888 -13.380 1.00 45.58 319 GLY B CA 1
ATOM 5447 C C . GLY B 1 319 ? 33.201 22.374 -13.278 1.00 51.95 319 GLY B C 1
ATOM 5448 O O . GLY B 1 319 ? 34.022 21.764 -12.587 1.00 51.49 319 GLY B O 1
ATOM 5449 N N . THR B 1 322 ? 33.258 22.933 -9.368 1.00 63.02 322 THR B N 1
ATOM 5450 C CA . THR B 1 322 ? 32.751 21.885 -8.492 1.00 51.69 322 THR B CA 1
ATOM 5451 C C . THR B 1 322 ? 33.879 20.982 -8.042 1.00 46.21 322 THR B C 1
ATOM 5452 O O . THR B 1 322 ? 34.812 20.714 -8.794 1.00 57.72 322 THR B O 1
ATOM 5456 N N . ARG B 1 323 ? 33.787 20.500 -6.806 1.00 50.55 323 ARG B N 1
ATOM 5457 C CA . ARG B 1 323 ? 34.835 19.633 -6.283 1.00 60.76 323 ARG B CA 1
ATOM 5458 C C . ARG B 1 323 ? 34.776 18.235 -6.882 1.00 55.08 323 ARG B C 1
ATOM 5459 O O . ARG B 1 323 ? 35.811 17.564 -6.973 1.00 56.37 323 ARG B O 1
ATOM 5461 N N . ASP B 1 324 ? 33.599 17.786 -7.309 1.00 49.31 324 ASP B N 1
ATOM 5462 C CA . ASP B 1 324 ? 33.404 16.372 -7.594 1.00 41.31 324 ASP B CA 1
ATOM 5463 C C . ASP B 1 324 ? 33.865 16.013 -9.004 1.00 49.04 324 ASP B C 1
ATOM 5464 O O . ASP B 1 324 ? 33.551 16.706 -9.983 1.00 38.82 324 ASP B O 1
ATOM 5469 N N . ARG B 1 325 ? 34.617 14.921 -9.092 1.00 34.24 325 ARG B N 1
ATOM 5470 C CA . ARG B 1 325 ? 35.060 14.337 -10.343 1.00 32.01 325 ARG B CA 1
ATOM 5471 C C . ARG B 1 325 ? 34.716 12.857 -10.316 1.00 27.17 325 ARG B C 1
ATOM 5472 O O . ARG B 1 325 ? 34.690 12.243 -9.246 1.00 28.40 325 ARG B O 1
ATOM 5480 N N . TYR B 1 326 ? 34.473 12.283 -11.494 1.00 25.39 326 TYR B N 1
ATOM 5481 C CA . TYR B 1 326 ? 33.857 10.965 -11.616 1.00 24.61 326 TYR B CA 1
ATOM 5482 C C . TYR B 1 326 ? 34.766 10.068 -12.435 1.00 24.34 326 TYR B C 1
ATOM 5483 O O . TYR B 1 326 ? 35.046 10.371 -13.598 1.00 24.72 326 TYR B O 1
ATOM 5492 N N . LEU B 1 327 ? 35.203 8.957 -11.850 1.00 24.05 327 LEU B N 1
ATOM 5493 C CA . LEU B 1 327 ? 35.933 7.939 -12.607 1.00 22.70 327 LEU B CA 1
ATOM 5494 C C . LEU B 1 327 ? 34.903 6.946 -13.140 1.00 24.11 327 LEU B C 1
ATOM 5495 O O . LEU B 1 327 ? 34.209 6.295 -12.355 1.00 25.51 327 LEU B O 1
ATOM 5500 N N . VAL B 1 328 ? 34.753 6.878 -14.472 1.00 23.49 328 VAL B N 1
ATOM 5501 C CA . VAL B 1 328 ? 33.677 6.114 -15.090 1.00 24.02 328 VAL B CA 1
ATOM 5502 C C . VAL B 1 328 ? 34.192 5.196 -16.197 1.00 25.20 328 VAL B C 1
ATOM 5503 O O . VAL B 1 328 ? 35.302 5.349 -16.717 1.00 24.55 328 VAL B O 1
ATOM 5507 N N . SER B 1 329 ? 33.345 4.237 -16.572 1.00 24.86 329 SER B N 1
ATOM 5508 C CA . SER B 1 329 ? 33.506 3.501 -17.826 1.00 24.39 329 SER B CA 1
ATOM 5509 C C . SER B 1 329 ? 32.113 3.169 -18.343 1.00 25.42 329 SER B C 1
ATOM 5510 O O . SER B 1 329 ? 31.122 3.288 -17.626 1.00 25.02 329 SER B O 1
ATOM 5513 N N . VAL B 1 330 ? 32.030 2.753 -19.601 1.00 25.58 330 VAL B N 1
ATOM 5514 C CA . VAL B 1 330 ? 30.757 2.351 -20.186 1.00 24.87 330 VAL B CA 1
ATOM 5515 C C . VAL B 1 330 ? 30.868 0.901 -20.620 1.00 27.93 330 VAL B C 1
ATOM 5516 O O . VAL B 1 330 ? 31.765 0.551 -21.393 1.00 27.54 330 VAL B O 1
ATOM 5520 N N . GLU B 1 331 ? 29.955 0.064 -20.141 1.00 25.49 331 GLU B N 1
ATOM 5521 C CA . GLU B 1 331 ? 29.876 -1.328 -20.580 1.00 27.85 331 GLU B CA 1
ATOM 5522 C C . GLU B 1 331 ? 28.486 -1.528 -21.177 1.00 31.84 331 GLU B C 1
ATOM 5523 O O . GLU B 1 331 ? 27.504 -1.705 -20.448 1.00 27.89 331 GLU B O 1
ATOM 5529 N N . GLY B 1 332 ? 28.399 -1.505 -22.503 1.00 30.44 332 GLY B N 1
ATOM 5530 C CA . GLY B 1 332 ? 27.093 -1.651 -23.129 1.00 28.12 332 GLY B CA 1
ATOM 5531 C C . GLY B 1 332 ? 26.186 -0.495 -22.780 1.00 26.77 332 GLY B C 1
ATOM 5532 O O . GLY B 1 332 ? 26.527 0.659 -23.047 1.00 26.79 332 GLY B O 1
ATOM 5533 N N . TRP B 1 333 ? 25.043 -0.783 -22.158 1.00 28.09 333 TRP B N 1
ATOM 5534 C CA . TRP B 1 333 ? 24.100 0.261 -21.783 1.00 29.12 333 TRP B CA 1
ATOM 5535 C C . TRP B 1 333 ? 24.329 0.780 -20.369 1.00 28.36 333 TRP B C 1
ATOM 5536 O O . TRP B 1 333 ? 23.562 1.624 -19.902 1.00 28.18 333 TRP B O 1
ATOM 5547 N N . ARG B 1 334 ? 25.343 0.296 -19.673 1.00 25.12 334 ARG B N 1
ATOM 5548 C CA . ARG B 1 334 ? 25.563 0.675 -18.275 1.00 24.83 334 ARG B CA 1
ATOM 5549 C C . ARG B 1 334 ? 26.674 1.720 -18.180 1.00 29.76 334 ARG B C 1
ATOM 5550 O O . ARG B 1 334 ? 27.802 1.475 -18.624 1.00 27.91 334 ARG B O 1
ATOM 5558 N N . LEU B 1 335 ? 26.370 2.880 -17.590 1.00 26.17 335 LEU B N 1
ATOM 5559 C CA . LEU B 1 335 ? 27.416 3.845 -17.264 1.00 24.12 335 LEU B CA 1
ATOM 5560 C C . LEU B 1 335 ? 27.895 3.519 -15.855 1.00 26.48 335 LEU B C 1
ATOM 5561 O O . LEU B 1 335 ? 27.146 3.695 -14.890 1.00 27.70 335 LEU B O 1
ATOM 5566 N N . LEU B 1 336 ? 29.124 3.013 -15.741 1.00 24.12 336 LEU B N 1
ATOM 5567 C CA . LEU B 1 336 ? 29.654 2.536 -14.470 1.00 24.46 336 LEU B CA 1
ATOM 5568 C C . LEU B 1 336 ? 30.427 3.668 -13.820 1.00 26.91 336 LEU B C 1
ATOM 5569 O O . LEU B 1 336 ? 31.365 4.200 -14.427 1.00 26.47 336 LEU B O 1
ATOM 5574 N N . VAL B 1 337 ? 30.027 4.041 -12.604 1.00 25.06 337 VAL B N 1
ATOM 5575 C CA . VAL B 1 337 ? 30.719 5.063 -11.832 1.00 21.45 337 VAL B CA 1
ATOM 5576 C C . VAL B 1 337 ? 31.570 4.324 -10.806 1.00 23.86 337 VAL B C 1
ATOM 5577 O O . VAL B 1 337 ? 31.042 3.723 -9.865 1.00 24.12 337 VAL B O 1
ATOM 5581 N N . TRP B 1 338 ? 32.890 4.317 -11.028 1.00 21.24 338 TRP B N 1
ATOM 5582 C CA . TRP B 1 338 ? 33.794 3.580 -10.146 1.00 21.83 338 TRP B CA 1
ATOM 5583 C C . TRP B 1 338 ? 34.110 4.368 -8.882 1.00 21.61 338 TRP B C 1
ATOM 5584 O O . TRP B 1 338 ? 34.149 3.793 -7.789 1.00 21.72 338 TRP B O 1
ATOM 5595 N N . ARG B 1 339 ? 34.337 5.677 -9.007 1.00 21.39 339 ARG B N 1
ATOM 5596 C CA . ARG B 1 339 ? 34.644 6.532 -7.863 1.00 22.24 339 ARG B CA 1
ATOM 5597 C C . ARG B 1 339 ? 34.054 7.908 -8.121 1.00 24.32 339 ARG B C 1
ATOM 5598 O O . ARG B 1 339 ? 33.913 8.323 -9.270 1.00 25.10 339 ARG B O 1
ATOM 5606 N N . ILE B 1 340 ? 33.735 8.615 -7.040 1.00 22.87 340 ILE B N 1
ATOM 5607 C CA . ILE B 1 340 ? 33.411 10.035 -7.075 1.00 22.16 340 ILE B CA 1
ATOM 5608 C C . ILE B 1 340 ? 34.314 10.703 -6.050 1.00 23.58 340 ILE B C 1
ATOM 5609 O O . ILE B 1 340 ? 34.286 10.337 -4.872 1.00 28.60 340 ILE B O 1
ATOM 5614 N N . VAL B 1 341 ? 35.130 11.658 -6.490 1.00 26.42 341 VAL B N 1
ATOM 5615 C CA . VAL B 1 341 ? 36.222 12.155 -5.659 1.00 25.67 341 VAL B CA 1
ATOM 5616 C C . VAL B 1 341 ? 36.261 13.672 -5.703 1.00 27.00 341 VAL B C 1
ATOM 5617 O O . VAL B 1 341 ? 35.777 14.298 -6.651 1.00 28.41 341 VAL B O 1
ATOM 5621 N N . ASP B 1 342 ? 36.885 14.259 -4.668 1.00 27.73 342 ASP B N 1
ATOM 5622 C CA . ASP B 1 342 ? 37.134 15.690 -4.653 1.00 29.92 342 ASP B CA 1
ATOM 5623 C C . ASP B 1 342 ? 38.469 15.970 -5.342 1.00 32.42 342 ASP B C 1
ATOM 5624 O O . ASP B 1 342 ? 39.132 15.066 -5.859 1.00 29.84 342 ASP B O 1
ATOM 5629 N N . HIS B 1 343 ? 38.866 17.237 -5.376 1.00 30.20 343 HIS B N 1
ATOM 5630 C CA . HIS B 1 343 ? 40.009 17.599 -6.210 1.00 32.44 343 HIS B CA 1
ATOM 5631 C C . HIS B 1 343 ? 41.311 17.040 -5.651 1.00 30.19 343 HIS B C 1
ATOM 5632 O O . HIS B 1 343 ? 42.211 16.671 -6.419 1.00 32.67 343 HIS B O 1
ATOM 5639 N N . ASP B 1 344 ? 41.435 16.978 -4.324 1.00 28.90 344 ASP B N 1
ATOM 5640 C CA . ASP B 1 344 ? 42.661 16.466 -3.714 1.00 24.35 344 ASP B CA 1
ATOM 5641 C C . ASP B 1 344 ? 42.865 14.986 -4.035 1.00 27.34 344 ASP B C 1
ATOM 5642 O O . ASP B 1 344 ? 43.974 14.571 -4.403 1.00 27.30 344 ASP B O 1
ATOM 5647 N N . GLU B 1 345 ? 41.816 14.167 -3.880 1.00 26.40 345 GLU B N 1
ATOM 5648 C CA . GLU B 1 345 ? 41.962 12.747 -4.200 1.00 25.34 345 GLU B CA 1
ATOM 5649 C C . GLU B 1 345 ? 42.131 12.534 -5.696 1.00 23.48 345 GLU B C 1
ATOM 5650 O O . GLU B 1 345 ? 42.831 11.604 -6.112 1.00 22.63 345 GLU B O 1
ATOM 5656 N N . TYR B 1 346 ? 41.463 13.361 -6.517 1.00 24.10 346 TYR B N 1
ATOM 5657 C CA . TYR B 1 346 ? 41.689 13.344 -7.961 1.00 27.63 346 TYR B CA 1
ATOM 5658 C C . TYR B 1 346 ? 43.166 13.544 -8.289 1.00 27.88 346 TYR B C 1
ATOM 5659 O O . TYR B 1 346 ? 43.755 12.772 -9.057 1.00 25.36 346 TYR B O 1
ATOM 5668 N N . ASP B 1 347 ? 43.788 14.573 -7.702 1.00 27.63 347 ASP B N 1
ATOM 5669 C CA . ASP B 1 347 ? 45.214 14.808 -7.949 1.00 27.38 347 ASP B CA 1
ATOM 5670 C C . ASP B 1 347 ? 46.047 13.611 -7.524 1.00 25.49 347 ASP B C 1
ATOM 5671 O O . ASP B 1 347 ? 46.980 13.210 -8.232 1.00 27.79 347 ASP B O 1
ATOM 5676 N N . ASP B 1 348 ? 45.724 13.023 -6.371 1.00 24.74 348 ASP B N 1
ATOM 5677 C CA . ASP B 1 348 ? 46.468 11.854 -5.910 1.00 22.53 348 ASP B CA 1
ATOM 5678 C C . ASP B 1 348 ? 46.306 10.665 -6.843 1.00 24.69 348 ASP B C 1
ATOM 5679 O O . ASP B 1 348 ? 47.266 9.906 -7.048 1.00 24.76 348 ASP B O 1
ATOM 5684 N N . LEU B 1 349 ? 45.116 10.508 -7.436 1.00 22.62 349 LEU B N 1
ATOM 5685 C CA . LEU B 1 349 ? 44.882 9.395 -8.352 1.00 22.37 349 LEU B CA 1
ATOM 5686 C C . LEU B 1 349 ? 45.594 9.622 -9.674 1.00 24.90 349 LEU B C 1
ATOM 5687 O O . LEU B 1 349 ? 46.136 8.683 -10.268 1.00 24.53 349 LEU B O 1
ATOM 5692 N N . LEU B 1 350 ? 45.631 10.867 -10.144 1.00 24.43 350 LEU B N 1
ATOM 5693 C CA . LEU B 1 350 ? 46.434 11.143 -11.332 1.00 29.36 350 LEU B CA 1
ATOM 5694 C C . LEU B 1 350 ? 47.912 10.871 -11.063 1.00 26.15 350 LEU B C 1
ATOM 5695 O O . LEU B 1 350 ? 48.624 10.392 -11.953 1.00 25.91 350 LEU B O 1
ATOM 5700 N N . THR B 1 351 ? 48.390 11.147 -9.849 1.00 24.34 351 THR B N 1
ATOM 5701 C CA . THR B 1 351 ? 49.783 10.823 -9.547 1.00 25.22 351 THR B CA 1
ATOM 5702 C C . THR B 1 351 ? 49.999 9.321 -9.596 1.00 27.06 351 THR B C 1
ATOM 5703 O O . THR B 1 351 ? 51.016 8.850 -10.119 1.00 24.33 351 THR B O 1
ATOM 5707 N N . GLN B 1 352 ? 49.039 8.546 -9.089 1.00 24.12 352 GLN B N 1
ATOM 5708 C CA . GLN B 1 352 ? 49.171 7.099 -9.181 1.00 24.64 352 GLN B CA 1
ATOM 5709 C C . GLN B 1 352 ? 49.248 6.644 -10.640 1.00 24.87 352 GLN B C 1
ATOM 5710 O O . GLN B 1 352 ? 50.008 5.725 -10.963 1.00 26.36 352 GLN B O 1
ATOM 5716 N N . ASN B 1 353 ? 48.515 7.303 -11.543 1.00 25.90 353 ASN B N 1
ATOM 5717 C CA . ASN B 1 353 ? 48.568 6.919 -12.960 1.00 22.10 353 ASN B CA 1
ATOM 5718 C C . ASN B 1 353 ? 49.829 7.409 -13.661 1.00 26.08 353 ASN B C 1
ATOM 5719 O O . ASN B 1 353 ? 50.125 6.960 -14.779 1.00 29.23 353 ASN B O 1
ATOM 5724 N N . ARG B 1 354 ? 50.579 8.322 -13.054 1.00 24.38 354 ARG B N 1
ATOM 5725 C CA . ARG B 1 354 ? 51.857 8.652 -13.650 1.00 24.38 354 ARG B CA 1
ATOM 5726 C C . ARG B 1 354 ? 52.915 7.653 -13.235 1.00 22.21 354 ARG B C 1
ATOM 5727 O O . ARG B 1 354 ? 53.905 7.481 -13.950 1.00 23.81 354 ARG B O 1
ATOM 5735 N N . LYS B 1 355 ? 52.709 6.998 -12.083 1.00 23.53 355 LYS B N 1
ATOM 5736 C CA . LYS B 1 355 ? 53.660 6.057 -11.523 1.00 22.91 355 LYS B CA 1
ATOM 5737 C C . LYS B 1 355 ? 53.362 4.613 -11.888 1.00 23.74 355 LYS B C 1
ATOM 5738 O O . LYS B 1 355 ? 54.273 3.783 -11.837 1.00 25.94 355 LYS B O 1
ATOM 5744 N N . THR B 1 356 ? 52.106 4.293 -12.209 1.00 25.03 356 THR B N 1
ATOM 5745 C CA . THR B 1 356 ? 51.673 2.923 -12.461 1.00 25.77 356 THR B CA 1
ATOM 5746 C C . THR B 1 356 ? 50.614 2.971 -13.549 1.00 25.54 356 THR B C 1
ATOM 5747 O O . THR B 1 356 ? 50.090 4.031 -13.870 1.00 24.69 356 THR B O 1
ATOM 5751 N N . ASP B 1 357 ? 50.267 1.808 -14.087 1.00 24.47 357 ASP B N 1
ATOM 5752 C CA . ASP B 1 357 ? 49.076 1.716 -14.936 1.00 21.12 357 ASP B CA 1
ATOM 5753 C C . ASP B 1 357 ? 47.868 1.646 -13.993 1.00 25.28 357 ASP B C 1
ATOM 5754 O O . ASP B 1 357 ? 47.451 0.579 -13.541 1.00 24.18 357 ASP B O 1
ATOM 5759 N N . ALA B 1 358 ? 47.323 2.816 -13.668 1.00 23.55 358 ALA B N 1
ATOM 5760 C CA . ALA B 1 358 ? 46.312 2.885 -12.615 1.00 24.49 358 ALA B CA 1
ATOM 5761 C C . ALA B 1 358 ? 45.036 2.164 -13.019 1.00 25.79 358 ALA B C 1
ATOM 5762 O O . ALA B 1 358 ? 44.380 1.546 -12.170 1.00 23.58 358 ALA B O 1
ATOM 5764 N N . GLY B 1 359 ? 44.672 2.235 -14.305 1.00 23.80 359 GLY B N 1
ATOM 5765 C CA . GLY B 1 359 ? 43.470 1.558 -14.765 1.00 26.40 359 GLY B CA 1
ATOM 5766 C C . GLY B 1 359 ? 43.564 0.053 -14.620 1.00 25.50 359 GLY B C 1
ATOM 5767 O O . GLY B 1 359 ? 42.588 -0.618 -14.250 1.00 24.14 359 GLY B O 1
ATOM 5768 N N . ALA B 1 360 ? 44.742 -0.501 -14.896 1.00 22.82 360 ALA B N 1
ATOM 5769 C CA . ALA B 1 360 ? 44.886 -1.938 -14.751 1.00 26.13 360 ALA B CA 1
ATOM 5770 C C . ALA B 1 360 ? 44.739 -2.344 -13.293 1.00 25.10 360 ALA B C 1
ATOM 5771 O O . ALA B 1 360 ? 44.183 -3.406 -12.992 1.00 25.04 360 ALA B O 1
ATOM 5773 N N . ARG B 1 361 ? 45.212 -1.502 -12.370 1.00 22.52 361 ARG B N 1
ATOM 5774 C CA . ARG B 1 361 ? 45.094 -1.843 -10.958 1.00 23.53 361 ARG B CA 1
ATOM 5775 C C . ARG B 1 361 ? 43.645 -1.731 -10.485 1.00 25.03 361 ARG B C 1
ATOM 5776 O O . ARG B 1 361 ? 43.200 -2.547 -9.669 1.00 27.22 361 ARG B O 1
ATOM 5784 N N . VAL B 1 362 ? 42.874 -0.784 -11.034 1.00 23.26 362 VAL B N 1
ATOM 5785 C CA . VAL B 1 362 ? 41.459 -0.656 -10.669 1.00 26.73 362 VAL B CA 1
ATOM 5786 C C . VAL B 1 362 ? 40.693 -1.918 -11.055 1.00 29.15 362 VAL B C 1
ATOM 5787 O O . VAL B 1 362 ? 39.949 -2.487 -10.246 1.00 28.56 362 VAL B O 1
ATOM 5791 N N . VAL B 1 363 ? 40.875 -2.388 -12.291 1.00 25.39 363 VAL B N 1
ATOM 5792 C CA . VAL B 1 363 ? 40.059 -3.519 -12.729 1.00 27.72 363 VAL B CA 1
ATOM 5793 C C . VAL B 1 363 ? 40.520 -4.803 -12.060 1.00 30.09 363 VAL B C 1
ATOM 5794 O O . VAL B 1 363 ? 39.718 -5.725 -11.862 1.00 27.44 363 VAL B O 1
ATOM 5798 N N . ALA B 1 364 ? 41.811 -4.896 -11.710 1.00 27.38 364 ALA B N 1
ATOM 5799 C CA . ALA B 1 364 ? 42.290 -6.032 -10.927 1.00 29.14 364 ALA B CA 1
ATOM 5800 C C . ALA B 1 364 ? 41.523 -6.167 -9.621 1.00 29.83 364 ALA B C 1
ATOM 5801 O O . ALA B 1 364 ? 41.321 -7.284 -9.134 1.00 32.71 364 ALA B O 1
ATOM 5803 N N . GLU B 1 365 ? 41.072 -5.047 -9.050 1.00 29.99 365 GLU B N 1
ATOM 5804 C CA . GLU B 1 365 ? 40.346 -5.035 -7.790 1.00 32.91 365 GLU B CA 1
ATOM 5805 C C . GLU B 1 365 ? 38.843 -4.964 -7.977 1.00 24.30 365 GLU B C 1
ATOM 5806 O O . GLU B 1 365 ? 38.123 -4.718 -7.002 1.00 25.71 365 GLU B O 1
ATOM 5812 N N . ARG B 1 366 ? 38.344 -5.169 -9.206 1.00 24.66 366 ARG B N 1
ATOM 5813 C CA . ARG B 1 366 ? 36.920 -4.990 -9.462 1.00 24.62 366 ARG B CA 1
ATOM 5814 C C . ARG B 1 366 ? 36.064 -5.824 -8.511 1.00 31.11 366 ARG B C 1
ATOM 5815 O O . ARG B 1 366 ? 35.126 -5.312 -7.880 1.00 30.40 366 ARG B O 1
ATOM 5823 N N . ARG B 1 367 ? 36.359 -7.120 -8.414 1.00 26.28 367 ARG B N 1
ATOM 5824 C CA . ARG B 1 367 ? 35.520 -8.004 -7.612 1.00 28.35 367 ARG B CA 1
ATOM 5825 C C . ARG B 1 367 ? 35.626 -7.689 -6.123 1.00 29.17 367 ARG B C 1
ATOM 5826 O O . ARG B 1 367 ? 34.615 -7.670 -5.420 1.00 32.33 367 ARG B O 1
ATOM 5828 N N . GLU B 1 368 ? 36.840 -7.444 -5.625 1.00 31.50 368 GLU B N 1
ATOM 5829 C CA . GLU B 1 368 ? 37.013 -7.267 -4.184 1.00 34.35 368 GLU B CA 1
ATOM 5830 C C . GLU B 1 368 ? 36.558 -5.894 -3.698 1.00 41.97 368 GLU B C 1
ATOM 5831 O O . GLU B 1 368 ? 36.039 -5.770 -2.581 1.00 39.93 368 GLU B O 1
ATOM 5837 N N . LYS B 1 369 ? 36.755 -4.853 -4.504 1.00 37.67 369 LYS B N 1
ATOM 5838 C CA . LYS B 1 369 ? 36.556 -3.486 -4.044 1.00 31.96 369 LYS B CA 1
ATOM 5839 C C . LYS B 1 369 ? 35.348 -2.785 -4.649 1.00 33.17 369 LYS B C 1
ATOM 5840 O O . LYS B 1 369 ? 34.722 -1.972 -3.971 1.00 32.76 369 LYS B O 1
ATOM 5846 N N . TYR B 1 370 ? 35.006 -3.061 -5.903 1.00 31.10 370 TYR B N 1
ATOM 5847 C CA . TYR B 1 370 ? 34.028 -2.245 -6.609 1.00 25.77 370 TYR B CA 1
ATOM 5848 C C . TYR B 1 370 ? 32.697 -2.931 -6.833 1.00 28.55 370 TYR B C 1
ATOM 5849 O O . TYR B 1 370 ? 31.662 -2.267 -6.778 1.00 27.37 370 TYR B O 1
ATOM 5858 N N . ALA B 1 371 ? 32.699 -4.230 -7.112 1.00 29.79 371 ALA B N 1
ATOM 5859 C CA . ALA B 1 371 ? 31.467 -4.948 -7.391 1.00 28.88 371 ALA B CA 1
ATOM 5860 C C . ALA B 1 371 ? 30.784 -5.336 -6.081 1.00 28.15 371 ALA B C 1
ATOM 5861 O O . ALA B 1 371 ? 31.445 -5.509 -5.058 1.00 30.35 371 ALA B O 1
ATOM 5863 N N . PRO B 1 372 ? 29.452 -5.472 -6.079 1.00 27.82 372 PRO B N 1
ATOM 5864 C CA . PRO B 1 372 ? 28.532 -5.253 -7.195 1.00 29.42 372 PRO B CA 1
ATOM 5865 C C . PRO B 1 372 ? 28.299 -3.780 -7.489 1.00 31.81 372 PRO B C 1
ATOM 5866 O O . PRO B 1 372 ? 28.290 -2.974 -6.558 1.00 31.57 372 PRO B O 1
ATOM 5870 N N . PHE B 1 373 ? 28.124 -3.442 -8.767 1.00 28.76 373 PHE B N 1
ATOM 5871 C CA . PHE B 1 373 ? 27.587 -2.136 -9.127 1.00 27.13 373 PHE B CA 1
ATOM 5872 C C . PHE B 1 373 ? 26.072 -2.174 -8.934 1.00 31.12 373 PHE B C 1
ATOM 5873 O O . PHE B 1 373 ? 25.419 -3.184 -9.216 1.00 29.75 373 PHE B O 1
ATOM 5881 N N A VAL B 1 374 ? 25.523 -1.082 -8.415 0.53 27.85 374 VAL B N 1
ATOM 5882 N N B VAL B 1 374 ? 25.521 -1.079 -8.419 0.47 27.85 374 VAL B N 1
ATOM 5883 C CA A VAL B 1 374 ? 24.099 -0.986 -8.133 0.53 29.22 374 VAL B CA 1
ATOM 5884 C CA B VAL B 1 374 ? 24.099 -0.980 -8.125 0.47 29.23 374 VAL B CA 1
ATOM 5885 C C A VAL B 1 374 ? 23.532 0.179 -8.926 0.53 28.59 374 VAL B C 1
ATOM 5886 C C B VAL B 1 374 ? 23.525 0.189 -8.905 0.47 28.58 374 VAL B C 1
ATOM 5887 O O A VAL B 1 374 ? 24.212 1.188 -9.151 0.53 28.29 374 VAL B O 1
ATOM 5888 O O B VAL B 1 374 ? 24.183 1.220 -9.076 0.47 28.30 374 VAL B O 1
ATOM 5895 N N . ARG B 1 375 ? 22.295 0.019 -9.384 1.00 30.15 375 ARG B N 1
ATOM 5896 C CA . ARG B 1 375 ? 21.668 1.040 -10.196 1.00 27.64 375 ARG B CA 1
ATOM 5897 C C . ARG B 1 375 ? 21.506 2.315 -9.388 1.00 31.38 375 ARG B C 1
ATOM 5898 O O . ARG B 1 375 ? 21.119 2.283 -8.219 1.00 33.30 375 ARG B O 1
ATOM 5906 N N . LEU B 1 376 ? 21.803 3.447 -10.019 1.00 28.85 376 LEU B N 1
ATOM 5907 C CA . LEU B 1 376 ? 21.618 4.754 -9.394 1.00 33.00 376 LEU B CA 1
ATOM 5908 C C . LEU B 1 376 ? 20.130 5.086 -9.442 1.00 41.03 376 LEU B C 1
ATOM 5909 O O . LEU B 1 376 ? 19.637 5.809 -10.312 1.00 35.29 376 LEU B O 1
ATOM 5914 N N . GLU B 1 377 ? 19.397 4.506 -8.494 1.00 39.34 377 GLU B N 1
ATOM 5915 C CA . GLU B 1 377 ? 17.994 4.839 -8.274 1.00 32.06 377 GLU B CA 1
ATOM 5916 C C . GLU B 1 377 ? 17.822 4.786 -6.757 1.00 40.61 377 GLU B C 1
ATOM 5917 O O . GLU B 1 377 ? 17.555 3.728 -6.185 1.00 40.81 377 GLU B O 1
ATOM 5923 N N . LEU B 1 378 ? 18.027 5.928 -6.118 1.00 39.32 378 LEU B N 1
ATOM 5924 C CA . LEU B 1 378 ? 18.064 6.011 -4.666 1.00 34.59 378 LEU B CA 1
ATOM 5925 C C . LEU B 1 378 ? 16.717 6.489 -4.149 1.00 45.11 378 LEU B C 1
ATOM 5926 O O . LEU B 1 378 ? 16.120 7.419 -4.699 1.00 45.35 378 LEU B O 1
ATOM 5931 N N . TYR B 1 379 ? 16.233 5.834 -3.100 1.00 36.49 379 TYR B N 1
ATOM 5932 C CA . TYR B 1 379 ? 14.947 6.164 -2.504 1.00 40.84 379 TYR B CA 1
ATOM 5933 C C . TYR B 1 379 ? 15.238 6.685 -1.107 1.00 46.40 379 TYR B C 1
ATOM 5934 O O . TYR B 1 379 ? 15.685 5.921 -0.245 1.00 41.87 379 TYR B O 1
ATOM 5943 N N . GLU B 1 380 ? 15.012 7.982 -0.904 1.00 45.13 380 GLU B N 1
ATOM 5944 C CA . GLU B 1 380 ? 15.349 8.671 0.341 1.00 52.17 380 GLU B CA 1
ATOM 5945 C C . GLU B 1 380 ? 14.416 9.854 0.556 1.00 49.51 380 GLU B C 1
ATOM 5946 O O . GLU B 1 380 ? 14.100 10.211 1.691 1.00 67.26 380 GLU B O 1
ATOM 5948 N N . SER B 1 386 ? 2.858 9.091 3.075 0.70 64.33 386 SER B N 1
ATOM 5949 C CA . SER B 1 386 ? 1.658 8.901 3.874 0.70 50.19 386 SER B CA 1
ATOM 5950 C C . SER B 1 386 ? 0.571 8.150 3.102 0.70 53.73 386 SER B C 1
ATOM 5951 O O . SER B 1 386 ? -0.391 8.754 2.623 0.70 54.73 386 SER B O 1
ATOM 5953 N N . HIS B 1 387 ? 0.726 6.837 2.985 0.70 45.31 387 HIS B N 1
ATOM 5954 C CA . HIS B 1 387 ? -0.259 5.964 2.365 0.70 52.76 387 HIS B CA 1
ATOM 5955 C C . HIS B 1 387 ? -0.501 4.760 3.265 0.70 45.07 387 HIS B C 1
ATOM 5956 O O . HIS B 1 387 ? 0.332 4.439 4.119 0.70 47.81 387 HIS B O 1
ATOM 5963 N N . PRO B 1 388 ? -1.637 4.074 3.106 0.70 47.71 388 PRO B N 1
ATOM 5964 C CA . PRO B 1 388 ? -1.905 2.899 3.948 0.70 46.61 388 PRO B CA 1
ATOM 5965 C C . PRO B 1 388 ? -0.833 1.835 3.782 0.70 51.56 388 PRO B C 1
ATOM 5966 O O . PRO B 1 388 ? -0.236 1.684 2.715 0.70 44.23 388 PRO B O 1
ATOM 5970 N N . GLN B 1 389 ? -0.588 1.091 4.861 0.70 46.74 389 GLN B N 1
ATOM 5971 C CA . GLN B 1 389 ? 0.434 0.053 4.823 0.70 44.28 389 GLN B CA 1
ATOM 5972 C C . GLN B 1 389 ? -0.017 -1.103 3.928 0.70 46.39 389 GLN B C 1
ATOM 5973 O O . GLN B 1 389 ? -1.162 -1.162 3.466 0.70 47.49 389 GLN B O 1
ATOM 5979 N N . PHE B 1 390 ? 0.896 -2.041 3.685 0.70 53.56 390 PHE B N 1
ATOM 5980 C CA . PHE B 1 390 ? 0.562 -3.180 2.827 0.70 50.90 390 PHE B CA 1
ATOM 5981 C C . PHE B 1 390 ? -0.438 -4.118 3.501 0.70 43.61 390 PHE B C 1
ATOM 5982 O O . PHE B 1 390 ? -0.327 -4.411 4.691 0.70 50.19 390 PHE B O 1
#